Protein AF-A0A8H9MTB4-F1 (afdb_monomer_lite)

Structure (mmCIF, N/CA/C/O backbone):
data_AF-A0A8H9MTB4-F1
#
_entry.id   AF-A0A8H9MTB4-F1
#
loop_
_atom_site.group_PDB
_atom_site.id
_atom_site.type_symbol
_atom_site.label_atom_id
_atom_site.label_alt_id
_atom_site.label_comp_id
_atom_site.label_asym_id
_atom_site.label_entity_id
_atom_site.label_seq_id
_atom_site.pdbx_PDB_ins_code
_atom_site.Cartn_x
_atom_site.Cartn_y
_atom_site.Cartn_z
_atom_site.occupancy
_atom_site.B_iso_or_equiv
_atom_site.auth_seq_id
_atom_site.auth_comp_id
_atom_site.auth_asym_id
_atom_site.auth_atom_id
_atom_site.pdbx_PDB_model_num
ATOM 1 N N . MET A 1 1 ? -74.500 -40.923 72.675 1.00 42.84 1 MET A N 1
ATOM 2 C CA . MET A 1 1 ? -73.529 -40.278 71.756 1.00 42.84 1 MET A CA 1
ATOM 3 C C . MET A 1 1 ? -73.078 -38.914 72.306 1.00 42.84 1 MET A C 1
ATOM 5 O O . MET A 1 1 ? -73.829 -37.959 72.186 1.00 42.84 1 MET A O 1
ATOM 9 N N . LYS A 1 2 ? -71.899 -38.796 72.946 1.00 40.31 2 LYS A N 1
ATOM 10 C CA . LYS A 1 2 ? -71.360 -37.515 73.487 1.00 40.31 2 LYS A CA 1
ATOM 11 C C . LYS A 1 2 ? -69.810 -37.481 73.483 1.00 40.31 2 LYS A C 1
ATOM 13 O O . LYS A 1 2 ? -69.191 -37.436 74.540 1.00 40.31 2 LYS A O 1
ATOM 18 N N . LYS A 1 3 ? -69.162 -37.539 72.307 1.00 38.22 3 LYS A N 1
ATOM 19 C CA . LYS A 1 3 ? -67.686 -37.369 72.212 1.00 38.22 3 LYS A CA 1
ATOM 20 C C . LYS A 1 3 ? -67.121 -36.756 70.913 1.00 38.22 3 LYS A C 1
ATOM 22 O O . LYS A 1 3 ? -65.982 -36.312 70.941 1.00 38.22 3 LYS A O 1
ATOM 27 N N . VAL A 1 4 ? -67.893 -36.676 69.820 1.00 40.31 4 VAL A N 1
ATOM 28 C CA . VAL A 1 4 ? -67.405 -36.183 68.507 1.00 40.31 4 VAL A CA 1
ATOM 29 C C . VAL A 1 4 ? -67.412 -34.645 68.410 1.00 40.31 4 VAL A C 1
ATOM 31 O O . VAL A 1 4 ? -66.351 -34.040 68.279 1.00 40.31 4 VAL A O 1
ATOM 34 N N . MET A 1 5 ? -68.573 -34.004 68.623 1.00 38.38 5 MET A N 1
ATOM 35 C CA . MET A 1 5 ? -68.825 -32.554 68.428 1.00 38.38 5 MET A CA 1
ATOM 36 C C . MET A 1 5 ? -67.965 -31.563 69.256 1.00 38.38 5 MET A C 1
ATOM 38 O O . MET A 1 5 ? -68.211 -30.357 69.226 1.00 38.38 5 MET A O 1
ATOM 42 N N . ARG A 1 6 ? -66.978 -32.025 70.042 1.00 41.62 6 ARG A N 1
ATOM 43 C CA . ARG A 1 6 ? -66.066 -31.153 70.811 1.00 41.62 6 ARG A CA 1
ATOM 44 C C . ARG A 1 6 ? -64.685 -30.961 70.176 1.00 41.62 6 ARG A C 1
ATOM 46 O O . ARG A 1 6 ? -64.009 -30.020 70.573 1.00 41.62 6 ARG A O 1
ATOM 53 N N . ARG A 1 7 ? -64.269 -31.788 69.203 1.00 42.75 7 ARG A N 1
ATOM 54 C CA . ARG A 1 7 ? -63.007 -31.567 68.461 1.00 42.75 7 ARG A CA 1
ATOM 55 C C . ARG A 1 7 ? -63.177 -30.554 67.328 1.00 42.75 7 ARG A C 1
ATOM 57 O O . ARG A 1 7 ? -62.385 -29.623 67.235 1.00 42.75 7 ARG A O 1
ATOM 64 N N . GLU A 1 8 ? -64.245 -30.665 66.543 1.00 40.06 8 GLU A N 1
ATOM 65 C CA . GLU A 1 8 ? -64.506 -29.800 65.378 1.00 40.06 8 GLU A CA 1
ATOM 66 C C . GLU A 1 8 ? -64.556 -28.310 65.748 1.00 40.06 8 GLU A C 1
ATOM 68 O O . GLU A 1 8 ? -63.886 -27.503 65.117 1.00 40.06 8 GLU A O 1
ATOM 73 N N . LYS A 1 9 ? -65.246 -27.929 66.836 1.00 39.91 9 LYS A N 1
ATOM 74 C CA . LYS A 1 9 ? -65.292 -26.525 67.297 1.00 39.91 9 LYS A CA 1
ATOM 75 C C . LYS A 1 9 ? -63.963 -25.973 67.833 1.00 39.91 9 LYS A C 1
ATOM 77 O O . LYS A 1 9 ? -63.853 -24.758 67.978 1.00 39.91 9 LYS A O 1
ATOM 82 N N . ILE A 1 10 ? -62.975 -26.823 68.121 1.00 48.22 10 ILE A N 1
ATOM 83 C CA . ILE A 1 10 ? -61.612 -26.391 68.470 1.00 48.22 10 ILE A CA 1
ATOM 84 C C . ILE A 1 10 ? -60.779 -26.268 67.194 1.00 48.22 10 ILE A C 1
ATOM 86 O O . ILE A 1 10 ? -60.179 -25.221 66.980 1.00 48.22 10 ILE A O 1
ATOM 90 N N . VAL A 1 11 ? -60.819 -27.268 66.306 1.00 47.97 11 VAL A N 1
ATOM 91 C CA . VAL A 1 11 ? -60.115 -27.229 65.010 1.00 47.97 11 VAL A CA 1
ATOM 92 C C . VAL A 1 11 ? -60.595 -26.058 64.153 1.00 47.97 11 VAL A C 1
ATOM 94 O O . VAL A 1 11 ? -59.768 -25.314 63.647 1.00 47.97 11 VAL A O 1
ATOM 97 N N . TYR A 1 12 ? -61.904 -25.812 64.055 1.00 43.81 12 TYR A N 1
ATOM 98 C CA . TYR A 1 12 ? -62.444 -24.698 63.268 1.00 43.81 12 TYR A CA 1
ATOM 99 C C . TYR A 1 12 ? -62.076 -23.331 63.863 1.00 43.81 12 TYR A C 1
ATOM 101 O O . TYR A 1 12 ? -61.806 -22.394 63.122 1.00 43.81 12 TYR A O 1
ATOM 109 N N . LYS A 1 13 ? -62.002 -23.202 65.198 1.00 43.22 13 LYS A N 1
ATOM 110 C CA . LYS A 1 13 ? -61.520 -21.965 65.838 1.00 43.22 13 LYS A CA 1
ATOM 111 C C . LYS A 1 13 ? -60.013 -21.773 65.686 1.00 43.22 13 LYS A C 1
ATOM 113 O O . LYS A 1 13 ? -59.593 -20.645 65.469 1.00 43.22 13 LYS A O 1
ATOM 118 N N . ALA A 1 14 ? -59.218 -22.839 65.766 1.00 49.44 14 ALA A N 1
ATOM 119 C CA . ALA A 1 14 ? -57.783 -22.779 65.507 1.00 49.44 14 ALA A CA 1
ATOM 120 C C . ALA A 1 14 ? -57.506 -22.424 64.039 1.00 49.44 14 ALA A C 1
ATOM 122 O O . ALA A 1 14 ? -56.726 -21.520 63.779 1.00 49.44 14 ALA A O 1
ATOM 123 N N . LEU A 1 15 ? -58.207 -23.057 63.093 1.00 44.81 15 LEU A N 1
ATOM 124 C CA . LEU A 1 15 ? -58.076 -22.801 61.659 1.00 44.81 15 LEU A CA 1
ATOM 125 C C . LEU A 1 15 ? -58.529 -21.385 61.287 1.00 44.81 15 LEU A C 1
ATOM 127 O O . LEU A 1 15 ? -57.794 -20.689 60.599 1.00 44.81 15 LEU A O 1
ATOM 131 N N . VAL A 1 16 ? -59.681 -20.915 61.783 1.00 47.31 16 VAL A N 1
ATOM 132 C CA . VAL A 1 16 ? -60.115 -19.523 61.566 1.00 47.31 16 VAL A CA 1
ATOM 133 C C . VAL A 1 16 ? -59.164 -18.540 62.247 1.00 47.31 16 VAL A C 1
ATOM 135 O O . VAL A 1 16 ? -58.805 -17.552 61.628 1.00 47.31 16 VAL A O 1
ATOM 138 N N . SER A 1 17 ? -58.680 -18.806 63.465 1.00 46.34 17 SER A N 1
ATOM 139 C CA . SER A 1 17 ? -57.704 -17.919 64.115 1.00 46.34 17 SER A CA 1
ATOM 140 C C . SER A 1 17 ? -56.340 -17.926 63.419 1.00 46.34 17 SER A C 1
ATOM 142 O O . SER A 1 17 ? -55.666 -16.904 63.443 1.00 46.34 17 SER A O 1
ATOM 144 N N . PHE A 1 18 ? -55.937 -19.035 62.793 1.00 46.69 18 PHE A N 1
ATOM 145 C CA . PHE A 1 18 ? -54.711 -19.136 62.002 1.00 46.69 18 PHE A CA 1
ATOM 146 C C . PHE A 1 18 ? -54.867 -18.420 60.658 1.00 46.69 18 PHE A C 1
ATOM 148 O O . PHE A 1 18 ? -54.013 -17.621 60.305 1.00 46.69 18 PHE A O 1
ATOM 155 N N . ILE A 1 19 ? -55.987 -18.609 59.954 1.00 50.97 19 ILE A N 1
ATOM 156 C CA . ILE A 1 19 ? -56.308 -17.887 58.713 1.00 50.97 19 ILE A CA 1
ATOM 157 C C . ILE A 1 19 ? -56.475 -16.385 58.982 1.00 50.97 19 ILE A C 1
ATOM 159 O O . ILE A 1 19 ? -55.969 -15.582 58.211 1.00 50.97 19 ILE A O 1
ATOM 163 N N . SER A 1 20 ? -57.109 -15.980 60.086 1.00 45.69 20 SER A N 1
ATOM 164 C CA . SER A 1 20 ? -57.197 -14.570 60.487 1.00 45.69 20 SER A CA 1
ATOM 165 C C . SER A 1 20 ? -55.850 -14.001 60.929 1.00 45.69 20 SER A C 1
ATOM 167 O O . SER A 1 20 ? -55.577 -12.855 60.602 1.00 45.69 20 SER A O 1
ATOM 169 N N . ALA A 1 21 ? -54.994 -14.766 61.616 1.00 45.97 21 ALA A N 1
ATOM 170 C CA . ALA A 1 21 ? -53.633 -14.330 61.941 1.00 45.97 21 ALA A CA 1
ATOM 171 C C . ALA A 1 21 ? -52.755 -14.215 60.686 1.00 45.97 21 ALA A C 1
ATOM 173 O O . ALA A 1 21 ? -51.985 -13.269 60.579 1.00 45.97 21 ALA A O 1
ATOM 174 N N . LEU A 1 22 ? -52.911 -15.124 59.721 1.00 43.44 22 LEU A N 1
ATOM 175 C CA . LEU A 1 22 ? -52.209 -15.119 58.438 1.00 43.44 22 LEU A CA 1
ATOM 176 C C . LEU A 1 22 ? -52.690 -13.966 57.543 1.00 43.44 22 LEU A C 1
ATOM 178 O O . LEU A 1 22 ? -51.870 -13.257 56.972 1.00 43.44 22 LEU A O 1
ATOM 182 N N . LEU A 1 23 ? -54.003 -13.714 57.481 1.00 42.44 23 LEU A N 1
ATOM 183 C CA . LEU A 1 23 ? -54.581 -12.545 56.810 1.00 42.44 23 LEU A CA 1
ATOM 184 C C . LEU A 1 23 ? -54.189 -11.234 57.497 1.00 42.44 23 LEU A C 1
ATOM 186 O O . LEU A 1 23 ? -53.922 -10.271 56.792 1.00 42.44 23 LEU A O 1
ATOM 190 N N . LEU A 1 24 ? -54.091 -11.195 58.832 1.00 41.47 24 LEU A N 1
ATOM 191 C CA . LEU A 1 24 ? -53.520 -10.054 59.556 1.00 41.47 24 LEU A CA 1
ATOM 192 C C . LEU A 1 24 ? -52.028 -9.889 59.266 1.00 41.47 24 LEU A C 1
ATOM 194 O O . LEU A 1 24 ? -51.579 -8.759 59.133 1.00 41.47 24 LEU A O 1
ATOM 198 N N . PHE A 1 25 ? -51.268 -10.976 59.109 1.00 40.62 25 PHE A N 1
ATOM 199 C CA . PHE A 1 25 ? -49.872 -10.919 58.670 1.00 40.62 25 PHE A CA 1
ATOM 200 C C . PHE A 1 25 ? -49.774 -10.297 57.273 1.00 40.62 25 PHE A C 1
ATOM 202 O O . PHE A 1 25 ? -49.042 -9.330 57.085 1.00 40.62 25 PHE A O 1
ATOM 209 N N . PHE A 1 26 ? -50.569 -10.772 56.310 1.00 39.81 26 PHE A N 1
ATOM 210 C CA . PHE A 1 26 ? -50.599 -10.207 54.961 1.00 39.81 26 PHE A CA 1
ATOM 211 C C . PHE A 1 26 ? -51.136 -8.763 54.923 1.00 39.81 26 PHE A C 1
ATOM 213 O O . PHE A 1 26 ? -50.565 -7.941 54.212 1.00 39.81 26 PHE A O 1
ATOM 220 N N . SER A 1 27 ? -52.156 -8.402 55.713 1.00 33.84 27 SER A N 1
ATOM 221 C CA . SER A 1 27 ? -52.709 -7.037 55.729 1.00 33.84 27 SER A CA 1
ATOM 222 C C . SER A 1 27 ? -51.852 -6.035 56.507 1.00 33.84 27 SER A C 1
ATOM 224 O O . SER A 1 27 ? -51.825 -4.861 56.152 1.00 33.84 27 SER A O 1
ATOM 226 N N . LEU A 1 28 ? -51.149 -6.467 57.560 1.00 34.91 28 LEU A N 1
ATOM 227 C CA . LEU A 1 28 ? -50.173 -5.626 58.257 1.00 34.91 28 LEU A CA 1
ATOM 228 C C . LEU A 1 28 ? -48.917 -5.455 57.403 1.00 34.91 28 LEU A C 1
ATOM 230 O O . LEU A 1 28 ? -48.467 -4.326 57.245 1.00 34.91 28 LEU A O 1
ATOM 234 N N . ASN A 1 29 ? -48.408 -6.512 56.763 1.00 38.25 29 ASN A N 1
ATOM 235 C CA . ASN A 1 29 ? -47.281 -6.387 55.835 1.00 38.25 29 ASN A CA 1
ATOM 236 C C . ASN A 1 29 ? -47.619 -5.463 54.648 1.00 38.25 29 ASN A C 1
ATOM 238 O O . ASN A 1 29 ? -46.799 -4.618 54.295 1.00 38.25 29 ASN A O 1
ATOM 242 N N . ALA A 1 30 ? -48.845 -5.517 54.112 1.00 32.34 30 ALA A N 1
ATOM 243 C CA . ALA A 1 30 ? -49.306 -4.603 53.060 1.00 32.34 30 ALA A CA 1
ATOM 244 C C . ALA A 1 30 ? -49.294 -3.105 53.452 1.00 32.34 30 ALA A C 1
ATOM 246 O O . ALA A 1 30 ? -49.284 -2.251 52.567 1.00 32.34 30 ALA A O 1
ATOM 247 N N . HIS A 1 31 ? -49.269 -2.766 54.748 1.00 29.61 31 HIS A N 1
ATOM 248 C CA . HIS A 1 31 ? -49.141 -1.380 55.222 1.00 29.61 31 HIS A CA 1
ATOM 249 C C . HIS A 1 31 ? -47.788 -1.050 55.870 1.00 29.61 31 HIS A C 1
ATOM 251 O O . HIS A 1 31 ? -47.359 0.099 55.801 1.00 29.61 31 HIS A O 1
ATOM 257 N N . VAL A 1 32 ? -47.086 -2.019 56.461 1.00 35.19 32 VAL A N 1
ATOM 258 C CA . VAL A 1 32 ? -45.785 -1.797 57.117 1.00 35.19 32 VAL A CA 1
ATOM 259 C C . VAL A 1 32 ? -44.649 -1.647 56.099 1.00 35.19 32 VAL A C 1
ATOM 261 O O . VAL A 1 32 ? -43.750 -0.841 56.320 1.00 35.19 32 VAL A O 1
ATOM 264 N N . PHE A 1 33 ? -44.703 -2.331 54.950 1.00 35.91 33 PHE A N 1
ATOM 265 C CA . PHE A 1 33 ? -43.658 -2.222 53.918 1.00 35.91 33 PHE A CA 1
ATOM 266 C C . PHE A 1 33 ? -43.720 -0.941 53.064 1.00 35.91 33 PHE A C 1
ATOM 268 O O . PHE A 1 33 ? -42.819 -0.702 52.266 1.00 35.91 33 PHE A O 1
ATOM 275 N N . ALA A 1 34 ? -44.716 -0.071 53.262 1.00 33.34 34 ALA A N 1
ATOM 276 C CA . ALA A 1 34 ? -44.872 1.175 52.503 1.00 33.34 34 ALA A CA 1
ATOM 277 C C . ALA A 1 34 ? -43.858 2.289 52.862 1.00 33.34 34 ALA A C 1
ATOM 279 O O . ALA A 1 34 ? -43.909 3.363 52.269 1.00 33.34 34 ALA A O 1
ATOM 280 N N . ASN A 1 35 ? -42.975 2.071 53.847 1.00 31.86 35 ASN A N 1
ATOM 281 C CA . ASN A 1 35 ? -42.000 3.066 54.324 1.00 31.86 35 ASN A CA 1
ATOM 282 C C . ASN A 1 35 ? -40.691 2.427 54.853 1.00 31.86 35 ASN A C 1
ATOM 284 O O . ASN A 1 35 ? -40.059 2.936 55.779 1.00 31.86 35 ASN A O 1
ATOM 288 N N . VAL A 1 36 ? -40.291 1.276 54.299 1.00 32.84 36 VAL A N 1
ATOM 289 C CA . VAL A 1 36 ? -39.049 0.579 54.681 1.00 32.84 36 VAL A CA 1
ATOM 290 C C . VAL A 1 36 ? -37.929 0.960 53.710 1.00 32.84 36 VAL A C 1
ATOM 292 O O . VAL A 1 36 ? -37.877 0.461 52.591 1.00 32.84 36 VAL A O 1
ATOM 295 N N . ASN A 1 37 ? -37.029 1.847 54.148 1.00 33.75 37 ASN A N 1
ATOM 296 C CA . ASN A 1 37 ? -35.971 2.431 53.307 1.00 33.75 37 ASN A CA 1
ATOM 297 C C . ASN A 1 37 ? -34.853 1.457 52.885 1.00 33.75 37 ASN A C 1
ATOM 299 O O . ASN A 1 37 ? -34.083 1.787 51.989 1.00 33.75 37 ASN A O 1
ATOM 303 N N . THR A 1 38 ? -34.768 0.275 53.499 1.00 33.91 38 THR A N 1
ATOM 304 C CA . THR A 1 38 ? -33.854 -0.814 53.120 1.00 33.91 38 THR A CA 1
ATOM 305 C C . THR A 1 38 ? -34.354 -2.131 53.710 1.00 33.91 38 THR A C 1
ATOM 307 O O . THR A 1 38 ? -34.772 -2.172 54.867 1.00 33.91 38 THR A O 1
ATOM 310 N N . VAL A 1 39 ? -34.281 -3.224 52.943 1.00 36.84 39 VAL A N 1
ATOM 311 C CA . VAL A 1 39 ? -34.597 -4.582 53.423 1.00 36.84 39 VAL A CA 1
ATOM 312 C C . VAL A 1 39 ? -33.339 -5.447 53.345 1.00 36.84 39 VAL A C 1
ATOM 314 O O . VAL A 1 39 ? -33.051 -6.048 52.315 1.00 36.84 39 VAL A O 1
ATOM 317 N N . THR A 1 40 ? -32.584 -5.509 54.442 1.00 36.19 40 THR A N 1
ATOM 318 C CA . THR A 1 40 ? -31.435 -6.417 54.584 1.00 36.19 40 THR A CA 1
ATOM 319 C C . THR A 1 40 ? -31.921 -7.786 55.058 1.00 36.19 40 THR A C 1
ATOM 321 O O . THR A 1 40 ? -32.544 -7.888 56.116 1.00 36.19 40 THR A O 1
ATOM 324 N N . VAL A 1 41 ? -31.636 -8.844 54.294 1.00 38.22 41 VAL A N 1
ATOM 325 C CA . VAL A 1 41 ? -32.050 -10.221 54.612 1.00 38.22 41 VAL A CA 1
ATOM 326 C C . VAL A 1 41 ? -30.817 -11.089 54.865 1.00 38.22 41 VAL A C 1
ATOM 328 O O . VAL A 1 41 ? -29.990 -11.258 53.977 1.00 38.22 41 VAL A O 1
ATOM 331 N N . TYR A 1 42 ? -30.721 -11.665 56.065 1.00 35.31 42 TYR A N 1
ATOM 332 C CA . TYR A 1 42 ? -29.685 -12.629 56.453 1.00 35.31 42 TYR A CA 1
ATOM 333 C C . TYR A 1 42 ? -30.315 -14.013 56.663 1.00 35.31 42 TYR A C 1
ATOM 335 O O . TYR A 1 42 ? -30.992 -14.218 57.672 1.00 35.31 42 TYR A O 1
ATOM 343 N N . VAL A 1 43 ? -30.099 -14.965 55.744 1.00 30.53 43 VAL A N 1
ATOM 344 C CA . VAL A 1 43 ? -30.551 -16.365 55.893 1.00 30.53 43 VAL A CA 1
ATOM 345 C C . VAL A 1 43 ? -29.556 -17.348 55.255 1.00 30.53 43 VAL A C 1
ATOM 347 O O . VAL A 1 43 ? -29.725 -17.742 54.108 1.00 30.53 43 VAL A O 1
ATOM 350 N N . GLY A 1 44 ? -28.564 -17.791 56.035 1.00 40.12 44 GLY A N 1
ATOM 351 C CA . GLY A 1 44 ? -27.748 -18.981 55.744 1.00 40.12 44 GLY A CA 1
ATOM 352 C C . GLY A 1 44 ? -27.024 -19.001 54.392 1.00 40.12 44 GLY A C 1
ATOM 353 O O . GLY A 1 44 ? -26.690 -17.958 53.837 1.00 40.12 44 GLY A O 1
ATOM 354 N N . ASP A 1 45 ? -26.791 -20.218 53.898 1.00 33.91 45 ASP A N 1
ATOM 355 C CA . ASP A 1 45 ? -25.913 -20.502 52.754 1.00 33.91 45 ASP A CA 1
ATOM 356 C C . ASP A 1 45 ? -26.611 -20.386 51.382 1.00 33.91 45 ASP A C 1
ATOM 358 O O . ASP A 1 45 ? -25.981 -20.644 50.369 1.00 33.91 45 ASP A O 1
ATOM 362 N N . VAL A 1 46 ? -27.907 -20.036 51.328 1.00 34.25 46 VAL A N 1
ATOM 363 C CA . VAL A 1 46 ? -28.651 -19.785 50.074 1.00 34.25 46 VAL A CA 1
ATOM 364 C C . VAL A 1 46 ? -29.725 -18.715 50.306 1.00 34.25 46 VAL A C 1
ATOM 366 O O . VAL A 1 46 ? -30.761 -18.981 50.924 1.00 34.25 46 VAL A O 1
ATOM 369 N N . LEU A 1 47 ? -29.527 -17.508 49.765 1.00 43.50 47 LEU A N 1
ATOM 370 C CA . LEU A 1 47 ? -30.497 -16.409 49.856 1.00 43.50 47 LEU A CA 1
ATOM 371 C C . LEU A 1 47 ? -31.348 -16.292 48.581 1.00 43.50 47 LEU A C 1
ATOM 373 O O . LEU A 1 47 ? -31.055 -15.491 47.697 1.00 43.50 47 LEU A O 1
ATOM 377 N N . VAL A 1 48 ? -32.462 -17.026 48.521 1.00 38.59 48 VAL A N 1
ATOM 378 C CA . VAL A 1 48 ? -33.479 -16.820 47.473 1.00 38.59 48 VAL A CA 1
ATOM 379 C C . VAL A 1 48 ? -34.343 -15.604 47.815 1.00 38.59 48 VAL A C 1
ATOM 381 O O . VAL A 1 48 ? -35.289 -15.696 48.602 1.00 38.59 48 VAL A O 1
ATOM 384 N N . TRP A 1 49 ? -34.061 -14.460 47.190 1.00 43.81 49 TRP A N 1
ATOM 385 C CA . TRP A 1 49 ? -35.022 -13.354 47.136 1.00 43.81 49 TRP A CA 1
ATOM 386 C C . TRP A 1 49 ? -36.056 -13.607 46.030 1.00 43.81 49 TRP A C 1
ATOM 388 O O . TRP A 1 49 ? -35.705 -14.028 44.931 1.00 43.81 49 TRP A O 1
ATOM 398 N N . ASN A 1 50 ? -37.334 -13.358 46.325 1.00 36.56 50 ASN A N 1
ATOM 399 C CA . ASN A 1 50 ? -38.448 -13.480 45.379 1.00 36.56 50 ASN A CA 1
ATOM 400 C C . ASN A 1 50 ? -39.501 -12.406 45.702 1.00 36.56 50 ASN A C 1
ATOM 402 O O . ASN A 1 50 ? -40.467 -12.648 46.431 1.00 36.56 50 ASN A O 1
ATOM 406 N N . GLY A 1 51 ? -39.248 -11.176 45.246 1.00 37.94 51 GLY A N 1
ATOM 407 C CA . GLY A 1 51 ? -40.045 -9.996 45.585 1.00 37.94 51 GLY A CA 1
ATOM 408 C C . GLY A 1 51 ? -40.974 -9.528 44.468 1.00 37.94 51 GLY A C 1
ATOM 409 O O . GLY A 1 51 ? -40.653 -8.585 43.747 1.00 37.94 51 GLY A O 1
ATOM 410 N N . ALA A 1 52 ? -42.170 -10.111 44.387 1.00 27.16 52 ALA A N 1
ATOM 411 C CA . ALA A 1 52 ? -43.264 -9.577 43.575 1.00 27.16 52 ALA A CA 1
ATOM 412 C C . ALA A 1 52 ? -44.016 -8.471 44.345 1.00 27.16 52 ALA A C 1
ATOM 414 O O . ALA A 1 52 ? -44.996 -8.747 45.037 1.00 27.16 52 ALA A O 1
ATOM 415 N N . ASN A 1 53 ? -43.546 -7.220 44.262 1.00 32.84 53 ASN A N 1
ATOM 416 C CA . ASN A 1 53 ? -44.166 -6.085 44.957 1.00 32.84 53 ASN A CA 1
ATOM 417 C C . ASN A 1 53 ? -44.232 -4.846 44.042 1.00 32.84 53 ASN A C 1
ATOM 419 O O . ASN A 1 53 ? -43.215 -4.243 43.713 1.00 32.84 53 ASN A O 1
ATOM 423 N N . THR A 1 54 ? -45.436 -4.482 43.591 1.00 29.00 54 THR A N 1
ATOM 424 C CA . THR A 1 54 ? -45.667 -3.554 42.464 1.00 29.00 54 THR A CA 1
ATOM 425 C C . THR A 1 54 ? -45.755 -2.081 42.888 1.00 29.00 54 THR A C 1
ATOM 427 O O . THR A 1 54 ? -46.689 -1.368 42.519 1.00 29.00 54 THR A O 1
ATOM 430 N N . GLY A 1 55 ? -44.805 -1.621 43.697 1.00 29.03 55 GLY A N 1
ATOM 431 C CA . GLY A 1 55 ? -44.680 -0.226 44.123 1.00 29.03 55 GLY A CA 1
ATOM 432 C C . GLY A 1 55 ? -43.231 0.080 44.487 1.00 29.03 55 GLY A C 1
ATOM 433 O O . GLY A 1 55 ? -42.534 -0.822 44.931 1.00 29.03 55 GLY A O 1
ATOM 434 N N . ASN A 1 56 ? -42.780 1.322 44.270 1.00 33.59 56 ASN A N 1
ATOM 435 C CA . ASN A 1 56 ? -41.373 1.750 44.358 1.00 33.59 56 ASN A CA 1
ATOM 436 C C . ASN A 1 56 ? -40.648 1.271 45.633 1.00 33.59 56 ASN A C 1
ATOM 438 O O . ASN A 1 56 ? -40.644 1.973 46.645 1.00 33.59 56 ASN A O 1
ATOM 442 N N . VAL A 1 57 ? -39.991 0.109 45.568 1.00 37.59 57 VAL A N 1
ATOM 443 C CA . VAL A 1 57 ? -39.202 -0.440 46.678 1.00 37.59 57 VAL A CA 1
ATOM 444 C C . VAL A 1 57 ? -37.835 0.258 46.709 1.00 37.59 57 VAL A C 1
ATOM 446 O O . VAL A 1 57 ? -37.166 0.302 45.673 1.00 37.59 57 VAL A O 1
ATOM 449 N N . PRO A 1 58 ? -37.399 0.807 47.857 1.00 40.19 58 PRO A N 1
ATOM 450 C CA . PRO A 1 58 ? -36.022 1.259 48.066 1.00 40.19 58 PRO A CA 1
ATOM 451 C C . PRO A 1 58 ? -34.987 0.146 47.822 1.00 40.19 58 PRO A C 1
ATOM 453 O O . PRO A 1 58 ? -35.315 -1.037 47.898 1.00 40.19 58 PRO A O 1
ATOM 456 N N . GLY A 1 59 ? -33.752 0.533 47.489 1.00 49.62 59 GLY A N 1
ATOM 457 C CA . GLY A 1 59 ? -32.760 -0.348 46.859 1.00 49.62 59 GLY A CA 1
ATOM 458 C C . GLY A 1 59 ? -32.465 -1.664 47.585 1.00 49.62 59 GLY A C 1
ATOM 459 O O . GLY A 1 59 ? -32.408 -1.732 48.817 1.00 49.62 59 GLY A O 1
ATOM 460 N N . ILE A 1 60 ? -32.246 -2.721 46.797 1.00 54.19 60 ILE A N 1
ATOM 461 C CA . ILE A 1 60 ? -31.946 -4.063 47.308 1.00 54.19 60 ILE A CA 1
ATOM 462 C C . ILE A 1 60 ? -30.469 -4.103 47.713 1.00 54.19 60 ILE A C 1
ATOM 464 O O . ILE A 1 60 ? -29.591 -3.894 46.879 1.00 54.19 60 ILE A O 1
ATOM 468 N N . SER A 1 61 ? -30.194 -4.383 48.990 1.00 46.91 61 SER A N 1
ATOM 469 C CA . SER A 1 61 ? -28.833 -4.473 49.531 1.00 46.91 61 SER A CA 1
ATOM 470 C C . SER A 1 61 ? -28.616 -5.828 50.201 1.00 46.91 61 SER A C 1
ATOM 472 O O . SER A 1 61 ? -29.193 -6.097 51.257 1.00 46.91 61 SER A O 1
ATOM 474 N N . ILE A 1 62 ? -27.771 -6.667 49.601 1.00 59.22 62 ILE A N 1
ATOM 475 C CA . ILE A 1 62 ? -27.425 -8.006 50.094 1.00 59.22 62 ILE A CA 1
ATOM 476 C C . ILE A 1 62 ? -26.011 -7.982 50.677 1.00 59.22 62 ILE A C 1
ATOM 478 O O . ILE A 1 62 ? -25.066 -7.527 50.033 1.00 59.22 62 ILE A O 1
ATOM 482 N N . THR A 1 63 ? -25.869 -8.486 51.902 1.00 45.69 63 THR A N 1
ATOM 483 C CA . THR A 1 63 ? -24.604 -8.524 52.647 1.00 45.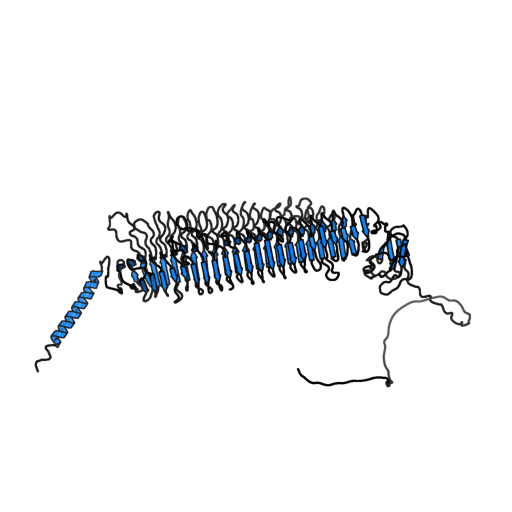69 63 THR A CA 1
ATOM 484 C C . THR A 1 63 ? -24.477 -9.855 53.376 1.00 45.69 63 THR A C 1
ATOM 486 O O . THR A 1 63 ? -25.309 -10.150 54.234 1.00 45.69 63 THR A O 1
ATOM 489 N N . GLY A 1 64 ? -23.453 -10.653 53.072 1.00 44.75 64 GLY A N 1
ATOM 490 C CA . GLY A 1 64 ? -23.297 -11.997 53.635 1.00 44.75 64 GLY A CA 1
ATOM 491 C C . GLY A 1 64 ? -21.968 -12.661 53.275 1.00 44.75 64 GLY A C 1
ATOM 492 O O . GLY A 1 64 ? -21.161 -12.100 52.539 1.00 44.75 64 GLY A O 1
ATOM 493 N N . SER A 1 65 ? -21.742 -13.856 53.815 1.00 42.00 65 SER A N 1
ATOM 494 C CA . SER A 1 65 ? -20.557 -14.679 53.552 1.00 42.00 65 SER A CA 1
ATOM 495 C C . SER A 1 65 ? -20.973 -16.149 53.479 1.00 42.00 65 SER A C 1
ATOM 497 O O . SER A 1 65 ? -21.280 -16.745 54.512 1.00 42.00 65 SER A O 1
ATOM 499 N N . GLY A 1 66 ? -21.009 -16.697 52.269 1.00 45.84 66 GLY A N 1
ATOM 500 C CA . GLY A 1 66 ? -21.450 -18.053 51.950 1.00 45.84 66 GLY A CA 1
ATOM 501 C C . GLY A 1 66 ? -21.396 -18.263 50.435 1.00 45.84 66 GLY A C 1
ATOM 502 O O . GLY A 1 66 ? -21.473 -17.291 49.686 1.00 45.84 66 GLY A O 1
ATOM 503 N N . SER A 1 67 ? -21.232 -19.513 50.011 1.00 56.47 67 SER A N 1
ATOM 504 C CA . SER A 1 67 ? -21.123 -19.915 48.603 1.00 56.47 67 SER A CA 1
ATOM 505 C C . SER A 1 67 ? -22.430 -19.720 47.828 1.00 56.47 67 SER A C 1
ATOM 507 O O . SER A 1 67 ? -23.484 -20.044 48.362 1.00 56.47 67 SER A O 1
ATOM 509 N N . ASP A 1 68 ? -22.324 -19.301 46.565 1.00 64.69 68 ASP A N 1
ATOM 510 C CA . ASP A 1 68 ? -23.366 -19.228 45.523 1.00 64.69 68 ASP A CA 1
ATOM 511 C C . ASP A 1 68 ? -24.712 -18.546 45.885 1.00 64.69 68 ASP A C 1
ATOM 513 O O . ASP A 1 68 ? -25.589 -19.084 46.563 1.00 64.69 68 ASP A O 1
ATOM 517 N N . LEU A 1 69 ? -24.917 -17.335 45.351 1.00 71.00 69 LEU A N 1
ATOM 518 C CA . LEU A 1 69 ? -26.057 -16.453 45.635 1.00 71.00 69 LEU A CA 1
ATOM 519 C C . LEU A 1 69 ? -27.037 -16.341 44.446 1.00 71.00 69 LEU A C 1
ATOM 521 O O . LEU A 1 69 ? -26.741 -15.656 43.472 1.00 71.00 69 LEU A O 1
ATOM 525 N N . ASP A 1 70 ? -28.241 -16.919 44.560 1.00 70.25 70 ASP A N 1
ATOM 526 C CA . ASP A 1 70 ? -29.309 -16.855 43.538 1.00 70.25 70 ASP A CA 1
ATOM 527 C C . ASP A 1 70 ? -30.321 -15.700 43.742 1.00 70.25 70 ASP A C 1
ATOM 529 O O . ASP A 1 70 ? -31.311 -15.815 44.478 1.00 70.25 70 ASP A O 1
ATOM 533 N N . ILE A 1 71 ? -30.149 -14.599 43.003 1.00 74.25 71 ILE A N 1
ATOM 534 C CA . ILE A 1 71 ? -31.070 -13.449 42.989 1.00 74.25 71 ILE A CA 1
ATOM 535 C C . ILE A 1 71 ? -32.106 -13.627 41.871 1.00 74.25 71 ILE A C 1
ATOM 537 O O . ILE A 1 71 ? -31.827 -13.394 40.696 1.00 74.25 71 ILE A O 1
ATOM 541 N N . ASN A 1 72 ? -33.336 -14.002 42.227 1.00 72.38 72 ASN A N 1
ATOM 542 C CA . ASN A 1 72 ? -34.413 -14.219 41.259 1.00 72.38 72 ASN A CA 1
ATOM 543 C C . ASN A 1 72 ? -35.292 -12.962 41.117 1.00 72.38 72 ASN A C 1
ATOM 545 O O . ASN A 1 72 ? -35.846 -12.465 42.100 1.00 72.38 72 ASN A O 1
ATOM 549 N N . VAL A 1 73 ? -35.442 -12.451 39.891 1.00 72.00 73 VAL A N 1
ATOM 550 C CA . VAL A 1 73 ? -36.163 -11.200 39.586 1.00 72.00 73 VAL A CA 1
ATOM 551 C C . VAL A 1 73 ? -37.280 -11.386 38.561 1.00 72.00 73 VAL A C 1
ATOM 553 O O . VAL A 1 73 ? -37.189 -12.184 37.629 1.00 72.00 73 VAL A O 1
ATOM 556 N N . SER A 1 74 ? -38.356 -10.617 38.734 1.00 68.62 74 SER A N 1
ATOM 557 C CA . SER A 1 74 ? -39.543 -10.623 37.876 1.00 68.62 74 SER A CA 1
ATOM 558 C C . SER A 1 74 ? -39.511 -9.452 36.894 1.00 68.62 74 SER A C 1
ATOM 560 O O . SER A 1 74 ? -39.551 -8.292 37.311 1.00 68.62 74 SER A O 1
ATOM 562 N N . GLY A 1 75 ? -39.487 -9.728 35.590 1.00 65.12 75 GLY A N 1
ATOM 563 C CA . GLY A 1 75 ? -39.597 -8.686 34.572 1.00 65.12 75 GLY A CA 1
ATOM 564 C C . GLY A 1 75 ? -40.977 -8.020 34.545 1.00 65.12 75 GLY A C 1
ATOM 565 O O . GLY A 1 75 ? -41.939 -8.488 35.152 1.00 65.12 75 GLY A O 1
ATOM 566 N N . GLY A 1 76 ? -41.048 -6.870 33.877 1.00 66.44 76 GLY A N 1
ATOM 567 C CA . GLY A 1 76 ? -42.109 -5.877 34.051 1.00 66.44 76 GLY A CA 1
ATOM 568 C C . GLY A 1 76 ? -41.899 -4.959 35.266 1.00 66.44 76 GLY A C 1
ATOM 569 O O . GLY A 1 76 ? -42.766 -4.135 35.547 1.00 66.44 76 GLY A O 1
ATOM 570 N N . THR A 1 77 ? -40.769 -5.080 35.978 1.00 68.00 77 THR A N 1
ATOM 571 C CA . THR A 1 77 ? -40.497 -4.373 37.243 1.00 68.00 77 THR A CA 1
ATOM 572 C C . THR A 1 77 ? -39.278 -3.455 37.135 1.00 68.00 77 THR A C 1
ATOM 574 O O . THR A 1 77 ? -38.278 -3.814 36.510 1.00 68.00 77 THR A O 1
ATOM 577 N N . THR A 1 78 ? -39.345 -2.303 37.809 1.00 73.94 78 THR A N 1
ATOM 578 C CA . THR A 1 78 ? -38.207 -1.398 38.030 1.00 73.94 78 THR A CA 1
ATOM 579 C C . THR A 1 78 ? -37.811 -1.400 39.505 1.00 73.94 78 THR A C 1
ATOM 581 O O . THR A 1 78 ? -38.646 -1.161 40.378 1.00 73.94 78 THR A O 1
ATOM 584 N N . TYR A 1 79 ? -36.531 -1.636 39.777 1.00 74.31 79 TYR A N 1
ATOM 585 C CA . TYR A 1 79 ? -35.914 -1.684 41.100 1.00 74.31 79 TYR A CA 1
ATOM 586 C C . TYR A 1 79 ? -34.983 -0.479 41.304 1.00 74.31 79 TYR A C 1
ATOM 588 O O . TYR A 1 79 ? -34.293 -0.066 40.369 1.00 74.31 79 TYR A O 1
ATOM 596 N N . LYS A 1 80 ? -34.915 0.059 42.531 1.00 69.94 80 LYS A N 1
ATOM 597 C CA . LYS A 1 80 ? -34.023 1.175 42.916 1.00 69.94 80 LYS A CA 1
ATOM 598 C C . LYS A 1 80 ? -32.567 0.729 43.137 1.00 69.94 80 LYS A C 1
ATOM 600 O O . LYS A 1 80 ? -31.974 0.965 44.189 1.00 69.94 80 LYS A O 1
ATOM 605 N N . GLY A 1 81 ? -32.027 0.035 42.144 1.00 70.25 81 GLY A N 1
ATOM 606 C CA . GLY A 1 81 ? -30.674 -0.497 42.129 1.00 70.25 81 GLY A CA 1
ATOM 607 C C . GLY A 1 81 ? -30.511 -1.775 42.953 1.00 70.25 81 GLY A C 1
ATOM 608 O O . GLY A 1 81 ? -31.339 -2.118 43.806 1.00 70.25 81 GLY A O 1
ATOM 609 N N . LEU A 1 82 ? -29.419 -2.481 42.674 1.00 76.06 82 LEU A N 1
ATOM 610 C CA . LEU A 1 82 ? -28.974 -3.664 43.405 1.00 76.06 82 LEU A CA 1
ATOM 611 C C . LEU A 1 82 ? -27.540 -3.451 43.891 1.00 76.06 82 LEU A C 1
ATOM 613 O O . LEU A 1 82 ? -26.661 -3.109 43.106 1.00 76.06 82 LEU A O 1
ATOM 617 N N . SER A 1 83 ? -27.303 -3.686 45.178 1.00 73.69 83 SER A N 1
ATOM 618 C CA . SER A 1 83 ? -25.978 -3.656 45.793 1.00 73.69 83 SER A CA 1
ATOM 619 C C . SER A 1 83 ? -25.717 -4.997 46.474 1.00 73.69 83 SER A C 1
ATOM 621 O O . SER A 1 83 ? -26.461 -5.389 47.374 1.00 73.69 83 SER A O 1
ATOM 623 N N . VAL A 1 84 ? -24.654 -5.690 46.078 1.00 71.88 84 VAL A N 1
ATOM 624 C CA . VAL A 1 84 ? -24.170 -6.909 46.743 1.00 71.88 84 VAL A CA 1
ATOM 625 C C . VAL A 1 84 ? -22.797 -6.615 47.336 1.00 71.88 84 VAL A C 1
ATOM 627 O O . VAL A 1 84 ? -21.965 -5.965 46.702 1.00 71.88 84 VAL A O 1
ATOM 630 N N . SER A 1 85 ? -22.555 -7.020 48.580 1.00 65.25 85 SER A N 1
ATOM 631 C CA . SER A 1 85 ? -21.253 -6.844 49.235 1.00 65.25 85 SER A CA 1
ATOM 632 C C . SER A 1 85 ? -20.931 -8.056 50.103 1.00 65.25 85 SER A C 1
ATOM 634 O O . SER A 1 85 ? -21.547 -8.256 51.153 1.00 65.25 85 SER A O 1
ATOM 636 N N . GLY A 1 86 ? -19.984 -8.873 49.642 1.00 57.91 86 GLY A N 1
ATOM 637 C CA . GLY A 1 86 ? -19.658 -10.173 50.232 1.00 57.91 86 GLY A CA 1
ATOM 638 C C . GLY A 1 86 ? -19.545 -11.300 49.201 1.00 57.91 86 GLY A C 1
ATOM 639 O O . GLY A 1 86 ? -19.978 -11.157 48.058 1.00 57.91 86 GLY A O 1
ATOM 640 N N . GLY A 1 87 ? -18.941 -12.409 49.624 1.00 54.22 87 GLY A N 1
ATOM 641 C CA . GLY A 1 87 ? -18.449 -13.488 48.761 1.00 54.22 87 GLY A CA 1
ATOM 642 C C . GLY A 1 87 ? -16.921 -13.463 48.634 1.00 54.22 87 GLY A C 1
ATOM 643 O O . GLY A 1 87 ? -16.293 -12.406 48.735 1.00 54.22 87 GLY A O 1
ATOM 644 N N . ALA A 1 88 ? -16.326 -14.638 48.472 1.00 57.34 88 ALA A N 1
ATOM 645 C CA . ALA A 1 88 ? -14.930 -14.838 48.103 1.00 57.34 88 ALA A CA 1
ATOM 646 C C . ALA A 1 88 ? -14.802 -15.055 46.583 1.00 57.34 88 ALA A C 1
ATOM 648 O O . ALA A 1 88 ? -15.792 -15.265 45.886 1.00 57.34 88 ALA A O 1
ATOM 649 N N . SER A 1 89 ? -13.573 -15.083 46.062 1.00 58.94 89 SER A N 1
ATOM 650 C CA . SER A 1 89 ? -13.302 -15.358 44.639 1.00 58.94 89 SER A CA 1
ATOM 651 C C . SER A 1 89 ? -13.611 -16.798 44.196 1.00 58.94 89 SER A C 1
ATOM 653 O O . SER A 1 89 ? -13.426 -17.134 43.031 1.00 58.94 89 SER A O 1
ATOM 655 N N . SER A 1 90 ? -14.058 -17.656 45.118 1.00 56.84 90 SER A N 1
ATOM 656 C CA . SER A 1 90 ? -14.611 -18.987 44.849 1.00 56.84 90 SER A CA 1
ATOM 657 C C . SER A 1 90 ? -16.102 -18.986 44.517 1.00 56.84 90 SER A C 1
ATOM 659 O O . SER A 1 90 ? -16.607 -20.017 44.080 1.00 56.84 90 SER A O 1
ATOM 661 N N . ASP A 1 91 ? -16.806 -17.885 44.785 1.00 68.19 91 ASP A N 1
ATOM 662 C CA . ASP A 1 91 ? -18.263 -17.875 44.876 1.00 68.19 91 ASP A CA 1
ATOM 663 C C . ASP A 1 91 ? -18.892 -17.264 43.612 1.00 68.19 91 ASP A C 1
ATOM 665 O O . ASP A 1 91 ? -18.284 -16.435 42.924 1.00 68.19 91 ASP A O 1
ATOM 669 N N . THR A 1 92 ? -20.137 -17.639 43.321 1.00 74.31 92 THR A N 1
ATOM 670 C CA . THR A 1 92 ? -20.901 -17.132 42.172 1.00 74.31 92 THR A CA 1
ATOM 671 C C . THR A 1 92 ? -22.091 -16.287 42.633 1.00 74.31 92 THR A C 1
ATOM 673 O O . THR A 1 92 ? -22.747 -16.591 43.627 1.00 74.31 92 THR A O 1
ATOM 676 N N . ILE A 1 93 ? -22.415 -15.211 41.919 1.00 80.31 93 ILE A N 1
ATOM 677 C CA . ILE A 1 93 ? -23.607 -14.386 42.163 1.00 80.31 93 ILE A CA 1
ATOM 678 C C . ILE A 1 93 ? -24.466 -14.443 40.906 1.00 80.31 93 ILE A C 1
ATOM 680 O O . ILE A 1 93 ? -24.111 -13.861 39.886 1.00 80.31 93 ILE A O 1
ATOM 684 N N . HIS A 1 94 ? -25.594 -15.142 40.966 1.00 81.50 94 HIS A N 1
ATOM 685 C CA . HIS A 1 94 ? -26.533 -15.259 39.857 1.00 81.50 94 HIS A CA 1
ATOM 686 C C . HIS A 1 94 ? -27.622 -14.182 39.936 1.00 81.50 94 HIS A C 1
ATOM 688 O O . HIS A 1 94 ? -28.233 -13.975 40.986 1.00 81.50 94 HIS A O 1
ATOM 694 N N . ILE A 1 95 ? -27.937 -13.551 38.805 1.00 84.50 95 ILE A N 1
ATOM 695 C CA . ILE A 1 95 ? -29.143 -12.737 38.616 1.00 84.50 95 ILE A CA 1
ATOM 696 C C . ILE A 1 95 ? -30.012 -13.417 37.556 1.00 84.50 95 ILE A C 1
ATOM 698 O O . ILE A 1 95 ? -29.696 -13.388 36.368 1.00 84.50 95 ILE A O 1
ATOM 702 N N . ASN A 1 96 ? -31.115 -14.019 37.999 1.00 80.69 96 ASN A N 1
ATOM 703 C CA . ASN A 1 96 ? -31.994 -14.855 37.183 1.00 80.69 96 ASN A CA 1
ATOM 704 C C . ASN A 1 96 ? -33.305 -14.110 36.884 1.00 80.69 96 ASN A C 1
ATOM 706 O O . ASN A 1 96 ? -34.161 -13.937 37.758 1.00 80.69 96 ASN A O 1
ATOM 710 N N . ILE A 1 97 ? -33.472 -13.657 35.643 1.00 81.75 97 ILE A N 1
ATOM 711 C CA . ILE A 1 97 ? -34.617 -12.864 35.178 1.00 81.75 97 ILE A CA 1
ATOM 712 C C . ILE A 1 97 ? -35.694 -13.815 34.659 1.00 81.75 97 ILE A C 1
ATOM 714 O O . ILE A 1 97 ? -35.666 -14.249 33.509 1.00 81.75 97 ILE A O 1
ATOM 718 N N . LEU A 1 98 ? -36.651 -14.151 35.526 1.00 75.38 98 LEU A N 1
ATOM 719 C CA . LEU A 1 98 ? -37.558 -15.293 35.350 1.00 75.38 98 LEU A CA 1
ATOM 720 C C . LEU A 1 98 ? -38.472 -15.194 34.116 1.00 75.38 98 LEU A C 1
ATOM 722 O O . LEU A 1 98 ? -38.854 -16.215 33.551 1.00 75.38 98 LEU A O 1
ATOM 726 N N . SER A 1 99 ? -38.871 -13.979 33.727 1.00 71.56 99 SER A N 1
ATOM 727 C CA . SER A 1 99 ? -39.612 -13.689 32.489 1.00 71.56 99 SER A CA 1
ATOM 728 C C . SER A 1 99 ? -39.692 -12.177 32.249 1.00 71.56 99 SER A C 1
ATOM 730 O O . SER A 1 99 ? -39.860 -11.423 33.205 1.00 71.56 99 SER A O 1
ATOM 732 N N . GLY A 1 100 ? -39.618 -11.734 30.989 1.00 76.81 100 GLY A N 1
ATOM 733 C CA . GLY A 1 100 ? -39.740 -10.319 30.608 1.00 76.81 100 GLY A CA 1
ATOM 734 C C . GLY A 1 100 ? -38.515 -9.454 30.947 1.00 76.81 100 GLY A C 1
ATOM 735 O O . GLY A 1 100 ? -37.429 -9.972 31.194 1.00 76.81 100 GLY A O 1
ATOM 736 N N . SER A 1 101 ? -38.707 -8.129 30.950 1.00 82.94 101 SER A N 1
ATOM 737 C CA . SER A 1 101 ? -37.642 -7.132 31.155 1.00 82.94 101 SER A CA 1
ATOM 738 C C . SER A 1 101 ? -37.587 -6.604 32.593 1.00 82.94 101 SER A C 1
ATOM 740 O O . SER A 1 101 ? -38.557 -6.013 33.069 1.00 82.94 101 SER A O 1
ATOM 742 N N . ALA A 1 102 ? -36.471 -6.799 33.295 1.00 83.56 102 ALA A N 1
ATOM 743 C CA . ALA A 1 102 ? -36.207 -6.237 34.621 1.00 83.56 102 ALA A CA 1
ATOM 744 C C . ALA A 1 102 ? -35.301 -5.001 34.510 1.00 83.56 102 ALA A C 1
ATOM 746 O O . ALA A 1 102 ? -34.236 -5.065 33.898 1.00 83.56 102 ALA A O 1
ATOM 747 N N . THR A 1 103 ? -35.693 -3.880 35.123 1.00 84.12 103 THR A N 1
ATOM 748 C CA . THR A 1 103 ? -34.869 -2.658 35.174 1.00 84.12 103 THR A CA 1
ATOM 749 C C . THR A 1 103 ? -34.315 -2.432 36.577 1.00 84.12 103 THR A C 1
ATOM 751 O O . THR A 1 103 ? -35.074 -2.408 37.539 1.00 84.12 103 THR A O 1
ATOM 754 N N . PHE A 1 104 ? -33.015 -2.182 36.702 1.00 83.75 104 PHE A N 1
ATOM 755 C CA . PHE A 1 104 ? -32.373 -1.673 37.911 1.00 83.75 104 PHE A CA 1
ATOM 756 C C . PHE A 1 104 ? -31.836 -0.269 37.632 1.00 83.75 104 PHE A C 1
ATOM 758 O O . PHE A 1 104 ? -31.000 -0.084 36.749 1.00 83.75 104 PHE A O 1
ATOM 765 N N . GLN A 1 105 ? -32.315 0.725 38.373 1.00 82.62 105 GLN A N 1
ATOM 766 C CA . GLN A 1 105 ? -31.870 2.112 38.264 1.00 82.62 105 GLN A CA 1
ATOM 767 C C . GLN A 1 105 ? -31.315 2.577 39.610 1.00 82.62 105 GLN A C 1
ATOM 769 O O . GLN A 1 105 ? -32.003 2.448 40.622 1.00 82.62 105 GLN A O 1
ATOM 774 N N . GLY A 1 106 ? -30.094 3.113 39.622 1.00 71.69 106 GLY A N 1
ATOM 775 C CA . GLY A 1 106 ? -29.473 3.664 40.827 1.00 71.69 106 GLY A CA 1
ATOM 776 C C . GLY A 1 106 ? -30.312 4.777 41.475 1.00 71.69 106 GLY A C 1
ATOM 777 O O . GLY A 1 106 ? -31.196 5.365 40.849 1.00 71.69 106 GLY A O 1
ATOM 778 N N . ASP A 1 107 ? -30.049 5.069 42.748 1.00 66.69 107 ASP A N 1
ATOM 779 C CA . ASP A 1 107 ? -30.808 6.052 43.530 1.00 66.69 107 ASP A CA 1
ATOM 780 C C . ASP A 1 107 ? -29.866 6.989 44.299 1.00 66.69 107 ASP A C 1
ATOM 782 O O . ASP A 1 107 ? -28.928 6.528 44.946 1.00 66.69 107 ASP A O 1
ATOM 786 N N . ASN A 1 108 ? -30.156 8.293 44.256 1.00 58.19 108 ASN A N 1
ATOM 787 C CA . ASN A 1 108 ? -29.417 9.346 44.965 1.00 58.19 108 ASN A CA 1
ATOM 788 C C . ASN A 1 108 ? -29.933 9.605 46.396 1.00 58.19 108 ASN A C 1
ATOM 790 O O . ASN A 1 108 ? -29.385 10.444 47.121 1.00 58.19 108 ASN A O 1
ATOM 794 N N . ASN A 1 109 ? -31.028 8.950 46.804 1.00 49.59 109 ASN A N 1
ATOM 795 C CA . ASN A 1 109 ? -31.707 9.209 48.076 1.00 49.59 109 ASN A CA 1
ATOM 796 C C . ASN A 1 109 ? -30.973 8.625 49.296 1.00 49.59 109 ASN A C 1
ATOM 798 O O . ASN A 1 109 ? -31.387 7.617 49.868 1.00 49.59 109 ASN A O 1
ATOM 802 N N . SER A 1 110 ? -29.950 9.331 49.784 1.00 44.62 110 SER A N 1
ATOM 803 C CA . SER A 1 110 ? -29.491 9.184 51.177 1.00 44.62 110 SER A CA 1
ATOM 804 C C . SER A 1 110 ? -29.082 10.495 51.868 1.00 44.62 110 SER A C 1
ATOM 806 O O . SER A 1 110 ? -28.377 10.455 52.875 1.00 44.62 110 SER A O 1
ATOM 808 N N . LEU A 1 111 ? -29.528 11.656 51.370 1.00 41.66 111 LEU A N 1
ATOM 809 C CA . LEU A 1 111 ? -29.344 12.956 52.030 1.00 41.66 111 LEU A CA 1
ATOM 810 C C . LEU A 1 111 ? -30.704 13.589 52.384 1.00 41.66 111 LEU A C 1
ATOM 812 O O . LEU A 1 111 ? -31.505 13.847 51.484 1.00 41.66 111 LEU A O 1
ATOM 816 N N . PRO A 1 112 ? -30.990 13.864 53.673 1.00 37.12 112 PRO A N 1
ATOM 817 C CA . PRO A 1 112 ? -32.161 14.642 54.072 1.00 37.12 112 PRO A CA 1
ATOM 818 C C . PRO A 1 112 ? -32.109 16.083 53.532 1.00 37.12 112 PRO A C 1
ATOM 820 O O . PRO A 1 112 ? -31.013 16.632 53.379 1.00 37.12 112 PRO A O 1
ATOM 823 N N . PRO A 1 113 ? -33.262 16.751 53.327 1.00 36.16 113 PRO A N 1
ATOM 824 C CA . PRO A 1 113 ? -33.298 18.163 52.952 1.00 36.16 113 PRO A CA 1
ATOM 825 C C . PRO A 1 113 ? -32.506 19.032 53.942 1.00 36.16 113 PRO A C 1
ATOM 827 O O . PRO A 1 113 ? -32.863 19.128 55.115 1.00 36.16 113 PRO A O 1
ATOM 830 N N . GLY A 1 114 ? -31.429 19.663 53.462 1.00 39.97 114 GLY A N 1
ATOM 831 C CA . GLY A 1 114 ? -30.542 20.516 54.264 1.00 39.97 114 GLY A CA 1
ATOM 832 C C . GLY A 1 114 ? -29.215 19.883 54.705 1.00 39.97 114 GLY A C 1
ATOM 833 O O . GLY A 1 114 ? -28.407 20.580 55.316 1.00 39.97 114 GLY A O 1
ATOM 834 N N . ALA A 1 115 ? -28.942 18.612 54.389 1.00 42.31 115 ALA A N 1
ATOM 835 C CA . ALA A 1 115 ? -27.596 18.049 54.533 1.00 42.31 115 ALA A CA 1
ATOM 836 C C . ALA A 1 115 ? -26.669 18.536 53.391 1.00 42.31 115 ALA A C 1
ATOM 838 O O . ALA A 1 115 ? -27.109 18.571 52.240 1.00 42.31 115 ALA A O 1
ATOM 839 N N . PRO A 1 116 ? -25.400 18.909 53.660 1.00 39.06 116 PRO A N 1
ATOM 840 C CA . PRO A 1 116 ? -24.464 19.331 52.616 1.00 39.06 116 PRO A CA 1
ATOM 841 C C . PRO A 1 116 ? -24.067 18.153 51.714 1.00 39.06 116 PRO A C 1
ATOM 843 O O . PRO A 1 116 ? -23.727 17.076 52.202 1.00 39.06 116 PRO A O 1
ATOM 846 N N . ALA A 1 117 ? -24.064 18.373 50.397 1.00 43.62 117 ALA A N 1
ATOM 847 C CA . ALA A 1 117 ? -23.860 17.349 49.366 1.00 43.62 117 ALA A CA 1
ATOM 848 C C . ALA A 1 117 ? -22.387 16.919 49.156 1.00 43.62 117 ALA A C 1
ATOM 850 O O . ALA A 1 117 ? -21.963 16.641 48.040 1.00 43.62 117 ALA A O 1
ATOM 851 N N . ASN A 1 118 ? -21.595 16.836 50.229 1.00 38.59 118 ASN A N 1
ATOM 852 C CA . ASN A 1 118 ? -20.178 16.453 50.173 1.00 38.59 118 ASN A CA 1
ATOM 853 C C . ASN A 1 118 ? -19.993 14.924 50.243 1.00 38.59 118 ASN A C 1
ATOM 855 O O . ASN A 1 118 ? -19.325 14.415 51.144 1.00 38.59 118 ASN A O 1
ATOM 859 N N . GLY A 1 119 ? -20.607 14.181 49.321 1.00 45.25 119 GLY A N 1
ATOM 860 C CA . GLY A 1 119 ? -20.433 12.731 49.247 1.00 45.25 119 GLY A CA 1
ATOM 861 C C . GLY A 1 119 ? -21.004 12.103 47.979 1.00 45.25 119 GLY A C 1
ATOM 862 O O . GLY A 1 119 ? -22.032 12.552 47.463 1.00 45.25 119 GLY A O 1
ATOM 863 N N . SER A 1 120 ? -20.359 11.023 47.539 1.00 48.09 120 SER A N 1
ATOM 864 C CA . SER A 1 120 ? -20.664 10.196 46.363 1.00 48.09 120 SER A CA 1
ATOM 865 C C . SER A 1 120 ? -21.948 9.374 46.528 1.00 48.09 120 SER A C 1
ATOM 867 O O . SER A 1 120 ? -21.973 8.154 46.427 1.00 48.09 120 SER A O 1
ATOM 869 N N . GLY A 1 121 ? -23.059 10.054 46.817 1.00 48.75 121 GLY A N 1
ATOM 870 C CA . GLY A 1 121 ? -24.359 9.442 47.107 1.00 48.75 121 GLY A CA 1
ATOM 871 C C . GLY A 1 121 ? -25.097 8.856 45.900 1.00 48.75 121 GLY A C 1
ATOM 872 O O . GLY A 1 121 ? -26.275 8.551 46.040 1.00 48.75 121 GLY A O 1
ATOM 873 N N . GLY A 1 122 ? -24.447 8.744 44.738 1.00 53.91 122 GLY A N 1
ATOM 874 C CA . GLY A 1 122 ? -24.966 8.004 43.586 1.00 53.91 122 GLY A CA 1
ATOM 875 C C . GLY A 1 122 ? -24.591 6.525 43.671 1.00 53.91 122 GLY A C 1
ATOM 876 O O . GLY A 1 122 ? -23.808 6.117 44.528 1.00 53.91 122 GLY A O 1
ATOM 877 N N . ARG A 1 123 ? -25.174 5.699 42.799 1.00 69.06 123 ARG A N 1
ATOM 878 C CA . ARG A 1 123 ? -24.852 4.268 42.686 1.00 69.06 123 ARG A CA 1
ATOM 879 C C . ARG A 1 123 ? -24.983 3.797 41.244 1.00 69.06 123 ARG A C 1
ATOM 881 O O . ARG A 1 123 ? -25.731 4.380 40.457 1.00 69.06 123 ARG A O 1
ATOM 888 N N . ALA A 1 124 ? -24.293 2.707 40.924 1.00 79.81 124 ALA A N 1
ATOM 889 C CA . ALA A 1 124 ? -24.559 1.964 39.702 1.00 79.81 124 ALA A CA 1
ATOM 890 C C . ALA A 1 124 ? -25.964 1.332 39.729 1.00 79.81 124 ALA A C 1
ATOM 892 O O . ALA A 1 124 ? -26.557 1.163 40.800 1.00 79.81 124 ALA A O 1
ATOM 893 N N . GLY A 1 125 ? -26.491 0.958 38.561 1.00 81.38 125 GLY A N 1
ATOM 894 C CA . GLY A 1 125 ? -27.743 0.195 38.475 1.00 81.38 125 GLY A CA 1
ATOM 895 C C . GLY A 1 125 ? -27.611 -1.165 39.165 1.00 81.38 125 GLY A C 1
ATOM 896 O O . GLY A 1 125 ? -28.470 -1.555 39.958 1.00 81.38 125 GLY A O 1
ATOM 897 N N . ILE A 1 126 ? -26.488 -1.846 38.933 1.00 85.94 126 ILE A N 1
ATOM 898 C CA . ILE A 1 126 ? -26.048 -3.024 39.690 1.00 85.94 126 ILE A CA 1
ATOM 899 C C . ILE A 1 126 ? -24.613 -2.778 40.167 1.00 85.94 126 ILE A C 1
ATOM 901 O O . ILE A 1 126 ? -23.755 -2.431 39.359 1.00 85.94 126 ILE A O 1
ATOM 905 N N . TYR A 1 127 ? -24.348 -2.977 41.459 1.00 84.12 127 TYR A N 1
ATOM 906 C CA . TYR A 1 127 ? -23.010 -2.904 42.046 1.00 84.12 127 TYR A CA 1
ATOM 907 C C . TYR A 1 127 ? -22.684 -4.158 42.863 1.00 84.12 127 TYR A C 1
ATOM 909 O O . TYR A 1 127 ? -23.360 -4.457 43.852 1.00 84.12 127 TYR A O 1
ATOM 917 N N . VAL A 1 128 ? -21.632 -4.875 42.474 1.00 81.00 128 VAL A N 1
ATOM 918 C CA . VAL A 1 128 ? -21.139 -6.084 43.147 1.00 81.00 128 VAL A CA 1
ATOM 919 C C . VAL A 1 128 ? -19.752 -5.806 43.726 1.00 81.00 128 VAL A C 1
ATOM 921 O O . VAL A 1 128 ? -18.727 -5.941 43.063 1.00 81.00 128 VAL A O 1
ATOM 924 N N . ASN A 1 129 ? -19.717 -5.418 45.000 1.00 77.62 129 ASN A N 1
ATOM 925 C CA . ASN A 1 129 ? -18.482 -5.253 45.763 1.00 77.62 129 ASN A CA 1
ATOM 926 C C . ASN A 1 129 ? -18.046 -6.614 46.332 1.00 77.62 129 ASN A C 1
ATOM 928 O O . ASN A 1 129 ? -18.226 -6.910 47.517 1.00 77.62 129 ASN A O 1
ATOM 932 N N . SER A 1 130 ? -17.580 -7.478 45.434 1.00 74.00 130 SER A N 1
ATOM 933 C CA . SER A 1 130 ? -17.133 -8.845 45.700 1.00 74.00 130 SER A CA 1
ATOM 934 C C . SER A 1 130 ? -16.219 -9.315 44.572 1.00 74.00 130 SER A C 1
ATOM 936 O O . SER A 1 130 ? -16.430 -8.910 43.434 1.00 74.00 130 SER A O 1
ATOM 938 N N . SER A 1 131 ? -15.244 -10.176 44.867 1.00 77.94 131 SER A N 1
ATOM 939 C CA . SER A 1 131 ? -14.440 -10.864 43.843 1.00 77.94 131 SER A CA 1
ATOM 940 C C . SER A 1 131 ? -15.112 -12.132 43.293 1.00 77.94 131 SER A C 1
ATOM 942 O O . SER A 1 131 ? -14.531 -12.821 42.457 1.00 77.94 131 SER A O 1
ATOM 944 N N . ALA A 1 132 ? -16.330 -12.435 43.753 1.00 78.94 132 ALA A N 1
ATOM 945 C CA . ALA A 1 132 ? -17.209 -13.463 43.204 1.00 78.94 132 ALA A CA 1
ATOM 946 C C . ALA A 1 132 ? -17.584 -13.185 41.733 1.00 78.94 132 ALA A C 1
ATOM 948 O O . ALA A 1 132 ? -17.691 -12.029 41.316 1.00 78.94 132 ALA A O 1
ATOM 949 N N . THR A 1 133 ? -17.844 -14.238 40.952 1.00 85.69 133 THR A N 1
ATOM 950 C CA . THR A 1 133 ? -18.253 -14.092 39.541 1.00 85.69 133 THR A CA 1
ATOM 951 C C . THR A 1 133 ? -19.736 -13.735 39.433 1.00 85.69 133 THR A C 1
ATOM 953 O O . THR A 1 133 ? -20.592 -14.474 39.917 1.00 85.69 133 THR A O 1
ATOM 956 N N . LEU A 1 134 ? -20.063 -12.632 38.757 1.00 88.62 134 LEU A N 1
ATOM 957 C CA . LEU A 1 134 ? -21.436 -12.209 38.472 1.00 88.62 134 LEU A CA 1
ATOM 958 C C . LEU A 1 134 ? -21.964 -12.906 37.209 1.00 88.62 134 LEU A C 1
ATOM 960 O O . LEU A 1 134 ? -21.556 -12.564 36.101 1.00 88.62 134 LEU A O 1
ATOM 964 N N . VAL A 1 135 ? -22.915 -13.829 37.351 1.00 88.94 135 VAL A N 1
ATOM 965 C CA . VAL A 1 135 ? -23.621 -14.467 36.228 1.00 88.94 135 VAL A CA 1
ATOM 966 C C . VAL A 1 135 ? -25.006 -13.846 36.060 1.00 88.94 135 VAL A C 1
ATOM 968 O O . VAL A 1 135 ? -25.743 -13.677 37.028 1.00 88.94 135 VAL A O 1
ATOM 971 N N . ILE A 1 136 ? -25.400 -13.544 34.826 1.00 89.81 136 ILE A N 1
ATOM 972 C CA . ILE A 1 136 ? -26.731 -13.019 34.496 1.00 89.81 136 ILE A CA 1
ATOM 973 C C . ILE A 1 136 ? -27.423 -13.979 33.524 1.00 89.81 136 ILE A C 1
ATOM 975 O O . ILE A 1 136 ? -26.834 -14.345 32.503 1.00 89.81 136 ILE A O 1
ATOM 979 N N . SER A 1 137 ? -28.651 -14.400 33.851 1.00 87.50 137 SER A N 1
ATOM 980 C CA . SER A 1 137 ? -29.435 -15.362 33.064 1.00 87.50 137 SER A CA 1
ATOM 981 C C . SER A 1 137 ? -30.911 -14.962 32.892 1.00 87.50 137 SER A C 1
ATOM 983 O O . SER A 1 137 ? -31.493 -14.301 33.755 1.00 87.50 137 SER A O 1
ATOM 985 N N . GLY A 1 138 ? -31.553 -15.407 31.803 1.00 82.88 138 GLY A N 1
ATOM 986 C CA . GLY A 1 138 ? -33.014 -15.386 31.647 1.00 82.88 138 GLY A CA 1
ATOM 987 C C . GLY A 1 138 ? -33.550 -14.430 30.574 1.00 82.88 138 GLY A C 1
ATOM 988 O O . GLY A 1 138 ? -33.283 -14.602 29.391 1.00 82.88 138 GLY A O 1
ATOM 989 N N . GLY A 1 139 ? -34.429 -13.508 30.975 1.00 82.44 139 GLY A N 1
ATOM 990 C CA . GLY A 1 139 ? -35.146 -12.585 30.086 1.00 82.44 139 GLY A CA 1
ATOM 991 C C . GLY A 1 139 ? -34.308 -11.404 29.583 1.00 82.44 139 GLY A C 1
ATOM 992 O O . GLY A 1 139 ? -33.312 -11.569 28.880 1.00 82.44 139 GLY A O 1
ATOM 993 N N . GLU A 1 140 ? -34.743 -10.186 29.911 1.00 90.06 140 GLU A N 1
ATOM 994 C CA . GLU A 1 140 ? -34.040 -8.959 29.524 1.00 90.06 140 GLU A CA 1
ATOM 995 C C . GLU A 1 140 ? -33.663 -8.131 30.752 1.00 90.06 140 GLU A C 1
ATOM 997 O O . GLU A 1 140 ? -34.472 -7.936 31.660 1.00 90.06 140 GLU A O 1
ATOM 1002 N N . LEU A 1 141 ? -32.445 -7.603 30.763 1.00 91.50 141 LEU A N 1
ATOM 1003 C CA . LEU A 1 141 ? -31.914 -6.737 31.803 1.00 91.50 141 LEU A CA 1
ATOM 1004 C C . LEU A 1 141 ? -31.766 -5.311 31.284 1.00 91.50 141 LEU A C 1
ATOM 1006 O O . LEU A 1 141 ? -31.172 -5.089 30.231 1.00 91.50 141 LEU A O 1
ATOM 1010 N N . LYS A 1 142 ? -32.184 -4.331 32.082 1.00 93.00 142 LYS A N 1
ATOM 1011 C CA . LYS A 1 142 ? -31.750 -2.943 31.940 1.00 93.00 142 LYS A CA 1
ATOM 1012 C C . LYS A 1 142 ? -31.092 -2.460 33.229 1.00 93.00 142 LYS A C 1
ATOM 1014 O O . LYS A 1 142 ? -31.698 -2.559 34.289 1.00 93.00 142 LYS A O 1
ATOM 1019 N N . ALA A 1 143 ? -29.881 -1.924 33.151 1.00 91.50 143 ALA A N 1
ATOM 1020 C CA . ALA A 1 143 ? -29.120 -1.437 34.298 1.00 91.50 143 ALA A CA 1
ATOM 1021 C C . ALA A 1 143 ? -28.675 0.011 34.050 1.00 91.50 143 ALA A C 1
ATOM 1023 O O . ALA A 1 143 ? -28.036 0.301 33.042 1.00 91.50 143 ALA A O 1
ATOM 1024 N N . ILE A 1 144 ? -29.062 0.935 34.928 1.00 90.31 144 ILE A N 1
ATOM 1025 C CA . ILE A 1 144 ? -28.909 2.381 34.721 1.00 90.31 144 ILE A CA 1
ATOM 1026 C C . ILE A 1 144 ? -28.233 2.992 35.952 1.00 90.31 144 ILE A C 1
ATOM 1028 O O . ILE A 1 144 ? -28.810 2.974 37.043 1.00 90.31 144 ILE A O 1
ATOM 1032 N N . GLY A 1 145 ? -27.030 3.537 35.785 1.00 85.38 145 GLY A N 1
ATOM 1033 C CA . GLY A 1 145 ? -26.353 4.314 36.824 1.00 85.38 145 GLY A CA 1
ATOM 1034 C C . GLY A 1 145 ? -27.018 5.671 37.064 1.00 85.38 145 GLY A C 1
ATOM 1035 O O . GLY A 1 145 ? -27.864 6.116 36.284 1.00 85.38 145 GLY A O 1
ATOM 1036 N N . VAL A 1 146 ? -26.620 6.366 38.131 1.00 84.50 146 VAL A N 1
ATOM 1037 C CA . VAL A 1 146 ? -27.042 7.756 38.397 1.00 84.50 146 VAL A CA 1
ATOM 1038 C C . VAL A 1 146 ? -25.868 8.666 38.752 1.00 84.50 146 VAL A C 1
ATOM 1040 O O . VAL A 1 146 ? -24.890 8.240 39.367 1.00 84.50 146 VAL A O 1
ATOM 1043 N N . THR A 1 147 ? -25.964 9.936 38.354 1.00 81.56 147 THR A N 1
ATOM 1044 C CA . THR A 1 147 ? -24.983 10.971 38.697 1.00 81.56 147 THR A CA 1
ATOM 1045 C C . THR A 1 147 ? -25.028 11.222 40.201 1.00 81.56 147 THR A C 1
ATOM 1047 O O . THR A 1 147 ? -26.090 11.554 40.723 1.00 81.56 147 THR A O 1
ATOM 1050 N N . GLY A 1 148 ? -23.908 11.066 40.902 1.00 70.81 148 GLY A N 1
ATOM 1051 C CA . GLY A 1 148 ? -23.812 11.263 42.344 1.00 70.81 148 GLY A CA 1
ATOM 1052 C C . GLY A 1 148 ? -24.105 12.697 42.779 1.00 70.81 148 GLY A C 1
ATOM 1053 O O . GLY A 1 148 ? -24.047 13.639 41.992 1.00 70.81 148 GLY A O 1
ATOM 1054 N N . ASN A 1 149 ? -24.405 12.873 44.067 1.00 67.44 149 ASN A N 1
ATOM 1055 C CA . ASN A 1 149 ? -24.703 14.193 44.642 1.00 67.44 149 ASN A CA 1
ATOM 1056 C C . ASN A 1 149 ? -23.476 15.136 44.666 1.00 67.44 149 ASN A C 1
ATOM 1058 O O . ASN A 1 149 ? -23.637 16.344 44.817 1.00 67.44 149 ASN A O 1
ATOM 1062 N N . ASP A 1 150 ? -22.275 14.587 44.478 1.00 68.19 150 ASP A N 1
ATOM 1063 C CA . ASP A 1 150 ? -21.006 15.284 44.243 1.00 68.19 150 ASP A CA 1
ATOM 1064 C C . ASP A 1 150 ? -20.726 15.579 42.752 1.00 68.19 150 ASP A C 1
ATOM 1066 O O . ASP A 1 150 ? -19.740 16.242 42.427 1.00 68.19 150 ASP A O 1
ATOM 1070 N N . GLY A 1 151 ? -21.580 15.093 41.844 1.00 71.44 151 GLY A N 1
ATOM 1071 C CA . GLY A 1 151 ? -21.468 15.217 40.391 1.00 71.44 151 GLY A CA 1
ATOM 1072 C C . GLY A 1 151 ? -20.818 14.032 39.667 1.00 71.44 151 GLY A C 1
ATOM 1073 O O . GLY A 1 151 ? -20.678 14.108 38.451 1.00 71.44 151 GLY A O 1
ATOM 1074 N N . THR A 1 152 ? -20.422 12.957 40.356 1.00 80.62 152 THR A N 1
ATOM 1075 C CA . THR A 1 152 ? -19.715 11.809 39.741 1.00 80.62 152 THR A CA 1
ATOM 1076 C C . THR A 1 152 ? -20.615 10.924 38.867 1.00 80.62 152 THR A C 1
ATOM 1078 O O . THR A 1 152 ? -21.755 10.632 39.227 1.00 80.62 152 THR A O 1
ATOM 1081 N N . GLY A 1 153 ? -20.115 10.442 37.726 1.00 81.94 153 GLY A N 1
ATOM 1082 C CA . GLY A 1 153 ? -20.824 9.459 36.898 1.00 81.94 153 GLY A CA 1
ATOM 1083 C C . GLY A 1 153 ? -20.645 8.027 37.417 1.00 81.94 153 GLY A C 1
ATOM 1084 O O . GLY A 1 153 ? -19.520 7.551 37.510 1.00 81.94 153 GLY A O 1
ATOM 1085 N N . HIS A 1 154 ? -21.735 7.314 37.724 1.00 86.31 154 HIS A N 1
ATOM 1086 C CA . HIS A 1 154 ? -21.690 5.897 38.129 1.00 86.31 154 HIS A CA 1
ATOM 1087 C C . HIS A 1 154 ? -22.051 4.955 36.976 1.00 86.31 154 HIS A C 1
ATOM 1089 O O . HIS A 1 154 ? -22.861 5.308 36.116 1.00 86.31 154 HIS A O 1
ATOM 1095 N N . ALA A 1 155 ? -21.482 3.748 36.973 1.00 88.75 155 ALA A N 1
ATOM 1096 C CA . ALA A 1 155 ? -21.663 2.784 35.891 1.00 88.75 155 ALA A CA 1
ATOM 1097 C C . ALA A 1 155 ? -23.098 2.223 35.766 1.00 88.75 155 ALA A C 1
ATOM 1099 O O . ALA A 1 155 ? -23.894 2.285 36.704 1.00 88.75 155 ALA A O 1
ATOM 1100 N N . GLY A 1 156 ? -23.439 1.619 34.625 1.00 91.44 156 GLY A N 1
ATOM 1101 C CA . GLY A 1 156 ? -24.671 0.834 34.484 1.00 91.44 156 GLY A CA 1
ATOM 1102 C C . GLY A 1 156 ? -24.621 -0.429 35.350 1.00 91.44 156 GLY A C 1
ATOM 1103 O O . GLY A 1 156 ? -25.483 -0.641 36.208 1.00 91.44 156 GLY A O 1
ATOM 1104 N N . ILE A 1 157 ? -23.566 -1.224 35.162 1.00 92.75 157 ILE A N 1
ATOM 1105 C CA . ILE A 1 157 ? -23.193 -2.386 35.983 1.00 92.75 157 ILE A CA 1
ATOM 1106 C C . ILE A 1 157 ? -21.724 -2.223 36.390 1.00 92.75 157 ILE A C 1
ATOM 1108 O O . ILE A 1 157 ? -20.899 -1.937 35.529 1.00 92.75 157 ILE A O 1
ATOM 1112 N N . ALA A 1 158 ? -21.396 -2.430 37.666 1.00 89.88 158 ALA A N 1
ATOM 1113 C CA . ALA A 1 158 ? -20.019 -2.481 38.163 1.00 89.88 158 ALA A CA 1
ATOM 1114 C C . ALA A 1 158 ? -19.801 -3.708 39.064 1.00 89.88 158 ALA A C 1
ATOM 1116 O O . ALA A 1 158 ? -20.630 -3.983 39.939 1.00 89.88 158 ALA A O 1
ATOM 1117 N N . THR A 1 159 ? -18.702 -4.443 38.880 1.00 87.56 159 THR A N 1
ATOM 1118 C CA . THR A 1 159 ? -18.381 -5.644 39.672 1.00 87.56 159 THR A CA 1
ATOM 1119 C C . THR A 1 159 ? -16.877 -5.806 39.927 1.00 87.56 159 THR A C 1
ATOM 1121 O O . THR A 1 159 ? -16.059 -5.620 39.030 1.00 87.56 159 THR A O 1
ATOM 1124 N N . ASN A 1 160 ? -16.503 -6.176 41.156 1.00 84.69 160 ASN A N 1
ATOM 1125 C CA . ASN A 1 160 ? -15.101 -6.375 41.553 1.00 84.69 160 ASN A CA 1
ATOM 1126 C C . ASN A 1 160 ? -14.557 -7.781 41.215 1.00 84.69 160 ASN A C 1
ATOM 1128 O O . ASN A 1 160 ? -13.414 -8.091 41.546 1.00 84.69 160 ASN A O 1
ATOM 1132 N N . GLY A 1 161 ? -15.368 -8.619 40.569 1.00 83.69 161 GLY A N 1
ATOM 1133 C CA . GLY A 1 161 ? -14.999 -9.915 40.005 1.00 83.69 161 GLY A CA 1
ATOM 1134 C C . GLY A 1 161 ? -15.507 -10.050 38.569 1.00 83.69 161 GLY A C 1
ATOM 1135 O O . GLY A 1 161 ? -16.192 -9.157 38.057 1.00 83.69 161 GLY A O 1
ATOM 1136 N N . SER A 1 162 ? -15.185 -11.169 37.921 1.00 88.50 162 SER A N 1
ATOM 1137 C CA . SER A 1 162 ? -15.576 -11.451 36.535 1.00 88.50 162 SER A CA 1
ATOM 1138 C C . SER A 1 162 ? -17.095 -11.401 36.323 1.00 88.50 162 SER A C 1
ATOM 1140 O O . SER A 1 162 ? -17.887 -11.633 37.239 1.00 88.50 162 SER A O 1
ATOM 1142 N N . MET A 1 163 ? -17.517 -11.139 35.090 1.00 91.19 163 MET A N 1
ATOM 1143 C CA . MET A 1 163 ? -18.910 -11.072 34.664 1.00 91.19 163 MET A CA 1
ATOM 1144 C C . MET A 1 163 ? -19.188 -12.081 33.543 1.00 91.19 163 MET A C 1
ATOM 1146 O O . MET A 1 163 ? -18.430 -12.187 32.585 1.00 91.19 163 MET A O 1
ATOM 1150 N N . THR A 1 164 ? -20.300 -12.811 33.626 1.00 92.06 164 THR A N 1
ATOM 1151 C CA . THR A 1 164 ? -20.758 -13.751 32.593 1.00 92.06 164 THR A CA 1
ATOM 1152 C C . THR A 1 164 ? -22.224 -13.505 32.241 1.00 92.06 164 THR A C 1
ATOM 1154 O O . THR A 1 164 ? -23.101 -13.578 33.099 1.00 92.06 164 THR A O 1
ATOM 1157 N N . ILE A 1 165 ? -22.520 -13.267 30.965 1.00 91.62 165 ILE A N 1
ATOM 1158 C CA . ILE A 1 165 ? -23.892 -13.159 30.450 1.00 91.62 165 ILE A CA 1
ATOM 1159 C C . ILE A 1 165 ? -24.248 -14.466 29.740 1.00 91.62 165 ILE A C 1
ATOM 1161 O O . ILE A 1 165 ? -23.581 -14.870 28.789 1.00 91.62 165 ILE A O 1
ATOM 1165 N N . ASN A 1 166 ? -25.305 -15.135 30.198 1.00 87.62 166 ASN A N 1
ATOM 1166 C CA . ASN A 1 166 ? -25.725 -16.454 29.729 1.00 87.62 166 ASN A CA 1
ATOM 1167 C C . ASN A 1 166 ? -27.181 -16.385 29.243 1.00 87.62 166 ASN A C 1
ATOM 1169 O O . ASN A 1 166 ? -28.095 -16.297 30.060 1.00 87.62 166 ASN A O 1
ATOM 1173 N N . ASN A 1 167 ? -27.406 -16.384 27.922 1.00 85.69 167 ASN A N 1
ATOM 1174 C CA . ASN A 1 167 ? -28.738 -16.272 27.307 1.00 85.69 167 ASN A CA 1
ATOM 1175 C C . ASN A 1 167 ? -29.610 -15.156 27.938 1.00 85.69 167 ASN A C 1
ATOM 1177 O O . ASN A 1 167 ? -30.659 -15.444 28.504 1.00 85.69 167 ASN A O 1
ATOM 1181 N N . THR A 1 168 ? -29.159 -13.895 27.907 1.00 88.62 168 THR A N 1
ATOM 1182 C CA . THR A 1 168 ? -29.924 -12.730 28.410 1.00 88.62 168 THR A CA 1
ATOM 1183 C C . THR A 1 168 ? -29.673 -11.516 27.521 1.00 88.62 168 THR A C 1
ATOM 1185 O O . THR A 1 168 ? -28.516 -11.219 27.225 1.00 88.62 168 THR A O 1
ATOM 1188 N N . ASN A 1 169 ? -30.714 -10.771 27.141 1.00 92.00 169 ASN A N 1
ATOM 1189 C CA . ASN A 1 169 ? -30.522 -9.450 26.529 1.00 92.00 169 ASN A CA 1
ATOM 1190 C C . ASN A 1 169 ? -30.139 -8.440 27.616 1.00 92.00 169 ASN A C 1
ATOM 1192 O O . ASN A 1 169 ? -30.830 -8.356 28.629 1.00 92.00 169 ASN A O 1
ATOM 1196 N N . VAL A 1 170 ? -29.089 -7.643 27.424 1.00 94.44 170 VAL A N 1
ATOM 1197 C CA . VAL A 1 170 ? -28.632 -6.661 28.426 1.00 94.44 170 VAL A CA 1
ATOM 1198 C C . VAL A 1 170 ? -28.607 -5.261 27.825 1.00 94.44 170 VAL A C 1
ATOM 1200 O O . VAL A 1 170 ? -28.144 -5.059 26.710 1.00 94.44 170 VAL A O 1
ATOM 1203 N N . THR A 1 171 ? -29.105 -4.273 28.563 1.00 95.62 171 THR A N 1
ATOM 1204 C CA . THR A 1 171 ? -28.962 -2.847 28.252 1.00 95.62 171 THR A CA 1
ATOM 1205 C C . THR A 1 171 ? -28.350 -2.130 29.449 1.00 95.62 171 THR A C 1
ATOM 1207 O O . THR A 1 171 ? -29.046 -1.917 30.441 1.00 95.62 171 THR A O 1
ATOM 1210 N N . ALA A 1 172 ? -27.071 -1.761 29.389 1.00 95.25 172 ALA A N 1
ATOM 1211 C CA . ALA A 1 172 ? -26.392 -1.069 30.488 1.00 95.25 172 ALA A CA 1
ATOM 1212 C C . ALA A 1 172 ? -26.078 0.389 30.118 1.00 95.25 172 ALA A C 1
ATOM 1214 O O . ALA A 1 172 ? -25.634 0.679 29.009 1.00 95.25 172 ALA A O 1
ATOM 1215 N N . THR A 1 173 ? -26.336 1.330 31.022 1.00 95.88 173 THR A N 1
ATOM 1216 C CA . THR A 1 173 ? -26.127 2.761 30.768 1.00 95.88 173 THR A CA 1
ATOM 1217 C C . THR A 1 173 ? -25.471 3.425 31.970 1.00 95.88 173 THR A C 1
ATOM 1219 O O . THR A 1 173 ? -26.075 3.507 33.042 1.00 95.88 173 THR A O 1
ATOM 1222 N N . GLY A 1 174 ? -24.243 3.899 31.780 1.00 93.00 174 GLY A N 1
ATOM 1223 C CA . GLY A 1 174 ? -23.534 4.726 32.746 1.00 93.00 174 GLY A CA 1
ATOM 1224 C C . GLY A 1 174 ? -24.098 6.145 32.810 1.00 93.00 174 GLY A C 1
ATOM 1225 O O . GLY A 1 174 ? -24.668 6.657 31.845 1.00 93.00 174 GLY A O 1
ATOM 1226 N N . ALA A 1 175 ? -23.971 6.783 33.969 1.00 91.44 175 ALA A N 1
ATOM 1227 C CA . ALA A 1 175 ? -24.468 8.132 34.193 1.00 91.44 175 ALA A CA 1
ATOM 1228 C C . ALA A 1 175 ? -23.450 9.206 33.819 1.00 91.44 175 ALA A C 1
ATOM 1230 O O . ALA A 1 175 ? -22.243 9.044 34.009 1.00 91.44 175 ALA A O 1
ATOM 1231 N N . ASN A 1 176 ? -23.961 10.340 33.347 1.00 91.62 176 ASN A N 1
ATOM 1232 C CA . ASN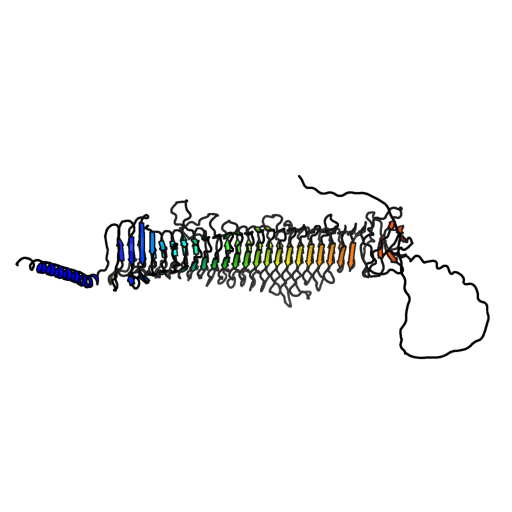 A 1 176 ? -23.144 11.507 33.048 1.00 91.62 176 ASN A CA 1
ATOM 1233 C C . ASN A 1 176 ? -22.479 12.060 34.317 1.00 91.62 176 ASN A C 1
ATOM 1235 O O . ASN A 1 176 ? -23.066 12.019 35.400 1.00 91.62 176 ASN A O 1
ATOM 1239 N N . SER A 1 177 ? -21.293 12.634 34.157 1.00 87.69 177 SER A N 1
ATOM 1240 C CA . SER A 1 177 ? -20.608 13.428 35.172 1.00 87.69 177 SER A CA 1
ATOM 1241 C C . SER A 1 177 ? -20.883 14.920 34.972 1.00 87.69 177 SER A C 1
ATOM 1243 O O . SER A 1 177 ? -20.953 15.414 33.844 1.00 87.69 177 SER A O 1
ATOM 1245 N N . THR A 1 178 ? -21.031 15.646 36.079 1.00 85.06 178 THR A N 1
ATOM 1246 C CA . THR A 1 178 ? -21.160 17.113 36.125 1.00 85.06 178 THR A CA 1
ATOM 1247 C C . THR A 1 178 ? -20.031 17.767 36.928 1.00 85.06 178 THR A C 1
ATOM 1249 O O . THR A 1 178 ? -20.153 18.924 37.331 1.00 85.06 178 THR A O 1
ATOM 1252 N N . ASN A 1 179 ? -18.957 17.026 37.207 1.00 81.25 179 ASN A N 1
ATOM 1253 C CA . ASN A 1 179 ? -17.762 17.502 37.899 1.00 81.25 179 ASN A CA 1
ATOM 1254 C C . ASN A 1 179 ? -16.492 17.065 37.137 1.00 81.25 179 ASN A C 1
ATOM 1256 O O . ASN A 1 179 ? -16.568 16.513 36.040 1.00 81.25 179 ASN A O 1
ATOM 1260 N N . ASN A 1 180 ? -15.315 17.284 37.728 1.00 83.06 180 ASN A N 1
ATOM 1261 C CA . ASN A 1 180 ? -14.017 16.932 37.142 1.00 83.06 180 ASN A CA 1
ATOM 1262 C C . ASN A 1 180 ? -13.674 15.424 37.266 1.00 83.06 180 ASN A C 1
ATOM 1264 O O . ASN A 1 180 ? -12.538 15.064 37.567 1.00 83.06 180 ASN A O 1
ATOM 1268 N N . SER A 1 181 ? -14.659 14.541 37.092 1.00 85.88 181 SER A N 1
ATOM 1269 C CA . SER A 1 181 ? -14.504 13.078 37.023 1.00 85.88 181 SER A CA 1
ATOM 1270 C C . SER A 1 181 ? -15.054 12.539 35.696 1.00 85.88 181 SER A C 1
ATOM 1272 O O . SER A 1 181 ? -15.922 13.196 35.099 1.00 85.88 181 SER A O 1
ATOM 1274 N N . PRO A 1 182 ? -14.598 11.360 35.234 1.00 86.81 182 PRO A N 1
ATOM 1275 C CA . PRO A 1 182 ? -15.130 10.733 34.031 1.00 86.81 182 PRO A CA 1
ATOM 1276 C C . PRO A 1 182 ? -16.633 10.450 34.117 1.00 86.81 182 PRO A C 1
ATOM 1278 O O . PRO A 1 182 ? -17.220 10.390 35.204 1.00 86.81 182 PRO A O 1
ATOM 1281 N N . GLY A 1 183 ? -17.265 10.257 32.962 1.00 90.38 183 GLY A N 1
ATOM 1282 C CA . GLY A 1 183 ? -18.594 9.653 32.911 1.00 90.38 183 GLY A CA 1
ATOM 1283 C C . GLY A 1 183 ? -18.566 8.194 33.384 1.00 90.38 183 GLY A C 1
ATOM 1284 O O . GLY A 1 183 ? -17.553 7.511 33.264 1.00 90.38 183 GLY A O 1
ATOM 1285 N N . GLY A 1 184 ? -19.681 7.694 33.918 1.00 90.94 184 GLY A N 1
ATOM 1286 C CA . GLY A 1 184 ? -19.765 6.301 34.365 1.00 90.94 184 GLY A CA 1
ATOM 1287 C C . GLY A 1 184 ? -19.724 5.322 33.188 1.00 90.94 184 GLY A C 1
ATOM 1288 O O . GLY A 1 184 ? -20.285 5.611 32.133 1.00 90.94 184 GLY A O 1
ATOM 1289 N N . ASN A 1 185 ? -19.105 4.155 33.357 1.00 93.44 185 ASN A N 1
ATOM 1290 C CA . ASN A 1 185 ? -19.030 3.128 32.309 1.00 93.44 185 ASN A CA 1
ATOM 1291 C C . ASN A 1 185 ? -20.399 2.462 32.031 1.00 93.44 185 ASN A C 1
ATOM 1293 O O . ASN A 1 185 ? -21.274 2.424 32.896 1.00 93.44 185 ASN A O 1
ATOM 1297 N N . GLY A 1 186 ? -20.613 1.893 30.845 1.00 95.44 186 GLY A N 1
ATOM 1298 C CA . GLY A 1 186 ? -21.783 1.047 30.577 1.00 95.44 186 GLY A CA 1
ATOM 1299 C C . GLY A 1 186 ? -21.738 -0.215 31.444 1.00 95.44 186 GLY A C 1
ATOM 1300 O O . GLY A 1 186 ? -22.615 -0.429 32.288 1.00 95.44 186 GLY A O 1
ATOM 1301 N N . ILE A 1 187 ? -20.669 -0.995 31.283 1.00 95.25 187 ILE A N 1
ATOM 1302 C CA . ILE A 1 187 ? -20.265 -2.097 32.166 1.00 95.25 187 ILE A CA 1
ATOM 1303 C C . ILE A 1 187 ? -18.821 -1.875 32.628 1.00 95.25 187 ILE A C 1
ATOM 1305 O O . ILE A 1 187 ? -17.967 -1.481 31.837 1.00 95.25 187 ILE A O 1
ATOM 1309 N N . GLU A 1 188 ? -18.557 -2.166 33.898 1.00 92.19 188 GLU A N 1
ATOM 1310 C CA . GLU A 1 188 ? -17.240 -2.126 34.532 1.00 92.19 188 GLU A CA 1
ATOM 1311 C C . GLU A 1 188 ? -16.994 -3.437 35.293 1.00 92.19 188 GLU A C 1
ATOM 1313 O O . GLU A 1 188 ? -17.808 -3.840 36.131 1.00 92.19 188 GLU A O 1
ATOM 1318 N N . THR A 1 189 ? -15.889 -4.124 35.011 1.00 89.44 189 THR A N 1
ATOM 1319 C CA . THR A 1 189 ? -15.473 -5.322 35.754 1.00 89.44 189 THR A CA 1
ATOM 1320 C C . THR A 1 189 ? -13.973 -5.314 36.029 1.00 89.44 189 THR A C 1
ATOM 1322 O O . THR A 1 189 ? -13.166 -5.008 35.154 1.00 89.44 189 THR A O 1
ATOM 1325 N N . LEU A 1 190 ? -13.590 -5.677 37.255 1.00 85.81 190 LEU A N 1
ATOM 1326 C CA . LEU A 1 190 ? -12.183 -5.845 37.642 1.00 85.81 190 LEU A CA 1
ATOM 1327 C C . LEU A 1 190 ? -11.641 -7.259 37.304 1.00 85.81 190 LEU A C 1
ATOM 1329 O O . LEU A 1 190 ? -10.661 -7.701 37.897 1.00 85.81 190 LEU A O 1
ATOM 1333 N N . GLY A 1 191 ? -12.306 -7.979 36.392 1.00 85.25 191 GLY A N 1
ATOM 1334 C CA . GLY A 1 191 ? -11.914 -9.288 35.860 1.00 85.25 191 GLY A CA 1
ATOM 1335 C C . GLY A 1 191 ? -12.527 -9.530 34.474 1.00 85.25 191 GLY A C 1
ATOM 1336 O O . GLY A 1 191 ? -12.917 -8.580 33.794 1.00 85.25 191 GLY A O 1
ATOM 1337 N N . ASP A 1 192 ? -12.623 -10.794 34.053 1.00 88.44 192 ASP A N 1
ATOM 1338 C CA . ASP A 1 192 ? -13.116 -11.181 32.719 1.00 88.44 192 ASP A CA 1
ATOM 1339 C C . ASP A 1 192 ? -14.557 -10.715 32.445 1.00 88.44 192 ASP A C 1
ATOM 1341 O O . ASP A 1 192 ? -15.432 -10.839 33.303 1.00 88.44 192 ASP A O 1
ATOM 1345 N N . PHE A 1 193 ? -14.846 -10.309 31.207 1.00 92.31 193 PHE A N 1
ATOM 1346 C CA . PHE A 1 193 ? -16.207 -10.160 30.683 1.00 92.31 193 PHE A CA 1
ATOM 1347 C C . PHE A 1 193 ? -16.494 -11.251 29.641 1.00 92.31 193 PHE A C 1
ATOM 1349 O O . PHE A 1 193 ? -15.853 -11.299 28.594 1.00 92.31 193 PHE A O 1
ATOM 1356 N N . ILE A 1 194 ? -17.473 -12.120 29.904 1.00 91.56 194 ILE A N 1
ATOM 1357 C CA . ILE A 1 194 ? -17.746 -13.318 29.094 1.00 91.56 194 ILE A CA 1
ATOM 1358 C C . ILE A 1 194 ? -19.204 -13.332 28.607 1.00 91.56 194 ILE A C 1
ATOM 1360 O O . ILE A 1 194 ? -20.141 -13.179 29.395 1.00 91.56 194 ILE A O 1
ATOM 1364 N N . VAL A 1 195 ? -19.420 -13.595 27.316 1.00 91.81 195 VAL A N 1
ATOM 1365 C CA . VAL A 1 195 ? -20.741 -13.886 26.732 1.00 91.81 195 VAL A CA 1
ATOM 1366 C C . VAL A 1 195 ? -20.803 -15.374 26.384 1.00 91.81 195 VAL A C 1
ATOM 1368 O O . VAL A 1 195 ? -20.084 -15.850 25.508 1.00 91.81 195 VAL A O 1
ATOM 1371 N N . ALA A 1 196 ? -21.616 -16.128 27.125 1.00 79.44 196 ALA A N 1
ATOM 1372 C CA . ALA A 1 196 ? -21.522 -17.584 27.223 1.00 79.44 196 ALA A CA 1
ATOM 1373 C C . ALA A 1 196 ? -22.332 -18.366 26.166 1.00 79.44 196 ALA A C 1
ATOM 1375 O O . ALA A 1 196 ? -23.219 -17.845 25.496 1.00 79.44 196 ALA A O 1
ATOM 1376 N N . GLN A 1 197 ? -22.042 -19.670 26.076 1.00 66.38 197 GLN A N 1
ATOM 1377 C CA . GLN A 1 197 ? -22.412 -20.608 25.000 1.00 66.38 197 GLN A CA 1
ATOM 1378 C C . GLN A 1 197 ? -23.917 -20.922 24.804 1.00 66.38 197 GLN A C 1
ATOM 1380 O O . GLN A 1 197 ? -24.242 -21.869 24.090 1.00 66.38 197 GLN A O 1
ATOM 1385 N N . ASN A 1 198 ? -24.849 -20.171 25.400 1.00 71.50 198 ASN A N 1
ATOM 1386 C CA . ASN A 1 198 ? -26.288 -20.403 25.225 1.00 71.50 198 ASN A CA 1
ATOM 1387 C C . ASN A 1 198 ? -26.990 -19.187 24.608 1.00 71.50 198 ASN A C 1
ATOM 1389 O O . ASN A 1 198 ? -26.941 -18.080 25.149 1.00 71.50 198 ASN A O 1
ATOM 1393 N N . GLY A 1 199 ? -27.726 -19.434 23.524 1.00 74.75 199 GLY A N 1
ATOM 1394 C CA . GLY A 1 199 ? -28.576 -18.443 22.865 1.00 74.75 199 GLY A CA 1
ATOM 1395 C C . GLY A 1 199 ? -27.837 -17.507 21.911 1.00 74.75 199 GLY A C 1
ATOM 1396 O O . GLY A 1 199 ? -26.734 -17.785 21.459 1.00 74.75 199 GLY A O 1
ATOM 1397 N N . GLN A 1 200 ? -28.494 -16.397 21.579 1.00 86.31 200 GLN A N 1
ATOM 1398 C CA . GLN A 1 200 ? -27.946 -15.302 20.772 1.00 86.31 200 GLN A CA 1
ATOM 1399 C C . GLN A 1 200 ? -28.311 -13.974 21.461 1.00 86.31 200 GLN A C 1
ATOM 1401 O O . GLN A 1 200 ? -29.235 -13.285 21.021 1.00 86.31 200 GLN A O 1
ATOM 1406 N N . PRO A 1 201 ? -27.690 -13.660 22.616 1.00 90.31 201 PRO A N 1
ATOM 1407 C CA . PRO A 1 201 ? -28.020 -12.467 23.393 1.00 90.31 201 PRO A CA 1
ATOM 1408 C C . PRO A 1 201 ? -27.655 -11.185 22.637 1.00 90.31 201 PRO A C 1
ATOM 1410 O O . PRO A 1 201 ? -26.642 -11.137 21.941 1.00 90.31 201 PRO A O 1
ATOM 1413 N N . THR A 1 202 ? -28.447 -10.126 22.813 1.00 93.62 202 THR A N 1
ATOM 1414 C CA . THR A 1 202 ? -28.063 -8.766 22.397 1.00 93.62 202 THR A CA 1
ATOM 1415 C C . THR A 1 202 ? -27.697 -7.933 23.623 1.00 93.62 202 THR A C 1
ATOM 1417 O O . THR A 1 202 ? -28.508 -7.767 24.537 1.00 93.62 202 THR A O 1
ATOM 1420 N N . ILE A 1 203 ? -26.478 -7.401 23.645 1.00 96.25 203 ILE A N 1
ATOM 1421 C CA . ILE A 1 203 ? -25.900 -6.651 24.763 1.00 96.25 203 ILE A CA 1
ATOM 1422 C C . ILE A 1 203 ? -25.594 -5.233 24.274 1.00 96.25 203 ILE A C 1
ATOM 1424 O O . ILE A 1 203 ? -24.666 -5.035 23.503 1.00 96.25 203 ILE A O 1
ATOM 1428 N N . ASN A 1 204 ? -26.379 -4.245 24.697 1.00 96.94 204 ASN A N 1
ATOM 1429 C CA . ASN A 1 204 ? -26.232 -2.839 24.312 1.00 96.94 204 ASN A CA 1
ATOM 1430 C C . ASN A 1 204 ? -25.735 -2.032 25.513 1.00 96.94 204 ASN A C 1
ATOM 1432 O O . ASN A 1 204 ? -26.452 -1.901 26.506 1.00 96.94 204 ASN A O 1
ATOM 1436 N N . VAL A 1 205 ? -24.520 -1.500 25.462 1.00 96.56 205 VAL A N 1
ATOM 1437 C CA . VAL A 1 205 ? -23.891 -0.864 26.626 1.00 96.56 205 VAL A CA 1
ATOM 1438 C C . VAL A 1 205 ? -23.305 0.489 26.260 1.00 96.56 205 VAL A C 1
ATOM 1440 O O . VAL A 1 205 ? -22.645 0.629 25.235 1.00 96.56 205 VAL A O 1
ATOM 1443 N N . THR A 1 206 ? -23.574 1.498 27.086 1.00 96.88 206 THR A N 1
ATOM 1444 C CA . THR A 1 206 ? -23.235 2.892 26.778 1.00 96.88 206 THR A CA 1
ATOM 1445 C C . THR A 1 206 ? -22.719 3.606 28.020 1.00 96.88 206 THR A C 1
ATOM 1447 O O . THR A 1 206 ? -23.389 3.588 29.055 1.00 96.88 206 THR A O 1
ATOM 1450 N N . GLY A 1 207 ? -21.564 4.261 27.927 1.00 95.56 207 GLY A N 1
ATOM 1451 C CA . GLY A 1 207 ? -21.055 5.119 28.997 1.00 95.56 207 GLY A CA 1
ATOM 1452 C C . GLY A 1 207 ? -21.857 6.416 29.166 1.00 95.56 207 GLY A C 1
ATOM 1453 O O . GLY A 1 207 ? -22.697 6.763 28.334 1.00 95.56 207 GLY A O 1
ATOM 1454 N N . GLY A 1 208 ? -21.597 7.161 30.237 1.00 94.06 208 GLY A N 1
ATOM 1455 C CA . GLY A 1 208 ? -22.118 8.511 30.461 1.00 94.06 208 GLY A CA 1
ATOM 1456 C C . GLY A 1 208 ? -21.189 9.595 29.910 1.00 94.06 208 GLY A C 1
ATOM 1457 O O . GLY A 1 208 ? -19.986 9.384 29.792 1.00 94.06 208 GLY A O 1
ATOM 1458 N N . SER A 1 209 ? -21.719 10.770 29.580 1.00 94.38 209 SER A N 1
ATOM 1459 C CA . SER A 1 209 ? -20.907 11.912 29.126 1.00 94.38 209 SER A CA 1
ATOM 1460 C C . SER A 1 209 ? -20.200 12.615 30.298 1.00 94.38 209 SER A C 1
ATOM 1462 O O . SER A 1 209 ? -20.717 12.600 31.414 1.00 94.38 209 SER A O 1
ATOM 1464 N N . SER A 1 210 ? -19.096 13.323 30.059 1.00 91.94 210 SER A N 1
ATOM 1465 C CA . SER A 1 210 ? -18.529 14.308 31.001 1.00 91.94 210 SER A CA 1
ATOM 1466 C C . SER A 1 210 ? -18.345 15.671 30.319 1.00 91.94 210 SER A C 1
ATOM 1468 O O . SER A 1 210 ? -18.381 15.777 29.096 1.00 91.94 210 SER A O 1
ATOM 1470 N N . GLN A 1 211 ? -18.193 16.737 31.109 1.00 84.56 211 GLN A N 1
ATOM 1471 C CA . GLN A 1 211 ? -17.920 18.101 30.618 1.00 84.56 211 GLN A CA 1
ATOM 1472 C C . GLN A 1 211 ? -16.531 18.627 31.016 1.00 84.56 211 GLN A C 1
ATOM 1474 O O . GLN A 1 211 ? -16.146 19.709 30.581 1.00 84.56 211 GLN A O 1
ATOM 1479 N N . GLN A 1 212 ? -15.811 17.916 31.889 1.00 85.69 212 GLN A N 1
ATOM 1480 C CA . GLN A 1 212 ? -14.558 18.380 32.515 1.00 85.69 212 GLN A CA 1
ATOM 1481 C C . GLN A 1 212 ? -13.492 17.273 32.617 1.00 85.69 212 GLN A C 1
ATOM 1483 O O . GLN A 1 212 ? -12.406 17.493 33.144 1.00 85.69 212 GLN A O 1
ATOM 1488 N N . SER A 1 213 ? -13.814 16.073 32.144 1.00 90.38 213 SER A N 1
ATOM 1489 C CA . SER A 1 213 ? -12.959 14.888 32.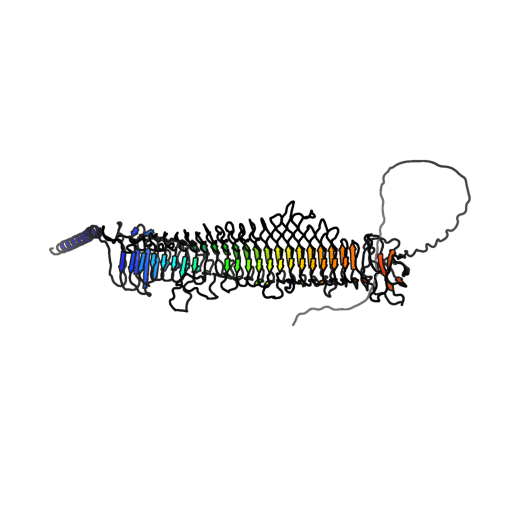120 1.00 90.38 213 SER A CA 1
ATOM 1490 C C . SER A 1 213 ? -13.468 13.975 30.997 1.00 90.38 213 SER A C 1
ATOM 1492 O O . SER A 1 213 ? -14.256 14.416 30.155 1.00 90.38 213 SER A O 1
ATOM 1494 N N . ASP A 1 214 ? -13.020 12.731 30.955 1.00 91.25 214 ASP A N 1
ATOM 1495 C CA . ASP A 1 214 ? -13.252 11.825 29.835 1.00 91.25 214 ASP A CA 1
ATOM 1496 C C . ASP A 1 214 ? -14.683 11.269 29.833 1.00 91.25 214 ASP A C 1
ATOM 1498 O O . ASP A 1 214 ? -15.388 11.252 30.853 1.00 91.25 214 ASP A O 1
ATOM 1502 N N . GLY A 1 215 ? -15.150 10.830 28.668 1.00 93.00 215 GLY A N 1
ATOM 1503 C CA . GLY A 1 215 ? -16.397 10.080 28.587 1.00 93.00 215 GLY A CA 1
ATOM 1504 C C . GLY A 1 215 ? -16.284 8.726 29.289 1.00 93.00 215 GLY A C 1
ATOM 1505 O O . GLY A 1 215 ? -15.212 8.133 29.355 1.00 93.00 215 GLY A O 1
ATOM 1506 N N . GLY A 1 216 ? -17.401 8.204 29.792 1.00 92.62 216 GLY A N 1
ATOM 1507 C CA . GLY A 1 216 ? -17.456 6.819 30.256 1.00 92.62 216 GLY A CA 1
ATOM 1508 C C . GLY A 1 216 ? -17.334 5.842 29.088 1.00 92.62 216 GLY A C 1
ATOM 1509 O O . GLY A 1 216 ? -17.826 6.126 27.990 1.00 92.62 216 GLY A O 1
ATOM 1510 N N . ASN A 1 217 ? -16.717 4.685 29.329 1.00 95.12 217 ASN A N 1
ATOM 1511 C CA . ASN A 1 217 ? -16.553 3.639 28.320 1.00 95.12 217 ASN A CA 1
ATOM 1512 C C . ASN A 1 217 ? -17.851 2.837 28.121 1.00 95.12 217 ASN A C 1
ATOM 1514 O O . ASN A 1 217 ? -18.715 2.809 29.001 1.00 95.12 217 ASN A O 1
ATOM 1518 N N . GLY A 1 218 ? -17.986 2.128 26.999 1.00 96.56 218 GLY A N 1
ATOM 1519 C CA . GLY A 1 218 ? -19.054 1.141 26.807 1.00 96.56 218 GLY A CA 1
ATOM 1520 C C . GLY A 1 218 ? -18.853 -0.085 27.704 1.00 96.56 218 GLY A C 1
ATOM 1521 O O . GLY A 1 218 ? -19.710 -0.389 28.539 1.00 96.56 218 GLY A O 1
ATOM 1522 N N . ILE A 1 219 ? -17.699 -0.743 27.566 1.00 95.81 219 ILE A N 1
ATOM 1523 C CA . ILE A 1 219 ? -17.195 -1.797 28.462 1.00 95.81 219 ILE A CA 1
ATOM 1524 C C . ILE A 1 219 ? -15.793 -1.414 28.935 1.00 95.81 219 ILE A C 1
ATOM 1526 O O . ILE A 1 219 ? -14.944 -1.062 28.119 1.00 95.81 219 ILE A O 1
ATOM 1530 N N . PHE A 1 220 ? -15.542 -1.551 30.234 1.00 91.94 220 PHE A N 1
ATOM 1531 C CA . PHE A 1 220 ? -14.205 -1.558 30.821 1.00 91.94 220 PHE A CA 1
ATOM 1532 C C . PHE A 1 220 ? -13.990 -2.874 31.582 1.00 91.94 220 PHE A C 1
ATOM 1534 O O . PHE A 1 220 ? -14.781 -3.209 32.469 1.00 91.94 220 PHE A O 1
ATOM 1541 N N . SER A 1 221 ? -12.943 -3.621 31.229 1.00 89.88 221 SER A N 1
ATOM 1542 C CA . SER A 1 221 ? -12.548 -4.878 31.872 1.00 89.88 221 SER A CA 1
ATOM 1543 C C . SER A 1 221 ? -11.061 -4.856 32.228 1.00 89.88 221 SER A C 1
ATOM 1545 O O . SER A 1 221 ? -10.232 -4.437 31.423 1.00 89.88 221 SER A O 1
ATOM 1547 N N . MET A 1 222 ? -10.726 -5.329 33.430 1.00 83.50 222 MET A N 1
ATOM 1548 C CA . MET A 1 222 ? -9.339 -5.567 33.875 1.00 83.50 222 MET A CA 1
ATOM 1549 C C . MET A 1 222 ? -8.951 -7.051 33.750 1.00 83.50 222 MET A C 1
ATOM 1551 O O . MET A 1 222 ? -8.250 -7.606 34.593 1.00 83.50 222 MET A O 1
ATOM 1555 N N . GLY A 1 223 ? -9.508 -7.699 32.730 1.00 81.50 223 GLY A N 1
ATOM 1556 C CA . GLY A 1 223 ? -9.273 -9.075 32.323 1.00 81.50 223 GLY A CA 1
ATOM 1557 C C . GLY A 1 223 ? -9.681 -9.227 30.857 1.00 81.50 223 GLY A C 1
ATOM 1558 O O . GLY A 1 223 ? -9.724 -8.241 30.110 1.00 81.50 223 GLY A O 1
ATOM 1559 N N . LYS A 1 224 ? -9.994 -10.450 30.421 1.00 85.75 224 LYS A N 1
ATOM 1560 C CA . LYS A 1 224 ? -10.244 -10.713 28.997 1.00 85.75 224 LYS A CA 1
ATOM 1561 C C . LYS A 1 224 ? -11.699 -10.460 28.633 1.00 85.75 224 LYS A C 1
ATOM 1563 O O . LYS A 1 224 ? -12.610 -10.614 29.451 1.00 85.75 224 LYS A O 1
ATOM 1568 N N . ILE A 1 225 ? -11.925 -10.145 27.365 1.00 91.50 225 ILE A N 1
ATOM 1569 C CA . ILE A 1 225 ? -13.260 -9.939 26.802 1.00 91.50 225 ILE A CA 1
ATOM 1570 C C . ILE A 1 225 ? -13.539 -11.094 25.843 1.00 91.50 225 ILE A C 1
ATOM 1572 O O . ILE A 1 225 ? -12.893 -11.209 24.812 1.00 91.50 225 ILE A O 1
ATOM 1576 N N . ASP A 1 226 ? -14.463 -11.981 26.210 1.00 91.25 226 ASP A N 1
ATOM 1577 C CA . ASP A 1 226 ? -14.645 -13.305 25.602 1.00 91.25 226 ASP A CA 1
ATOM 1578 C C . ASP A 1 226 ? -16.079 -13.462 25.069 1.00 91.25 226 ASP A C 1
ATOM 1580 O O . ASP A 1 226 ? -17.015 -13.791 25.807 1.00 91.25 226 ASP A O 1
ATOM 1584 N N . VAL A 1 227 ? -16.275 -13.161 23.783 1.00 92.75 227 VAL A N 1
ATOM 1585 C CA . VAL A 1 227 ? -17.596 -13.072 23.145 1.00 92.75 227 VAL A CA 1
ATOM 1586 C C . VAL A 1 227 ? -17.847 -14.312 22.285 1.00 92.75 227 VAL A C 1
ATOM 1588 O O . VAL A 1 227 ? -17.459 -14.371 21.117 1.00 92.75 227 VAL A O 1
ATOM 1591 N N . LYS A 1 228 ? -18.504 -15.325 22.867 1.00 89.62 228 LYS A N 1
ATOM 1592 C CA . LYS A 1 228 ? -18.633 -16.650 22.233 1.00 89.62 228 LYS A CA 1
ATOM 1593 C C . LYS A 1 228 ? -19.858 -16.832 21.342 1.00 89.62 228 LYS A C 1
ATOM 1595 O O . LYS A 1 228 ? -19.832 -17.711 20.486 1.00 89.62 228 LYS A O 1
ATOM 1600 N N . LEU A 1 229 ? -20.925 -16.065 21.581 1.00 85.94 229 LEU A N 1
ATOM 1601 C CA . LEU A 1 229 ? -22.193 -16.030 20.833 1.00 85.94 229 LEU A CA 1
ATOM 1602 C C . LEU A 1 229 ? -22.853 -14.649 21.009 1.00 85.94 229 LEU A C 1
ATOM 1604 O O . LEU A 1 229 ? -22.541 -13.926 21.956 1.00 85.94 229 LEU A O 1
ATOM 1608 N N . GLY A 1 230 ? -23.827 -14.317 20.160 1.00 90.62 230 GLY A N 1
ATOM 1609 C CA . GLY A 1 230 ? -24.620 -13.093 20.270 1.00 90.62 230 GLY A CA 1
ATOM 1610 C C . GLY A 1 230 ? -23.967 -11.853 19.662 1.00 90.62 230 GLY A C 1
ATOM 1611 O O . GLY A 1 230 ? -22.993 -11.929 18.912 1.00 90.62 230 GLY A O 1
ATOM 1612 N N . VAL A 1 231 ? -24.548 -10.696 19.986 1.00 94.50 231 VAL A N 1
ATOM 1613 C CA . VAL A 1 231 ? -24.112 -9.378 19.511 1.00 94.50 231 VAL A CA 1
ATOM 1614 C C . VAL A 1 231 ? -23.885 -8.456 20.704 1.00 94.50 231 VAL A C 1
ATOM 1616 O O . VAL A 1 231 ? -24.809 -8.184 21.475 1.00 94.50 231 VAL A O 1
ATOM 1619 N N . VAL A 1 232 ? -22.670 -7.936 20.827 1.00 96.88 232 VAL A N 1
ATOM 1620 C CA . VAL A 1 232 ? -22.299 -6.887 21.779 1.00 96.88 232 VAL A CA 1
ATOM 1621 C C . VAL A 1 232 ? -22.164 -5.572 21.016 1.00 96.88 232 VAL A C 1
ATOM 1623 O O . VAL A 1 232 ? -21.424 -5.495 20.044 1.00 96.88 232 VAL A O 1
ATOM 1626 N N . ASN A 1 233 ? -22.876 -4.539 21.458 1.00 97.56 233 ASN A N 1
ATOM 1627 C CA . ASN A 1 233 ? -22.802 -3.170 20.959 1.00 97.56 233 ASN A CA 1
ATOM 1628 C C . ASN A 1 233 ? -22.360 -2.270 22.117 1.00 97.56 233 ASN A C 1
ATOM 1630 O O . ASN A 1 233 ? -23.178 -1.908 22.968 1.00 97.56 233 ASN A O 1
ATOM 1634 N N . ALA A 1 234 ? -21.077 -1.929 22.171 1.00 97.06 234 ALA A N 1
ATOM 1635 C CA . ALA A 1 234 ? -20.479 -1.163 23.255 1.00 97.06 234 ALA A CA 1
ATOM 1636 C C . ALA A 1 234 ? -20.104 0.249 22.793 1.00 97.06 234 ALA A C 1
ATOM 1638 O O . ALA A 1 234 ? -19.463 0.420 21.761 1.00 97.06 234 ALA A O 1
ATOM 1639 N N . ARG A 1 235 ? -20.537 1.280 23.521 1.00 97.50 235 ARG A N 1
ATOM 1640 C CA . ARG A 1 235 ? -20.386 2.681 23.115 1.00 97.50 235 ARG A CA 1
ATOM 1641 C C . ARG A 1 235 ? -19.834 3.560 24.232 1.00 97.50 235 ARG A C 1
ATOM 1643 O O . ARG A 1 235 ? -20.502 3.791 25.240 1.00 97.50 235 ARG A O 1
ATOM 1650 N N . GLY A 1 236 ? -18.650 4.109 24.010 1.00 95.88 236 GLY A N 1
ATOM 1651 C CA . GLY A 1 236 ? -18.134 5.228 24.777 1.00 95.88 236 GLY A CA 1
ATOM 1652 C C . GLY A 1 236 ? -18.903 6.517 24.480 1.00 95.88 236 GLY A C 1
ATOM 1653 O O . GLY A 1 236 ? -19.630 6.621 23.489 1.00 95.88 236 GLY A O 1
ATOM 1654 N N . ASN A 1 237 ? -18.806 7.500 25.370 1.00 95.62 237 ASN A N 1
ATOM 1655 C CA . ASN A 1 237 ? -19.616 8.722 25.302 1.00 95.62 237 ASN A CA 1
ATOM 1656 C C . ASN A 1 237 ? -18.734 9.987 25.277 1.00 95.62 237 ASN A C 1
ATOM 1658 O O . ASN A 1 237 ? -17.513 9.921 25.389 1.00 95.62 237 ASN A O 1
ATOM 1662 N N . THR A 1 238 ? -19.344 11.145 25.058 1.00 95.56 238 THR A N 1
ATOM 1663 C CA . THR A 1 238 ? -18.684 12.443 24.904 1.00 95.56 238 THR A CA 1
ATOM 1664 C C . THR A 1 238 ? -17.975 12.904 26.182 1.00 95.56 238 THR A C 1
ATOM 1666 O O . THR A 1 238 ? -18.555 12.836 27.267 1.00 95.56 238 THR A O 1
ATOM 1669 N N . GLY A 1 239 ? -16.767 13.449 26.052 1.00 93.12 239 GLY A N 1
ATOM 1670 C CA . GLY A 1 239 ? -16.019 14.063 27.154 1.00 93.12 239 GLY A CA 1
ATOM 1671 C C . GLY A 1 239 ? -15.027 15.126 26.679 1.00 93.12 239 GLY A C 1
ATOM 1672 O O . GLY A 1 239 ? -15.123 15.621 25.554 1.00 93.12 239 GLY A O 1
ATOM 1673 N N . VAL A 1 240 ? -14.073 15.493 27.538 1.00 92.94 240 VAL A N 1
ATOM 1674 C CA . VAL A 1 240 ? -12.880 16.275 27.156 1.00 92.94 240 VAL A CA 1
ATOM 1675 C C . VAL A 1 240 ? -12.117 15.489 26.093 1.00 92.94 240 VAL A C 1
ATOM 1677 O O . VAL A 1 240 ? -12.007 15.959 24.957 1.00 92.94 240 VAL A O 1
ATOM 1680 N N . ASN A 1 241 ? -11.733 14.258 26.441 1.00 93.00 241 ASN A N 1
ATOM 1681 C CA . ASN A 1 241 ? -11.525 13.167 25.499 1.00 93.00 241 ASN A CA 1
ATOM 1682 C C . ASN A 1 241 ? -12.782 12.281 25.459 1.00 93.00 241 ASN A C 1
ATOM 1684 O O . ASN A 1 241 ? -13.574 12.259 26.410 1.00 93.00 241 ASN A O 1
ATOM 1688 N N . GLY A 1 242 ? -12.988 11.554 24.366 1.00 94.06 242 GLY A N 1
ATOM 1689 C CA . GLY A 1 242 ? -14.049 10.553 24.291 1.00 94.06 242 GLY A CA 1
ATOM 1690 C C . GLY A 1 242 ? -13.781 9.361 25.210 1.00 94.06 242 GLY A C 1
ATOM 1691 O O . GLY A 1 242 ? -12.635 8.983 25.416 1.00 94.06 242 GLY A O 1
ATOM 1692 N N . GLY A 1 243 ? -14.838 8.753 25.751 1.00 93.56 243 GLY A N 1
ATOM 1693 C CA . GLY A 1 243 ? -14.730 7.413 26.339 1.00 93.56 243 GLY A CA 1
ATOM 1694 C C . GLY A 1 243 ? -14.630 6.351 25.246 1.00 93.56 243 GLY A C 1
ATOM 1695 O O . GLY A 1 243 ? -15.136 6.566 24.144 1.00 93.56 243 GLY A O 1
ATOM 1696 N N . ASN A 1 244 ? -14.047 5.194 25.535 1.00 95.06 244 ASN A N 1
ATOM 1697 C CA . ASN A 1 244 ? -13.829 4.142 24.539 1.00 95.06 244 ASN A CA 1
ATOM 1698 C C . ASN A 1 244 ? -15.051 3.219 24.404 1.00 95.06 244 ASN A C 1
ATOM 1700 O O . ASN A 1 244 ? -15.840 3.056 25.340 1.00 95.06 244 ASN A O 1
ATOM 1704 N N . GLY A 1 245 ? -15.225 2.575 23.251 1.00 96.12 245 GLY A N 1
ATOM 1705 C CA . GLY A 1 245 ? -16.241 1.538 23.067 1.00 96.12 245 GLY A CA 1
ATOM 1706 C C . GLY A 1 245 ? -15.988 0.356 24.001 1.00 96.12 245 GLY A C 1
ATOM 1707 O O . GLY A 1 245 ? -16.845 0.011 24.819 1.00 96.12 245 GLY A O 1
ATOM 1708 N N . VAL A 1 246 ? -14.791 -0.220 23.913 1.00 95.31 246 VAL A N 1
ATOM 1709 C CA . VAL A 1 246 ? -14.333 -1.382 24.684 1.00 95.31 246 VAL A CA 1
ATOM 1710 C C . VAL A 1 246 ? -12.896 -1.171 25.156 1.00 95.31 246 VAL A C 1
ATOM 1712 O O . VAL A 1 246 ? -12.043 -0.789 24.359 1.00 95.31 246 VAL A O 1
ATOM 1715 N N . VAL A 1 247 ? -12.618 -1.488 26.423 1.00 90.31 247 VAL A N 1
ATOM 1716 C CA . VAL A 1 247 ? -11.260 -1.546 26.990 1.00 90.31 247 VAL A CA 1
ATOM 1717 C C . VAL A 1 247 ? -11.034 -2.883 27.700 1.00 90.31 247 VAL A C 1
ATOM 1719 O O . VAL A 1 247 ? -11.830 -3.245 28.570 1.00 90.31 247 VAL A O 1
ATOM 1722 N N . ALA A 1 248 ? -9.938 -3.569 27.366 1.00 86.81 248 ALA A N 1
ATOM 1723 C CA . ALA A 1 248 ? -9.384 -4.706 28.111 1.00 86.81 248 ALA A CA 1
ATOM 1724 C C . ALA A 1 248 ? -7.965 -4.353 28.604 1.00 86.81 248 ALA A C 1
ATOM 1726 O O . ALA A 1 248 ? -7.119 -3.961 27.797 1.00 86.81 248 ALA A O 1
ATOM 1727 N N . ALA A 1 249 ? -7.718 -4.430 29.918 1.00 74.75 249 ALA A N 1
ATOM 1728 C CA . ALA A 1 249 ? -6.558 -3.793 30.551 1.00 74.75 249 ALA A CA 1
ATOM 1729 C C . ALA A 1 249 ? -5.818 -4.657 31.592 1.00 74.75 249 ALA A C 1
ATOM 1731 O O . ALA A 1 249 ? -6.367 -4.963 32.650 1.00 74.75 249 ALA A O 1
ATOM 1732 N N . ASP A 1 250 ? -4.527 -4.919 31.351 1.00 63.94 250 ASP A N 1
ATOM 1733 C CA . ASP A 1 250 ? -3.613 -5.553 32.320 1.00 63.94 250 ASP A CA 1
ATOM 1734 C C . ASP A 1 250 ? -3.365 -4.617 33.518 1.00 63.94 250 ASP A C 1
ATOM 1736 O O . ASP A 1 250 ? -2.645 -3.618 33.412 1.00 63.94 250 ASP A O 1
ATOM 1740 N N . TYR A 1 251 ? -3.958 -4.920 34.677 1.00 51.81 251 TYR A N 1
ATOM 1741 C CA . TYR A 1 251 ? -3.586 -4.264 35.931 1.00 51.81 251 TYR A CA 1
ATOM 1742 C C . TYR A 1 251 ? -2.396 -4.998 36.563 1.00 51.81 251 TYR A C 1
ATOM 1744 O O . TYR A 1 251 ? -2.514 -6.201 36.814 1.00 51.81 251 TYR A O 1
ATOM 1752 N N . PRO A 1 252 ? -1.287 -4.305 36.907 1.00 48.78 252 PRO A N 1
ATOM 1753 C CA . PRO A 1 252 ? -0.005 -4.926 37.248 1.00 48.78 252 PRO A CA 1
ATOM 1754 C C . PRO A 1 252 ? -0.070 -5.811 38.507 1.00 48.78 252 PRO A C 1
ATOM 1756 O O . PRO A 1 252 ? 0.243 -5.397 39.625 1.00 48.78 252 PRO A O 1
ATOM 1759 N N . SER A 1 253 ? -0.443 -7.073 38.295 1.00 42.28 253 SER A N 1
ATOM 1760 C CA . SER A 1 253 ? -0.725 -8.090 39.315 1.00 42.28 253 SER A CA 1
ATOM 1761 C C . SER A 1 253 ? 0.404 -9.120 39.477 1.00 42.28 253 SER A C 1
ATOM 1763 O O . SER A 1 253 ? 0.302 -10.058 40.266 1.00 42.28 253 SER A O 1
ATOM 1765 N N . GLY A 1 254 ? 1.525 -8.923 38.771 1.00 39.66 254 GLY A N 1
ATOM 1766 C CA . GLY A 1 254 ? 2.805 -9.594 39.032 1.00 39.66 254 GLY A CA 1
ATOM 1767 C C . GLY A 1 254 ? 2.886 -11.081 38.662 1.00 39.66 254 GLY A C 1
ATOM 1768 O O . GLY A 1 254 ? 3.860 -11.734 39.037 1.00 39.66 254 GLY A O 1
ATOM 1769 N N . SER A 1 255 ? 1.902 -11.626 37.938 1.00 39.84 255 SER A N 1
ATOM 1770 C CA . SER A 1 255 ? 1.812 -13.055 37.607 1.00 39.84 255 SER A CA 1
ATOM 1771 C C . SER A 1 255 ? 2.021 -13.325 36.111 1.00 39.84 255 SER A C 1
ATOM 1773 O O . SER A 1 255 ? 1.078 -13.389 35.329 1.00 39.84 255 SER A O 1
ATOM 1775 N N . ALA A 1 256 ? 3.275 -13.517 35.699 1.00 39.41 256 ALA A N 1
ATOM 1776 C CA . ALA A 1 256 ? 3.673 -13.670 34.293 1.00 39.41 256 ALA A CA 1
ATOM 1777 C C . ALA A 1 256 ? 3.353 -15.063 33.683 1.00 39.41 256 ALA A C 1
ATOM 1779 O O . ALA A 1 256 ? 4.246 -15.715 33.140 1.00 39.41 256 ALA A O 1
ATOM 1780 N N . SER A 1 257 ? 2.120 -15.578 33.828 1.00 40.25 257 SER A N 1
ATOM 1781 C CA . SER A 1 257 ? 1.800 -16.975 33.455 1.00 40.25 257 SER A CA 1
ATOM 1782 C C . SER A 1 257 ? 0.346 -17.303 33.045 1.00 40.25 257 SER A C 1
ATOM 1784 O O . SER A 1 257 ? -0.138 -18.391 33.347 1.00 40.25 257 SER A O 1
ATOM 1786 N N . ALA A 1 258 ? -0.343 -16.418 32.314 1.00 41.94 258 ALA A N 1
ATOM 1787 C CA . ALA A 1 258 ? -1.504 -16.741 31.456 1.00 41.94 258 ALA A CA 1
ATOM 1788 C C . ALA A 1 258 ? -1.828 -15.544 30.529 1.00 41.94 258 ALA A C 1
ATOM 1790 O O . ALA A 1 258 ? -1.470 -14.424 30.892 1.00 41.94 258 ALA A O 1
ATOM 1791 N N . PRO A 1 259 ? -2.508 -15.726 29.379 1.00 48.59 259 PRO A N 1
ATOM 1792 C CA . PRO A 1 259 ? -3.084 -14.605 28.632 1.00 48.59 259 PRO A CA 1
ATOM 1793 C C . PRO A 1 259 ? -4.336 -14.099 29.364 1.00 48.59 259 PRO A C 1
ATOM 1795 O O . PRO A 1 259 ? -5.273 -14.875 29.552 1.00 48.59 259 PRO A O 1
ATOM 1798 N N . GLN A 1 260 ? -4.347 -12.836 29.807 1.00 53.38 260 GLN A N 1
ATOM 1799 C CA . GLN A 1 260 ? -5.440 -12.305 30.639 1.00 53.38 260 GLN A CA 1
ATOM 1800 C C . GLN A 1 260 ? -6.194 -11.107 30.056 1.00 53.38 260 GLN A C 1
ATOM 1802 O O . GLN A 1 260 ? -7.283 -10.863 30.536 1.00 53.38 260 GLN A O 1
ATOM 1807 N N . ASP A 1 261 ? -5.719 -10.427 29.006 1.00 59.25 261 ASP A N 1
ATOM 1808 C CA . ASP A 1 261 ? -6.301 -9.133 28.565 1.00 59.25 261 ASP A CA 1
ATOM 1809 C C . ASP A 1 261 ? -6.629 -9.096 27.058 1.00 59.25 261 ASP A C 1
ATOM 1811 O O . ASP A 1 261 ? -6.798 -8.037 26.450 1.00 59.25 261 ASP A O 1
ATOM 1815 N N . ALA A 1 262 ? -6.706 -10.276 26.436 1.00 74.12 262 ALA A N 1
ATOM 1816 C CA . ALA A 1 262 ? -7.077 -10.435 25.034 1.00 74.12 262 ALA A CA 1
ATOM 1817 C C . ALA A 1 262 ? -8.576 -10.168 24.798 1.00 74.12 262 ALA A C 1
ATOM 1819 O O . ALA A 1 262 ? -9.422 -10.452 25.655 1.00 74.12 262 ALA A O 1
ATOM 1820 N N . VAL A 1 263 ? -8.909 -9.686 23.599 1.00 87.94 263 VAL A N 1
ATOM 1821 C CA . VAL A 1 263 ? -10.295 -9.626 23.106 1.00 87.94 263 VAL A CA 1
ATOM 1822 C C . VAL A 1 263 ? -10.518 -10.803 22.161 1.00 87.94 263 VAL A C 1
ATOM 1824 O O . VAL A 1 263 ? -9.914 -10.864 21.096 1.00 87.94 263 VAL A O 1
ATOM 1827 N N . ILE A 1 264 ? -11.380 -11.741 22.545 1.00 89.06 264 ILE A N 1
ATOM 1828 C CA . ILE A 1 264 ? -11.636 -12.993 21.827 1.00 89.06 264 ILE A CA 1
ATOM 1829 C C . ILE A 1 264 ? -13.066 -12.975 21.281 1.00 89.06 264 ILE A C 1
ATOM 1831 O O . ILE A 1 264 ? -14.017 -12.736 22.032 1.00 89.06 264 ILE A O 1
ATOM 1835 N N . VAL A 1 265 ? -13.234 -13.263 19.987 1.00 89.94 265 VAL A N 1
ATOM 1836 C CA . VAL A 1 265 ? -14.558 -13.389 19.349 1.00 89.94 265 VAL A CA 1
ATOM 1837 C C . VAL A 1 265 ? -14.652 -14.709 18.585 1.00 89.94 265 VAL A C 1
ATOM 1839 O O . VAL A 1 265 ? -13.853 -14.984 17.689 1.00 89.94 265 VAL A O 1
ATOM 1842 N N . GLU A 1 266 ? -15.642 -15.533 18.935 1.00 87.75 266 GLU A N 1
ATOM 1843 C CA . GLU A 1 266 ? -15.789 -16.908 18.435 1.00 87.75 266 GLU A CA 1
ATOM 1844 C C . GLU A 1 266 ? -17.148 -17.150 17.741 1.00 87.75 266 GLU A C 1
ATOM 1846 O O . GLU A 1 266 ? -18.098 -16.386 17.904 1.00 87.75 266 GLU A O 1
ATOM 1851 N N . ASN A 1 267 ? -17.266 -18.268 17.014 1.00 84.44 267 ASN A N 1
ATOM 1852 C CA . ASN A 1 267 ? -18.527 -18.893 16.559 1.00 84.44 267 ASN A CA 1
ATOM 1853 C C . ASN A 1 267 ? -19.532 -17.952 15.852 1.00 84.44 267 ASN A C 1
ATOM 1855 O O . ASN A 1 267 ? -20.743 -18.047 16.072 1.00 84.44 267 ASN A O 1
ATOM 1859 N N . SER A 1 268 ? -19.045 -17.027 15.022 1.00 85.00 268 SER A N 1
ATOM 1860 C CA . SER A 1 268 ? -19.863 -15.987 14.369 1.00 85.00 268 SER A CA 1
ATOM 1861 C C . SER A 1 268 ? -20.644 -15.059 15.306 1.00 85.00 268 SER A C 1
ATOM 1863 O O . SER A 1 268 ? -21.615 -14.428 14.886 1.00 85.00 268 SER A O 1
ATOM 1865 N N . ALA A 1 269 ? -20.182 -14.894 16.547 1.00 91.44 269 ALA A N 1
ATOM 1866 C CA . ALA A 1 269 ? -20.564 -13.759 17.376 1.00 91.44 269 ALA A CA 1
ATOM 1867 C C . ALA A 1 269 ? -20.116 -12.425 16.746 1.00 91.44 269 ALA A C 1
ATOM 1869 O O . ALA A 1 269 ? -19.325 -12.391 15.795 1.00 91.44 269 ALA A O 1
ATOM 1870 N N . THR A 1 270 ? -20.633 -11.311 17.264 1.00 93.81 270 THR A N 1
ATOM 1871 C CA . THR A 1 270 ? -20.278 -9.958 16.809 1.00 93.81 270 THR A CA 1
ATOM 1872 C C . THR A 1 270 ? -19.977 -9.036 17.987 1.00 93.81 270 THR A C 1
ATOM 1874 O O . THR A 1 270 ? -20.806 -8.894 18.887 1.00 93.81 270 THR A O 1
ATOM 1877 N N . LEU A 1 271 ? -18.827 -8.363 17.951 1.00 95.81 271 LEU A N 1
ATOM 1878 C CA . LEU A 1 271 ? -18.460 -7.286 18.868 1.00 95.81 271 LEU A CA 1
ATOM 1879 C C . LEU A 1 271 ? -18.339 -5.967 18.092 1.00 95.81 271 LEU A C 1
ATOM 1881 O O . LEU A 1 271 ? -17.347 -5.727 17.412 1.00 95.81 271 LEU A O 1
ATOM 1885 N N . ASN A 1 272 ? -19.355 -5.113 18.206 1.00 97.12 272 ASN A N 1
ATOM 1886 C CA . ASN A 1 272 ? -19.354 -3.752 17.677 1.00 97.12 272 ASN A CA 1
ATOM 1887 C C . ASN A 1 272 ? -18.990 -2.778 18.803 1.00 97.12 272 ASN A C 1
ATOM 1889 O O . ASN A 1 272 ? -19.673 -2.734 19.832 1.00 97.12 272 ASN A O 1
ATOM 1893 N N . ALA A 1 273 ? -17.956 -1.972 18.608 1.00 96.88 273 ALA A N 1
ATOM 1894 C CA . ALA A 1 273 ? -17.441 -1.042 19.597 1.00 96.88 273 ALA A CA 1
ATOM 1895 C C . ALA A 1 273 ? -17.299 0.364 19.000 1.00 96.88 273 ALA A C 1
ATOM 1897 O O . ALA A 1 273 ? -16.741 0.536 17.922 1.00 96.88 273 ALA A O 1
ATOM 1898 N N . PHE A 1 274 ? -17.824 1.372 19.694 1.00 97.75 274 PHE A N 1
ATOM 1899 C CA . PHE A 1 274 ? -17.916 2.748 19.210 1.00 97.75 274 PHE A CA 1
ATOM 1900 C C . PHE A 1 274 ? -17.302 3.713 20.221 1.00 97.75 274 PHE A C 1
ATOM 1902 O O . PHE A 1 274 ? -17.800 3.824 21.344 1.00 97.75 274 PHE A O 1
ATOM 1909 N N . GLY A 1 275 ? -16.274 4.440 19.813 1.00 96.69 275 GLY A N 1
ATOM 1910 C CA . GLY A 1 275 ? -15.677 5.517 20.583 1.00 96.69 275 GLY A CA 1
ATOM 1911 C C . GLY A 1 275 ? -16.603 6.721 20.758 1.00 96.69 275 GLY A C 1
ATOM 1912 O O . GLY A 1 275 ? -17.479 7.011 19.938 1.00 96.69 275 GLY A O 1
ATOM 1913 N N . GLY A 1 276 ? -16.412 7.431 21.863 1.00 95.69 276 GLY A N 1
ATOM 1914 C CA . GLY A 1 276 ? -17.096 8.674 22.193 1.00 95.69 276 GLY A CA 1
ATOM 1915 C C . GLY A 1 276 ? -16.399 9.906 21.616 1.00 95.69 276 GLY A C 1
ATOM 1916 O O . GLY A 1 276 ? -15.234 9.866 21.230 1.00 95.69 276 GLY A O 1
ATOM 1917 N N . THR A 1 277 ? -17.107 11.035 21.575 1.00 96.44 277 THR A N 1
ATOM 1918 C CA . THR A 1 277 ? -16.567 12.281 21.006 1.00 96.44 277 THR A CA 1
ATOM 1919 C C . THR A 1 277 ? -15.662 13.032 21.988 1.00 96.44 277 THR A C 1
ATOM 1921 O O . THR A 1 277 ? -16.100 13.360 23.095 1.00 96.44 277 THR A O 1
ATOM 1924 N N . GLY A 1 278 ? -14.449 13.391 21.570 1.00 95.38 278 GLY A N 1
ATOM 1925 C CA . GLY A 1 278 ? -13.584 14.329 22.291 1.00 95.38 278 GLY A CA 1
ATOM 1926 C C . GLY A 1 278 ? -13.944 15.775 21.965 1.00 95.38 278 GLY A C 1
ATOM 1927 O O . GLY A 1 278 ? -13.703 16.237 20.855 1.00 95.38 278 GLY A O 1
ATOM 19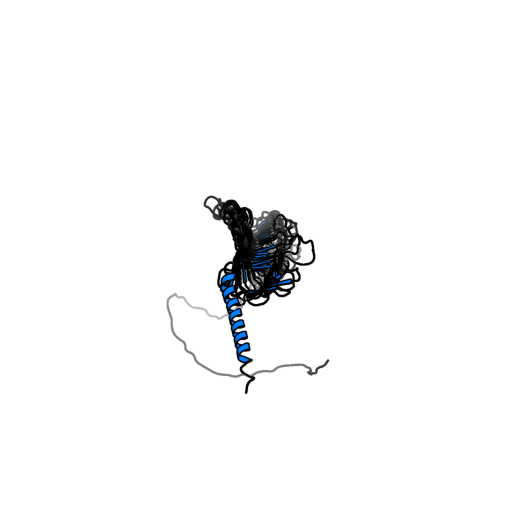28 N N . THR A 1 279 ? -14.527 16.518 22.907 1.00 93.12 279 THR A N 1
ATOM 1929 C CA . THR A 1 279 ? -14.967 17.909 22.654 1.00 93.12 279 THR A CA 1
ATOM 1930 C C . THR A 1 279 ? -13.826 18.920 22.604 1.00 93.12 279 THR A C 1
ATOM 1932 O O . THR A 1 279 ? -13.994 19.996 22.031 1.00 93.12 279 THR A O 1
ATOM 1935 N N . THR A 1 280 ? -12.682 18.589 23.206 1.00 91.19 280 THR A N 1
ATOM 1936 C CA . THR A 1 280 ? -11.509 19.477 23.300 1.00 91.19 280 THR A CA 1
ATOM 1937 C C . THR A 1 280 ? -10.167 18.750 23.209 1.00 91.19 280 THR A C 1
ATOM 1939 O O . THR A 1 280 ? -9.149 19.412 23.035 1.00 91.19 280 THR A O 1
ATOM 1942 N N . GLY A 1 281 ? -10.157 17.423 23.345 1.00 91.06 281 GLY A N 1
ATOM 1943 C CA . GLY A 1 281 ? -8.995 16.556 23.159 1.00 91.06 281 GLY A CA 1
ATOM 1944 C C . GLY A 1 281 ? -9.274 15.467 22.122 1.00 91.06 281 GLY A C 1
ATOM 1945 O O . GLY A 1 281 ? -9.907 15.737 21.095 1.00 91.06 281 GLY A O 1
ATOM 1946 N N . ILE A 1 282 ? -8.813 14.248 22.398 1.00 93.75 282 ILE A N 1
ATOM 1947 C CA . ILE A 1 282 ? -8.879 13.115 21.464 1.00 93.75 282 ILE A CA 1
ATOM 1948 C C . ILE A 1 282 ? -10.247 12.423 21.483 1.00 93.75 282 ILE A C 1
ATOM 1950 O O . ILE A 1 282 ? -10.958 12.427 22.492 1.00 93.75 282 ILE A O 1
ATOM 1954 N N . GLY A 1 283 ? -10.634 11.817 20.367 1.00 95.25 283 GLY A N 1
ATOM 1955 C CA . GLY A 1 283 ? -11.739 10.866 20.334 1.00 95.25 283 GLY A CA 1
ATOM 1956 C C . GLY A 1 283 ? -11.409 9.602 21.129 1.00 95.25 283 GLY A C 1
ATOM 1957 O O . GLY A 1 283 ? -10.244 9.251 21.276 1.00 95.25 283 GLY A O 1
ATOM 1958 N N . GLY A 1 284 ? -12.430 8.929 21.658 1.00 94.56 284 GLY A N 1
ATOM 1959 C CA . GLY A 1 284 ? -12.233 7.626 22.300 1.00 94.56 284 GLY A CA 1
ATOM 1960 C C . GLY A 1 284 ? -12.075 6.522 21.258 1.00 94.56 284 GLY A C 1
ATOM 1961 O O . GLY A 1 284 ? -12.618 6.632 20.159 1.00 94.56 284 GLY A O 1
ATOM 1962 N N . ASP A 1 285 ? -11.377 5.446 21.591 1.00 95.06 285 ASP A N 1
ATOM 1963 C CA . ASP A 1 285 ? -11.167 4.318 20.677 1.00 95.06 285 ASP A CA 1
ATOM 1964 C C . ASP A 1 285 ? -12.431 3.461 20.518 1.00 95.06 285 ASP A C 1
ATOM 1966 O O . ASP A 1 285 ? -13.288 3.412 21.408 1.00 95.06 285 ASP A O 1
ATOM 1970 N N . GLY A 1 286 ? -12.538 2.729 19.410 1.00 96.12 286 GLY A N 1
ATOM 1971 C CA . GLY A 1 286 ? -13.513 1.654 19.247 1.00 96.12 286 GLY A CA 1
ATOM 1972 C C . GLY A 1 286 ? -13.198 0.513 20.215 1.00 96.12 286 GLY A C 1
ATOM 1973 O O . GLY A 1 286 ? -13.881 0.350 21.228 1.00 96.12 286 GLY A O 1
ATOM 1974 N N . VAL A 1 287 ? -12.139 -0.249 19.932 1.00 93.88 287 VAL A N 1
ATOM 1975 C CA . VAL A 1 287 ? -11.587 -1.284 20.827 1.00 93.88 287 VAL A CA 1
ATOM 1976 C C . VAL A 1 287 ? -10.155 -0.929 21.205 1.00 93.88 287 VAL A C 1
ATOM 1978 O O . VAL A 1 287 ? -9.350 -0.639 20.326 1.00 93.88 287 VAL A O 1
ATOM 1981 N N . LEU A 1 288 ? -9.836 -1.020 22.497 1.00 88.81 288 LEU A N 1
ATOM 1982 C CA . LEU A 1 288 ? -8.502 -0.802 23.048 1.00 88.81 288 LEU A CA 1
ATOM 1983 C C . LEU A 1 288 ? -8.072 -2.003 23.913 1.00 88.81 288 LEU A C 1
ATOM 1985 O O . LEU A 1 288 ? -8.755 -2.349 24.880 1.00 88.81 288 LEU A O 1
ATOM 1989 N N . THR A 1 289 ? -6.932 -2.624 23.596 1.00 85.38 289 THR A N 1
ATOM 1990 C CA . THR A 1 289 ? -6.303 -3.663 24.437 1.00 85.38 289 THR A CA 1
ATOM 1991 C C . THR A 1 289 ? -4.781 -3.511 24.547 1.00 85.38 289 THR A C 1
ATOM 1993 O O . THR A 1 289 ? -4.091 -3.076 23.616 1.00 85.38 289 THR A O 1
ATOM 1996 N N . SER A 1 290 ? -4.253 -3.905 25.710 1.00 72.69 290 SER A N 1
ATOM 1997 C CA . SER A 1 290 ? -2.822 -4.065 25.986 1.00 72.69 290 SER A CA 1
ATOM 1998 C C . SER A 1 290 ? -2.207 -5.369 25.445 1.00 72.69 290 SER A C 1
ATOM 2000 O O . SER A 1 290 ? -1.007 -5.561 25.631 1.00 72.69 290 SER A O 1
ATOM 2002 N N . LYS A 1 291 ? -2.993 -6.266 24.823 1.00 77.75 291 LYS A N 1
ATOM 2003 C CA . LYS A 1 291 ? -2.566 -7.577 24.276 1.00 77.75 291 LYS A CA 1
ATOM 2004 C C . LYS A 1 291 ? -3.110 -7.797 22.847 1.00 77.75 291 LYS A C 1
ATOM 2006 O O . LYS A 1 291 ? -3.165 -6.849 22.068 1.00 77.75 291 LYS A O 1
ATOM 2011 N N . SER A 1 292 ? -3.468 -9.038 22.495 1.00 80.00 292 SER A N 1
ATOM 2012 C CA . SER A 1 292 ? -4.018 -9.472 21.205 1.00 80.00 292 SER A CA 1
ATOM 2013 C C . SER A 1 292 ? -5.527 -9.241 21.049 1.00 80.00 292 SER A C 1
ATOM 2015 O O . SER A 1 292 ? -6.276 -9.097 22.021 1.00 80.00 292 SER A O 1
ATOM 2017 N N . ILE A 1 293 ? -5.975 -9.279 19.792 1.00 85.56 293 ILE A N 1
ATOM 2018 C CA . ILE A 1 293 ? -7.379 -9.499 19.425 1.00 85.56 293 ILE A CA 1
ATOM 2019 C C . ILE A 1 293 ? -7.425 -10.786 18.599 1.00 85.56 293 ILE A C 1
ATOM 2021 O O . ILE A 1 293 ? -6.804 -10.862 17.539 1.00 85.56 293 ILE A O 1
ATOM 2025 N N . ASP A 1 294 ? -8.152 -11.790 19.080 1.00 84.38 294 ASP A N 1
ATOM 2026 C CA . ASP A 1 294 ? -8.120 -13.154 18.553 1.00 84.38 294 ASP A CA 1
ATOM 2027 C C . ASP A 1 294 ? -9.504 -13.553 18.009 1.00 84.38 294 ASP A C 1
ATOM 2029 O O . ASP A 1 294 ? -10.459 -13.784 18.760 1.00 84.38 294 ASP A O 1
ATOM 2033 N N . ILE A 1 295 ? -9.628 -13.631 16.682 1.00 83.50 295 ILE A N 1
ATOM 2034 C CA . ILE A 1 295 ? -10.855 -14.045 15.988 1.00 83.50 295 ILE A CA 1
ATOM 2035 C C . ILE A 1 295 ? -10.727 -15.500 15.550 1.00 83.50 295 ILE A C 1
ATOM 2037 O O . ILE A 1 295 ? -9.815 -15.860 14.803 1.00 83.50 295 ILE A O 1
ATOM 2041 N N . THR A 1 296 ? -11.680 -16.335 15.966 1.00 80.50 296 THR A N 1
ATOM 2042 C CA . THR A 1 296 ? -11.732 -17.742 15.548 1.00 80.50 296 THR A CA 1
ATOM 2043 C C . THR A 1 296 ? -13.125 -18.143 15.078 1.00 80.50 296 THR A C 1
ATOM 2045 O O . THR A 1 296 ? -14.140 -17.576 15.489 1.00 80.50 296 THR A O 1
ATOM 2048 N N . SER A 1 297 ? -13.190 -19.180 14.240 1.00 80.31 297 SER A N 1
ATOM 2049 C CA . SER A 1 297 ? -14.452 -19.839 13.865 1.00 80.31 297 SER A CA 1
ATOM 2050 C C . SER A 1 297 ? -15.503 -18.869 13.294 1.00 80.31 297 SER A C 1
ATOM 2052 O O . SER A 1 297 ? -16.687 -18.958 13.629 1.00 80.31 297 SER A O 1
ATOM 2054 N N . GLY A 1 298 ? -15.073 -17.918 12.457 1.00 81.06 298 GLY A N 1
ATOM 2055 C CA . GLY A 1 298 ? -15.964 -16.980 11.772 1.00 81.06 298 GLY A CA 1
ATOM 2056 C C . GLY A 1 298 ? -16.538 -15.852 12.635 1.00 81.06 298 GLY A C 1
ATOM 2057 O O . GLY A 1 298 ? -17.582 -15.317 12.261 1.00 81.06 298 GLY A O 1
ATOM 2058 N N . GLY A 1 299 ? -15.931 -15.534 13.789 1.00 88.44 299 GLY A N 1
ATOM 2059 C CA . GLY A 1 299 ? -16.284 -14.382 14.636 1.00 88.44 299 GLY A CA 1
ATOM 2060 C C . GLY A 1 299 ? -16.099 -13.023 13.939 1.00 88.44 299 GLY A C 1
ATOM 2061 O O . GLY A 1 299 ? -15.417 -12.929 12.922 1.00 88.44 299 GLY A O 1
ATOM 2062 N N . ASN A 1 300 ? -16.723 -11.964 14.468 1.00 91.75 300 ASN A N 1
ATOM 2063 C CA . ASN A 1 300 ? -16.735 -10.641 13.832 1.00 91.75 300 ASN A CA 1
ATOM 2064 C C . ASN A 1 300 ? -16.454 -9.521 14.842 1.00 91.75 300 ASN A C 1
ATOM 2066 O O . ASN A 1 300 ? -17.107 -9.459 15.887 1.00 91.75 300 ASN A O 1
ATOM 2070 N N . ILE A 1 301 ? -15.545 -8.601 14.517 1.00 93.25 301 ILE A N 1
ATOM 2071 C CA . ILE A 1 301 ? -15.283 -7.395 15.315 1.00 93.25 301 ILE A CA 1
ATOM 2072 C C . ILE A 1 301 ? -15.333 -6.147 14.434 1.00 93.25 301 ILE A C 1
ATOM 2074 O O . ILE A 1 301 ? -14.775 -6.123 13.337 1.00 93.25 301 ILE A O 1
ATOM 2078 N N . ALA A 1 302 ? -16.007 -5.111 14.922 1.00 95.31 302 ALA A N 1
ATOM 2079 C CA . ALA A 1 302 ? -16.071 -3.801 14.290 1.00 95.31 302 ALA A CA 1
ATOM 2080 C C . ALA A 1 302 ? -15.771 -2.730 15.341 1.00 95.31 302 ALA A C 1
ATOM 2082 O O . ALA A 1 302 ? -16.551 -2.547 16.275 1.00 95.31 302 ALA A O 1
ATOM 2083 N N . GLY A 1 303 ? -14.640 -2.044 15.214 1.00 95.81 303 GLY A N 1
ATOM 2084 C CA . GLY A 1 303 ? -14.246 -0.937 16.076 1.00 95.81 303 GLY A CA 1
ATOM 2085 C C . GLY A 1 303 ? -14.283 0.375 15.307 1.00 95.81 303 GLY A C 1
ATOM 2086 O O . GLY A 1 303 ? -13.559 0.532 14.332 1.00 95.81 303 GLY A O 1
ATOM 2087 N N . THR A 1 304 ? -15.111 1.319 15.740 1.00 97.38 304 THR A N 1
ATOM 2088 C CA . THR A 1 304 ? -15.179 2.672 15.177 1.00 97.38 304 THR A CA 1
ATOM 2089 C C . THR A 1 304 ? -14.695 3.665 16.223 1.00 97.38 304 THR A C 1
ATOM 2091 O O . THR A 1 304 ? -15.341 3.820 17.260 1.00 97.38 304 THR A O 1
ATOM 2094 N N . GLY A 1 305 ? -13.583 4.342 15.959 1.00 96.62 305 GLY A N 1
ATOM 2095 C CA . GLY A 1 305 ? -13.085 5.440 16.773 1.00 96.62 305 GLY A CA 1
ATOM 2096 C C . GLY A 1 305 ? -14.054 6.621 16.779 1.00 96.62 305 GLY A C 1
ATOM 2097 O O . GLY A 1 305 ? -14.761 6.889 15.808 1.00 96.62 305 GLY A O 1
ATOM 2098 N N . GLY A 1 306 ? -14.123 7.325 17.902 1.00 96.62 306 GLY A N 1
ATOM 2099 C CA . GLY A 1 306 ? -14.903 8.548 18.020 1.00 96.62 306 GLY A CA 1
ATOM 2100 C C . GLY A 1 306 ? -14.160 9.739 17.421 1.00 96.62 306 GLY A C 1
ATOM 2101 O O . GLY A 1 306 ? -12.932 9.786 17.423 1.00 96.62 306 GLY A O 1
ATOM 2102 N N . ASN A 1 307 ? -14.895 10.738 16.941 1.00 96.62 307 ASN A N 1
ATOM 2103 C CA . ASN A 1 307 ? -14.286 11.979 16.461 1.00 96.62 307 ASN A CA 1
ATOM 2104 C C . ASN A 1 307 ? -13.754 12.813 17.642 1.00 96.62 307 ASN A C 1
ATOM 2106 O O . ASN A 1 307 ? -14.379 12.847 18.707 1.00 96.62 307 ASN A O 1
ATOM 2110 N N . GLY A 1 308 ? -12.646 13.528 17.464 1.00 94.31 308 GLY A N 1
ATOM 2111 C CA . GLY A 1 308 ? -12.061 14.384 18.503 1.00 94.31 308 GLY A CA 1
ATOM 2112 C C . GLY A 1 308 ? -11.668 15.763 17.996 1.00 94.31 308 GLY A C 1
ATOM 2113 O O . GLY A 1 308 ? -11.437 15.969 16.810 1.00 94.31 308 GLY A O 1
ATOM 2114 N N . ALA A 1 309 ? -11.574 16.743 18.889 1.00 92.25 309 ALA A N 1
ATOM 2115 C CA . ALA A 1 309 ? -11.169 18.094 18.518 1.00 92.25 309 ALA A CA 1
ATOM 2116 C C . ALA A 1 309 ? -9.715 18.146 18.019 1.00 92.25 309 ALA A C 1
ATOM 2118 O O . ALA A 1 309 ? -9.441 18.864 17.046 1.00 92.25 309 ALA A O 1
ATOM 2119 N N . THR A 1 310 ? -8.814 17.399 18.671 1.00 90.69 310 THR A N 1
ATOM 2120 C CA . THR A 1 310 ? -7.371 17.374 18.368 1.00 90.69 310 THR A CA 1
ATOM 2121 C C . THR A 1 310 ? -6.904 16.119 17.643 1.00 90.69 310 THR A C 1
ATOM 2123 O O . THR A 1 310 ? -5.924 16.181 16.912 1.00 90.69 310 THR A O 1
ATOM 2126 N N . GLU A 1 311 ? -7.570 14.986 17.845 1.00 93.88 311 GLU A N 1
ATOM 2127 C CA . GLU A 1 311 ? -7.196 13.711 17.228 1.00 93.88 311 GLU A CA 1
ATOM 2128 C C . GLU A 1 311 ? -8.416 12.792 17.179 1.00 93.88 311 GLU A C 1
ATOM 2130 O O . GLU A 1 311 ? -9.229 12.809 18.108 1.00 93.88 311 GLU A O 1
ATOM 2135 N N . GLY A 1 312 ? -8.569 12.007 16.119 1.00 95.00 312 GLY A N 1
ATOM 2136 C CA . GLY A 1 312 ? -9.562 10.937 16.081 1.00 95.00 312 GLY A CA 1
ATOM 2137 C C . GLY A 1 312 ? -9.150 9.741 16.937 1.00 95.00 312 GLY A C 1
ATOM 2138 O O . GLY A 1 312 ? -7.970 9.410 17.008 1.00 95.00 312 GLY A O 1
ATOM 2139 N N . GLY A 1 313 ? -10.114 9.068 17.567 1.00 94.38 313 GLY A N 1
ATOM 2140 C CA . GLY A 1 313 ? -9.851 7.793 18.242 1.00 94.38 313 GLY A CA 1
ATOM 2141 C C . GLY A 1 313 ? -9.537 6.676 17.243 1.00 94.38 313 GLY A C 1
ATOM 2142 O O . GLY A 1 313 ? -9.961 6.740 16.082 1.00 94.38 313 GLY A O 1
ATOM 2143 N N . VAL A 1 314 ? -8.826 5.638 17.682 1.00 94.94 314 VAL A N 1
ATOM 2144 C CA . VAL A 1 314 ? -8.476 4.484 16.838 1.00 94.94 314 VAL A CA 1
ATOM 2145 C C . VAL A 1 314 ? -9.683 3.551 16.688 1.00 94.94 314 VAL A C 1
ATOM 2147 O O . VAL A 1 314 ? -10.464 3.378 17.624 1.00 94.94 314 VAL A O 1
ATOM 2150 N N . GLY A 1 315 ? -9.851 2.912 15.529 1.00 95.56 315 GLY A N 1
ATOM 2151 C CA . GLY A 1 315 ? -10.876 1.881 15.335 1.00 95.56 315 GLY A CA 1
ATOM 2152 C C . GLY A 1 315 ? -10.611 0.635 16.185 1.00 95.56 315 GLY A C 1
ATOM 2153 O O . GLY A 1 315 ? -11.377 0.318 17.101 1.00 95.56 315 GLY A O 1
ATOM 2154 N N . LEU A 1 316 ? -9.501 -0.051 15.905 1.00 92.62 316 LEU A N 1
ATOM 2155 C CA . LEU A 1 316 ? -9.000 -1.210 16.653 1.00 92.62 316 LEU A CA 1
ATOM 2156 C C . LEU A 1 316 ? -7.534 -0.995 17.072 1.00 92.62 316 LEU A C 1
ATOM 2158 O O . LEU A 1 316 ? -6.634 -1.043 16.234 1.00 92.62 316 LEU A O 1
ATOM 2162 N N . ALA A 1 317 ? -7.289 -0.798 18.368 1.00 86.50 317 ALA A N 1
ATOM 2163 C CA . ALA A 1 317 ? -5.960 -0.668 18.966 1.00 86.50 317 ALA A CA 1
ATOM 2164 C C . ALA A 1 317 ? -5.602 -1.909 19.805 1.00 86.50 317 ALA A C 1
ATOM 2166 O O . ALA A 1 317 ? -6.360 -2.322 20.688 1.00 86.50 317 ALA A O 1
ATOM 2167 N N . ALA A 1 318 ? -4.426 -2.490 19.553 1.00 78.12 318 ALA A N 1
ATOM 2168 C CA . ALA A 1 318 ? -3.927 -3.686 20.237 1.00 78.12 318 ALA A CA 1
ATOM 2169 C C . ALA A 1 318 ? -2.405 -3.602 20.462 1.00 78.12 318 ALA A C 1
ATOM 2171 O O . ALA A 1 318 ? -1.712 -2.893 19.735 1.00 78.12 318 ALA A O 1
ATOM 2172 N N . ALA A 1 319 ? -1.881 -4.292 21.483 1.00 64.56 319 ALA A N 1
ATOM 2173 C CA . ALA A 1 319 ? -0.524 -4.091 22.032 1.00 64.56 319 ALA A CA 1
ATOM 2174 C C . ALA A 1 319 ? -0.222 -2.637 22.489 1.00 64.56 319 ALA A C 1
ATOM 2176 O O . ALA A 1 319 ? 0.930 -2.216 22.604 1.00 64.56 319 ALA A O 1
ATOM 2177 N N . SER A 1 320 ? -1.271 -1.852 22.736 1.00 59.19 320 SER A N 1
ATOM 2178 C CA . SER A 1 320 ? -1.209 -0.402 22.943 1.00 59.19 320 SER A CA 1
ATOM 2179 C C . SER A 1 320 ? -0.942 0.014 24.400 1.00 59.19 320 SER A C 1
ATOM 2181 O O . SER A 1 320 ? -1.218 -0.719 25.352 1.00 59.19 320 SER A O 1
ATOM 2183 N N . SER A 1 321 ? -0.396 1.221 24.588 1.00 53.09 321 SER A N 1
ATOM 2184 C CA . SER A 1 321 ? -0.188 1.826 25.911 1.00 53.09 321 SER A CA 1
ATOM 2185 C C . SER A 1 321 ? -1.491 2.415 26.456 1.00 53.09 321 SER A C 1
ATOM 2187 O O . SER A 1 321 ? -1.987 3.401 25.917 1.00 53.09 321 SER A O 1
ATOM 2189 N N . LEU A 1 322 ? -2.008 1.889 27.569 1.00 56.69 322 LEU A N 1
ATOM 2190 C CA . LEU A 1 322 ? -3.271 2.345 28.180 1.00 56.69 322 LEU A CA 1
ATOM 2191 C C . LEU A 1 322 ? -3.104 3.597 29.076 1.00 56.69 322 LEU A C 1
ATOM 2193 O O . LEU A 1 322 ? -3.872 3.824 30.011 1.00 56.69 322 LEU A O 1
ATOM 2197 N N . GLY A 1 323 ? -2.075 4.409 28.821 1.00 52.94 323 GLY A N 1
ATOM 2198 C CA . GLY A 1 323 ? -1.792 5.648 29.549 1.00 52.94 323 GLY A CA 1
ATOM 2199 C C . GLY A 1 323 ? -0.961 5.486 30.831 1.00 52.94 323 GLY A C 1
ATOM 2200 O O . GLY A 1 323 ? -0.393 4.438 31.139 1.00 52.94 323 GLY A O 1
ATOM 2201 N N . SER A 1 324 ? -0.828 6.578 31.591 1.00 36.19 324 SER A N 1
ATOM 2202 C CA . SER A 1 324 ? 0.112 6.675 32.717 1.00 36.19 324 SER A CA 1
ATOM 2203 C C . SER A 1 324 ? -0.327 5.859 33.941 1.00 36.19 324 SER A C 1
ATOM 2205 O O . SER A 1 324 ? -1.040 6.357 34.813 1.00 36.19 324 SER A O 1
ATOM 2207 N N . GLY A 1 325 ? 0.147 4.618 34.022 1.00 39.62 325 GLY A N 1
ATOM 2208 C CA . GLY A 1 325 ? -0.117 3.681 35.122 1.00 39.62 325 GLY A CA 1
ATOM 2209 C C . GLY A 1 325 ? -0.160 2.225 34.660 1.00 39.62 325 GLY A C 1
ATOM 2210 O O . GLY A 1 325 ? 0.152 1.327 35.440 1.00 39.62 325 GLY A O 1
ATOM 2211 N N . TYR A 1 326 ? -0.459 2.016 33.378 1.00 47.69 326 TYR A N 1
ATOM 2212 C CA . TYR A 1 326 ? -0.530 0.717 32.724 1.00 47.69 326 TYR A CA 1
ATOM 2213 C C . TYR A 1 326 ? 0.677 0.566 31.785 1.00 47.69 326 TYR A C 1
ATOM 2215 O O . TYR A 1 326 ? 0.816 1.354 30.847 1.00 47.69 326 TYR A O 1
ATOM 2223 N N . PRO A 1 327 ? 1.606 -0.373 32.034 1.00 41.56 327 PRO A N 1
ATOM 2224 C CA . PRO A 1 327 ? 2.778 -0.531 31.183 1.00 41.56 327 PRO A CA 1
ATOM 2225 C C . PRO A 1 327 ? 2.374 -1.096 29.816 1.00 41.56 327 PRO A C 1
ATOM 2227 O O . PRO A 1 327 ? 1.745 -2.148 29.741 1.00 41.56 327 PRO A O 1
ATOM 2230 N N . ALA A 1 328 ? 2.787 -0.433 28.733 1.00 44.03 328 ALA A N 1
ATOM 2231 C CA . ALA A 1 328 ? 2.684 -0.999 27.391 1.00 44.03 328 ALA A CA 1
ATOM 2232 C C . ALA A 1 328 ? 3.448 -2.332 27.334 1.00 44.03 328 ALA A C 1
ATOM 2234 O O . ALA A 1 328 ? 4.634 -2.385 27.679 1.00 44.03 328 ALA A O 1
ATOM 2235 N N . ASN A 1 329 ? 2.781 -3.409 26.915 1.00 45.31 329 ASN A N 1
ATOM 2236 C CA . ASN A 1 329 ? 3.415 -4.717 26.828 1.00 45.31 329 ASN A CA 1
ATOM 2237 C C . ASN A 1 329 ? 4.322 -4.770 25.593 1.00 45.31 329 ASN A C 1
ATOM 2239 O O . ASN A 1 329 ? 3.845 -4.895 24.471 1.00 45.31 329 ASN A O 1
ATOM 2243 N N . THR A 1 330 ? 5.641 -4.706 25.780 1.00 44.12 330 THR A N 1
ATOM 2244 C CA . THR A 1 330 ? 6.624 -4.747 24.679 1.00 44.12 330 THR A CA 1
ATOM 2245 C C . THR A 1 330 ? 6.837 -6.171 24.140 1.00 44.12 330 THR A C 1
ATOM 2247 O O . THR A 1 330 ? 7.974 -6.592 23.913 1.00 44.12 330 THR A O 1
ATOM 2250 N N . ASN A 1 331 ? 5.766 -6.959 24.025 1.00 46.88 331 ASN A N 1
ATOM 2251 C CA . ASN A 1 331 ? 5.818 -8.366 23.653 1.00 46.88 331 ASN A CA 1
ATOM 2252 C C . ASN A 1 331 ? 5.582 -8.542 22.152 1.00 46.88 331 ASN A C 1
ATOM 2254 O O . ASN A 1 331 ? 4.495 -8.282 21.643 1.00 46.88 331 ASN A O 1
ATOM 2258 N N . VAL A 1 332 ? 6.588 -9.072 21.461 1.00 45.88 332 VAL A N 1
ATOM 2259 C CA . VAL A 1 332 ? 6.616 -9.276 20.001 1.00 45.88 332 VAL A CA 1
ATOM 2260 C C . VAL A 1 332 ? 5.708 -10.417 19.502 1.00 45.88 332 VAL A C 1
ATOM 2262 O O . VAL A 1 332 ? 5.957 -10.992 18.453 1.00 45.88 332 VAL A O 1
ATOM 2265 N N . ASN A 1 333 ? 4.639 -10.749 20.230 1.00 51.53 333 ASN A N 1
ATOM 2266 C CA . ASN A 1 333 ? 3.585 -11.680 19.804 1.00 51.53 333 ASN A CA 1
ATOM 2267 C C . ASN A 1 333 ? 2.174 -11.063 19.906 1.00 51.53 333 ASN A C 1
ATOM 2269 O O . ASN A 1 333 ? 1.199 -11.717 19.542 1.00 51.53 333 ASN A O 1
ATOM 2273 N N . ASP A 1 334 ? 2.039 -9.836 20.417 1.00 59.84 334 ASP A N 1
ATOM 2274 C CA . ASP A 1 334 ? 0.740 -9.190 20.603 1.00 59.84 334 ASP A CA 1
ATOM 2275 C C . ASP A 1 334 ? 0.330 -8.544 19.263 1.00 59.84 334 ASP A C 1
ATOM 2277 O O . ASP A 1 334 ? 1.061 -7.726 18.700 1.00 59.84 334 ASP A O 1
ATOM 2281 N N . SER A 1 335 ? -0.777 -9.001 18.671 1.00 71.06 335 SER A N 1
ATOM 2282 C CA . SER A 1 335 ? -1.206 -8.689 17.291 1.00 71.06 335 SER A CA 1
ATOM 2283 C C . SER A 1 335 ? -2.695 -9.030 17.099 1.00 71.06 335 SER A C 1
ATOM 2285 O O . SER A 1 335 ? -3.323 -9.586 18.005 1.00 71.06 335 SER A O 1
ATOM 2287 N N . ILE A 1 336 ? -3.271 -8.717 15.933 1.00 77.19 336 ILE A N 1
ATOM 2288 C CA . ILE A 1 336 ? -4.574 -9.270 15.521 1.00 77.19 336 ILE A CA 1
ATOM 2289 C C . ILE A 1 336 ? -4.357 -10.634 14.858 1.00 77.19 336 ILE A C 1
ATOM 2291 O O . ILE A 1 336 ? -3.649 -10.722 13.850 1.00 77.19 336 ILE A O 1
ATOM 2295 N N . HIS A 1 337 ? -5.018 -11.667 15.383 1.00 79.31 337 HIS A N 1
ATOM 2296 C CA . HIS A 1 337 ? -5.071 -13.005 14.793 1.00 79.31 337 HIS A CA 1
ATOM 2297 C C . HIS A 1 337 ? -6.454 -13.291 14.197 1.00 79.31 337 HIS A C 1
ATOM 2299 O O . HIS A 1 337 ? -7.484 -12.993 14.807 1.00 79.31 337 HIS A O 1
ATOM 2305 N N . SER A 1 338 ? -6.485 -13.923 13.022 1.00 76.56 338 SER A N 1
ATOM 2306 C CA . SER A 1 338 ? -7.716 -14.466 12.436 1.00 76.56 338 SER A CA 1
ATOM 2307 C C . SER A 1 338 ? -7.483 -15.865 11.874 1.00 76.56 338 SER A C 1
ATOM 2309 O O . SER A 1 338 ? -6.769 -16.023 10.879 1.00 76.56 338 SER A O 1
ATOM 2311 N N . ASP A 1 339 ? -8.116 -16.855 12.508 1.00 69.69 339 ASP A N 1
ATOM 2312 C CA . ASP A 1 339 ? -8.032 -18.275 12.160 1.00 69.69 339 ASP A CA 1
ATOM 2313 C C . ASP A 1 339 ? -9.403 -18.808 11.703 1.00 69.69 339 ASP A C 1
ATOM 2315 O O . ASP A 1 339 ? -10.383 -18.807 12.458 1.00 69.69 339 ASP A O 1
ATOM 2319 N N . ASN A 1 340 ? -9.458 -19.379 10.494 1.00 71.38 340 ASN A N 1
ATOM 2320 C CA . ASN A 1 340 ? -10.672 -19.939 9.874 1.00 71.38 340 ASN A CA 1
ATOM 2321 C C . ASN A 1 340 ? -11.791 -18.911 9.586 1.00 71.38 340 ASN A C 1
ATOM 2323 O O . ASN A 1 340 ? -12.979 -19.230 9.680 1.00 71.38 340 ASN A O 1
ATOM 2327 N N . GLY A 1 341 ? -11.410 -17.701 9.171 1.00 72.38 341 GLY A N 1
ATOM 2328 C CA . GLY A 1 341 ? -12.335 -16.694 8.645 1.00 72.38 341 GLY A CA 1
ATOM 2329 C C . GLY A 1 341 ? -13.055 -15.866 9.714 1.00 72.38 341 GLY A C 1
ATOM 2330 O O . GLY A 1 341 ? -12.857 -16.046 10.915 1.00 72.38 341 GLY A O 1
ATOM 2331 N N . GLY A 1 342 ? -13.913 -14.958 9.247 1.00 81.44 342 GLY A N 1
ATOM 2332 C CA . GLY A 1 342 ? -14.521 -13.901 10.056 1.00 81.44 342 GLY A CA 1
ATOM 2333 C C . GLY A 1 342 ? -14.129 -12.513 9.551 1.00 81.44 342 GLY A C 1
ATOM 2334 O O . GLY A 1 342 ? -13.237 -12.387 8.704 1.00 81.44 342 GLY A O 1
ATOM 2335 N N . ASN A 1 343 ? -14.801 -11.483 10.065 1.00 88.19 343 ASN A N 1
ATOM 2336 C CA . ASN A 1 343 ? -14.636 -10.107 9.599 1.00 88.19 343 ASN A CA 1
ATOM 2337 C C . ASN A 1 343 ? -14.051 -9.223 10.708 1.00 88.19 343 ASN A C 1
ATOM 2339 O O . ASN A 1 343 ? -14.568 -9.184 11.827 1.00 88.19 343 ASN A O 1
ATOM 2343 N N . ILE A 1 344 ? -12.990 -8.488 10.385 1.00 91.12 344 ILE A N 1
ATOM 2344 C CA . ILE A 1 344 ? -12.327 -7.529 11.272 1.00 91.12 344 ILE A CA 1
ATOM 2345 C C . ILE A 1 344 ? -12.387 -6.166 10.591 1.00 91.12 344 ILE A C 1
ATOM 2347 O O . ILE A 1 344 ? -11.821 -5.996 9.515 1.00 91.12 344 ILE A O 1
ATOM 2351 N N . HIS A 1 345 ? -13.064 -5.197 11.202 1.00 94.38 345 HIS A N 1
ATOM 2352 C CA . HIS A 1 345 ? -13.160 -3.837 10.677 1.00 94.38 345 HIS A CA 1
ATOM 2353 C C . HIS A 1 345 ? -12.727 -2.821 11.739 1.00 94.38 345 HIS A C 1
ATOM 2355 O O . HIS A 1 345 ? -13.320 -2.760 12.815 1.00 94.38 345 HIS A O 1
ATOM 2361 N N . GLY A 1 346 ? -11.700 -2.028 11.443 1.00 95.94 346 GLY A N 1
ATOM 2362 C CA . GLY A 1 346 ? -11.325 -0.852 12.221 1.00 95.94 346 GLY A CA 1
ATOM 2363 C C . GLY A 1 346 ? -11.535 0.426 11.415 1.00 95.94 346 GLY A C 1
ATOM 2364 O O . GLY A 1 346 ? -10.942 0.567 10.353 1.00 95.94 346 GLY A O 1
ATOM 2365 N N . THR A 1 347 ? -12.345 1.354 11.917 1.00 97.56 347 THR A N 1
ATOM 2366 C CA . THR A 1 347 ? -12.584 2.679 11.323 1.00 97.56 347 THR A CA 1
ATOM 2367 C C . THR A 1 347 ? -12.098 3.748 12.300 1.00 97.56 347 THR A C 1
ATOM 2369 O O . THR A 1 347 ? -12.582 3.795 13.429 1.00 97.56 347 THR A O 1
ATOM 2372 N N . GLY A 1 348 ? -11.162 4.606 11.911 1.00 96.88 348 GLY A N 1
ATOM 2373 C CA . GLY A 1 348 ? -10.698 5.725 12.729 1.00 96.88 348 GLY A CA 1
ATOM 2374 C C . GLY A 1 348 ? -11.707 6.876 12.781 1.00 96.88 348 GLY A C 1
ATOM 2375 O O . GLY A 1 348 ? -12.471 7.091 11.841 1.00 96.88 348 GLY A O 1
ATOM 2376 N N . GLY A 1 349 ? -11.720 7.631 13.880 1.00 96.31 349 GLY A N 1
ATOM 2377 C CA . GLY A 1 349 ? -12.545 8.840 13.995 1.00 96.31 349 GLY A CA 1
ATOM 2378 C C . GLY A 1 349 ? -11.928 10.051 13.284 1.00 96.31 349 GLY A C 1
ATOM 2379 O O . GLY A 1 349 ? -10.716 10.109 13.088 1.00 96.31 349 GLY A O 1
ATOM 2380 N N . ASP A 1 350 ? -12.725 11.064 12.938 1.00 96.69 350 ASP A N 1
ATOM 2381 C CA . ASP A 1 350 ? -12.175 12.314 12.380 1.00 96.69 350 ASP A CA 1
ATOM 2382 C C . ASP A 1 350 ? -11.606 13.234 13.470 1.00 96.69 350 ASP A C 1
ATOM 2384 O O . ASP A 1 350 ? -12.180 13.365 14.560 1.00 96.69 350 ASP A O 1
ATOM 2388 N N . ALA A 1 351 ? -10.568 13.998 13.131 1.00 94.06 351 ALA A N 1
ATOM 2389 C CA . ALA A 1 351 ? -10.306 15.259 13.814 1.00 94.06 351 ALA A CA 1
ATOM 2390 C C . ALA A 1 351 ? -11.346 16.313 13.386 1.00 94.06 351 ALA A C 1
ATOM 2392 O O . ALA A 1 351 ? -11.698 16.422 12.213 1.00 94.06 351 ALA A O 1
ATOM 2393 N N . THR A 1 352 ? -11.833 17.139 14.317 1.00 91.00 352 THR A N 1
ATOM 2394 C CA . THR A 1 352 ? -12.913 18.113 14.045 1.00 91.00 352 THR A CA 1
ATOM 2395 C C . THR A 1 352 ? -12.496 19.576 14.159 1.00 91.00 352 THR A C 1
ATOM 2397 O O . THR A 1 352 ? -13.317 20.454 13.890 1.00 91.00 352 THR A O 1
ATOM 2400 N N . SER A 1 353 ? -11.266 19.881 14.594 1.00 87.00 353 SER A N 1
ATOM 2401 C CA . SER A 1 353 ? -10.794 21.274 14.679 1.00 87.00 353 SER A CA 1
ATOM 2402 C C . SER A 1 353 ? -9.330 21.478 14.280 1.00 87.00 353 SER A C 1
ATOM 2404 O O . SER A 1 353 ? -9.060 22.322 13.424 1.00 87.00 353 SER A O 1
ATOM 2406 N N . SER A 1 354 ? -8.389 20.703 14.827 1.00 82.19 354 SER A N 1
ATOM 2407 C CA . SER A 1 354 ? -6.971 20.808 14.461 1.00 82.19 354 SER A CA 1
ATOM 2408 C C . SER A 1 354 ? -6.169 19.585 14.903 1.00 82.19 354 SER A C 1
ATOM 2410 O O . SER A 1 354 ? -5.921 19.433 16.098 1.00 82.19 354 SER A O 1
ATOM 2412 N N . GLY A 1 355 ? -5.709 18.774 13.952 1.00 88.31 355 GLY A N 1
ATOM 2413 C CA . GLY A 1 355 ? -4.865 17.606 14.213 1.00 88.31 355 GLY A CA 1
ATOM 2414 C C . GLY A 1 355 ? -5.291 16.376 13.414 1.00 88.31 355 GLY A C 1
ATOM 2415 O O . GLY A 1 355 ? -5.908 16.529 12.357 1.00 88.31 355 GLY A O 1
ATOM 2416 N N . MET A 1 356 ? -4.865 15.194 13.858 1.00 93.44 356 MET A N 1
ATOM 2417 C CA . MET A 1 356 ? -4.787 14.000 13.008 1.00 93.44 356 MET A CA 1
ATOM 2418 C C . MET A 1 356 ? -6.067 13.162 13.038 1.00 93.44 356 MET A C 1
ATOM 2420 O O . MET A 1 356 ? -6.704 13.022 14.081 1.00 93.44 356 MET A O 1
ATOM 2424 N N . GLY A 1 357 ? -6.433 12.577 11.902 1.00 95.06 357 GLY A N 1
ATOM 2425 C CA . GLY A 1 357 ? -7.442 11.524 11.874 1.00 95.06 357 GLY A CA 1
ATOM 2426 C C . GLY A 1 357 ? -6.978 10.280 12.635 1.00 95.06 357 GLY A C 1
ATOM 2427 O O . GLY A 1 357 ? -5.783 9.996 12.707 1.00 95.06 357 GLY A O 1
ATOM 2428 N N . GLY A 1 358 ? -7.921 9.545 13.221 1.00 94.38 358 GLY A N 1
ATOM 2429 C CA . GLY A 1 358 ? -7.627 8.302 13.931 1.00 94.38 358 GLY A CA 1
ATOM 2430 C C . GLY A 1 358 ? -7.232 7.178 12.974 1.00 94.38 358 GLY A C 1
ATOM 2431 O O . GLY A 1 358 ? -7.679 7.141 11.828 1.00 94.38 358 GLY A O 1
ATOM 2432 N N . ILE A 1 359 ? -6.415 6.239 13.443 1.00 96.12 359 ILE A N 1
ATOM 2433 C CA . ILE A 1 359 ? -6.010 5.059 12.665 1.00 96.12 359 ILE A CA 1
ATOM 2434 C C . ILE A 1 359 ? -7.169 4.046 12.619 1.00 96.12 359 ILE A C 1
ATOM 2436 O O . ILE A 1 359 ? -7.878 3.868 13.613 1.00 96.12 359 ILE A O 1
ATOM 2440 N N . GLY A 1 360 ? -7.355 3.347 11.498 1.00 96.00 360 GLY A N 1
ATOM 2441 C CA . GLY A 1 360 ? -8.334 2.259 11.394 1.00 96.00 360 GLY A CA 1
ATOM 2442 C C . GLY A 1 360 ? -7.962 1.068 12.281 1.00 96.00 360 GLY A C 1
ATOM 2443 O O . GLY A 1 360 ? -8.670 0.743 13.237 1.00 96.00 360 GLY A O 1
ATOM 2444 N N . ILE A 1 361 ? -6.816 0.444 12.000 1.00 92.88 361 ILE A N 1
ATOM 2445 C CA . ILE A 1 361 ? -6.234 -0.660 12.781 1.00 92.88 361 ILE A CA 1
ATOM 2446 C C . ILE A 1 361 ? -4.792 -0.317 13.179 1.00 92.88 361 ILE A C 1
ATOM 2448 O O . ILE A 1 361 ? -3.935 -0.178 12.312 1.00 92.88 361 ILE A O 1
ATOM 2452 N N . ALA A 1 362 ? -4.502 -0.225 14.479 1.00 89.19 362 ALA A N 1
ATOM 2453 C CA . ALA A 1 362 ? -3.181 0.129 15.013 1.00 89.19 362 ALA A CA 1
ATOM 2454 C C . ALA A 1 362 ? -2.505 -1.068 15.713 1.00 89.19 362 ALA A C 1
ATOM 2456 O O . ALA A 1 362 ? -2.424 -1.114 16.942 1.00 89.19 362 ALA A O 1
ATOM 2457 N N . THR A 1 363 ? -2.073 -2.067 14.934 1.00 82.12 363 THR A N 1
ATOM 2458 C CA . THR A 1 363 ? -1.199 -3.183 15.357 1.00 82.12 363 THR A CA 1
ATOM 2459 C C . THR A 1 363 ? -0.739 -4.010 14.140 1.00 82.12 363 THR A C 1
ATOM 2461 O O . THR A 1 363 ? -1.196 -3.774 13.021 1.00 82.12 363 THR A O 1
ATOM 2464 N N . ASN A 1 364 ? 0.119 -5.019 14.339 1.00 75.25 364 ASN A N 1
ATOM 2465 C CA . ASN A 1 364 ? 0.445 -5.992 13.285 1.00 75.25 364 ASN A CA 1
ATOM 2466 C C . ASN A 1 364 ? -0.720 -6.969 13.047 1.00 75.25 364 ASN A C 1
ATOM 2468 O O . ASN A 1 364 ? -1.449 -7.340 13.974 1.00 75.25 364 ASN A O 1
ATOM 2472 N N . VAL A 1 365 ? -0.851 -7.446 11.809 1.00 79.38 365 VAL A N 1
ATOM 2473 C CA . VAL A 1 365 ? -1.906 -8.371 11.380 1.00 79.38 365 VAL A CA 1
ATOM 2474 C C . VAL A 1 365 ? -1.306 -9.709 10.945 1.00 79.38 365 VAL A C 1
ATOM 2476 O O . VAL A 1 365 ? -0.455 -9.775 10.051 1.00 79.38 365 VAL A O 1
ATOM 2479 N N . ILE A 1 366 ? -1.791 -10.789 11.561 1.00 79.25 366 ILE A N 1
ATOM 2480 C CA . ILE A 1 366 ? -1.416 -12.174 11.262 1.00 79.25 366 ILE A CA 1
ATOM 2481 C C . ILE A 1 366 ? -2.700 -12.938 10.910 1.00 79.25 366 ILE A C 1
ATOM 2483 O O . ILE A 1 366 ? -3.500 -13.287 11.777 1.00 79.25 366 ILE A O 1
ATOM 2487 N N . ALA A 1 367 ? -2.922 -13.180 9.618 1.00 74.88 367 ALA A N 1
ATOM 2488 C CA . ALA A 1 367 ? -4.172 -13.740 9.102 1.00 74.88 367 ALA A CA 1
ATOM 2489 C C . ALA A 1 367 ? -3.926 -15.095 8.426 1.00 74.88 367 ALA A C 1
ATOM 2491 O O . ALA A 1 367 ? -3.274 -15.157 7.379 1.00 74.88 367 ALA A O 1
ATOM 2492 N N . ASN A 1 368 ? -4.462 -16.176 9.003 1.00 70.44 368 ASN A N 1
ATOM 2493 C CA . ASN A 1 368 ? -4.168 -17.546 8.588 1.00 70.44 368 ASN A CA 1
ATOM 2494 C C . ASN A 1 368 ? -5.415 -18.304 8.114 1.00 70.44 368 ASN A C 1
ATOM 2496 O O . ASN A 1 368 ? -6.296 -18.676 8.885 1.00 70.44 368 ASN A O 1
ATOM 2500 N N . THR A 1 369 ? -5.412 -18.634 6.823 1.00 57.91 369 THR A N 1
ATOM 2501 C CA . THR A 1 369 ? -6.205 -19.688 6.173 1.00 57.91 369 THR A CA 1
ATOM 2502 C C . THR A 1 369 ? -7.690 -19.708 6.538 1.00 57.91 369 THR A C 1
ATOM 2504 O O . THR A 1 369 ? -8.120 -20.404 7.457 1.00 57.91 369 THR A O 1
ATOM 2507 N N . GLY A 1 370 ? -8.509 -19.017 5.745 1.00 64.00 370 GLY A N 1
ATOM 2508 C CA . GLY A 1 370 ? -9.964 -19.139 5.877 1.00 64.00 370 GLY A CA 1
ATOM 2509 C C . GLY A 1 370 ? -10.809 -18.163 5.068 1.00 64.00 370 GLY A C 1
ATOM 2510 O O . GLY A 1 370 ? -12.028 -18.220 5.182 1.00 64.00 370 GLY A O 1
ATOM 2511 N N . GLY A 1 371 ? -10.205 -17.268 4.276 1.00 72.12 371 GLY A N 1
ATOM 2512 C CA . GLY A 1 371 ? -10.954 -16.187 3.632 1.00 72.12 371 GLY A CA 1
ATOM 2513 C C . GLY A 1 371 ? -11.478 -15.153 4.632 1.00 72.12 371 GLY A C 1
ATOM 2514 O O . GLY A 1 371 ? -12.580 -14.650 4.454 1.00 72.12 371 GLY A O 1
ATOM 2515 N N . ALA A 1 372 ? -10.711 -14.867 5.691 1.00 81.25 372 ALA A N 1
ATOM 2516 C CA . ALA A 1 372 ? -10.986 -13.738 6.576 1.00 81.25 372 ALA A CA 1
ATOM 2517 C C . ALA A 1 372 ? -10.932 -12.416 5.795 1.00 81.25 372 ALA A C 1
ATOM 2519 O O . ALA A 1 372 ? -10.107 -12.273 4.885 1.00 81.25 372 ALA A O 1
ATOM 2520 N N . GLU A 1 373 ? -11.781 -11.463 6.172 1.00 88.69 373 GLU A N 1
ATOM 2521 C CA . GLU A 1 373 ? -11.818 -10.121 5.590 1.00 88.69 373 GLU A CA 1
ATOM 2522 C C . GLU A 1 373 ? -11.425 -9.097 6.655 1.00 88.69 373 GLU A C 1
ATOM 2524 O O . GLU A 1 373 ? -12.125 -8.918 7.652 1.00 88.69 373 GLU A O 1
ATOM 2529 N N . ILE A 1 374 ? -10.275 -8.452 6.452 1.00 91.38 374 ILE A N 1
ATOM 2530 C CA . ILE A 1 374 ? -9.697 -7.477 7.378 1.00 91.38 374 ILE A CA 1
ATOM 2531 C C . ILE A 1 374 ? -9.651 -6.119 6.680 1.00 91.38 374 ILE A C 1
ATOM 2533 O O . ILE A 1 374 ? -8.985 -5.976 5.655 1.00 91.38 374 ILE A O 1
ATOM 2537 N N . LEU A 1 375 ? -10.363 -5.138 7.232 1.00 94.44 375 LEU A N 1
ATOM 2538 C CA . LEU A 1 375 ? -10.505 -3.787 6.698 1.00 94.44 375 LEU A CA 1
ATOM 2539 C C . LEU A 1 375 ? -10.077 -2.753 7.746 1.00 94.44 375 LEU A C 1
ATOM 2541 O O . LEU A 1 375 ? -10.606 -2.739 8.857 1.00 94.44 375 LEU A O 1
ATOM 2545 N N . GLY A 1 376 ? -9.138 -1.886 7.386 1.00 96.00 376 GLY A N 1
ATOM 2546 C CA . GLY A 1 376 ? -8.777 -0.696 8.148 1.00 96.00 376 GLY A CA 1
ATOM 2547 C C . GLY A 1 376 ? -9.074 0.571 7.351 1.00 96.00 376 GLY A C 1
ATOM 2548 O O . GLY A 1 376 ? -8.559 0.726 6.248 1.00 96.00 376 GLY A O 1
ATOM 2549 N N . GLU A 1 377 ? -9.886 1.468 7.897 1.00 97.69 377 GLU A N 1
ATOM 2550 C CA . GLU A 1 377 ? -10.232 2.771 7.320 1.00 97.69 377 GLU A CA 1
ATOM 2551 C C . GLU A 1 377 ? -9.755 3.878 8.270 1.00 97.69 377 GLU A C 1
ATOM 2553 O O . GLU A 1 377 ? -10.151 3.910 9.433 1.00 97.69 377 GLU A O 1
ATOM 2558 N N . GLY A 1 378 ? -8.892 4.776 7.806 1.00 97.00 378 GLY A N 1
ATOM 2559 C CA . GLY A 1 378 ? -8.398 5.915 8.574 1.00 97.00 378 GLY A CA 1
ATOM 2560 C C . GLY A 1 378 ? -9.394 7.075 8.589 1.00 97.00 378 GLY A C 1
ATOM 2561 O O . GLY A 1 378 ? -10.061 7.354 7.594 1.00 97.00 378 GLY A O 1
ATOM 2562 N N . GLY A 1 379 ? -9.489 7.770 9.721 1.00 96.56 379 GLY A N 1
ATOM 2563 C CA . GLY A 1 379 ? -10.301 8.981 9.851 1.00 96.56 379 GLY A CA 1
ATOM 2564 C C . GLY A 1 379 ? -9.630 10.209 9.230 1.00 96.56 379 GLY A C 1
ATOM 2565 O O . GLY A 1 379 ? -8.433 10.201 8.933 1.00 96.56 379 GLY A O 1
ATOM 2566 N N . ASN A 1 380 ? -10.383 11.295 9.051 1.00 96.44 380 ASN A N 1
ATOM 2567 C CA . ASN A 1 380 ? -9.892 12.484 8.346 1.00 96.44 380 ASN A CA 1
ATOM 2568 C C . ASN A 1 380 ? -9.211 13.501 9.279 1.00 96.44 380 ASN A C 1
ATOM 2570 O O . ASN A 1 380 ? -9.584 13.659 10.446 1.00 96.44 380 ASN A O 1
ATOM 2574 N N . GLY A 1 381 ? -8.222 14.222 8.751 1.00 94.12 381 GLY A N 1
ATOM 2575 C CA . GLY A 1 381 ? -7.491 15.277 9.454 1.00 94.12 381 GLY A CA 1
ATOM 2576 C C . GLY A 1 381 ? -8.201 16.634 9.455 1.00 94.12 381 GLY A C 1
ATOM 2577 O O . GLY A 1 381 ? -8.985 16.961 8.565 1.00 94.12 381 GLY A O 1
ATOM 2578 N N . ALA A 1 382 ? -7.873 17.487 10.431 1.00 92.00 382 ALA A N 1
ATOM 2579 C CA . ALA A 1 382 ? -8.425 18.840 10.546 1.00 92.00 382 ALA A CA 1
ATOM 2580 C C . ALA A 1 382 ? -7.352 19.934 10.580 1.00 92.00 382 ALA A C 1
ATOM 2582 O O . ALA A 1 382 ? -6.290 19.800 11.197 1.00 92.00 382 ALA A O 1
ATOM 2583 N N . GLY A 1 383 ? -7.658 21.075 9.954 1.00 87.69 383 GLY A N 1
ATOM 2584 C CA . GLY A 1 383 ? -6.766 22.235 9.894 1.00 87.69 383 GLY A CA 1
ATOM 2585 C C . GLY A 1 383 ? -5.514 21.948 9.064 1.00 87.69 383 GLY A C 1
ATOM 2586 O O . GLY A 1 383 ? -5.569 21.982 7.840 1.00 87.69 383 GLY A O 1
ATOM 2587 N N . SER A 1 384 ? -4.395 21.664 9.729 1.00 88.00 384 SER A N 1
ATOM 2588 C CA . SER A 1 384 ? -3.138 21.235 9.088 1.00 88.00 384 SER A CA 1
ATOM 2589 C C . SER A 1 384 ? -2.682 19.841 9.540 1.00 88.00 384 SER A C 1
ATOM 2591 O O . SER A 1 384 ? -1.545 19.465 9.277 1.00 88.00 384 SER A O 1
ATOM 2593 N N . GLY A 1 385 ? -3.525 19.095 10.262 1.00 90.12 385 GLY A N 1
ATOM 2594 C CA . GLY A 1 385 ? -3.239 17.710 10.633 1.00 90.12 385 GLY A CA 1
ATOM 2595 C C . GLY A 1 385 ? -3.553 16.733 9.501 1.00 90.12 385 GLY A C 1
ATOM 2596 O O . GLY A 1 385 ? -4.397 17.016 8.645 1.00 90.12 385 GLY A O 1
ATOM 2597 N N . SER A 1 386 ? -2.844 15.608 9.487 1.00 93.56 386 SER A N 1
ATOM 2598 C CA . SER A 1 386 ? -2.995 14.555 8.485 1.00 93.56 386 SER A CA 1
ATOM 2599 C C . SER A 1 386 ? -4.255 13.714 8.689 1.00 93.56 386 SER A C 1
ATOM 2601 O O . SER A 1 386 ? -4.831 13.708 9.776 1.00 93.56 386 SER A O 1
ATOM 2603 N N . GLY A 1 387 ? -4.658 12.964 7.668 1.00 95.50 387 GLY A N 1
ATOM 2604 C CA . GLY A 1 387 ? -5.510 11.798 7.882 1.00 95.50 387 GLY A CA 1
ATOM 2605 C C . GLY A 1 387 ? -4.799 10.742 8.733 1.00 95.50 387 GLY A C 1
ATOM 2606 O O . GLY A 1 387 ? -3.576 10.787 8.903 1.00 95.50 387 GLY A O 1
ATOM 2607 N N . GLY A 1 388 ? -5.578 9.820 9.291 1.00 95.81 388 GLY A N 1
ATOM 2608 C CA . GLY A 1 388 ? -5.056 8.617 9.933 1.00 95.81 388 GLY A CA 1
ATOM 2609 C C . GLY A 1 388 ? -4.812 7.507 8.914 1.00 95.81 388 GLY A C 1
ATOM 2610 O O . GLY A 1 388 ? -5.429 7.489 7.848 1.00 95.81 388 GLY A O 1
ATOM 2611 N N . ASP A 1 389 ? -3.929 6.569 9.242 1.00 96.69 389 ASP A N 1
ATOM 2612 C CA . ASP A 1 389 ? -3.659 5.417 8.380 1.00 96.69 389 ASP A CA 1
ATOM 2613 C C . ASP A 1 389 ? -4.811 4.401 8.433 1.00 96.69 389 ASP A C 1
ATOM 2615 O O . ASP A 1 389 ? -5.481 4.247 9.460 1.00 96.69 389 ASP A O 1
ATOM 2619 N N . GLY A 1 390 ? -5.016 3.649 7.351 1.00 96.50 390 GLY A N 1
ATOM 2620 C CA . GLY A 1 390 ? -5.969 2.536 7.343 1.00 96.50 390 GLY A CA 1
ATOM 2621 C C . GLY A 1 390 ? -5.524 1.418 8.284 1.00 96.50 390 GLY A C 1
ATOM 2622 O O . GLY A 1 390 ? -6.255 1.020 9.193 1.00 96.50 390 GLY A O 1
ATOM 2623 N N . ILE A 1 391 ? -4.292 0.939 8.099 1.00 93.50 391 ILE A N 1
ATOM 2624 C CA . ILE A 1 391 ? -3.645 -0.065 8.953 1.00 93.50 391 ILE A CA 1
ATOM 2625 C C . ILE A 1 391 ? -2.210 0.380 9.248 1.00 93.50 391 ILE A C 1
ATOM 2627 O O . ILE A 1 391 ? -1.430 0.553 8.315 1.00 93.50 391 ILE A O 1
ATOM 2631 N N . GLN A 1 392 ? -1.841 0.506 10.525 1.00 90.31 392 GLN A N 1
ATOM 2632 C CA . GLN A 1 392 ? -0.501 0.900 10.969 1.00 90.31 392 GLN A CA 1
ATOM 2633 C C . GLN A 1 392 ? 0.110 -0.161 11.901 1.00 90.31 392 GLN A C 1
ATOM 2635 O O . GLN A 1 392 ? -0.435 -0.468 12.963 1.00 90.31 392 GLN A O 1
ATOM 2640 N N . ALA A 1 393 ? 1.267 -0.704 11.516 1.00 82.88 393 ALA A N 1
ATOM 2641 C CA . ALA A 1 393 ? 1.949 -1.809 12.195 1.00 82.88 393 ALA A CA 1
ATOM 2642 C C . ALA A 1 393 ? 3.430 -1.477 12.470 1.00 82.88 393 ALA A C 1
ATOM 2644 O O . ALA A 1 393 ? 4.302 -1.774 11.651 1.00 82.88 393 ALA A O 1
ATOM 2645 N N . MET A 1 394 ? 3.698 -0.841 13.620 1.00 71.44 394 MET A N 1
ATOM 2646 C CA . MET A 1 394 ? 5.033 -0.358 14.041 1.00 71.44 394 MET A CA 1
ATOM 2647 C C . MET A 1 394 ? 5.705 -1.204 15.146 1.00 71.44 394 MET A C 1
ATOM 2649 O O . MET A 1 394 ? 6.669 -0.763 15.774 1.00 71.44 394 MET A O 1
ATOM 2653 N N . SER A 1 395 ? 5.160 -2.376 15.491 1.00 59.94 395 SER A N 1
ATOM 2654 C CA . SER A 1 395 ? 5.542 -3.123 16.704 1.00 59.94 395 SER A CA 1
ATOM 2655 C C . SER A 1 395 ? 6.555 -4.253 16.465 1.00 59.94 395 SER A C 1
ATOM 2657 O O . SER A 1 395 ? 6.615 -5.214 17.230 1.00 59.94 395 SER A O 1
ATOM 2659 N N . GLY A 1 396 ? 7.406 -4.124 15.441 1.00 62.38 396 GLY A N 1
ATOM 2660 C CA . GLY A 1 396 ? 8.594 -4.970 15.269 1.00 62.38 396 GLY A CA 1
ATOM 2661 C C . GLY A 1 396 ? 8.359 -6.351 14.644 1.00 62.38 396 GLY A C 1
ATOM 2662 O O . GLY A 1 396 ? 9.332 -7.064 14.391 1.00 62.38 396 GLY A O 1
ATOM 2663 N N . ASN A 1 397 ? 7.110 -6.703 14.323 1.00 66.94 397 ASN A N 1
ATOM 2664 C CA . ASN A 1 397 ? 6.753 -7.930 13.607 1.00 66.94 397 ASN A CA 1
ATOM 2665 C C . ASN A 1 397 ? 6.425 -7.667 12.137 1.00 66.94 397 ASN A C 1
ATOM 2667 O O . ASN A 1 397 ? 5.845 -6.647 11.787 1.00 66.94 397 ASN A O 1
ATOM 2671 N N . SER A 1 398 ? 6.737 -8.633 11.274 1.00 76.31 398 SER A N 1
ATOM 2672 C CA . SER A 1 398 ? 6.257 -8.615 9.887 1.00 76.31 398 SER A CA 1
ATOM 2673 C C . SER A 1 398 ? 4.766 -8.951 9.823 1.00 76.31 398 SER A C 1
ATOM 2675 O O . SER A 1 398 ? 4.312 -9.854 10.527 1.00 76.31 398 SER A O 1
ATOM 2677 N N . ASN A 1 399 ? 4.021 -8.283 8.942 1.00 76.62 399 ASN A N 1
ATOM 2678 C CA . ASN A 1 399 ? 2.645 -8.670 8.625 1.00 76.62 399 ASN A CA 1
ATOM 2679 C C . ASN A 1 399 ? 2.662 -9.969 7.801 1.00 76.62 399 ASN A C 1
ATOM 2681 O O . ASN A 1 399 ? 3.417 -10.075 6.830 1.00 76.62 399 ASN A O 1
ATOM 2685 N N . VAL A 1 400 ? 1.842 -10.957 8.176 1.00 80.31 400 VAL A N 1
ATOM 2686 C CA . VAL A 1 400 ? 1.825 -12.291 7.542 1.00 80.31 400 VAL A CA 1
ATOM 2687 C C . VAL A 1 400 ? 0.397 -12.664 7.158 1.00 80.31 400 VAL A C 1
ATOM 2689 O O . VAL A 1 400 ? -0.431 -12.967 8.017 1.00 80.31 400 VAL A O 1
ATOM 2692 N N . ILE A 1 401 ? 0.110 -12.649 5.855 1.00 85.44 401 ILE A N 1
ATOM 2693 C CA . ILE A 1 401 ? -1.239 -12.817 5.302 1.00 85.44 401 ILE A CA 1
ATOM 2694 C C . ILE A 1 401 ? -1.274 -14.058 4.404 1.00 85.44 401 ILE A C 1
ATOM 2696 O O . ILE A 1 401 ? -0.656 -14.101 3.339 1.00 85.44 401 ILE A O 1
ATOM 2700 N N . THR A 1 402 ? -2.009 -15.085 4.828 1.00 83.44 402 THR A N 1
ATOM 2701 C CA . THR A 1 402 ? -2.017 -16.417 4.206 1.00 83.44 402 THR A CA 1
ATOM 2702 C C . THR A 1 402 ? -3.446 -16.848 3.890 1.00 83.44 402 THR A C 1
ATOM 2704 O O . THR A 1 402 ? -4.198 -17.201 4.792 1.00 83.44 402 THR A O 1
ATOM 2707 N N . GLY A 1 403 ? -3.849 -16.846 2.616 1.00 82.31 403 GLY A N 1
ATOM 2708 C CA . GLY A 1 403 ? -5.218 -17.207 2.208 1.00 82.31 403 GLY A CA 1
ATOM 2709 C C . GLY A 1 403 ? -6.332 -16.360 2.857 1.00 82.31 403 GLY A C 1
ATOM 2710 O O . GLY A 1 403 ? -7.372 -16.902 3.251 1.00 82.31 403 GLY A O 1
ATOM 2711 N N . ALA A 1 404 ? -6.097 -15.051 2.999 1.00 87.06 404 ALA A N 1
ATOM 2712 C CA . ALA A 1 404 ? -7.014 -14.057 3.567 1.00 87.06 404 ALA A CA 1
ATOM 2713 C C . ALA A 1 404 ? -6.981 -12.739 2.761 1.00 87.06 404 ALA A C 1
ATOM 2715 O O . ALA A 1 404 ? -6.061 -12.523 1.965 1.00 87.06 404 ALA A O 1
ATOM 2716 N N . ASN A 1 405 ? -7.976 -11.872 2.973 1.00 90.56 405 ASN A N 1
ATOM 2717 C CA . ASN A 1 405 ? -8.068 -10.539 2.377 1.00 90.56 405 ASN A CA 1
ATOM 2718 C C . ASN A 1 405 ? -7.704 -9.470 3.425 1.00 90.56 405 ASN A C 1
ATOM 2720 O O . ASN A 1 405 ? -8.341 -9.397 4.475 1.00 90.56 405 ASN A O 1
ATOM 2724 N N . LEU A 1 406 ? -6.727 -8.619 3.114 1.00 92.44 406 LEU A N 1
ATOM 2725 C CA . LEU A 1 406 ? -6.354 -7.431 3.883 1.00 92.44 406 LEU A CA 1
ATOM 2726 C C . LEU A 1 406 ? -6.592 -6.181 3.026 1.00 92.44 406 LEU A C 1
ATOM 2728 O O . LEU A 1 406 ? -6.132 -6.122 1.884 1.00 92.44 406 LEU A O 1
ATOM 2732 N N . SER A 1 407 ? -7.286 -5.186 3.568 1.00 94.75 407 SER A N 1
ATOM 2733 C CA . SER A 1 407 ? -7.579 -3.916 2.904 1.00 94.75 407 SER A CA 1
ATOM 2734 C C . SER A 1 407 ? -7.329 -2.752 3.855 1.00 94.75 407 SER A C 1
ATOM 2736 O O . SER A 1 407 ? -7.887 -2.729 4.948 1.00 94.75 407 SER A O 1
ATOM 2738 N N . GLY A 1 408 ? -6.523 -1.780 3.441 1.00 96.50 408 GLY A N 1
ATOM 2739 C CA . GLY A 1 408 ? -6.267 -0.553 4.192 1.00 96.50 408 GLY A CA 1
ATOM 2740 C C . GLY A 1 408 ? -6.561 0.690 3.356 1.00 96.50 408 GLY A C 1
ATOM 2741 O O . GLY A 1 408 ? -6.135 0.770 2.205 1.00 96.50 408 GLY A O 1
ATOM 2742 N N . VAL A 1 409 ? -7.292 1.649 3.917 1.00 97.81 409 VAL A N 1
ATOM 2743 C CA . VAL A 1 409 ? -7.633 2.934 3.291 1.00 97.81 409 VAL A CA 1
ATOM 2744 C C . VAL A 1 409 ? -7.249 4.051 4.255 1.00 97.81 409 VAL A C 1
ATOM 2746 O O . VAL A 1 409 ? -7.802 4.116 5.347 1.00 97.81 409 VAL A O 1
ATOM 2749 N N . GLY A 1 410 ? -6.305 4.911 3.883 1.00 97.19 410 GLY A N 1
ATOM 2750 C CA . GLY A 1 410 ? -5.937 6.083 4.676 1.00 97.19 410 GLY A CA 1
ATOM 2751 C C . GLY A 1 410 ? -6.970 7.202 4.539 1.00 97.19 410 GLY A C 1
ATOM 2752 O O . GLY A 1 410 ? -7.577 7.362 3.481 1.00 97.19 410 GLY A O 1
ATOM 2753 N N . GLY A 1 411 ? -7.168 7.977 5.604 1.00 96.62 411 GLY A N 1
ATOM 2754 C CA . GLY A 1 411 ? -8.073 9.128 5.601 1.00 96.62 411 GLY A CA 1
ATOM 2755 C C . GLY A 1 411 ? -7.466 10.364 4.932 1.00 96.62 411 GLY A C 1
ATOM 2756 O O . GLY A 1 411 ? -6.244 10.474 4.781 1.00 96.62 411 GLY A O 1
ATOM 2757 N N . ASP A 1 412 ? -8.309 11.326 4.557 1.00 95.81 412 ASP A N 1
ATOM 2758 C CA . ASP A 1 412 ? -7.865 12.551 3.888 1.00 95.81 412 ASP A CA 1
ATOM 2759 C C . ASP A 1 412 ? -7.193 13.525 4.867 1.00 95.81 412 ASP A C 1
ATOM 2761 O O . ASP A 1 412 ? -7.565 13.649 6.040 1.00 95.81 412 ASP A O 1
ATOM 2765 N N . GLY A 1 413 ? -6.211 14.275 4.369 1.00 93.25 413 GLY A N 1
ATOM 2766 C CA . GLY A 1 413 ? -5.586 15.363 5.111 1.00 93.25 413 GLY A CA 1
ATOM 2767 C C . GLY A 1 413 ? -6.516 16.559 5.304 1.00 93.25 413 GLY A C 1
ATOM 2768 O O . GLY A 1 413 ? -7.318 16.894 4.429 1.00 93.25 413 GLY A O 1
ATOM 2769 N N . GLY A 1 414 ? -6.352 17.276 6.421 1.00 90.19 414 GLY A N 1
ATOM 2770 C CA . GLY A 1 414 ? -6.980 18.587 6.607 1.00 90.19 414 GLY A CA 1
ATOM 2771 C C . GLY A 1 414 ? -6.492 19.615 5.575 1.00 90.19 414 GLY A C 1
ATOM 2772 O O . GLY A 1 414 ? -5.609 19.336 4.779 1.00 90.19 414 GLY A O 1
ATOM 2773 N N . VAL A 1 415 ? -7.005 20.849 5.612 1.00 89.12 415 VAL A N 1
ATOM 2774 C CA . VAL A 1 415 ? -6.711 21.946 4.652 1.00 89.12 415 VAL A CA 1
ATOM 2775 C C . VAL A 1 415 ? -5.232 22.102 4.235 1.00 89.12 415 VAL A C 1
ATOM 2777 O O . VAL A 1 415 ? -4.984 22.532 3.113 1.00 89.12 415 VAL A O 1
ATOM 2780 N N . ASN A 1 416 ? -4.256 21.782 5.097 1.00 87.38 416 ASN A N 1
ATOM 2781 C CA . ASN A 1 416 ? -2.825 21.687 4.741 1.00 87.38 416 ASN A CA 1
ATOM 2782 C C . ASN A 1 416 ? -2.142 20.384 5.222 1.00 87.38 416 ASN A C 1
ATOM 2784 O O . ASN A 1 416 ? -0.940 20.386 5.481 1.00 87.38 416 ASN A O 1
ATOM 2788 N N . GLY A 1 417 ? -2.909 19.318 5.442 1.00 89.50 417 GLY A N 1
ATOM 2789 C CA . GLY A 1 417 ? -2.449 18.047 5.997 1.00 89.50 417 GLY A CA 1
ATOM 2790 C C . GLY A 1 417 ? -2.114 17.001 4.935 1.00 89.50 417 GLY A C 1
ATOM 2791 O O . GLY A 1 417 ? -2.611 17.049 3.809 1.00 89.50 417 GLY A O 1
ATOM 2792 N N . ASN A 1 418 ? -1.278 16.034 5.314 1.00 93.81 418 ASN A N 1
ATOM 2793 C CA . ASN A 1 418 ? -1.030 14.847 4.497 1.00 93.81 418 ASN A CA 1
ATOM 2794 C C . ASN A 1 418 ? -2.253 13.915 4.510 1.00 93.81 418 ASN A C 1
ATOM 2796 O O . ASN A 1 418 ? -2.948 13.849 5.522 1.00 93.81 418 ASN A O 1
ATOM 2800 N N . GLY A 1 419 ? -2.471 13.141 3.452 1.00 95.12 419 GLY A N 1
ATOM 2801 C CA . GLY A 1 419 ? -3.303 11.941 3.555 1.00 95.12 419 GLY A CA 1
ATOM 2802 C C . GLY A 1 419 ? -2.607 10.866 4.398 1.00 95.12 419 GLY A C 1
ATOM 2803 O O . GLY A 1 419 ? -1.375 10.842 4.457 1.00 95.12 419 GLY A O 1
ATOM 2804 N N . GLY A 1 420 ? -3.380 10.002 5.055 1.00 96.12 420 GLY A N 1
ATOM 2805 C CA . GLY A 1 420 ? -2.848 8.818 5.740 1.00 96.12 420 GLY A CA 1
ATOM 2806 C C . GLY A 1 420 ? -2.453 7.714 4.755 1.00 96.12 420 GLY A C 1
ATOM 2807 O O . GLY A 1 420 ? -2.982 7.652 3.639 1.00 96.12 420 GLY A O 1
ATOM 2808 N N . ASP A 1 421 ? -1.544 6.829 5.154 1.00 97.62 421 ASP A N 1
ATOM 2809 C CA . ASP A 1 421 ? -1.181 5.648 4.367 1.00 97.62 421 ASP A CA 1
ATOM 2810 C C . ASP A 1 421 ? -2.319 4.605 4.398 1.00 97.62 421 ASP A C 1
ATOM 2812 O O . ASP A 1 421 ? -3.015 4.433 5.401 1.00 97.62 421 ASP A O 1
ATOM 2816 N N . GLY A 1 422 ? -2.505 3.852 3.312 1.00 97.19 422 GLY A N 1
ATOM 2817 C CA . GLY A 1 422 ? -3.462 2.743 3.277 1.00 97.19 422 GLY A CA 1
ATOM 2818 C C . GLY A 1 422 ? -3.047 1.617 4.221 1.00 97.19 422 GLY A C 1
ATOM 2819 O O . GLY A 1 422 ? -3.791 1.243 5.129 1.00 97.19 422 GLY A O 1
ATOM 2820 N N . ILE A 1 423 ? -1.834 1.099 4.025 1.00 95.88 423 ILE A N 1
ATOM 2821 C CA . ILE A 1 423 ? -1.177 0.143 4.925 1.00 95.88 423 ILE A CA 1
ATOM 2822 C C . ILE A 1 423 ? 0.261 0.608 5.166 1.00 95.88 423 ILE A C 1
ATOM 2824 O O . ILE A 1 423 ? 1.039 0.682 4.217 1.00 95.88 423 ILE A O 1
ATOM 2828 N N . GLN A 1 424 ? 0.636 0.838 6.422 1.00 94.00 424 GLN A N 1
ATOM 2829 C CA . GLN A 1 424 ? 1.995 1.165 6.850 1.00 94.00 424 GLN A CA 1
ATOM 2830 C C . GLN A 1 424 ? 2.557 0.072 7.771 1.00 94.00 424 GLN A C 1
ATOM 2832 O O . GLN A 1 424 ? 1.908 -0.352 8.729 1.00 94.00 424 GLN A O 1
ATOM 2837 N N . THR A 1 425 ? 3.799 -0.355 7.534 1.00 89.94 425 THR A N 1
ATOM 2838 C CA . THR A 1 425 ? 4.577 -1.135 8.510 1.00 89.94 425 THR A CA 1
ATOM 2839 C C . THR A 1 425 ? 6.060 -0.784 8.489 1.00 89.94 425 THR A C 1
ATOM 2841 O O . THR A 1 425 ? 6.618 -0.506 7.429 1.00 89.94 425 THR A O 1
ATOM 2844 N N . ASP A 1 426 ? 6.726 -0.835 9.646 1.00 87.38 426 ASP A N 1
ATOM 2845 C CA . ASP A 1 426 ? 8.183 -0.664 9.757 1.00 87.38 426 ASP A CA 1
ATOM 2846 C C . ASP A 1 426 ? 8.973 -1.962 9.463 1.00 87.38 426 ASP A C 1
ATOM 2848 O O . ASP A 1 426 ? 10.206 -1.962 9.433 1.00 87.38 426 ASP A O 1
ATOM 2852 N N . GLN A 1 427 ? 8.271 -3.073 9.222 1.00 88.06 427 GLN A N 1
ATOM 2853 C CA . GLN A 1 427 ? 8.835 -4.406 8.993 1.00 88.06 427 GLN A CA 1
ATOM 2854 C C . GLN A 1 427 ? 8.558 -4.905 7.565 1.00 88.06 427 GLN A C 1
ATOM 2856 O O . GLN A 1 427 ? 8.339 -4.108 6.656 1.00 88.06 427 GLN A O 1
ATOM 2861 N N . SER A 1 428 ? 8.631 -6.223 7.345 1.00 90.06 428 SER A N 1
ATOM 2862 C CA . SER A 1 428 ? 8.323 -6.856 6.060 1.00 90.06 428 SER A CA 1
ATOM 2863 C C . SER A 1 428 ? 6.832 -7.214 5.949 1.00 90.06 428 SER A C 1
ATOM 2865 O O . SER A 1 428 ? 6.135 -7.395 6.951 1.00 90.06 428 SER A O 1
ATOM 2867 N N . LEU A 1 429 ? 6.351 -7.371 4.719 1.00 92.62 429 LEU A N 1
ATOM 2868 C CA . LEU A 1 429 ? 5.007 -7.834 4.376 1.00 92.62 429 LEU A CA 1
ATOM 2869 C C . LEU A 1 429 ? 5.108 -9.164 3.615 1.00 92.62 429 LEU A C 1
ATOM 2871 O O . LEU A 1 429 ? 5.562 -9.205 2.471 1.00 92.62 429 LEU A O 1
ATOM 2875 N N . SER A 1 430 ? 4.670 -10.254 4.245 1.00 92.81 430 SER A N 1
ATOM 2876 C CA . SER A 1 430 ? 4.660 -11.596 3.655 1.00 92.81 430 SER A CA 1
ATOM 2877 C C . SER A 1 430 ? 3.240 -12.007 3.274 1.00 92.81 430 SER A C 1
ATOM 2879 O O . SER A 1 430 ? 2.331 -11.991 4.108 1.00 92.81 430 SER A O 1
ATOM 2881 N N . VAL A 1 431 ? 3.039 -12.369 2.006 1.00 94.56 431 VAL A N 1
ATOM 2882 C CA . VAL A 1 431 ? 1.723 -12.648 1.416 1.00 94.56 431 VAL A CA 1
ATOM 2883 C C . VAL A 1 431 ? 1.774 -13.984 0.678 1.00 94.56 431 VAL A C 1
ATOM 2885 O O . VAL A 1 431 ? 2.615 -14.184 -0.202 1.00 94.56 431 VAL A O 1
ATOM 2888 N N . SER A 1 432 ? 0.899 -14.927 1.036 1.00 92.38 432 SER A N 1
ATOM 2889 C CA . SER A 1 432 ? 0.973 -16.300 0.516 1.00 92.38 432 SER A CA 1
ATOM 2890 C C . SER A 1 432 ? -0.378 -16.972 0.246 1.00 92.38 432 SER A C 1
ATOM 2892 O O . SER A 1 432 ? -1.426 -16.560 0.752 1.00 92.38 432 SER A O 1
ATOM 2894 N N . ASN A 1 433 ? -0.342 -18.063 -0.528 1.00 89.44 433 ASN A N 1
ATOM 2895 C CA . ASN A 1 433 ? -1.451 -19.011 -0.705 1.00 89.44 433 ASN A CA 1
ATOM 2896 C C . ASN A 1 433 ? -2.768 -18.347 -1.153 1.00 89.44 433 ASN A C 1
ATOM 2898 O O . ASN A 1 433 ? -3.823 -18.549 -0.549 1.00 89.44 433 ASN A O 1
ATOM 2902 N N . GLY A 1 434 ? -2.706 -17.524 -2.202 1.00 89.81 434 GLY A N 1
ATOM 2903 C CA . GLY A 1 434 ? -3.876 -16.826 -2.748 1.00 89.81 434 GLY A CA 1
ATOM 2904 C C . GLY A 1 434 ? -4.382 -15.630 -1.930 1.00 89.81 434 GLY A C 1
ATOM 2905 O O . GLY A 1 434 ? -5.449 -15.105 -2.248 1.00 89.81 434 GLY A O 1
ATOM 2906 N N . ALA A 1 435 ? -3.654 -15.202 -0.891 1.00 92.00 435 ALA A N 1
ATOM 2907 C CA . ALA A 1 435 ? -3.970 -13.989 -0.136 1.00 92.00 435 ALA A CA 1
ATOM 2908 C C . ALA A 1 435 ? -3.990 -12.730 -1.017 1.00 92.00 435 ALA A C 1
ATOM 2910 O O . ALA A 1 435 ? -3.285 -12.641 -2.027 1.00 92.00 435 ALA A O 1
ATOM 2911 N N . ARG A 1 436 ? -4.774 -11.737 -0.593 1.00 93.94 436 ARG A N 1
ATOM 2912 C CA . ARG A 1 436 ? -4.902 -10.438 -1.259 1.00 93.94 436 ARG A CA 1
ATOM 2913 C C . ARG A 1 436 ? -4.640 -9.320 -0.265 1.00 93.94 436 ARG A C 1
ATOM 2915 O O . ARG A 1 436 ? -5.295 -9.272 0.770 1.00 93.94 436 ARG A O 1
ATOM 2922 N N . VAL A 1 437 ? -3.727 -8.416 -0.597 1.00 96.06 437 VAL A N 1
ATOM 2923 C CA . VAL A 1 437 ? -3.439 -7.207 0.181 1.00 96.06 437 VAL A CA 1
ATOM 2924 C C . VAL A 1 437 ? -3.693 -5.991 -0.699 1.00 96.06 437 VAL A C 1
ATOM 2926 O O . VAL A 1 437 ? -3.098 -5.875 -1.769 1.00 96.06 437 VAL A O 1
ATOM 2929 N N . THR A 1 438 ? -4.582 -5.102 -0.266 1.00 96.75 438 THR A N 1
ATOM 2930 C CA . THR A 1 438 ? -4.916 -3.851 -0.961 1.00 96.75 438 THR A CA 1
ATOM 2931 C C . THR A 1 438 ? -4.669 -2.666 -0.037 1.00 96.75 438 THR A C 1
ATOM 2933 O O . THR A 1 438 ? -5.128 -2.680 1.100 1.00 96.75 438 THR A O 1
ATOM 2936 N N . GLY A 1 439 ? -3.970 -1.641 -0.511 1.00 97.75 439 GLY A N 1
ATOM 2937 C CA . GLY A 1 439 ? -3.750 -0.400 0.226 1.00 97.75 439 GLY A CA 1
ATOM 2938 C C . GLY A 1 439 ? -4.060 0.821 -0.635 1.00 97.75 439 GLY A C 1
ATOM 2939 O O . GLY A 1 439 ? -3.608 0.892 -1.778 1.00 97.75 439 GLY A O 1
ATOM 2940 N N . ALA A 1 440 ? -4.832 1.767 -0.110 1.00 97.81 440 ALA A N 1
ATOM 2941 C CA . ALA A 1 440 ? -5.158 3.036 -0.755 1.00 97.81 440 ALA A CA 1
ATOM 2942 C C . ALA A 1 440 ? -4.822 4.201 0.186 1.00 97.81 440 ALA A C 1
ATOM 2944 O O . ALA A 1 440 ? -5.347 4.256 1.293 1.00 97.81 440 ALA A O 1
ATOM 2945 N N . GLY A 1 441 ? -3.949 5.116 -0.231 1.00 96.94 441 GLY A N 1
ATOM 2946 C CA . GLY A 1 441 ? -3.630 6.310 0.554 1.00 96.94 441 GLY A CA 1
ATOM 2947 C C . GLY A 1 441 ? -4.709 7.388 0.430 1.00 96.94 441 GLY A C 1
ATOM 2948 O O . GLY A 1 441 ? -5.311 7.538 -0.635 1.00 96.94 441 GLY A O 1
ATOM 2949 N N . GLY A 1 442 ? -4.931 8.150 1.501 1.00 96.00 442 GLY A N 1
ATOM 2950 C CA . GLY A 1 442 ? -5.875 9.274 1.512 1.00 96.00 442 GLY A CA 1
ATOM 2951 C C . GLY A 1 442 ? -5.356 10.504 0.761 1.00 96.00 442 GLY A C 1
ATOM 2952 O O . GLY A 1 442 ? -4.158 10.618 0.470 1.00 96.00 442 GLY A O 1
ATOM 2953 N N . GLU A 1 443 ? -6.233 11.453 0.433 1.00 93.94 443 GLU A N 1
ATOM 2954 C CA . GLU A 1 443 ? -5.846 12.635 -0.341 1.00 93.94 443 GLU A CA 1
ATOM 2955 C C . GLU A 1 443 ? -5.054 13.659 0.489 1.00 93.94 443 GLU A C 1
ATOM 2957 O O . GLU A 1 443 ? -5.415 14.032 1.608 1.00 93.94 443 GLU A O 1
ATOM 2962 N N . GLY A 1 444 ? -3.956 14.147 -0.092 1.00 90.94 444 GLY A N 1
ATOM 2963 C CA . GLY A 1 444 ? -3.158 15.247 0.442 1.00 90.94 444 GLY A CA 1
ATOM 2964 C C . GLY A 1 444 ? -3.775 16.594 0.081 1.00 90.94 444 GLY A C 1
ATOM 2965 O O . GLY A 1 444 ? -4.154 16.826 -1.070 1.00 90.94 444 GLY A O 1
ATOM 2966 N N . ASN A 1 445 ? -3.854 17.500 1.054 1.00 87.25 445 ASN A N 1
ATOM 2967 C CA . ASN A 1 445 ? -4.534 18.785 0.911 1.00 87.25 445 ASN A CA 1
ATOM 2968 C C . ASN A 1 445 ? -3.594 19.964 1.213 1.00 87.25 445 ASN A C 1
ATOM 2970 O O . ASN A 1 445 ? -2.712 19.899 2.073 1.00 87.25 445 ASN A O 1
ATOM 2974 N N . GLY A 1 446 ? -3.786 21.074 0.493 1.00 83.69 446 GLY A N 1
ATOM 2975 C CA . GLY A 1 446 ? -2.951 22.272 0.627 1.00 83.69 446 GLY A CA 1
ATOM 2976 C C . GLY A 1 446 ? -1.479 21.970 0.353 1.00 83.69 446 GLY A C 1
ATOM 2977 O O . GLY A 1 446 ? -1.138 21.554 -0.746 1.00 83.69 446 GLY A O 1
ATOM 2978 N N . ALA A 1 447 ? -0.598 22.196 1.328 1.00 84.69 447 ALA A N 1
ATOM 2979 C CA . ALA A 1 447 ? 0.827 21.867 1.210 1.00 84.69 447 ALA A CA 1
ATOM 2980 C C . ALA A 1 447 ? 1.202 20.443 1.681 1.00 84.69 447 ALA A C 1
ATOM 2982 O O . ALA A 1 447 ? 2.357 20.048 1.514 1.00 84.69 447 ALA A O 1
ATOM 2983 N N . GLY A 1 448 ? 0.272 19.691 2.280 1.00 83.31 448 GLY A N 1
ATOM 2984 C CA . GLY A 1 448 ? 0.505 18.314 2.721 1.00 83.31 448 GLY A CA 1
ATOM 2985 C C . GLY A 1 448 ? 0.538 17.327 1.553 1.00 83.31 448 GLY A C 1
ATOM 2986 O O . GLY A 1 448 ? 0.051 17.640 0.473 1.00 83.31 448 GLY A O 1
ATOM 2987 N N . ILE A 1 449 ? 1.142 16.156 1.752 1.00 89.88 449 ILE A N 1
ATOM 2988 C CA . ILE A 1 449 ? 1.440 15.130 0.730 1.00 89.88 449 ILE A CA 1
ATOM 2989 C C . ILE A 1 449 ? 0.328 14.061 0.675 1.00 89.88 449 ILE A C 1
ATOM 2991 O O . ILE A 1 449 ? -0.293 13.776 1.693 1.00 89.88 449 ILE A O 1
ATOM 2995 N N . GLY A 1 450 ? 0.051 13.472 -0.493 1.00 92.88 450 GLY A N 1
ATOM 2996 C CA . GLY A 1 450 ? -0.905 12.356 -0.612 1.00 92.88 450 GLY A CA 1
ATOM 2997 C C . GLY A 1 450 ? -0.379 11.070 0.038 1.00 92.88 450 GLY A C 1
ATOM 2998 O O . GLY A 1 450 ? 0.819 10.801 -0.030 1.00 92.88 450 GLY A O 1
ATOM 2999 N N . GLY A 1 451 ? -1.251 10.282 0.667 1.00 95.44 451 GLY A N 1
ATOM 3000 C CA . GLY A 1 451 ? -0.847 9.080 1.407 1.00 95.44 451 GLY A CA 1
ATOM 3001 C C . GLY A 1 451 ? -0.302 7.959 0.515 1.00 95.44 451 GLY A C 1
ATOM 3002 O O . GLY A 1 451 ? -0.689 7.829 -0.648 1.00 95.44 451 GLY A O 1
ATOM 3003 N N . THR A 1 452 ? 0.578 7.112 1.040 1.00 97.31 452 THR A N 1
ATOM 3004 C CA . THR A 1 452 ? 1.076 5.922 0.329 1.00 97.31 452 THR A CA 1
ATOM 3005 C C . THR A 1 452 ? -0.013 4.852 0.281 1.00 97.31 452 THR A C 1
ATOM 3007 O O . THR A 1 452 ? -0.715 4.640 1.265 1.00 97.31 452 THR A O 1
ATOM 3010 N N . GLY A 1 453 ? -0.143 4.114 -0.823 1.00 97.81 453 GLY A N 1
ATOM 3011 C CA . GLY A 1 453 ? -1.034 2.951 -0.862 1.00 97.81 453 GLY A CA 1
ATOM 3012 C C . GLY A 1 453 ? -0.583 1.867 0.116 1.00 97.81 453 GLY A C 1
ATOM 3013 O O . GLY A 1 453 ? -1.320 1.496 1.029 1.00 97.81 453 GLY A O 1
ATOM 3014 N N . ILE A 1 454 ? 0.651 1.386 -0.053 1.00 98.00 454 ILE A N 1
ATOM 3015 C CA . ILE A 1 454 ? 1.314 0.447 0.863 1.00 98.00 454 ILE A CA 1
ATOM 3016 C C . ILE A 1 454 ? 2.748 0.935 1.127 1.00 98.00 454 ILE A C 1
ATOM 3018 O O . ILE A 1 454 ? 3.526 1.053 0.181 1.00 98.00 454 ILE A O 1
ATOM 3022 N N . LEU A 1 455 ? 3.108 1.174 2.391 1.00 96.31 455 LEU A N 1
ATOM 3023 C CA . LEU A 1 455 ? 4.452 1.543 2.853 1.00 96.31 455 LEU A CA 1
ATOM 3024 C C . LEU A 1 455 ? 5.062 0.421 3.712 1.00 96.31 455 LEU A C 1
ATOM 3026 O O . LEU A 1 455 ? 4.471 0.001 4.709 1.00 96.31 455 LEU A O 1
ATOM 3030 N N . VAL A 1 456 ? 6.253 -0.057 3.335 1.00 94.50 456 VAL A N 1
ATOM 3031 C CA . VAL A 1 456 ? 6.934 -1.204 3.965 1.00 94.50 456 VAL A CA 1
ATOM 3032 C C . VAL A 1 456 ? 8.387 -0.857 4.306 1.00 94.50 456 VAL A C 1
ATOM 3034 O O . VAL A 1 456 ? 9.212 -0.629 3.421 1.00 94.50 456 VAL A O 1
ATOM 3037 N N . GLY A 1 457 ? 8.716 -0.840 5.600 1.00 91.25 457 GLY A N 1
ATOM 3038 C CA . GLY A 1 457 ? 10.041 -0.492 6.133 1.00 91.25 457 GLY A CA 1
ATOM 3039 C C . GLY A 1 457 ? 11.133 -1.548 5.918 1.00 91.25 457 GLY A C 1
ATOM 3040 O O . GLY A 1 457 ? 12.310 -1.268 6.150 1.00 91.25 457 GLY A O 1
ATOM 3041 N N . LYS A 1 458 ? 10.766 -2.747 5.451 1.00 90.94 458 LYS A N 1
ATOM 3042 C CA . LYS A 1 458 ? 11.692 -3.792 4.985 1.00 90.94 458 LYS A CA 1
ATOM 3043 C C . LYS A 1 458 ? 11.236 -4.361 3.640 1.00 90.94 458 LYS A C 1
ATOM 3045 O O . LYS A 1 458 ? 11.222 -3.615 2.670 1.00 90.94 458 LYS A O 1
ATOM 3050 N N . ASP A 1 459 ? 10.894 -5.645 3.563 1.00 92.31 459 ASP A N 1
ATOM 3051 C CA . ASP A 1 459 ? 10.712 -6.375 2.301 1.00 92.31 459 ASP A CA 1
ATOM 3052 C C . ASP A 1 459 ? 9.247 -6.714 2.003 1.00 92.31 459 ASP A C 1
ATOM 3054 O O . ASP A 1 459 ? 8.459 -6.939 2.921 1.00 92.31 459 ASP A O 1
ATOM 3058 N N . ILE A 1 460 ? 8.892 -6.860 0.725 1.00 95.25 460 ILE A N 1
ATOM 3059 C CA . ILE A 1 460 ? 7.647 -7.521 0.304 1.00 95.25 460 ILE A CA 1
ATOM 3060 C C . ILE A 1 460 ? 7.980 -8.899 -0.269 1.00 95.25 460 ILE A C 1
ATOM 3062 O O . ILE A 1 460 ? 8.760 -9.011 -1.213 1.00 95.25 460 ILE A O 1
ATOM 3066 N N . THR A 1 461 ? 7.341 -9.949 0.250 1.00 95.25 461 THR A N 1
ATOM 3067 C CA . THR A 1 461 ? 7.451 -11.317 -0.282 1.00 95.25 461 THR A CA 1
ATOM 3068 C C . THR A 1 461 ? 6.067 -11.838 -0.667 1.00 95.25 461 THR A C 1
ATOM 3070 O O . THR A 1 461 ? 5.238 -12.096 0.204 1.00 95.25 461 THR A O 1
ATOM 3073 N N . ALA A 1 462 ? 5.814 -12.018 -1.965 1.00 95.94 462 ALA A N 1
ATOM 3074 C CA . ALA A 1 462 ? 4.551 -12.532 -2.499 1.00 95.94 462 ALA A CA 1
ATOM 3075 C C . ALA A 1 462 ? 4.740 -13.934 -3.105 1.00 95.94 462 ALA A C 1
ATOM 3077 O O . ALA A 1 462 ? 5.590 -14.131 -3.975 1.00 95.94 462 ALA A O 1
ATOM 3078 N N . THR A 1 463 ? 3.961 -14.922 -2.649 1.00 94.81 463 THR A N 1
ATOM 3079 C CA . THR A 1 463 ? 4.109 -16.328 -3.075 1.00 94.81 463 THR A CA 1
ATOM 3080 C C . THR A 1 463 ? 2.785 -17.051 -3.350 1.00 94.81 463 THR A C 1
ATOM 3082 O O . THR A 1 463 ? 1.785 -16.861 -2.658 1.00 94.81 463 THR A O 1
ATOM 3085 N N . GLY A 1 464 ? 2.785 -17.967 -4.323 1.00 92.00 464 GLY A N 1
ATOM 3086 C CA . GLY A 1 464 ? 1.733 -18.985 -4.463 1.00 92.00 464 GLY A CA 1
ATOM 3087 C C . GLY A 1 464 ? 0.336 -18.419 -4.746 1.00 92.00 464 GLY A C 1
ATOM 3088 O O . GLY A 1 464 ? -0.617 -18.717 -4.024 1.00 92.00 464 GLY A O 1
ATOM 3089 N N . GLY A 1 465 ? 0.218 -17.598 -5.788 1.00 93.12 465 GLY A N 1
ATOM 3090 C CA . GLY A 1 465 ? -1.025 -16.960 -6.224 1.00 93.12 465 GLY A CA 1
ATOM 3091 C C . GLY A 1 465 ? -1.410 -15.711 -5.428 1.00 93.12 465 GLY A C 1
ATOM 3092 O O . GLY A 1 465 ? -2.547 -15.257 -5.547 1.00 93.12 465 GLY A O 1
ATOM 3093 N N . ALA A 1 466 ? -0.505 -15.180 -4.602 1.00 95.38 466 ALA A N 1
ATOM 3094 C CA . ALA A 1 466 ? -0.725 -13.956 -3.839 1.00 95.38 466 ALA A CA 1
ATOM 3095 C C . ALA A 1 466 ? -0.924 -12.731 -4.750 1.00 95.38 466 ALA A C 1
ATOM 3097 O O . ALA A 1 466 ? -0.360 -12.663 -5.845 1.00 95.38 466 ALA A O 1
ATOM 3098 N N . ALA A 1 467 ? -1.685 -11.746 -4.271 1.00 96.69 467 ALA A N 1
ATOM 3099 C CA . ALA A 1 467 ? -1.845 -10.446 -4.916 1.00 96.69 467 ALA A CA 1
ATOM 3100 C C . ALA A 1 467 ? -1.592 -9.298 -3.926 1.00 96.69 467 ALA A C 1
ATOM 3102 O O . ALA A 1 467 ? -2.182 -9.267 -2.846 1.00 96.69 467 ALA A O 1
ATOM 3103 N N . VAL A 1 468 ? -0.754 -8.336 -4.311 1.00 98.12 468 VAL A N 1
ATOM 3104 C CA . VAL A 1 468 ? -0.475 -7.101 -3.560 1.00 98.12 468 VAL A CA 1
ATOM 3105 C C . VAL A 1 468 ? -0.802 -5.909 -4.456 1.00 98.12 468 VAL A C 1
ATOM 3107 O O . VAL A 1 468 ? -0.359 -5.858 -5.602 1.00 98.12 468 VAL A O 1
ATOM 3110 N N . THR A 1 469 ? -1.615 -4.963 -3.993 1.00 98.12 469 THR A N 1
ATOM 3111 C CA . THR A 1 469 ? -2.050 -3.807 -4.793 1.00 98.12 469 THR A CA 1
ATOM 3112 C C . THR A 1 469 ? -2.041 -2.529 -3.967 1.00 98.12 469 THR A C 1
ATOM 3114 O O . THR A 1 469 ? -2.772 -2.428 -2.989 1.00 98.12 469 THR A O 1
ATOM 3117 N N . GLY A 1 470 ? -1.231 -1.550 -4.364 1.00 98.25 470 GLY A N 1
ATOM 3118 C CA . GLY A 1 470 ? -1.118 -0.260 -3.685 1.00 98.25 470 GLY A CA 1
ATOM 3119 C C . GLY A 1 470 ? -1.498 0.902 -4.600 1.00 98.25 470 GLY A C 1
ATOM 3120 O O . GLY A 1 470 ? -0.996 0.991 -5.720 1.00 98.25 470 GLY A O 1
ATOM 3121 N N . THR A 1 471 ? -2.375 1.788 -4.131 1.00 97.88 471 THR A N 1
ATOM 3122 C CA . THR A 1 471 ? -2.802 3.011 -4.829 1.00 97.88 471 THR A CA 1
ATOM 3123 C C . THR A 1 471 ? -2.466 4.234 -3.982 1.00 97.88 471 THR A C 1
ATOM 3125 O O . THR A 1 471 ? -2.948 4.354 -2.859 1.00 97.88 471 THR A O 1
ATOM 3128 N N . GLY A 1 472 ? -1.641 5.138 -4.499 1.00 96.50 472 GLY A N 1
ATOM 3129 C CA . GLY A 1 472 ? -1.282 6.373 -3.811 1.00 96.50 472 GLY A CA 1
ATOM 3130 C C . GLY A 1 472 ? -2.426 7.384 -3.819 1.00 96.50 472 GLY A C 1
ATOM 3131 O O . GLY A 1 472 ? -3.152 7.505 -4.807 1.00 96.50 472 GLY A O 1
ATOM 3132 N N . GLY A 1 473 ? -2.570 8.127 -2.727 1.00 94.62 473 GLY A N 1
ATOM 3133 C CA . GLY A 1 473 ? -3.543 9.206 -2.610 1.00 94.62 473 GLY A CA 1
ATOM 3134 C C . GLY A 1 473 ? -3.194 10.395 -3.503 1.00 94.62 473 GLY A C 1
ATOM 3135 O O . GLY A 1 473 ? -2.021 10.744 -3.680 1.00 94.62 473 GLY A O 1
ATOM 3136 N N . ASN A 1 474 ? -4.210 11.037 -4.078 1.00 92.38 474 ASN A N 1
ATOM 3137 C CA . ASN A 1 474 ? -4.018 12.235 -4.897 1.00 92.38 474 ASN A CA 1
ATOM 3138 C C . ASN A 1 474 ? -3.502 13.410 -4.052 1.00 92.38 474 ASN A C 1
ATOM 3140 O O . ASN A 1 474 ? -3.564 13.386 -2.821 1.00 92.38 474 ASN A O 1
ATOM 3144 N N . ASN A 1 475 ? -3.042 14.474 -4.711 1.00 86.25 475 ASN A N 1
ATOM 3145 C CA . ASN A 1 475 ? -2.809 15.754 -4.046 1.00 86.25 475 ASN A CA 1
ATOM 3146 C C . ASN A 1 475 ? -3.686 16.855 -4.636 1.00 86.25 475 ASN A C 1
ATOM 3148 O O . ASN A 1 475 ? -3.507 17.206 -5.798 1.00 86.25 475 ASN A O 1
ATOM 3152 N N . GLN A 1 476 ? -4.583 17.444 -3.845 1.00 80.00 476 GLN A N 1
ATOM 3153 C CA . GLN A 1 476 ? -5.479 18.517 -4.301 1.00 80.00 476 GLN A CA 1
ATOM 3154 C C . GLN A 1 476 ? -4.846 19.921 -4.241 1.00 80.00 476 GLN A C 1
ATOM 3156 O O . GLN A 1 476 ? -5.475 20.903 -4.643 1.00 80.00 476 GLN A O 1
ATOM 3161 N N . GLY A 1 477 ? -3.602 20.035 -3.767 1.00 77.44 477 GLY A N 1
ATOM 3162 C CA . GLY A 1 477 ? -2.874 21.291 -3.607 1.00 77.44 477 GLY A CA 1
ATOM 3163 C C . GLY A 1 477 ? -1.427 21.235 -4.108 1.00 77.44 477 GLY A C 1
ATOM 3164 O O . GLY A 1 477 ? -1.132 20.672 -5.160 1.00 77.44 477 GLY A O 1
ATOM 3165 N N . THR A 1 478 ? -0.541 21.908 -3.370 1.00 80.06 478 THR A N 1
ATOM 3166 C CA . THR A 1 478 ? 0.878 22.146 -3.671 1.00 80.06 478 THR A CA 1
ATOM 3167 C C . THR A 1 478 ? 1.843 21.176 -2.970 1.00 80.06 478 THR A C 1
ATOM 3169 O O . THR A 1 478 ? 3.042 21.455 -2.935 1.00 80.06 478 THR A O 1
ATOM 3172 N N . GLY A 1 479 ? 1.361 20.078 -2.381 1.00 76.94 479 GLY A N 1
ATOM 3173 C CA . GLY A 1 479 ? 2.206 18.975 -1.901 1.00 76.94 479 GLY A CA 1
ATOM 3174 C C . GLY A 1 479 ? 2.414 17.903 -2.977 1.00 76.94 479 GLY A C 1
ATOM 3175 O O . GLY A 1 479 ? 1.741 17.913 -4.003 1.00 76.94 479 GLY A O 1
ATOM 3176 N N . ALA A 1 480 ? 3.344 16.966 -2.779 1.00 85.00 480 ALA A N 1
ATOM 3177 C CA . ALA A 1 480 ? 3.511 15.826 -3.691 1.00 85.00 480 ALA A CA 1
ATOM 3178 C C . ALA A 1 480 ? 2.348 14.820 -3.570 1.00 85.00 480 ALA A C 1
ATOM 3180 O O . ALA A 1 480 ? 1.653 14.779 -2.552 1.00 85.00 480 ALA A O 1
ATOM 3181 N N . SER A 1 481 ? 2.135 13.995 -4.592 1.00 89.12 481 SER A N 1
ATOM 3182 C CA . SER A 1 481 ? 1.115 12.932 -4.546 1.00 89.12 481 SER A CA 1
ATOM 3183 C C . SER A 1 481 ? 1.686 11.626 -3.990 1.00 89.12 481 SER A C 1
ATOM 3185 O O . SER A 1 481 ? 2.898 11.413 -4.021 1.00 89.12 481 SER A O 1
ATOM 3187 N N . GLY A 1 482 ? 0.817 10.763 -3.470 1.00 91.94 482 GLY A N 1
ATOM 3188 C CA . GLY A 1 482 ? 1.209 9.520 -2.815 1.00 91.94 482 GLY A CA 1
ATOM 3189 C C . GLY A 1 482 ? 1.746 8.462 -3.773 1.00 91.94 482 GLY A C 1
ATOM 3190 O O . GLY A 1 482 ? 1.340 8.386 -4.932 1.00 91.94 482 GLY A O 1
ATOM 3191 N N . ILE A 1 483 ? 2.645 7.612 -3.280 1.00 96.56 483 ILE A N 1
ATOM 3192 C CA . ILE A 1 483 ? 3.210 6.481 -4.032 1.00 96.56 483 ILE A CA 1
ATOM 3193 C C . ILE A 1 483 ? 2.270 5.270 -3.920 1.00 96.56 483 ILE A C 1
ATOM 3195 O O . ILE A 1 483 ? 1.652 5.057 -2.877 1.00 96.56 483 ILE A O 1
ATOM 3199 N N . GLY A 1 484 ? 2.162 4.458 -4.974 1.00 97.75 484 GLY A N 1
ATOM 3200 C CA . GLY A 1 484 ? 1.351 3.237 -4.963 1.00 97.75 484 GLY A CA 1
ATOM 3201 C C . GLY A 1 484 ? 1.849 2.208 -3.949 1.00 97.75 484 GLY A C 1
ATOM 3202 O O . GLY A 1 484 ? 1.160 1.898 -2.977 1.00 97.75 484 GLY A O 1
ATOM 3203 N N . ILE A 1 485 ? 3.060 1.694 -4.160 1.00 98.31 485 ILE A N 1
ATOM 3204 C CA . ILE A 1 485 ? 3.769 0.807 -3.227 1.00 98.31 485 ILE A CA 1
ATOM 3205 C C . ILE A 1 485 ? 5.167 1.381 -2.979 1.00 98.31 485 ILE A C 1
ATOM 3207 O O . ILE A 1 485 ? 5.920 1.574 -3.932 1.00 98.31 485 ILE A O 1
ATOM 3211 N N . LYS A 1 486 ? 5.534 1.617 -1.716 1.00 97.19 486 LYS A N 1
ATOM 3212 C CA . LYS A 1 486 ? 6.878 2.043 -1.309 1.00 97.19 486 LYS A CA 1
ATOM 3213 C C . LYS A 1 486 ? 7.531 1.008 -0.389 1.00 97.19 486 LYS A C 1
ATOM 3215 O O . LYS A 1 486 ? 6.923 0.580 0.591 1.00 97.19 486 LYS A O 1
ATOM 3220 N N . VAL A 1 487 ? 8.775 0.634 -0.690 1.00 94.69 487 VAL A N 1
ATOM 3221 C CA . VAL A 1 487 ? 9.518 -0.435 -0.001 1.00 94.69 487 VAL A CA 1
ATOM 3222 C C . VAL A 1 487 ? 10.949 0.014 0.291 1.00 94.69 487 VAL A C 1
ATOM 3224 O O . VAL A 1 487 ? 11.660 0.437 -0.617 1.00 94.69 487 VAL A O 1
ATOM 3227 N N . ALA A 1 488 ? 11.395 -0.083 1.544 1.00 92.12 488 ALA A N 1
ATOM 3228 C CA . ALA A 1 488 ? 12.748 0.334 1.935 1.00 92.12 488 ALA A CA 1
ATOM 3229 C C . ALA A 1 488 ? 13.819 -0.768 1.764 1.00 92.12 488 ALA A C 1
ATOM 3231 O O . ALA A 1 488 ? 15.007 -0.460 1.636 1.00 92.12 488 ALA A O 1
ATOM 3232 N N . GLY A 1 489 ? 13.407 -2.040 1.765 1.00 91.19 489 GLY A N 1
ATOM 3233 C CA . GLY A 1 489 ? 14.219 -3.222 1.455 1.00 91.19 489 GLY A CA 1
ATOM 3234 C C . GLY A 1 489 ? 14.013 -3.700 0.014 1.00 91.19 489 GLY A C 1
ATOM 3235 O O . GLY A 1 489 ? 14.226 -2.934 -0.924 1.00 91.19 489 GLY A O 1
ATOM 3236 N N . THR A 1 490 ? 13.616 -4.965 -0.155 1.00 91.81 490 THR A N 1
ATOM 3237 C CA . THR A 1 490 ? 13.471 -5.646 -1.458 1.00 91.81 490 THR A CA 1
ATOM 3238 C C . THR A 1 490 ? 12.032 -6.069 -1.777 1.00 91.81 490 THR A C 1
ATOM 3240 O O . THR A 1 490 ? 11.185 -6.184 -0.889 1.00 91.81 490 THR A O 1
ATOM 3243 N N . ILE A 1 491 ? 11.742 -6.345 -3.052 1.00 94.44 491 ILE A N 1
ATOM 3244 C CA . ILE A 1 491 ? 10.498 -6.997 -3.491 1.00 94.44 491 ILE A CA 1
ATOM 3245 C C . ILE A 1 491 ? 10.826 -8.349 -4.128 1.00 94.44 491 ILE A C 1
ATOM 3247 O O . ILE A 1 491 ? 11.620 -8.425 -5.062 1.00 94.44 491 ILE A O 1
ATOM 3251 N N . GLN A 1 492 ? 10.173 -9.410 -3.654 1.00 94.25 492 GLN A N 1
ATOM 3252 C CA . GLN A 1 492 ? 10.346 -10.782 -4.133 1.00 94.25 492 GLN A CA 1
ATOM 3253 C C . GLN A 1 492 ? 8.982 -11.381 -4.497 1.00 94.25 492 GLN A C 1
ATOM 3255 O O . GLN A 1 492 ? 8.107 -11.513 -3.636 1.00 94.25 492 GLN A O 1
ATOM 3260 N N . SER A 1 493 ? 8.789 -11.756 -5.763 1.00 95.00 493 SER A N 1
ATOM 3261 C CA . SER A 1 493 ? 7.536 -12.329 -6.273 1.00 95.00 493 SER A CA 1
ATOM 3262 C C . SER A 1 493 ? 7.763 -13.712 -6.883 1.00 95.00 493 SER A C 1
ATOM 3264 O O . SER A 1 493 ? 8.605 -13.884 -7.765 1.00 95.00 493 SER A O 1
ATOM 3266 N N . ASN A 1 494 ? 6.997 -14.710 -6.438 1.00 94.44 494 ASN A N 1
ATOM 3267 C CA . ASN A 1 494 ? 7.048 -16.073 -6.969 1.00 94.44 494 ASN A CA 1
ATOM 3268 C C . ASN A 1 494 ? 5.630 -16.593 -7.266 1.00 94.44 494 ASN A C 1
ATOM 3270 O O . ASN A 1 494 ? 4.827 -16.769 -6.340 1.00 94.44 494 ASN A O 1
ATOM 3274 N N . ASN A 1 495 ? 5.300 -16.817 -8.545 1.00 94.94 495 ASN A N 1
ATOM 3275 C CA . ASN A 1 495 ? 3.945 -17.145 -9.013 1.00 94.94 495 ASN A CA 1
ATOM 3276 C C . ASN A 1 495 ? 2.880 -16.213 -8.392 1.00 94.94 495 ASN A C 1
ATOM 3278 O O . ASN A 1 495 ? 1.927 -16.680 -7.768 1.00 94.94 495 ASN A O 1
ATOM 3282 N N . SER A 1 496 ? 3.108 -14.895 -8.431 1.00 96.44 496 SER A N 1
ATOM 3283 C CA . SER A 1 496 ? 2.296 -13.899 -7.706 1.00 96.44 496 SER A CA 1
ATOM 3284 C C . SER A 1 496 ? 2.159 -12.571 -8.459 1.00 96.44 496 SER A C 1
ATOM 3286 O O . SER A 1 496 ? 2.869 -12.315 -9.432 1.00 96.44 496 SER A O 1
ATOM 3288 N N . GLN A 1 497 ? 1.220 -11.729 -8.021 1.00 97.00 497 GLN A N 1
ATOM 3289 C CA . GLN A 1 497 ? 0.894 -10.440 -8.637 1.00 97.00 497 GLN A CA 1
ATOM 3290 C C . GLN A 1 497 ? 1.209 -9.275 -7.691 1.00 97.00 497 GLN A C 1
ATOM 3292 O O . GLN A 1 497 ? 0.772 -9.273 -6.541 1.00 97.00 497 GLN A O 1
ATOM 3297 N N . ILE A 1 498 ? 1.926 -8.260 -8.173 1.00 98.00 498 ILE A N 1
ATOM 3298 C CA . ILE A 1 498 ? 2.222 -7.026 -7.428 1.00 98.00 498 ILE A CA 1
ATOM 3299 C C . ILE A 1 498 ? 1.902 -5.834 -8.334 1.00 98.00 498 ILE A C 1
ATOM 3301 O O . ILE A 1 498 ? 2.410 -5.762 -9.449 1.00 98.00 498 ILE A O 1
ATOM 3305 N N . SER A 1 499 ? 1.052 -4.907 -7.889 1.00 98.06 499 SER A N 1
ATOM 3306 C CA . SER A 1 499 ? 0.600 -3.767 -8.698 1.00 98.06 499 SER A CA 1
ATOM 3307 C C . SER A 1 499 ? 0.604 -2.463 -7.903 1.00 98.06 499 SER A C 1
ATOM 3309 O O . SER A 1 499 ? -0.219 -2.278 -7.011 1.00 98.06 499 SER A O 1
ATOM 3311 N N . GLY A 1 500 ? 1.490 -1.536 -8.249 1.00 98.19 500 GLY A N 1
ATOM 3312 C CA . GLY A 1 500 ? 1.524 -0.185 -7.695 1.00 98.19 500 GLY A CA 1
ATOM 3313 C C . GLY A 1 500 ? 0.959 0.851 -8.668 1.00 98.19 500 GLY A C 1
ATOM 3314 O O . GLY A 1 500 ? 1.211 0.787 -9.872 1.00 98.19 500 GLY A O 1
ATOM 3315 N N . THR A 1 501 ? 0.172 1.804 -8.176 1.00 98.00 501 THR A N 1
ATOM 3316 C CA . THR A 1 501 ? -0.350 2.942 -8.951 1.00 98.00 501 THR A CA 1
ATOM 3317 C C . THR A 1 501 ? -0.212 4.230 -8.149 1.00 98.00 501 THR A C 1
ATOM 3319 O O . THR A 1 501 ? -0.760 4.332 -7.057 1.00 98.00 501 THR A O 1
ATOM 3322 N N . GLY A 1 502 ? 0.527 5.203 -8.669 1.00 95.94 502 GLY A N 1
ATOM 3323 C CA . GLY A 1 502 ? 0.764 6.478 -8.002 1.00 95.94 502 GLY A CA 1
ATOM 3324 C C . GLY A 1 502 ? -0.447 7.409 -8.032 1.00 95.94 502 GLY A C 1
ATOM 3325 O O . GLY A 1 502 ? -1.222 7.425 -8.992 1.00 95.94 502 GLY A O 1
ATOM 3326 N N . GLY A 1 503 ? -0.591 8.212 -6.980 1.00 92.94 503 GLY A N 1
ATOM 3327 C CA . GLY A 1 503 ? -1.610 9.252 -6.886 1.00 92.94 503 GLY A CA 1
ATOM 3328 C C . GLY A 1 503 ? -1.364 10.370 -7.894 1.00 92.94 503 GLY A C 1
ATOM 3329 O O . GLY A 1 503 ? -0.217 10.705 -8.205 1.00 92.94 503 GLY A O 1
ATOM 3330 N N . SER A 1 504 ? -2.442 10.958 -8.414 1.00 87.81 504 SER A N 1
ATOM 3331 C CA . SER A 1 504 ? -2.352 12.063 -9.374 1.00 87.81 504 SER A CA 1
ATOM 3332 C C . SER A 1 504 ? -2.242 13.409 -8.660 1.00 87.81 504 SER A C 1
ATOM 3334 O O . SER A 1 504 ? -2.897 13.649 -7.643 1.00 87.81 504 SER A O 1
ATOM 3336 N N . GLY A 1 505 ? -1.427 14.304 -9.215 1.00 73.62 505 GLY A N 1
ATOM 3337 C CA . GLY A 1 505 ? -1.275 15.658 -8.690 1.00 73.62 505 GLY A CA 1
ATOM 3338 C C . GLY A 1 505 ? -2.384 16.588 -9.171 1.00 73.62 505 GLY A C 1
ATOM 3339 O O . GLY A 1 505 ? -2.962 16.385 -10.237 1.00 73.62 505 GLY A O 1
ATOM 3340 N N . SER A 1 506 ? -2.622 17.661 -8.418 1.00 71.19 506 SER A N 1
ATOM 3341 C CA . SER A 1 506 ? -3.423 18.819 -8.837 1.00 71.19 506 SER A CA 1
ATOM 3342 C C . SER A 1 506 ? -2.522 20.014 -9.158 1.00 71.19 506 SER A C 1
ATOM 3344 O O . SER A 1 506 ? -2.623 20.567 -10.254 1.00 71.19 506 SER A O 1
ATOM 3346 N N . ALA A 1 507 ? -1.562 20.364 -8.281 1.00 66.44 507 ALA A N 1
ATOM 3347 C CA . ALA A 1 507 ? -0.616 21.464 -8.530 1.00 66.44 507 ALA A CA 1
ATOM 3348 C C . ALA A 1 507 ? 0.873 21.065 -8.649 1.00 66.44 507 ALA A C 1
ATOM 3350 O O . ALA A 1 507 ? 1.733 21.944 -8.711 1.00 66.44 507 ALA A O 1
ATOM 3351 N N . THR A 1 508 ? 1.195 19.769 -8.683 1.00 71.50 508 THR A N 1
ATOM 3352 C CA . THR A 1 508 ? 2.552 19.247 -8.408 1.00 71.50 508 THR A CA 1
ATOM 3353 C C . THR A 1 508 ? 2.898 17.971 -9.175 1.00 71.50 508 THR A C 1
ATOM 3355 O O . THR A 1 508 ? 2.100 17.468 -9.972 1.00 71.50 508 THR A O 1
ATOM 3358 N N . ASN A 1 509 ? 4.107 17.461 -8.914 1.00 81.56 509 ASN A N 1
ATOM 3359 C CA . ASN A 1 509 ? 4.535 16.118 -9.275 1.00 81.56 509 ASN A CA 1
ATOM 3360 C C . ASN A 1 509 ? 3.594 15.056 -8.687 1.00 81.56 509 ASN A C 1
ATOM 3362 O O . ASN A 1 509 ? 3.195 15.110 -7.515 1.00 81.56 509 ASN A O 1
ATOM 3366 N N . ALA A 1 510 ? 3.281 14.073 -9.516 1.00 88.94 510 ALA A N 1
ATOM 3367 C CA . ALA A 1 510 ? 2.574 12.875 -9.104 1.00 88.94 510 ALA A CA 1
ATOM 3368 C C . ALA A 1 510 ? 3.495 11.872 -8.388 1.00 88.94 510 ALA A C 1
ATOM 3370 O O . ALA A 1 510 ? 4.712 12.054 -8.348 1.00 88.94 510 ALA A O 1
ATOM 3371 N N . GLY A 1 511 ? 2.902 10.833 -7.799 1.00 92.50 511 GLY A N 1
ATOM 3372 C CA . GLY A 1 511 ? 3.644 9.768 -7.127 1.00 92.50 511 GLY A CA 1
ATOM 3373 C C . GLY A 1 511 ? 3.997 8.616 -8.065 1.00 92.50 511 GLY A C 1
ATOM 3374 O O . GLY A 1 511 ? 3.353 8.414 -9.098 1.00 92.50 511 GLY A O 1
ATOM 3375 N N . ASP A 1 512 ? 5.005 7.837 -7.682 1.00 95.88 512 ASP A N 1
ATOM 3376 C CA . ASP A 1 512 ? 5.419 6.635 -8.408 1.00 95.88 512 ASP A CA 1
ATOM 3377 C C . ASP A 1 512 ? 4.407 5.491 -8.256 1.00 95.88 512 ASP A C 1
ATOM 3379 O O . ASP A 1 512 ? 3.682 5.396 -7.259 1.00 95.88 512 ASP A O 1
ATOM 3383 N N . GLY A 1 513 ? 4.406 4.565 -9.214 1.00 97.38 513 GLY A N 1
ATOM 3384 C CA . GLY A 1 513 ? 3.680 3.303 -9.095 1.00 97.38 513 GLY A CA 1
ATOM 3385 C C . GLY A 1 513 ? 4.278 2.406 -8.015 1.00 97.38 513 GLY A C 1
ATOM 3386 O O . GLY A 1 513 ? 3.623 2.111 -7.014 1.00 97.38 513 GLY A O 1
ATOM 3387 N N . ILE A 1 514 ? 5.525 1.982 -8.217 1.00 97.69 514 ILE A N 1
ATOM 3388 C CA . ILE A 1 514 ? 6.325 1.220 -7.248 1.00 97.69 514 ILE A CA 1
ATOM 3389 C C . ILE A 1 514 ? 7.643 1.968 -7.021 1.00 97.69 514 ILE A C 1
ATOM 3391 O O . ILE A 1 514 ? 8.323 2.299 -7.986 1.00 97.69 514 ILE A O 1
ATOM 3395 N N . ASN A 1 515 ? 8.030 2.195 -5.768 1.00 96.00 515 ASN A N 1
ATOM 3396 C CA . ASN A 1 515 ? 9.307 2.809 -5.402 1.00 96.00 515 ASN A CA 1
ATOM 3397 C C . ASN A 1 515 ? 10.054 1.907 -4.402 1.00 96.00 515 ASN A C 1
ATOM 3399 O O . ASN A 1 515 ? 9.521 1.587 -3.336 1.00 96.00 515 ASN A O 1
ATOM 3403 N N . ILE A 1 516 ? 11.265 1.474 -4.758 1.00 94.06 516 ILE A N 1
ATOM 3404 C CA . ILE A 1 516 ? 12.118 0.606 -3.934 1.00 94.06 516 ILE A CA 1
ATOM 3405 C C . ILE A 1 516 ? 13.375 1.394 -3.550 1.00 94.06 516 ILE A C 1
ATOM 3407 O O . ILE A 1 516 ? 14.244 1.625 -4.386 1.00 94.06 516 ILE A O 1
ATOM 3411 N N . GLU A 1 517 ? 13.502 1.818 -2.294 1.00 89.88 517 GLU A N 1
ATOM 3412 C CA . GLU A 1 517 ? 14.659 2.618 -1.853 1.00 89.88 517 GLU A CA 1
ATOM 3413 C C . GLU A 1 517 ? 15.934 1.770 -1.701 1.00 89.88 517 GLU A C 1
ATOM 3415 O O . GLU A 1 517 ? 17.035 2.304 -1.815 1.00 89.88 517 GLU A O 1
ATOM 3420 N N . ASN A 1 518 ? 15.789 0.461 -1.448 1.00 81.94 518 ASN A N 1
ATOM 3421 C CA . ASN A 1 518 ? 16.877 -0.502 -1.232 1.00 81.94 518 ASN A CA 1
ATOM 3422 C C . ASN A 1 518 ? 17.990 0.027 -0.299 1.00 81.94 518 ASN A C 1
ATOM 3424 O O . ASN A 1 518 ? 19.185 -0.046 -0.600 1.00 81.94 518 ASN A O 1
ATOM 3428 N N . ILE A 1 519 ? 17.600 0.562 0.864 1.00 73.62 519 ILE A N 1
ATOM 3429 C CA . ILE A 1 519 ? 18.500 1.251 1.811 1.00 73.62 519 ILE A CA 1
ATOM 3430 C C . ILE A 1 519 ? 19.632 0.326 2.300 1.00 73.62 519 ILE A C 1
ATOM 3432 O O . ILE A 1 519 ? 20.715 0.789 2.655 1.00 73.62 519 ILE A O 1
ATOM 3436 N N . GLN A 1 520 ? 19.403 -0.992 2.297 1.00 68.25 520 GLN A N 1
ATOM 3437 C CA . GLN A 1 520 ? 20.390 -1.999 2.700 1.00 68.25 520 GLN A CA 1
ATOM 3438 C C . GLN A 1 520 ? 21.421 -2.341 1.605 1.00 68.25 520 GLN A C 1
ATOM 3440 O O . GLN A 1 520 ? 22.380 -3.057 1.892 1.00 68.25 520 GLN A O 1
ATOM 3445 N N . GLY A 1 521 ? 21.250 -1.860 0.366 1.00 68.06 521 GLY A N 1
ATOM 3446 C CA . GLY A 1 521 ? 22.131 -2.190 -0.764 1.00 68.06 521 GLY A CA 1
ATOM 3447 C C . GLY A 1 521 ? 22.086 -3.670 -1.166 1.00 68.06 521 GLY A C 1
ATOM 3448 O O . GLY A 1 521 ? 23.064 -4.209 -1.680 1.00 68.06 521 GLY A O 1
ATOM 3449 N N . THR A 1 522 ? 20.972 -4.343 -0.881 1.00 68.81 522 THR A N 1
ATOM 3450 C CA . THR A 1 522 ? 20.732 -5.755 -1.193 1.00 68.81 522 THR A CA 1
ATOM 3451 C C . THR A 1 522 ? 20.474 -5.961 -2.684 1.00 68.81 522 THR A C 1
ATOM 3453 O O . THR A 1 522 ? 19.840 -5.131 -3.327 1.00 68.81 522 THR A O 1
ATOM 3456 N N . SER A 1 523 ? 20.964 -7.066 -3.243 1.00 72.62 523 SER A N 1
ATOM 3457 C CA . SER A 1 523 ? 20.811 -7.391 -4.663 1.00 72.62 523 SER A CA 1
ATOM 3458 C C . SER A 1 523 ? 20.416 -8.870 -4.815 1.00 72.62 523 SER A C 1
ATOM 3460 O O . SER A 1 523 ? 21.044 -9.701 -4.146 1.00 72.62 523 SER A O 1
ATOM 3462 N N . PRO A 1 524 ? 19.387 -9.210 -5.617 1.00 82.50 524 PRO A N 1
ATOM 3463 C CA . PRO A 1 524 ? 18.503 -8.294 -6.347 1.00 82.50 524 PRO A CA 1
ATOM 3464 C C . PRO A 1 524 ? 17.619 -7.445 -5.420 1.00 82.50 524 PRO A C 1
ATOM 3466 O O . PRO A 1 524 ? 17.243 -7.869 -4.327 1.00 82.50 524 PRO A O 1
ATOM 3469 N N . ALA A 1 525 ? 17.275 -6.238 -5.873 1.00 86.88 525 ALA A N 1
ATOM 3470 C CA . ALA A 1 525 ? 16.310 -5.367 -5.194 1.00 86.88 525 ALA A CA 1
ATOM 3471 C C . ALA A 1 525 ? 14.862 -5.705 -5.587 1.00 86.88 525 ALA A C 1
ATOM 3473 O O . ALA A 1 525 ? 13.935 -5.535 -4.791 1.00 86.88 525 ALA A O 1
ATOM 3474 N N . LEU A 1 526 ? 14.689 -6.216 -6.808 1.00 92.00 526 LEU A N 1
ATOM 3475 C CA . LEU A 1 526 ? 13.434 -6.701 -7.364 1.00 92.00 526 LEU A CA 1
ATOM 3476 C C . LEU A 1 526 ? 13.678 -8.075 -7.994 1.00 92.00 526 LEU A C 1
ATOM 3478 O O . LEU A 1 526 ? 14.454 -8.177 -8.942 1.00 92.00 526 LEU A O 1
ATOM 3482 N N . SER A 1 527 ? 13.016 -9.120 -7.499 1.00 91.31 527 SER A N 1
ATOM 3483 C CA . SER A 1 527 ? 13.056 -10.453 -8.110 1.00 91.31 527 SER A CA 1
ATOM 3484 C C . SER A 1 527 ? 11.661 -10.969 -8.459 1.00 91.31 527 SER A C 1
ATOM 3486 O O . SER A 1 527 ? 10.704 -10.842 -7.688 1.00 91.31 527 SER A O 1
ATOM 3488 N N . SER A 1 528 ? 11.536 -11.542 -9.655 1.00 91.19 528 SER A N 1
ATOM 3489 C CA . SER A 1 528 ? 10.270 -11.986 -10.241 1.00 91.19 528 SER A CA 1
ATOM 3490 C C . SER A 1 528 ? 10.450 -13.366 -10.874 1.00 91.19 528 SER A C 1
ATOM 3492 O O . SER A 1 528 ? 11.264 -13.532 -11.780 1.00 91.19 528 SER A O 1
ATOM 3494 N N . GLN A 1 529 ? 9.743 -14.374 -10.356 1.00 91.31 529 GLN A N 1
ATOM 3495 C CA . GLN A 1 529 ? 9.937 -15.785 -10.719 1.00 91.31 529 GLN A CA 1
ATOM 3496 C C . GLN A 1 529 ? 8.619 -16.545 -10.944 1.00 91.31 529 GLN A C 1
ATOM 3498 O O . GLN A 1 529 ? 7.605 -16.258 -10.296 1.00 91.31 529 GLN A O 1
ATOM 3503 N N . ASN A 1 530 ? 8.671 -17.588 -11.784 1.00 90.00 530 ASN A N 1
ATOM 3504 C CA . ASN A 1 530 ? 7.621 -18.598 -11.995 1.00 90.00 530 ASN A CA 1
ATOM 3505 C C . ASN A 1 530 ? 6.248 -18.017 -12.396 1.00 90.00 530 ASN A C 1
ATOM 3507 O O . ASN A 1 530 ? 5.253 -18.247 -11.704 1.00 90.00 530 ASN A O 1
ATOM 3511 N N . GLY A 1 531 ? 6.171 -17.254 -13.486 1.00 90.44 531 GLY A N 1
ATOM 3512 C CA . GLY A 1 531 ? 4.921 -16.663 -13.975 1.00 90.44 531 GLY A CA 1
ATOM 3513 C C . GLY A 1 531 ? 4.420 -15.476 -13.148 1.00 90.44 531 GLY A C 1
ATOM 3514 O O . GLY A 1 531 ? 3.220 -15.189 -13.150 1.00 90.44 531 GLY A O 1
ATOM 3515 N N . SER A 1 532 ? 5.307 -14.796 -12.417 1.00 95.56 532 SER A N 1
ATOM 3516 C CA . SER A 1 532 ? 4.956 -13.593 -11.655 1.00 95.56 532 SER A CA 1
ATOM 3517 C C . SER A 1 532 ? 4.617 -12.412 -12.565 1.00 95.56 532 SER A C 1
ATOM 3519 O O . SER A 1 532 ? 5.115 -12.308 -13.686 1.00 95.56 532 SER A O 1
ATOM 3521 N N . VAL A 1 533 ? 3.783 -11.494 -12.069 1.00 96.62 533 VAL A N 1
ATOM 3522 C CA . VAL A 1 533 ? 3.428 -10.246 -12.760 1.00 96.62 533 VAL A CA 1
ATOM 3523 C C . VAL A 1 533 ? 3.621 -9.068 -11.813 1.00 96.62 533 VAL A C 1
ATOM 3525 O O . VAL A 1 533 ? 2.893 -8.935 -10.829 1.00 96.62 533 VAL A O 1
ATOM 3528 N N . ILE A 1 534 ? 4.578 -8.197 -12.122 1.00 97.25 534 ILE A N 1
ATOM 3529 C CA . ILE A 1 534 ? 4.856 -6.974 -11.364 1.00 97.25 534 ILE A CA 1
ATOM 3530 C C . ILE A 1 534 ? 4.537 -5.770 -12.250 1.00 97.25 534 ILE A C 1
ATOM 3532 O O . ILE A 1 534 ? 5.034 -5.677 -13.371 1.00 97.25 534 ILE A O 1
ATOM 3536 N N . LYS A 1 535 ? 3.699 -4.850 -11.769 1.00 97.69 535 LYS A N 1
ATOM 3537 C CA . LYS A 1 535 ? 3.266 -3.672 -12.524 1.00 97.69 535 LYS A CA 1
ATOM 3538 C C . LYS A 1 535 ? 3.393 -2.388 -11.713 1.00 97.69 535 LYS A C 1
ATOM 3540 O O . LYS A 1 535 ? 2.793 -2.271 -10.651 1.00 97.69 535 LYS A O 1
ATOM 3545 N N . GLY A 1 536 ? 4.095 -1.401 -12.253 1.00 97.88 536 GLY A N 1
ATOM 3546 C CA . GLY A 1 536 ? 4.139 -0.044 -11.720 1.00 97.88 536 GLY A CA 1
ATOM 3547 C C . GLY A 1 536 ? 3.511 0.956 -12.689 1.00 97.88 536 GLY A C 1
ATOM 3548 O O . GLY A 1 536 ? 3.830 0.949 -13.877 1.00 97.88 536 GLY A O 1
ATOM 3549 N N . ILE A 1 537 ? 2.600 1.796 -12.197 1.00 97.88 537 ILE A N 1
ATOM 3550 C CA . ILE A 1 537 ? 1.946 2.869 -12.959 1.00 97.88 537 ILE A CA 1
ATOM 3551 C C . ILE A 1 537 ? 2.163 4.200 -12.234 1.00 97.88 537 ILE A C 1
ATOM 3553 O O . ILE A 1 537 ? 1.639 4.386 -11.138 1.00 97.88 537 ILE A O 1
ATOM 3557 N N . GLY A 1 538 ? 2.898 5.128 -12.832 1.00 95.56 538 GLY A N 1
ATOM 3558 C CA . GLY A 1 538 ? 3.076 6.473 -12.296 1.00 95.56 538 GLY A CA 1
ATOM 3559 C C . GLY A 1 538 ? 1.789 7.294 -12.365 1.00 95.56 538 GLY A C 1
ATOM 3560 O O . GLY A 1 538 ? 1.019 7.189 -13.324 1.00 95.56 538 GLY A O 1
ATOM 3561 N N . GLY A 1 539 ? 1.545 8.119 -11.348 1.00 92.75 539 GLY A N 1
ATOM 3562 C CA . GLY A 1 539 ? 0.414 9.045 -11.345 1.00 92.75 539 GLY A CA 1
ATOM 3563 C C . GLY A 1 539 ? 0.597 10.181 -12.360 1.00 92.75 539 GLY A C 1
ATOM 3564 O O . GLY A 1 539 ? 1.716 10.488 -12.778 1.00 92.75 539 GLY A O 1
ATOM 3565 N N . LYS A 1 540 ? -0.498 10.845 -12.751 1.00 89.88 540 LYS A N 1
ATOM 3566 C CA . LYS A 1 540 ? -0.455 11.958 -13.714 1.00 89.88 540 LYS A CA 1
ATOM 3567 C C . LYS A 1 540 ? -0.174 13.299 -13.029 1.00 89.88 540 LYS A C 1
ATOM 3569 O O . LYS A 1 540 ? -0.823 13.636 -12.037 1.00 89.88 540 LYS A O 1
ATOM 3574 N N . GLY A 1 541 ? 0.754 14.079 -13.583 1.00 81.88 541 GLY A N 1
ATOM 3575 C CA . GLY A 1 541 ? 1.039 15.444 -13.139 1.00 81.88 541 GLY A CA 1
ATOM 3576 C C . GLY A 1 541 ? -0.147 16.383 -13.395 1.00 81.88 541 GLY A C 1
ATOM 3577 O O . GLY A 1 541 ? -0.726 16.383 -14.483 1.00 81.88 541 GLY A O 1
ATOM 3578 N N . GLY A 1 542 ? -0.523 17.179 -12.392 1.00 70.88 542 GLY A N 1
ATOM 3579 C CA . GLY A 1 542 ? -1.731 18.016 -12.450 1.00 70.88 542 GLY A CA 1
ATOM 3580 C C . GLY A 1 542 ? -1.526 19.374 -13.110 1.00 70.88 542 GLY A C 1
ATOM 3581 O O . GLY A 1 542 ? -2.184 19.722 -14.092 1.00 70.88 542 GLY A O 1
ATOM 3582 N N . ALA A 1 543 ? -0.594 20.158 -12.566 1.00 70.44 543 ALA A N 1
ATOM 3583 C CA . ALA A 1 543 ? -0.357 21.523 -13.015 1.00 70.44 543 ALA A CA 1
ATOM 3584 C C . ALA A 1 543 ? 0.527 21.609 -14.256 1.00 70.44 543 ALA A C 1
ATOM 3586 O O . ALA A 1 543 ? 1.348 20.744 -14.540 1.00 70.44 543 ALA A O 1
ATOM 3587 N N . ALA A 1 544 ? 0.469 22.789 -14.866 1.00 68.62 544 ALA A N 1
ATOM 3588 C CA . ALA A 1 544 ? 1.389 23.367 -15.843 1.00 68.62 544 ALA A CA 1
ATOM 3589 C C . ALA A 1 544 ? 2.909 23.190 -15.594 1.00 68.62 544 ALA A C 1
ATOM 3591 O O . ALA A 1 544 ? 3.700 23.653 -16.407 1.00 68.62 544 ALA A O 1
ATOM 3592 N N . SER A 1 545 ? 3.350 22.616 -14.478 1.00 70.94 545 SER A N 1
ATOM 3593 C CA . SER A 1 545 ? 4.757 22.319 -14.175 1.00 70.94 545 SER A CA 1
ATOM 3594 C C . SER A 1 545 ? 4.917 21.104 -13.250 1.00 70.94 545 SER A C 1
ATOM 3596 O O . SER A 1 545 ? 5.944 20.977 -12.592 1.00 70.94 545 SER A O 1
ATOM 3598 N N . GLY A 1 546 ? 3.881 20.269 -13.119 1.00 79.88 546 GLY A N 1
ATOM 3599 C CA . GLY A 1 546 ? 3.923 19.049 -12.317 1.00 79.88 546 GLY A CA 1
ATOM 3600 C C . GLY A 1 546 ? 4.333 17.870 -13.186 1.00 79.88 546 GLY A C 1
ATOM 3601 O O . GLY A 1 546 ? 3.664 17.596 -14.185 1.00 79.88 546 GLY A O 1
ATOM 3602 N N . ASN A 1 547 ? 5.419 17.193 -12.828 1.00 87.62 547 ASN A N 1
ATOM 3603 C CA . ASN A 1 547 ? 5.894 16.031 -13.575 1.00 87.62 547 ASN A CA 1
ATOM 3604 C C . ASN A 1 547 ? 4.991 14.811 -13.333 1.00 87.62 547 ASN A C 1
ATOM 3606 O O . ASN A 1 547 ? 4.347 14.693 -12.283 1.00 87.62 547 ASN A O 1
ATOM 3610 N N . GLY A 1 548 ? 4.949 13.897 -14.298 1.00 90.06 548 GLY A N 1
ATOM 3611 C CA . GLY A 1 548 ? 4.413 12.560 -14.058 1.00 90.06 548 GLY A CA 1
ATOM 3612 C C . GLY A 1 548 ? 5.291 11.776 -13.080 1.00 90.06 548 GLY A C 1
ATOM 3613 O O . GLY A 1 548 ? 6.489 12.034 -12.979 1.00 90.06 548 GLY A O 1
ATOM 3614 N N . GLY A 1 549 ? 4.694 10.835 -12.348 1.00 92.75 549 GLY A N 1
ATOM 3615 C CA . GLY A 1 549 ? 5.451 9.882 -11.532 1.00 92.75 549 GLY A CA 1
ATOM 3616 C C . GLY A 1 549 ? 6.042 8.766 -12.392 1.00 92.75 549 GLY A C 1
ATOM 3617 O O . GLY A 1 549 ? 5.550 8.503 -13.496 1.00 92.75 549 GLY A O 1
ATOM 3618 N N . ASN A 1 550 ? 7.061 8.076 -11.891 1.00 95.38 550 ASN A N 1
ATOM 3619 C CA . ASN A 1 550 ? 7.636 6.927 -12.587 1.00 95.38 550 ASN A CA 1
ATOM 3620 C C . ASN A 1 550 ? 6.740 5.687 -12.434 1.00 95.38 550 ASN A C 1
ATOM 3622 O O . ASN A 1 550 ? 5.996 5.539 -11.458 1.00 95.38 550 ASN A O 1
ATOM 3626 N N . GLY A 1 551 ? 6.819 4.751 -13.380 1.00 97.00 551 GLY A N 1
ATOM 3627 C CA . GLY A 1 551 ? 6.154 3.455 -13.240 1.00 97.00 551 GLY A CA 1
ATOM 3628 C C . GLY A 1 551 ? 6.774 2.633 -12.111 1.00 97.00 551 GLY A C 1
ATOM 3629 O O . GLY A 1 551 ? 6.094 2.313 -11.132 1.00 97.00 551 GLY A O 1
ATOM 3630 N N . ILE A 1 552 ? 8.063 2.316 -12.240 1.00 96.56 552 ILE A N 1
ATOM 3631 C CA . ILE A 1 552 ? 8.878 1.658 -11.207 1.00 96.56 552 ILE A CA 1
ATOM 3632 C C . ILE A 1 552 ? 10.169 2.464 -11.011 1.00 96.56 552 ILE A C 1
ATOM 3634 O O . ILE A 1 552 ? 10.886 2.683 -11.983 1.00 96.56 552 ILE A O 1
ATOM 3638 N N . THR A 1 553 ? 10.475 2.845 -9.771 1.00 93.62 553 THR A N 1
ATOM 3639 C CA . THR A 1 553 ? 11.718 3.531 -9.374 1.00 93.62 553 THR A CA 1
ATOM 3640 C C . THR A 1 553 ? 12.537 2.642 -8.439 1.00 93.62 553 THR A C 1
ATOM 3642 O O . THR A 1 553 ? 11.972 2.065 -7.503 1.00 93.62 553 THR A O 1
ATOM 3645 N N . ILE A 1 554 ? 13.861 2.568 -8.619 1.00 89.69 554 ILE A N 1
ATOM 3646 C CA . ILE A 1 554 ? 14.772 1.931 -7.650 1.00 89.69 554 ILE A CA 1
ATOM 3647 C C . ILE A 1 554 ? 15.873 2.915 -7.225 1.00 89.69 554 ILE A C 1
ATOM 3649 O O . ILE A 1 554 ? 16.793 3.211 -7.980 1.00 89.69 554 ILE A O 1
ATOM 3653 N N . GLY A 1 555 ? 15.806 3.392 -5.978 1.00 68.25 555 GLY A N 1
ATOM 3654 C CA . GLY A 1 555 ? 16.546 4.556 -5.458 1.00 68.25 555 GLY A CA 1
ATOM 3655 C C . GLY A 1 555 ? 18.070 4.422 -5.310 1.00 68.25 555 GLY A C 1
ATOM 3656 O O . GLY A 1 555 ? 18.705 5.315 -4.750 1.00 68.25 555 GLY A O 1
ATOM 3657 N N . ASN A 1 556 ? 18.671 3.333 -5.793 1.00 65.94 556 ASN A N 1
ATOM 3658 C CA . ASN A 1 556 ? 20.122 3.140 -5.846 1.00 65.94 556 ASN A CA 1
ATOM 3659 C C . ASN A 1 556 ? 20.511 2.379 -7.128 1.00 65.94 556 ASN A C 1
ATOM 3661 O O . ASN A 1 556 ? 20.877 1.196 -7.104 1.00 65.94 556 ASN A O 1
ATOM 3665 N N . ALA A 1 557 ? 20.368 3.077 -8.254 1.00 54.06 557 ALA A N 1
ATOM 3666 C CA . ALA A 1 557 ? 20.428 2.542 -9.612 1.00 54.06 557 ALA A CA 1
ATOM 3667 C C . ALA A 1 557 ? 21.802 1.998 -10.065 1.00 54.06 557 ALA A C 1
ATOM 3669 O O . ALA A 1 557 ? 21.881 1.388 -11.114 1.00 54.06 557 ALA A O 1
ATOM 3670 N N . GLN A 1 558 ? 22.883 2.130 -9.291 1.00 53.81 558 GLN A N 1
ATOM 3671 C CA . GLN A 1 558 ? 24.204 1.608 -9.703 1.00 53.81 558 GLN A CA 1
ATOM 3672 C C . GLN A 1 558 ? 24.547 0.226 -9.111 1.00 53.81 558 GLN A C 1
ATOM 3674 O O . GLN A 1 558 ? 25.620 -0.315 -9.368 1.00 53.81 558 GLN A O 1
ATOM 3679 N N . ILE A 1 559 ? 23.670 -0.341 -8.269 1.00 50.97 559 ILE A N 1
ATOM 3680 C CA . ILE A 1 559 ? 23.914 -1.606 -7.535 1.00 50.97 559 ILE A CA 1
ATOM 3681 C C . ILE A 1 559 ? 22.670 -2.520 -7.511 1.00 50.97 559 ILE A C 1
ATOM 3683 O O . ILE A 1 559 ? 22.778 -3.739 -7.358 1.00 50.97 559 ILE A O 1
ATOM 3687 N N . SER A 1 560 ? 21.476 -1.939 -7.638 1.00 60.56 560 SER A N 1
ATOM 3688 C CA . SER A 1 560 ? 20.205 -2.613 -7.356 1.00 60.56 560 SER A CA 1
ATOM 3689 C C . SER A 1 560 ? 19.672 -3.391 -8.564 1.00 60.56 560 SER A C 1
ATOM 3691 O O . SER A 1 560 ? 18.910 -2.845 -9.358 1.00 60.56 560 SER A O 1
ATOM 3693 N N . LEU A 1 561 ? 20.062 -4.663 -8.682 1.00 74.00 561 LEU A N 1
ATOM 3694 C CA . LEU A 1 561 ? 19.679 -5.546 -9.789 1.00 74.00 561 LEU A CA 1
ATOM 3695 C C . LEU A 1 561 ? 18.170 -5.855 -9.806 1.00 74.00 561 LEU A C 1
ATOM 3697 O O . LEU A 1 561 ? 17.566 -6.114 -8.755 1.00 74.00 561 LEU A O 1
ATOM 3701 N N . ILE A 1 562 ? 17.596 -5.901 -11.010 1.00 80.44 562 ILE A N 1
ATOM 3702 C CA . ILE A 1 562 ? 16.335 -6.587 -11.313 1.00 80.44 562 ILE A CA 1
ATOM 3703 C C . ILE A 1 562 ? 16.652 -7.992 -11.840 1.00 80.44 562 ILE A C 1
ATOM 3705 O O . ILE A 1 562 ? 17.299 -8.115 -12.874 1.00 80.44 562 ILE A O 1
ATOM 3709 N N . GLU A 1 563 ? 16.144 -9.034 -11.178 1.00 81.81 563 GLU A N 1
ATOM 3710 C CA . GLU A 1 563 ? 16.156 -10.419 -11.677 1.00 81.81 563 GLU A CA 1
ATOM 3711 C C . GLU A 1 563 ? 14.749 -10.825 -12.145 1.00 81.81 563 GLU A C 1
ATOM 3713 O O . GLU A 1 563 ? 13.797 -10.831 -11.355 1.00 81.81 563 GLU A O 1
ATOM 3718 N N . ASN A 1 564 ? 14.595 -11.212 -13.414 1.00 81.81 564 ASN A N 1
ATOM 3719 C CA . ASN A 1 564 ? 13.296 -11.603 -13.972 1.00 81.81 564 ASN A CA 1
ATOM 3720 C C . ASN A 1 564 ? 13.364 -12.942 -14.723 1.00 81.81 564 ASN A C 1
ATOM 3722 O O . ASN A 1 564 ? 13.794 -12.971 -15.871 1.00 81.81 564 ASN A O 1
ATOM 3726 N N . GLY A 1 565 ? 12.898 -14.024 -14.089 1.00 80.31 565 GLY A N 1
ATOM 3727 C CA . GLY A 1 565 ? 12.875 -15.386 -14.640 1.00 80.31 565 GLY A CA 1
ATOM 3728 C C . GLY A 1 565 ? 11.455 -15.889 -14.922 1.00 80.31 565 GLY A C 1
ATOM 3729 O O . GLY A 1 565 ? 10.625 -15.948 -14.008 1.00 80.31 565 GLY A O 1
ATOM 3730 N N . ASP A 1 566 ? 11.156 -16.261 -16.173 1.00 85.69 566 ASP A N 1
ATOM 3731 C CA . ASP A 1 566 ? 9.837 -16.772 -16.621 1.00 85.69 566 ASP A CA 1
ATOM 3732 C C . ASP A 1 566 ? 8.651 -15.897 -16.149 1.00 85.69 566 ASP A C 1
ATOM 3734 O O . ASP A 1 566 ? 7.605 -16.389 -15.732 1.00 85.69 566 ASP A O 1
ATOM 3738 N N . SER A 1 567 ? 8.844 -14.574 -16.091 1.00 92.25 567 SER A N 1
ATOM 3739 C CA . SER A 1 567 ? 7.925 -13.637 -15.425 1.00 92.25 567 SER A CA 1
ATOM 3740 C C . SER A 1 567 ? 7.806 -12.301 -16.164 1.00 92.25 567 SER A C 1
ATOM 3742 O O . SER A 1 567 ? 8.591 -11.989 -17.059 1.00 92.25 567 SER A O 1
ATOM 3744 N N . THR A 1 568 ? 6.781 -11.516 -15.826 1.00 94.81 568 THR A N 1
ATOM 3745 C CA . THR A 1 568 ? 6.484 -10.217 -16.451 1.00 94.81 568 THR A CA 1
ATOM 3746 C C . THR A 1 568 ? 6.720 -9.064 -15.479 1.00 94.81 568 THR A C 1
ATOM 3748 O O . THR A 1 568 ? 6.126 -9.035 -14.399 1.00 94.81 568 THR A O 1
ATOM 3751 N N . ILE A 1 569 ? 7.510 -8.072 -15.889 1.00 96.25 569 ILE A N 1
ATOM 3752 C CA . ILE A 1 569 ? 7.643 -6.779 -15.206 1.00 96.25 569 ILE A CA 1
ATOM 3753 C C . ILE A 1 569 ? 7.183 -5.682 -16.170 1.00 96.25 569 ILE A C 1
ATOM 3755 O O . ILE A 1 569 ? 7.550 -5.675 -17.345 1.00 96.25 569 ILE A O 1
ATOM 3759 N N . THR A 1 570 ? 6.335 -4.763 -15.709 1.00 97.19 570 THR A N 1
ATOM 3760 C CA . THR A 1 570 ? 5.822 -3.664 -16.536 1.00 97.19 570 THR A CA 1
ATOM 3761 C C . THR A 1 570 ? 5.799 -2.345 -15.780 1.00 97.19 570 THR A C 1
ATOM 3763 O O . THR A 1 570 ? 4.992 -2.159 -14.871 1.00 97.19 570 THR A O 1
ATOM 3766 N N . GLY A 1 571 ? 6.629 -1.403 -16.209 1.00 97.69 571 GLY A N 1
ATOM 3767 C CA . GLY A 1 571 ? 6.560 -0.010 -15.797 1.00 97.69 571 GLY A CA 1
ATOM 3768 C C . GLY A 1 571 ? 5.798 0.851 -16.806 1.00 97.69 571 GLY A C 1
ATOM 3769 O O . GLY A 1 571 ? 5.830 0.625 -18.019 1.00 97.69 571 GLY A O 1
ATOM 3770 N N . THR A 1 572 ? 5.047 1.833 -16.325 1.00 97.69 572 THR A N 1
ATOM 3771 C CA . THR A 1 572 ? 4.364 2.836 -17.150 1.00 97.69 572 THR A CA 1
ATOM 3772 C C . THR A 1 572 ? 4.388 4.168 -16.418 1.00 97.69 572 THR A C 1
ATOM 3774 O O . THR A 1 572 ? 3.754 4.295 -15.374 1.00 97.69 572 THR A O 1
ATOM 3777 N N . GLY A 1 573 ? 5.133 5.136 -16.938 1.00 95.31 573 GLY A N 1
ATOM 3778 C CA . GLY A 1 573 ? 5.244 6.470 -16.369 1.00 95.31 573 GLY A CA 1
ATOM 3779 C C . GLY A 1 573 ? 3.970 7.279 -16.583 1.00 95.31 573 GLY A C 1
ATOM 3780 O O . GLY A 1 573 ? 3.221 7.065 -17.541 1.00 95.31 573 GLY A O 1
ATOM 3781 N N . GLY A 1 574 ? 3.705 8.207 -15.671 1.00 93.44 574 GLY A N 1
ATOM 3782 C CA . GLY A 1 574 ? 2.595 9.140 -15.801 1.00 93.44 574 GLY A CA 1
ATOM 3783 C C . GLY A 1 574 ? 2.917 10.274 -16.771 1.00 93.44 574 GLY A C 1
ATOM 3784 O O . GLY A 1 574 ? 4.065 10.703 -16.888 1.00 93.44 574 GLY A O 1
ATOM 3785 N N . ASP A 1 575 ? 1.899 10.807 -17.448 1.00 91.12 575 ASP A N 1
ATOM 3786 C CA . ASP A 1 575 ? 2.067 12.051 -18.205 1.00 91.12 575 ASP A CA 1
ATOM 3787 C C . ASP A 1 575 ? 2.354 13.235 -17.259 1.00 91.12 575 ASP A C 1
ATOM 3789 O O . ASP A 1 575 ? 1.803 13.315 -16.155 1.00 91.12 575 ASP A O 1
ATOM 3793 N N . GLY A 1 576 ? 3.117 14.214 -17.737 1.00 86.75 576 GLY A N 1
ATOM 3794 C CA . GLY A 1 576 ? 3.237 15.532 -17.120 1.00 86.75 576 GLY A CA 1
ATOM 3795 C C . GLY A 1 576 ? 1.970 16.384 -17.262 1.00 86.75 576 GLY A C 1
ATOM 3796 O O . GLY A 1 576 ? 1.142 16.187 -18.158 1.00 86.75 576 GLY A O 1
ATOM 3797 N N . GLY A 1 577 ? 1.828 17.377 -16.386 1.00 83.06 577 GLY A N 1
ATOM 3798 C CA . GLY A 1 577 ? 0.717 18.329 -16.417 1.00 83.06 577 GLY A CA 1
ATOM 3799 C C . GLY A 1 577 ? 0.915 19.467 -17.429 1.00 83.06 577 GLY A C 1
ATOM 3800 O O . GLY A 1 577 ? 2.037 19.824 -17.798 1.00 83.06 577 GLY A O 1
ATOM 3801 N N . SER A 1 578 ? -0.194 20.023 -17.927 1.00 75.19 578 SER A N 1
ATOM 3802 C CA . SER A 1 578 ? -0.249 20.770 -19.196 1.00 75.19 578 SER A CA 1
ATOM 3803 C C . SER A 1 578 ? -0.602 22.255 -19.051 1.00 75.19 578 SER A C 1
ATOM 3805 O O . SER A 1 578 ? -1.474 22.619 -18.262 1.00 75.19 578 SER A O 1
ATOM 3807 N N . SER A 1 579 ? 0.012 23.122 -19.869 1.00 69.25 579 SER A N 1
ATOM 3808 C CA . SER A 1 579 ? -0.510 24.465 -20.168 1.00 69.25 579 SER A CA 1
ATOM 3809 C C . SER A 1 579 ? 0.058 25.060 -21.468 1.00 69.25 579 SER A C 1
ATOM 3811 O O . SER A 1 579 ? 0.914 24.475 -22.131 1.00 69.25 579 SER A O 1
ATOM 3813 N N . ASN A 1 580 ? -0.389 26.278 -21.798 1.00 60.16 580 ASN A N 1
ATOM 3814 C CA . ASN A 1 580 ? 0.090 27.069 -22.937 1.00 60.16 580 ASN A CA 1
ATOM 3815 C C . ASN A 1 580 ? 1.429 27.805 -22.697 1.00 60.16 580 ASN A C 1
ATOM 3817 O O . ASN A 1 580 ? 1.900 28.479 -23.610 1.00 60.16 580 ASN A O 1
ATOM 3821 N N . THR A 1 581 ? 2.002 27.773 -21.488 1.00 60.19 581 THR A N 1
ATOM 3822 C CA . THR A 1 581 ? 3.210 28.565 -21.145 1.00 60.19 581 THR A CA 1
ATOM 3823 C C . THR A 1 581 ? 4.326 27.774 -20.472 1.00 60.19 581 THR A C 1
ATOM 3825 O O . THR A 1 581 ? 5.477 28.191 -20.546 1.00 60.19 581 THR A O 1
ATOM 3828 N N . THR A 1 582 ? 3.987 26.655 -19.837 1.00 65.06 582 THR A N 1
ATOM 3829 C CA . THR A 1 582 ? 4.893 25.663 -19.236 1.00 65.06 582 THR A CA 1
ATOM 3830 C C . THR A 1 582 ? 4.203 24.289 -19.266 1.00 65.06 582 THR A C 1
ATOM 3832 O O . THR A 1 582 ? 2.969 24.225 -19.292 1.00 65.06 582 THR A O 1
ATOM 3835 N N . SER A 1 583 ? 4.955 23.190 -19.219 1.00 71.56 583 SER A N 1
ATOM 3836 C CA . SER A 1 583 ? 4.418 21.865 -18.868 1.00 71.56 583 SER A CA 1
ATOM 3837 C C . SER A 1 583 ? 5.402 21.119 -17.966 1.00 71.56 583 SER A C 1
ATOM 3839 O O . SER A 1 583 ? 6.597 21.409 -17.999 1.00 71.56 583 SER A O 1
ATOM 3841 N N . GLY A 1 584 ? 4.918 20.150 -17.188 1.00 81.62 584 GLY A N 1
ATOM 3842 C CA . GLY A 1 584 ? 5.796 19.163 -16.550 1.00 81.62 584 GLY A CA 1
ATOM 3843 C C . GLY A 1 584 ? 6.357 18.162 -17.565 1.00 81.62 584 GLY A C 1
ATOM 3844 O O . GLY A 1 584 ? 5.817 18.041 -18.676 1.00 81.62 584 GLY A O 1
ATOM 3845 N N . SER A 1 585 ? 7.420 17.455 -17.176 1.00 87.88 585 SER A N 1
ATOM 3846 C CA . SER A 1 585 ? 7.940 16.297 -17.914 1.00 87.88 585 SER A CA 1
ATOM 3847 C C . SER A 1 585 ? 7.032 15.079 -17.740 1.00 87.88 585 SER A C 1
ATOM 3849 O O . SER A 1 585 ? 6.236 15.008 -16.795 1.00 87.88 585 SER A O 1
ATOM 3851 N N . GLY A 1 586 ? 7.180 14.094 -18.622 1.00 90.31 586 GLY A N 1
ATOM 3852 C CA . GLY A 1 586 ? 6.750 12.734 -18.300 1.00 90.31 586 GLY A CA 1
ATOM 3853 C C . GLY A 1 586 ? 7.554 12.151 -17.133 1.00 90.31 586 GLY A C 1
ATOM 3854 O O . GLY A 1 586 ? 8.648 12.634 -16.830 1.00 90.31 586 GLY A O 1
ATOM 3855 N N . GLY A 1 587 ? 7.008 11.125 -16.482 1.00 92.94 587 GLY A N 1
ATOM 3856 C CA . GLY A 1 587 ? 7.802 10.181 -15.689 1.00 92.94 587 GLY A CA 1
ATOM 3857 C C . GLY A 1 587 ? 8.253 9.004 -16.557 1.00 92.94 587 GLY A C 1
ATOM 3858 O O . GLY A 1 587 ? 7.590 8.683 -17.550 1.00 92.94 587 GLY A O 1
ATOM 3859 N N . SER A 1 588 ? 9.355 8.349 -16.204 1.00 95.56 588 SER A N 1
ATOM 3860 C CA . SER A 1 588 ? 9.862 7.191 -16.950 1.00 95.56 588 SER A CA 1
ATOM 3861 C C . SER A 1 588 ? 9.043 5.931 -16.645 1.00 95.56 588 SER A C 1
ATOM 3863 O O . SER A 1 588 ? 8.448 5.778 -15.572 1.00 95.56 588 SER A O 1
ATOM 3865 N N . GLY A 1 589 ? 8.980 5.003 -17.599 1.00 96.62 589 GLY A N 1
ATOM 3866 C CA . GLY A 1 589 ? 8.335 3.706 -17.421 1.00 96.62 589 GLY A CA 1
ATOM 3867 C C . GLY A 1 589 ? 9.000 2.928 -16.296 1.00 96.62 589 GLY A C 1
ATOM 3868 O O . GLY A 1 589 ? 8.334 2.524 -15.342 1.00 96.62 589 GLY A O 1
ATOM 3869 N N . MET A 1 590 ? 10.316 2.772 -16.386 1.00 96.00 590 MET A N 1
ATOM 3870 C CA . MET A 1 590 ? 11.172 2.252 -15.323 1.00 96.00 590 MET A CA 1
ATOM 3871 C C . MET A 1 590 ? 12.411 3.142 -15.212 1.00 96.00 590 MET A C 1
ATOM 3873 O O . MET A 1 590 ? 13.003 3.468 -16.234 1.00 96.00 590 MET A O 1
ATOM 3877 N N . ASP A 1 591 ? 12.764 3.527 -13.989 1.00 93.69 591 ASP A N 1
ATOM 3878 C CA . ASP A 1 591 ? 13.953 4.300 -13.617 1.00 93.69 591 ASP A CA 1
ATOM 3879 C C . ASP A 1 591 ? 14.697 3.508 -12.531 1.00 93.69 591 ASP A C 1
ATOM 3881 O O . ASP A 1 591 ? 14.337 3.518 -11.348 1.00 93.69 591 ASP A O 1
ATOM 3885 N N . VAL A 1 592 ? 15.604 2.638 -12.972 1.00 92.12 592 VAL A N 1
ATOM 3886 C CA . VAL A 1 592 ? 16.007 1.438 -12.225 1.00 92.12 592 VAL A CA 1
ATOM 3887 C C . VAL A 1 592 ? 17.512 1.193 -12.283 1.00 92.12 592 VAL A C 1
ATOM 3889 O O . VAL A 1 592 ? 18.246 1.896 -12.970 1.00 92.12 592 VAL A O 1
ATOM 3892 N N . GLY A 1 593 ? 17.984 0.206 -11.516 1.00 88.50 593 GLY A N 1
ATOM 3893 C CA . GLY A 1 593 ? 19.360 -0.268 -11.630 1.00 88.50 593 GLY A CA 1
ATOM 3894 C C . GLY A 1 593 ? 19.566 -1.315 -12.723 1.00 88.50 593 GLY A C 1
ATOM 3895 O O . GLY A 1 593 ? 18.681 -1.472 -13.565 1.00 88.50 593 GLY A O 1
ATOM 3896 N N . PRO A 1 594 ? 20.702 -2.042 -12.697 1.00 90.00 594 PRO A N 1
ATOM 3897 C CA . PRO A 1 594 ? 21.021 -3.057 -13.694 1.00 90.00 594 PRO A CA 1
ATOM 3898 C C . PRO A 1 594 ? 19.900 -4.086 -13.862 1.00 90.00 594 PRO A C 1
ATOM 3900 O O . PRO A 1 594 ? 19.136 -4.357 -12.927 1.00 90.00 594 PRO A O 1
ATOM 3903 N N . ILE A 1 595 ? 19.816 -4.691 -15.044 1.00 92.19 595 ILE A N 1
ATOM 3904 C CA . ILE A 1 595 ? 18.704 -5.569 -15.421 1.00 92.19 595 ILE A CA 1
ATOM 3905 C C . ILE A 1 595 ? 19.238 -6.906 -15.942 1.00 92.19 595 ILE A C 1
ATOM 3907 O O . ILE A 1 595 ? 19.807 -6.943 -17.027 1.00 92.19 595 ILE A O 1
ATOM 3911 N N . ASP A 1 596 ? 18.957 -8.003 -15.232 1.00 90.38 596 ASP A N 1
ATOM 3912 C CA . ASP A 1 596 ? 19.185 -9.378 -15.696 1.00 90.38 596 ASP A CA 1
ATOM 3913 C C . ASP A 1 596 ? 17.836 -10.046 -16.029 1.00 90.38 596 ASP A C 1
ATOM 3915 O O . ASP A 1 596 ? 17.034 -10.396 -15.153 1.00 90.38 596 ASP A O 1
ATOM 3919 N N . ASN A 1 597 ? 17.567 -10.234 -17.324 1.00 90.19 597 ASN A N 1
ATOM 3920 C CA . ASN A 1 597 ? 16.314 -10.804 -17.828 1.00 90.19 597 ASN A CA 1
ATOM 3921 C C . ASN A 1 597 ? 16.531 -12.230 -18.366 1.00 90.19 597 ASN A C 1
ATOM 3923 O O . ASN A 1 597 ? 17.164 -12.416 -19.413 1.00 90.19 597 ASN A O 1
ATOM 3927 N N . THR A 1 598 ? 15.999 -13.243 -17.671 1.00 85.69 598 THR A N 1
ATOM 3928 C CA . THR A 1 598 ? 16.317 -14.666 -17.893 1.00 85.69 598 THR A CA 1
ATOM 3929 C C . THR A 1 598 ? 15.092 -15.551 -18.129 1.00 85.69 598 THR A C 1
ATOM 3931 O O . THR A 1 598 ? 13.951 -15.172 -17.882 1.00 85.69 598 THR A O 1
ATOM 3934 N N . ASP A 1 599 ? 15.324 -16.766 -18.631 1.00 79.44 599 ASP A N 1
ATOM 3935 C CA . ASP A 1 599 ? 14.337 -17.855 -18.643 1.00 79.44 599 ASP A CA 1
ATOM 3936 C C . ASP A 1 599 ? 12.979 -17.493 -19.287 1.00 79.44 599 ASP A C 1
ATOM 3938 O O . ASP A 1 599 ? 11.928 -17.933 -18.827 1.00 79.44 599 ASP A O 1
ATOM 3942 N N . ASN A 1 600 ? 12.995 -16.729 -20.389 1.00 83.75 600 ASN A N 1
ATOM 3943 C CA . ASN A 1 600 ? 11.819 -16.176 -21.096 1.00 83.75 600 ASN A CA 1
ATOM 3944 C C . ASN A 1 600 ? 11.119 -14.992 -20.394 1.00 83.75 600 ASN A C 1
ATOM 3946 O O . ASN A 1 600 ? 9.988 -14.634 -20.739 1.00 83.75 600 ASN A O 1
ATOM 3950 N N . GLY A 1 601 ? 11.794 -14.347 -19.444 1.00 89.81 601 GLY A N 1
ATOM 3951 C CA . GLY A 1 601 ? 11.334 -13.134 -18.780 1.00 89.81 601 GLY A CA 1
ATOM 3952 C C . GLY A 1 601 ? 10.969 -12.021 -19.768 1.00 89.81 601 GLY A C 1
ATOM 3953 O O . GLY A 1 601 ? 11.639 -11.804 -20.779 1.00 89.81 601 GLY A O 1
ATOM 3954 N N . THR A 1 602 ? 9.872 -11.317 -19.492 1.00 94.06 602 THR A N 1
ATOM 3955 C CA . THR A 1 602 ? 9.404 -10.166 -20.273 1.00 94.06 602 THR A CA 1
ATOM 3956 C C . THR A 1 602 ? 9.422 -8.898 -19.425 1.00 94.06 602 THR A C 1
ATOM 3958 O O . THR A 1 602 ? 8.718 -8.802 -18.422 1.00 94.06 602 THR A O 1
ATOM 3961 N N . ILE A 1 603 ? 10.197 -7.907 -19.853 1.00 95.69 603 ILE A N 1
ATOM 3962 C CA . ILE A 1 603 ? 10.304 -6.587 -19.226 1.00 95.69 603 ILE A CA 1
ATOM 3963 C C . ILE A 1 603 ? 9.736 -5.551 -20.198 1.00 95.69 603 ILE A C 1
ATOM 3965 O O . ILE A 1 603 ? 10.033 -5.569 -21.394 1.00 95.69 603 ILE A O 1
ATOM 3969 N N . THR A 1 604 ? 8.872 -4.657 -19.721 1.00 97.06 604 THR A N 1
ATOM 3970 C CA . THR A 1 604 ? 8.263 -3.613 -20.558 1.00 97.06 604 THR A CA 1
ATOM 3971 C C . THR A 1 604 ? 8.216 -2.272 -19.843 1.00 97.06 604 THR A C 1
ATOM 3973 O O . THR A 1 604 ? 7.678 -2.173 -18.745 1.00 97.06 604 THR A O 1
ATOM 3976 N N . GLY A 1 605 ? 8.738 -1.231 -20.478 1.00 97.25 605 GLY A N 1
ATOM 3977 C CA . GLY A 1 605 ? 8.700 0.139 -19.988 1.00 97.25 605 GLY A CA 1
ATOM 3978 C C . GLY A 1 605 ? 8.026 1.073 -20.986 1.00 97.25 605 GLY A C 1
ATOM 3979 O O . GLY A 1 605 ? 8.317 1.028 -22.179 1.00 97.25 605 GLY A O 1
ATOM 3980 N N . ASN A 1 606 ? 7.106 1.909 -20.510 1.00 97.38 606 ASN A N 1
ATOM 3981 C CA . ASN A 1 606 ? 6.464 2.946 -21.317 1.00 97.38 606 ASN A CA 1
ATOM 3982 C C . ASN A 1 606 ? 6.598 4.291 -20.600 1.00 97.38 606 ASN A C 1
ATOM 3984 O O . ASN A 1 606 ? 6.054 4.445 -19.507 1.00 97.38 606 ASN A O 1
ATOM 3988 N N . GLY A 1 607 ? 7.302 5.242 -21.198 1.00 95.06 607 GLY A N 1
ATOM 3989 C CA . GLY A 1 607 ? 7.451 6.595 -20.684 1.00 95.06 607 GLY A CA 1
ATOM 3990 C C . GLY A 1 607 ? 6.163 7.402 -20.809 1.00 95.06 607 GLY A C 1
ATOM 3991 O O . GLY A 1 607 ? 5.397 7.253 -21.765 1.00 95.06 607 GLY A O 1
ATOM 3992 N N . GLY A 1 608 ? 5.916 8.266 -19.829 1.00 93.81 608 GLY A N 1
ATOM 3993 C CA . GLY A 1 608 ? 4.826 9.231 -19.880 1.00 93.81 608 GLY A CA 1
ATOM 3994 C C . GLY A 1 608 ? 5.149 10.399 -20.810 1.00 93.81 608 GLY A C 1
ATOM 3995 O O . GLY A 1 608 ? 6.310 10.767 -21.000 1.00 93.81 608 GLY A O 1
ATOM 3996 N N . ASN A 1 609 ? 4.123 11.022 -21.386 1.00 91.56 609 ASN A N 1
ATOM 3997 C CA . ASN A 1 609 ? 4.314 12.188 -22.249 1.00 91.56 609 ASN A CA 1
ATOM 3998 C C . ASN A 1 609 ? 4.502 13.450 -21.404 1.00 91.56 609 ASN A C 1
ATOM 4000 O O . ASN A 1 609 ? 3.856 13.609 -20.367 1.00 91.56 609 ASN A O 1
ATOM 4004 N N . ALA A 1 610 ? 5.291 14.410 -21.877 1.00 86.81 610 ALA A N 1
ATOM 4005 C CA . ALA A 1 610 ? 5.214 15.766 -21.352 1.00 86.81 610 ALA A CA 1
ATOM 4006 C C . ALA A 1 610 ? 3.818 16.354 -21.608 1.00 86.81 610 ALA A C 1
ATOM 4008 O O . ALA A 1 610 ? 3.172 16.061 -22.617 1.00 86.81 610 ALA A O 1
ATOM 4009 N N . GLY A 1 611 ? 3.355 17.245 -20.729 1.00 76.75 611 GLY A N 1
ATOM 4010 C CA . GLY A 1 611 ? 1.969 17.728 -20.776 1.00 76.75 611 GLY A CA 1
ATOM 4011 C C . GLY A 1 611 ? 1.562 18.486 -22.052 1.00 76.75 611 GLY A C 1
ATOM 4012 O O . GLY A 1 611 ? 0.372 18.721 -22.258 1.00 76.75 611 GLY A O 1
ATOM 4013 N N . ASN A 1 612 ? 2.507 18.902 -22.898 1.00 77.31 612 ASN A N 1
ATOM 4014 C CA . ASN A 1 612 ? 2.249 19.606 -24.160 1.00 77.31 612 ASN A CA 1
ATOM 4015 C C . ASN A 1 612 ? 3.345 19.283 -25.201 1.00 77.31 612 ASN A C 1
ATOM 4017 O O . ASN A 1 612 ? 4.084 20.173 -25.621 1.00 77.31 612 ASN A O 1
ATOM 4021 N N . SER A 1 613 ? 3.461 17.999 -25.567 1.00 65.00 613 SER A N 1
ATOM 4022 C CA . SER A 1 613 ? 4.473 17.424 -26.481 1.00 65.00 613 SER A CA 1
ATOM 4023 C C . SER A 1 613 ? 4.759 18.242 -27.742 1.00 65.00 613 SER A C 1
ATOM 4025 O O . SER A 1 613 ? 5.893 18.315 -28.198 1.00 65.00 613 SER A O 1
ATOM 4027 N N . ASP A 1 614 ? 3.741 18.889 -28.302 1.00 68.56 614 ASP A N 1
ATOM 4028 C CA . ASP A 1 614 ? 3.795 19.508 -29.627 1.00 68.56 614 ASP A CA 1
ATOM 4029 C C . ASP A 1 614 ? 4.521 20.874 -29.638 1.00 68.56 614 ASP A C 1
ATOM 4031 O O . ASP A 1 614 ? 4.545 21.555 -30.669 1.00 68.56 614 ASP A O 1
ATOM 4035 N N . GLN A 1 615 ? 5.083 21.328 -28.507 1.00 67.00 615 GLN A N 1
ATOM 4036 C CA . GLN A 1 615 ? 5.695 22.657 -28.375 1.00 67.00 615 GLN A CA 1
ATOM 4037 C C . GLN A 1 615 ? 7.122 22.644 -27.817 1.00 67.00 615 GLN A C 1
ATOM 4039 O O . GLN A 1 615 ? 7.421 22.009 -26.811 1.00 67.00 615 GLN A O 1
ATOM 4044 N N . THR A 1 616 ? 7.979 23.484 -28.408 1.00 66.50 616 THR A N 1
ATOM 4045 C CA . THR A 1 616 ? 9.403 23.695 -28.063 1.00 66.50 616 THR A CA 1
ATOM 4046 C C . THR A 1 616 ? 9.658 24.245 -26.653 1.00 66.50 616 THR A C 1
ATOM 4048 O O . THR A 1 616 ? 10.808 24.403 -26.253 1.00 66.50 616 THR A O 1
ATOM 4051 N N . ASN A 1 617 ? 8.595 24.585 -25.919 1.00 65.56 617 ASN A N 1
ATOM 4052 C CA . ASN A 1 617 ? 8.629 25.177 -24.580 1.00 65.56 617 ASN A CA 1
ATOM 4053 C C . ASN A 1 617 ? 7.987 24.250 -23.523 1.00 65.56 617 ASN A C 1
ATOM 4055 O O . ASN A 1 617 ? 7.606 24.716 -22.447 1.00 65.56 617 ASN A O 1
ATOM 4059 N N . SER A 1 618 ? 7.791 22.972 -23.853 1.00 67.75 618 SER A N 1
ATOM 4060 C CA . SER A 1 618 ? 7.301 21.951 -22.923 1.00 67.75 618 SER A CA 1
ATOM 4061 C C . SER A 1 618 ? 8.433 21.390 -22.044 1.00 67.75 618 SER A C 1
ATOM 4063 O O . SER A 1 618 ? 9.578 21.840 -22.122 1.00 67.75 618 SER A O 1
ATOM 4065 N N . GLY A 1 619 ? 8.096 20.451 -21.162 1.00 79.19 619 GLY A N 1
ATOM 4066 C CA . GLY A 1 619 ? 9.058 19.560 -20.512 1.00 79.19 619 GLY A CA 1
ATOM 4067 C C . GLY A 1 619 ? 9.405 18.372 -21.410 1.00 79.19 619 GLY A C 1
ATOM 4068 O O . GLY A 1 619 ? 8.786 18.179 -22.455 1.00 79.19 619 GLY A O 1
ATOM 4069 N N . ASP A 1 620 ? 10.380 17.574 -21.004 1.00 86.62 620 ASP A N 1
ATOM 4070 C CA . ASP A 1 620 ? 10.852 16.428 -21.785 1.00 86.62 620 ASP A CA 1
ATOM 4071 C C . ASP A 1 620 ? 9.984 15.176 -21.552 1.00 86.62 620 ASP A C 1
ATOM 4073 O O . ASP A 1 620 ? 9.218 15.094 -20.581 1.00 86.62 620 ASP A O 1
ATOM 4077 N N . GLY A 1 621 ? 10.025 14.229 -22.488 1.00 88.50 621 GLY A N 1
ATOM 4078 C CA . GLY A 1 621 ? 9.356 12.936 -22.325 1.00 88.50 621 GLY A CA 1
ATOM 4079 C C . GLY A 1 621 ? 10.091 12.060 -21.310 1.00 88.50 621 GLY A C 1
ATOM 4080 O O . GLY A 1 621 ? 11.306 12.164 -21.194 1.00 88.50 621 GLY A O 1
ATOM 4081 N N . GLY A 1 622 ? 9.371 11.206 -20.578 1.00 92.50 622 GLY A N 1
ATOM 4082 C CA . GLY A 1 622 ? 10.024 10.174 -19.764 1.00 92.50 622 GLY A CA 1
ATOM 4083 C C . GLY A 1 622 ? 10.481 9.002 -20.633 1.00 92.50 622 GLY A C 1
ATOM 4084 O O . GLY A 1 622 ? 9.872 8.738 -21.672 1.00 92.50 622 GLY A O 1
ATOM 4085 N N . ASP A 1 623 ? 11.506 8.272 -20.216 1.00 95.19 623 ASP A N 1
ATOM 4086 C CA . ASP A 1 623 ? 12.024 7.128 -20.974 1.00 95.19 623 ASP A CA 1
ATOM 4087 C C . ASP A 1 623 ? 11.107 5.911 -20.842 1.00 95.19 623 ASP A C 1
ATOM 4089 O O . ASP A 1 623 ? 10.360 5.770 -19.871 1.00 95.19 623 ASP A O 1
ATOM 4093 N N . GLY A 1 624 ? 11.175 4.978 -21.788 1.00 96.44 624 GLY A N 1
ATOM 4094 C CA . GLY A 1 624 ? 10.571 3.661 -21.616 1.00 96.44 624 GLY A CA 1
ATOM 4095 C C . GLY A 1 624 ? 11.247 2.920 -20.466 1.00 96.44 624 GLY A C 1
ATOM 4096 O O . GLY A 1 624 ? 10.595 2.562 -19.481 1.00 96.44 624 GLY A O 1
ATOM 4097 N N . ILE A 1 625 ? 12.559 2.725 -20.587 1.00 96.12 625 ILE A N 1
ATOM 4098 C CA . ILE A 1 625 ? 13.424 2.107 -19.578 1.00 96.12 625 ILE A CA 1
ATOM 4099 C C . ILE A 1 625 ? 14.689 2.953 -19.450 1.00 96.12 625 ILE A C 1
ATOM 4101 O O . ILE A 1 625 ? 15.408 3.099 -20.431 1.00 96.12 625 ILE A O 1
ATOM 4105 N N . HIS A 1 626 ? 14.973 3.442 -18.250 1.00 94.50 626 HIS A N 1
ATOM 4106 C CA . HIS A 1 626 ? 16.236 4.054 -17.858 1.00 94.50 626 HIS A CA 1
ATOM 4107 C C . HIS A 1 626 ? 16.923 3.131 -16.839 1.00 94.50 626 HIS A C 1
ATOM 4109 O O . HIS A 1 626 ? 16.305 2.744 -15.841 1.00 94.50 626 HIS A O 1
ATOM 4115 N N . SER A 1 627 ? 18.165 2.728 -17.117 1.00 93.44 627 SER A N 1
ATOM 4116 C CA . SER A 1 627 ? 18.961 1.824 -16.277 1.00 93.44 627 SER A CA 1
ATOM 4117 C C . SER A 1 627 ? 20.285 2.477 -15.891 1.00 93.44 627 SER A C 1
ATOM 4119 O O . SER A 1 627 ? 21.139 2.680 -16.751 1.00 93.44 627 SER A O 1
ATOM 4121 N N . GLY A 1 628 ? 20.510 2.713 -14.596 1.00 89.94 628 GLY A N 1
ATOM 4122 C CA . GLY A 1 628 ? 21.766 3.258 -14.048 1.00 89.94 628 GLY A CA 1
ATOM 4123 C C . GLY A 1 628 ? 22.967 2.294 -14.087 1.00 89.94 628 GLY A C 1
ATOM 4124 O O . GLY A 1 628 ? 23.861 2.366 -13.242 1.00 89.94 628 GLY A O 1
ATOM 4125 N N . GLY A 1 629 ? 22.965 1.346 -15.025 1.00 89.50 629 GLY A N 1
ATOM 4126 C CA . GLY A 1 629 ? 23.986 0.328 -15.238 1.00 89.50 629 GLY A CA 1
ATOM 4127 C C . GLY A 1 629 ? 23.574 -0.677 -16.319 1.00 89.50 629 GLY A C 1
ATOM 4128 O O . GLY A 1 629 ? 22.609 -0.449 -17.056 1.00 89.50 629 GLY A O 1
ATOM 4129 N N . ASP A 1 630 ? 24.310 -1.788 -16.398 1.00 90.75 630 ASP A N 1
ATOM 4130 C CA . ASP A 1 630 ? 24.217 -2.774 -17.486 1.00 90.75 630 ASP A CA 1
ATOM 4131 C C . ASP A 1 630 ? 22.815 -3.401 -17.657 1.00 90.75 630 ASP A C 1
ATOM 4133 O O . ASP A 1 630 ? 22.120 -3.707 -16.682 1.00 90.75 630 ASP A O 1
ATOM 4137 N N . ILE A 1 631 ? 22.426 -3.656 -18.910 1.00 92.06 631 ILE A N 1
ATOM 4138 C CA . ILE A 1 631 ? 21.207 -4.386 -19.288 1.00 92.06 631 ILE A CA 1
ATOM 4139 C C . ILE A 1 631 ? 21.596 -5.692 -19.993 1.00 92.06 631 ILE A C 1
ATOM 4141 O O . ILE A 1 631 ? 22.013 -5.683 -21.153 1.00 92.06 631 ILE A O 1
ATOM 4145 N N . ASN A 1 632 ? 21.384 -6.824 -19.322 1.00 90.69 632 ASN A N 1
ATOM 4146 C CA . ASN A 1 632 ? 21.621 -8.169 -19.840 1.00 90.69 632 ASN A CA 1
ATOM 4147 C C . ASN A 1 632 ? 20.290 -8.859 -20.188 1.00 90.69 632 ASN A C 1
ATOM 4149 O O . ASN A 1 632 ? 19.476 -9.181 -19.318 1.00 90.69 632 ASN A O 1
ATOM 4153 N N . ASN A 1 633 ? 20.073 -9.158 -21.469 1.00 90.12 633 ASN A N 1
ATOM 4154 C CA . ASN A 1 633 ? 18.916 -9.921 -21.940 1.00 90.12 633 ASN A CA 1
ATOM 4155 C C . ASN A 1 633 ? 19.348 -11.278 -22.509 1.00 90.12 633 ASN A C 1
ATOM 4157 O O . ASN A 1 633 ? 19.993 -11.343 -23.557 1.00 90.12 633 ASN A O 1
ATOM 4161 N N . SER A 1 634 ? 18.983 -12.374 -21.839 1.00 84.06 634 SER A N 1
ATOM 4162 C CA . SER A 1 634 ? 19.405 -13.718 -22.246 1.00 84.06 634 SER A CA 1
ATOM 4163 C C . SER A 1 634 ? 18.558 -14.319 -23.376 1.00 84.06 634 SER A C 1
ATOM 4165 O O . SER A 1 634 ? 17.536 -13.779 -23.797 1.00 84.06 634 SER A O 1
ATOM 4167 N N . ASP A 1 635 ? 18.963 -15.510 -23.826 1.00 76.25 635 ASP A N 1
ATOM 4168 C CA . ASP A 1 635 ? 18.172 -16.364 -24.718 1.00 76.25 635 ASP A CA 1
ATOM 4169 C C . ASP A 1 635 ? 16.727 -16.558 -24.193 1.00 76.25 635 ASP A C 1
ATOM 4171 O O . ASP A 1 635 ? 16.506 -16.716 -22.991 1.00 76.25 635 ASP A O 1
ATOM 4175 N N . GLY A 1 636 ? 15.746 -16.508 -25.101 1.00 78.88 636 GLY A N 1
ATOM 4176 C CA . GLY A 1 636 ? 14.297 -16.585 -24.849 1.00 78.88 636 GLY A CA 1
ATOM 4177 C C . GLY A 1 636 ? 13.642 -15.311 -24.288 1.00 78.88 636 GLY A C 1
ATOM 4178 O O . GLY A 1 636 ? 12.431 -15.128 -24.434 1.00 78.88 636 GLY A O 1
ATOM 4179 N N . SER A 1 637 ? 14.420 -14.426 -23.666 1.00 88.31 637 SER A N 1
ATOM 4180 C CA . SER A 1 637 ? 13.930 -13.289 -22.876 1.00 88.31 637 SER A CA 1
ATOM 4181 C C . SER A 1 637 ? 13.687 -12.028 -23.718 1.00 88.31 637 SER A C 1
ATOM 4183 O O . SER A 1 637 ? 14.329 -11.814 -24.750 1.00 88.31 637 SER A O 1
ATOM 4185 N N . ASN A 1 638 ? 12.741 -11.182 -23.301 1.00 91.88 638 ASN A N 1
ATOM 4186 C CA . ASN A 1 638 ? 12.279 -10.014 -24.060 1.00 91.88 638 ASN A CA 1
ATOM 4187 C C . ASN A 1 638 ? 12.307 -8.726 -23.226 1.00 91.88 638 ASN A C 1
ATOM 4189 O O . ASN A 1 638 ? 11.715 -8.677 -22.148 1.00 91.88 638 ASN A O 1
ATOM 4193 N N . ILE A 1 639 ? 12.900 -7.658 -23.761 1.00 94.38 639 ILE A N 1
ATOM 4194 C CA . ILE A 1 639 ? 12.822 -6.294 -23.218 1.00 94.38 639 ILE A CA 1
ATOM 4195 C C . ILE A 1 639 ? 12.157 -5.384 -24.259 1.00 94.38 639 ILE A C 1
ATOM 4197 O O . ILE A 1 639 ? 12.458 -5.451 -25.452 1.00 94.38 639 ILE A O 1
ATOM 4201 N N . THR A 1 640 ? 11.223 -4.535 -23.836 1.00 96.31 640 THR A N 1
ATOM 4202 C CA . THR A 1 640 ? 10.586 -3.529 -24.701 1.00 96.31 640 THR A CA 1
ATOM 4203 C C . THR A 1 640 ? 10.485 -2.186 -23.993 1.00 96.31 640 THR A C 1
ATOM 4205 O O . THR A 1 640 ? 9.903 -2.107 -22.917 1.00 96.31 640 THR A O 1
ATOM 4208 N N . GLY A 1 641 ? 11.013 -1.130 -24.602 1.00 96.38 641 GLY A N 1
ATOM 4209 C CA . GLY A 1 641 ? 10.974 0.226 -24.067 1.00 96.38 641 GLY A CA 1
ATOM 4210 C C . GLY A 1 641 ? 10.423 1.224 -25.083 1.00 96.38 641 GLY A C 1
ATOM 4211 O O . GLY A 1 641 ? 10.900 1.285 -26.217 1.00 96.38 641 GLY A O 1
ATOM 4212 N N . ASN A 1 642 ? 9.408 1.990 -24.685 1.00 96.19 642 ASN A N 1
ATOM 4213 C CA . ASN A 1 642 ? 8.785 3.034 -25.500 1.00 96.19 642 ASN A CA 1
ATOM 4214 C C . ASN A 1 642 ? 8.894 4.381 -24.775 1.00 96.19 642 ASN A C 1
ATOM 4216 O O . ASN A 1 642 ? 8.298 4.537 -23.711 1.00 96.19 642 ASN A O 1
ATOM 4220 N N . GLY A 1 643 ? 9.624 5.337 -25.340 1.00 93.19 643 GLY A N 1
ATOM 4221 C CA . GLY A 1 643 ? 9.809 6.674 -24.784 1.00 93.19 643 GLY A CA 1
ATOM 4222 C C . GLY A 1 643 ? 8.590 7.577 -24.969 1.00 93.19 643 GLY A C 1
ATOM 4223 O O . GLY A 1 643 ? 7.837 7.463 -25.941 1.00 93.19 643 GLY A O 1
ATOM 4224 N N . GLY A 1 644 ? 8.389 8.484 -24.019 1.00 92.69 644 GLY A N 1
ATOM 4225 C CA . GLY A 1 644 ? 7.323 9.476 -24.033 1.00 92.69 644 GLY A CA 1
ATOM 4226 C C . GLY A 1 644 ? 7.627 10.663 -24.947 1.00 92.69 644 GLY A C 1
ATOM 4227 O O . GLY A 1 644 ? 8.779 11.055 -25.139 1.00 92.69 644 GLY A O 1
ATOM 4228 N N . ASN A 1 645 ? 6.583 11.278 -25.504 1.00 91.00 645 ASN A N 1
ATOM 4229 C CA . ASN A 1 645 ? 6.724 12.457 -26.364 1.00 91.00 645 ASN A CA 1
ATOM 4230 C C . ASN A 1 645 ? 6.924 13.732 -25.518 1.00 91.00 645 ASN A C 1
ATOM 4232 O O . ASN A 1 645 ? 6.271 13.882 -24.482 1.00 91.00 645 ASN A O 1
ATOM 4236 N N . GLY A 1 646 ? 7.765 14.676 -25.952 1.00 86.75 646 GLY A N 1
ATOM 4237 C CA . GLY A 1 646 ? 8.096 15.876 -25.163 1.00 86.75 646 GLY A CA 1
ATOM 4238 C C . GLY A 1 646 ? 8.871 16.955 -25.921 1.00 86.75 646 GLY A C 1
ATOM 4239 O O . GLY A 1 646 ? 9.019 16.863 -27.137 1.00 86.75 646 GLY A O 1
ATOM 4240 N N . LYS A 1 647 ? 9.354 17.990 -25.215 1.00 84.06 647 LYS A N 1
ATOM 4241 C CA . LYS A 1 647 ? 10.188 19.070 -25.780 1.00 84.06 647 LYS A CA 1
ATOM 4242 C C . LYS A 1 647 ? 11.396 18.474 -26.480 1.00 84.06 647 LYS A C 1
ATOM 4244 O O . LYS A 1 647 ? 11.581 18.730 -27.667 1.00 84.06 647 LYS A O 1
ATOM 4249 N N . ASP A 1 648 ? 12.164 17.679 -25.753 1.00 83.62 648 ASP A N 1
ATOM 4250 C CA . ASP A 1 648 ? 13.032 16.643 -26.292 1.00 83.62 648 ASP A CA 1
ATOM 4251 C C . ASP A 1 648 ? 12.360 15.297 -25.923 1.00 83.62 648 ASP A C 1
ATOM 4253 O O . ASP A 1 648 ? 11.615 15.211 -24.935 1.00 83.62 648 ASP A O 1
ATOM 4257 N N . GLY A 1 649 ? 12.474 14.290 -26.789 1.00 84.25 649 GLY A N 1
ATOM 4258 C CA . GLY A 1 649 ? 11.757 13.020 -26.609 1.00 84.25 649 GLY A CA 1
ATOM 4259 C C . GLY A 1 649 ? 12.501 12.088 -25.657 1.00 84.25 649 GLY A C 1
ATOM 4260 O O . GLY A 1 649 ? 13.721 12.017 -25.742 1.00 84.25 649 GLY A O 1
ATOM 4261 N N . GLY A 1 650 ? 11.777 11.364 -24.797 1.00 91.00 650 GLY A N 1
ATOM 4262 C CA . GLY A 1 650 ? 12.385 10.330 -23.952 1.00 91.00 650 GLY A CA 1
ATOM 4263 C C . GLY A 1 650 ? 12.832 9.127 -24.783 1.00 91.00 650 GLY A C 1
ATOM 4264 O O . GLY A 1 650 ? 12.261 8.851 -25.849 1.00 91.00 650 GLY A O 1
ATOM 4265 N N . ASP A 1 651 ? 13.828 8.396 -24.307 1.00 94.00 651 ASP A N 1
ATOM 4266 C CA . ASP A 1 651 ? 14.388 7.247 -25.013 1.00 94.00 651 ASP A CA 1
ATOM 4267 C C . ASP A 1 651 ? 13.486 6.017 -24.898 1.00 94.00 651 ASP A C 1
ATOM 4269 O O . ASP A 1 651 ? 12.695 5.862 -23.965 1.00 94.00 651 ASP A O 1
ATOM 4273 N N . GLY A 1 652 ? 13.592 5.096 -25.855 1.00 95.06 652 GLY A N 1
ATOM 4274 C CA . GLY A 1 652 ? 12.959 3.787 -25.726 1.00 95.06 652 GLY A CA 1
ATOM 4275 C C . GLY A 1 652 ? 13.588 3.003 -24.576 1.00 95.06 652 GLY A C 1
ATOM 4276 O O . GLY A 1 652 ? 12.905 2.625 -23.624 1.00 95.06 652 GLY A O 1
ATOM 4277 N N . ILE A 1 653 ? 14.897 2.776 -24.672 1.00 95.56 653 ILE A N 1
ATOM 4278 C CA . ILE A 1 653 ? 15.731 2.118 -23.661 1.00 95.56 653 ILE A CA 1
ATOM 4279 C C . ILE A 1 653 ? 17.041 2.903 -23.560 1.00 95.56 653 ILE A C 1
ATOM 4281 O O . ILE A 1 653 ? 17.682 3.091 -24.588 1.00 95.56 653 ILE A O 1
ATOM 4285 N N . HIS A 1 654 ? 17.432 3.297 -22.351 1.00 94.38 654 HIS A N 1
ATOM 4286 C CA . HIS A 1 654 ? 18.664 4.013 -22.019 1.00 94.38 654 HIS A CA 1
ATOM 4287 C C . HIS A 1 654 ? 19.452 3.243 -20.945 1.00 94.38 654 HIS A C 1
ATOM 4289 O O . HIS A 1 654 ? 18.849 2.648 -20.042 1.00 94.38 654 HIS A O 1
ATOM 4295 N N . SER A 1 655 ? 20.784 3.254 -21.024 1.00 93.88 655 SER A N 1
ATOM 4296 C CA . SER A 1 655 ? 21.674 2.598 -20.059 1.00 93.88 655 SER A CA 1
ATOM 4297 C C . SER A 1 655 ? 22.945 3.417 -19.803 1.00 93.88 655 SER A C 1
ATOM 4299 O O . SER A 1 655 ? 23.713 3.656 -20.730 1.00 93.88 655 SER A O 1
ATOM 4301 N N . ASP A 1 656 ? 23.222 3.742 -18.533 1.00 91.94 656 ASP A N 1
ATOM 4302 C CA . ASP A 1 656 ? 24.525 4.268 -18.068 1.00 91.94 656 ASP A CA 1
ATOM 4303 C C . ASP A 1 656 ? 25.673 3.244 -18.266 1.00 91.94 656 ASP A C 1
ATOM 4305 O O . ASP A 1 656 ? 26.851 3.553 -18.067 1.00 91.94 656 ASP A O 1
ATOM 4309 N N . GLY A 1 657 ? 25.328 1.983 -18.552 1.00 90.69 657 GLY A N 1
ATOM 4310 C CA . GLY A 1 657 ? 26.240 0.857 -18.719 1.00 90.69 657 GLY A CA 1
ATOM 4311 C C . GLY A 1 657 ? 26.204 0.285 -20.133 1.00 90.69 657 GLY A C 1
ATOM 4312 O O . GLY A 1 657 ? 26.008 1.000 -21.111 1.00 90.69 657 GLY A O 1
ATOM 4313 N N . ASN A 1 658 ? 26.446 -1.019 -20.232 1.00 91.12 658 ASN A N 1
ATOM 4314 C CA . ASN A 1 658 ? 26.468 -1.770 -21.485 1.00 91.12 658 ASN A CA 1
ATOM 4315 C C . ASN A 1 658 ? 25.111 -2.442 -21.752 1.00 91.12 658 ASN A C 1
ATOM 4317 O O . ASN A 1 658 ? 24.383 -2.778 -20.814 1.00 91.12 658 ASN A O 1
ATOM 4321 N N . ILE A 1 659 ? 24.795 -2.728 -23.019 1.00 91.06 659 ILE A N 1
ATOM 4322 C CA . ILE A 1 659 ? 23.598 -3.506 -23.393 1.00 91.06 659 ILE A CA 1
ATOM 4323 C C . ILE A 1 659 ? 23.992 -4.801 -24.113 1.00 91.06 659 ILE A C 1
ATOM 4325 O O . ILE A 1 659 ? 24.310 -4.797 -25.306 1.00 91.06 659 ILE A O 1
ATOM 4329 N N . ASP A 1 660 ? 23.878 -5.927 -23.410 1.00 88.94 660 ASP A N 1
ATOM 4330 C CA . ASP A 1 660 ? 24.176 -7.270 -23.915 1.00 88.94 660 ASP A CA 1
ATOM 4331 C C . ASP A 1 660 ? 22.872 -8.045 -24.205 1.00 88.94 660 ASP A C 1
ATOM 4333 O O . ASP A 1 660 ? 22.0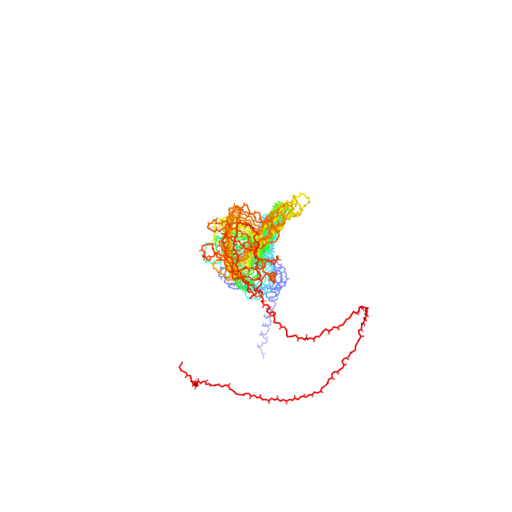62 -8.320 -23.318 1.00 88.94 660 ASP A O 1
ATOM 4337 N N . ASN A 1 661 ? 22.650 -8.425 -25.469 1.00 86.25 661 ASN A N 1
ATOM 4338 C CA . ASN A 1 661 ? 21.443 -9.117 -25.936 1.00 86.25 661 ASN A CA 1
ATOM 4339 C C . ASN A 1 661 ? 21.756 -10.455 -26.624 1.00 86.25 661 ASN A C 1
ATOM 4341 O O . ASN A 1 661 ? 22.114 -10.503 -27.807 1.00 86.25 661 ASN A O 1
ATOM 4345 N N . GLY A 1 662 ? 21.520 -11.553 -25.913 1.00 71.00 662 GLY A N 1
ATOM 4346 C CA . GLY A 1 662 ? 21.627 -12.927 -26.399 1.00 71.00 662 GLY A CA 1
ATOM 4347 C C . GLY A 1 662 ? 22.609 -13.772 -25.592 1.00 71.00 662 GLY A C 1
ATOM 4348 O O . GLY A 1 662 ? 23.586 -13.273 -25.042 1.00 71.00 662 GLY A O 1
ATOM 4349 N N . GLY A 1 663 ? 22.351 -15.076 -25.534 1.00 60.88 663 GLY A N 1
ATOM 4350 C CA . GLY A 1 663 ? 23.226 -16.048 -24.892 1.00 60.88 663 GLY A CA 1
ATOM 4351 C C . GLY A 1 663 ? 24.060 -16.833 -25.904 1.00 60.88 663 GLY A C 1
ATOM 4352 O O . GLY A 1 663 ? 24.740 -16.280 -26.769 1.00 60.88 663 GLY A O 1
ATOM 4353 N N . THR A 1 664 ? 24.038 -18.159 -25.771 1.00 52.69 664 THR A N 1
ATOM 4354 C CA . THR A 1 664 ? 24.808 -19.084 -26.630 1.00 52.69 664 THR A CA 1
ATOM 4355 C C . THR A 1 664 ? 23.918 -20.012 -27.465 1.00 52.69 664 THR A C 1
ATOM 4357 O O . THR A 1 664 ? 24.430 -20.801 -28.266 1.00 52.69 664 THR A O 1
ATOM 4360 N N . SER A 1 665 ? 22.592 -19.920 -27.318 1.00 51.75 665 SER A N 1
ATOM 4361 C CA . SER A 1 665 ? 21.612 -20.648 -28.124 1.00 51.75 665 SER A CA 1
ATOM 4362 C C . SER A 1 665 ? 21.375 -19.959 -29.466 1.00 51.75 665 SER A C 1
ATOM 4364 O O . SER A 1 665 ? 21.307 -18.740 -29.575 1.00 51.75 665 SER A O 1
ATOM 4366 N N . THR A 1 666 ? 21.187 -20.768 -30.509 1.00 53.72 666 THR A N 1
ATOM 4367 C CA . THR A 1 666 ? 20.766 -20.307 -31.847 1.00 53.72 666 THR A CA 1
ATOM 4368 C C . THR A 1 666 ? 19.280 -20.560 -32.121 1.00 53.72 666 THR A C 1
ATOM 4370 O O . THR A 1 666 ? 18.803 -20.246 -33.210 1.00 53.72 666 THR A O 1
ATOM 4373 N N . ASN A 1 667 ? 18.552 -21.133 -31.154 1.00 49.69 667 ASN A N 1
ATOM 4374 C CA . ASN A 1 667 ? 17.144 -21.516 -31.305 1.00 49.69 667 ASN A CA 1
ATOM 4375 C C . ASN A 1 667 ? 16.184 -20.558 -30.587 1.00 49.69 667 ASN A C 1
ATOM 4377 O O . ASN A 1 667 ? 15.108 -20.281 -31.110 1.00 49.69 667 ASN A O 1
ATOM 4381 N N . ASP A 1 668 ? 16.595 -20.039 -29.429 1.00 58.25 668 ASP A N 1
ATOM 4382 C CA . ASP A 1 668 ? 15.762 -19.250 -28.519 1.00 58.25 668 ASP A CA 1
ATOM 4383 C C . ASP A 1 668 ? 16.362 -17.841 -28.406 1.00 58.25 668 ASP A C 1
ATOM 4385 O O . ASP A 1 668 ? 16.958 -17.474 -27.403 1.00 58.25 668 ASP A O 1
ATOM 4389 N N . ALA A 1 669 ? 16.304 -17.063 -29.486 1.00 66.94 669 ALA A N 1
ATOM 4390 C CA . ALA A 1 669 ? 16.921 -15.738 -29.525 1.00 66.94 669 ALA A CA 1
ATOM 4391 C C . ALA A 1 669 ? 16.145 -14.735 -28.652 1.00 66.94 669 ALA A C 1
ATOM 4393 O O . ALA A 1 669 ? 14.964 -14.496 -28.904 1.00 66.94 669 ALA A O 1
ATOM 4394 N N . GLY A 1 670 ? 16.815 -14.121 -27.670 1.00 79.81 670 GLY A N 1
ATOM 4395 C CA . GLY A 1 670 ? 16.248 -13.009 -26.901 1.00 79.81 670 GLY A CA 1
ATOM 4396 C C . GLY A 1 670 ? 15.961 -11.781 -27.778 1.00 79.81 670 GLY A C 1
ATOM 4397 O O . GLY A 1 670 ? 16.553 -11.625 -28.854 1.00 79.81 670 GLY A O 1
ATOM 4398 N N . THR A 1 671 ? 15.046 -10.904 -27.355 1.00 87.12 671 THR A N 1
ATOM 4399 C CA . THR A 1 671 ? 14.733 -9.670 -28.094 1.00 87.12 671 THR A CA 1
ATOM 4400 C C . THR A 1 671 ? 14.800 -8.405 -27.243 1.00 87.12 671 THR A C 1
ATOM 4402 O O . THR A 1 671 ? 14.349 -8.381 -26.103 1.00 87.12 671 THR A O 1
ATOM 4405 N N . ILE A 1 672 ? 15.330 -7.327 -27.828 1.00 90.88 672 ILE A N 1
ATOM 4406 C CA . ILE A 1 672 ? 15.273 -5.972 -27.265 1.00 90.88 672 ILE A CA 1
ATOM 4407 C C . ILE A 1 672 ? 14.611 -5.060 -28.300 1.00 90.88 672 ILE A C 1
ATOM 4409 O O . ILE A 1 672 ? 15.079 -4.958 -29.432 1.00 90.88 672 ILE A O 1
ATOM 4413 N N . THR A 1 673 ? 13.518 -4.394 -27.939 1.00 92.56 673 THR A N 1
ATOM 4414 C CA . THR A 1 673 ? 12.836 -3.425 -28.813 1.00 92.56 673 THR A CA 1
ATOM 4415 C C . THR A 1 673 ? 12.777 -2.069 -28.132 1.00 92.56 673 THR A C 1
ATOM 4417 O O . THR A 1 673 ? 12.205 -1.951 -27.055 1.00 92.56 673 THR A O 1
ATOM 4420 N N . GLY A 1 674 ? 13.353 -1.053 -28.763 1.00 92.19 674 GLY A N 1
ATOM 4421 C CA . GLY A 1 674 ? 13.413 0.303 -28.236 1.00 92.19 674 GLY A CA 1
ATOM 4422 C C . GLY A 1 674 ? 12.836 1.311 -29.227 1.00 92.19 674 GLY A C 1
ATOM 4423 O O . GLY A 1 674 ? 13.208 1.316 -30.405 1.00 92.19 674 GLY A O 1
ATOM 4424 N N . GLN A 1 675 ? 11.906 2.146 -28.775 1.00 92.94 675 GLN A N 1
ATOM 4425 C CA . GLN A 1 675 ? 11.199 3.129 -29.593 1.00 92.94 675 GLN A CA 1
ATOM 4426 C C . GLN A 1 675 ? 11.170 4.489 -28.882 1.00 92.94 675 GLN A C 1
ATOM 4428 O O . GLN A 1 675 ? 10.409 4.666 -27.938 1.00 92.94 675 GLN A O 1
ATOM 4433 N N . GLY A 1 676 ? 11.995 5.437 -29.328 1.00 89.00 676 GLY A N 1
ATOM 4434 C CA . GLY A 1 676 ? 12.110 6.772 -28.737 1.00 89.00 676 GLY A CA 1
ATOM 4435 C C . GLY A 1 676 ? 10.914 7.673 -29.051 1.00 89.00 676 GLY A C 1
ATOM 4436 O O . GLY A 1 676 ? 10.307 7.574 -30.124 1.00 89.00 676 GLY A O 1
ATOM 4437 N N . GLY A 1 677 ? 10.582 8.555 -28.111 1.00 88.44 677 GLY A N 1
ATOM 4438 C CA . GLY A 1 677 ? 9.448 9.472 -28.198 1.00 88.44 677 GLY A CA 1
ATOM 4439 C C . GLY A 1 677 ? 9.656 10.602 -29.207 1.00 88.44 677 GLY A C 1
ATOM 4440 O O . GLY A 1 677 ? 10.775 11.056 -29.451 1.00 88.44 677 GLY A O 1
ATOM 4441 N N . GLU A 1 678 ? 8.572 11.085 -29.810 1.00 87.38 678 GLU A N 1
ATOM 4442 C CA . GLU A 1 678 ? 8.598 12.209 -30.748 1.00 87.38 678 GLU A CA 1
ATOM 4443 C C . GLU A 1 678 ? 8.749 13.564 -30.030 1.00 87.38 678 GLU A C 1
ATOM 4445 O O . GLU A 1 678 ? 8.251 13.775 -28.923 1.00 87.38 678 GLU A O 1
ATOM 4450 N N . SER A 1 679 ? 9.427 14.505 -30.692 1.00 83.00 679 SER A N 1
ATOM 4451 C CA . SER A 1 679 ? 9.679 15.864 -30.191 1.00 83.00 679 SER A CA 1
ATOM 4452 C C . SER A 1 679 ? 9.708 16.908 -31.323 1.00 83.00 679 SER A C 1
ATOM 4454 O O . SER A 1 679 ? 10.018 16.567 -32.468 1.00 83.00 679 SER A O 1
ATOM 4456 N N . PRO A 1 680 ? 9.416 18.194 -31.046 1.00 76.50 680 PRO A N 1
ATOM 4457 C CA . PRO A 1 680 ? 9.571 19.294 -31.999 1.00 76.50 680 PRO A CA 1
ATOM 4458 C C . PRO A 1 680 ? 11.028 19.772 -32.187 1.00 76.50 680 PRO A C 1
ATOM 4460 O O . PRO A 1 680 ? 11.275 20.571 -33.092 1.00 76.50 680 PRO A O 1
ATOM 4463 N N . ASN A 1 681 ? 11.974 19.308 -31.360 1.00 77.12 681 ASN A N 1
ATOM 4464 C CA . ASN A 1 681 ? 13.404 19.638 -31.413 1.00 77.12 681 ASN A CA 1
ATOM 4465 C C . ASN A 1 681 ? 14.242 18.457 -31.934 1.00 77.12 681 ASN A C 1
ATOM 4467 O O . ASN A 1 681 ? 14.913 18.574 -32.959 1.00 77.12 681 ASN A O 1
ATOM 4471 N N . ALA A 1 682 ? 14.213 17.352 -31.186 1.00 78.44 682 ALA A N 1
ATOM 4472 C CA . ALA A 1 682 ? 14.898 16.089 -31.417 1.00 78.44 682 ALA A CA 1
ATOM 4473 C C . ALA A 1 682 ? 14.192 15.013 -30.573 1.00 78.44 682 ALA A C 1
ATOM 4475 O O . ALA A 1 682 ? 14.140 15.118 -29.346 1.00 78.44 682 ALA A O 1
ATOM 4476 N N . GLY A 1 683 ? 13.602 14.009 -31.225 1.00 80.31 683 GLY A N 1
ATOM 4477 C CA . GLY A 1 683 ? 13.042 12.850 -30.525 1.00 80.31 683 GLY A CA 1
ATOM 4478 C C . GLY A 1 683 ? 14.115 11.972 -29.887 1.00 80.31 683 GLY A C 1
ATOM 4479 O O . GLY A 1 683 ? 15.288 12.076 -30.244 1.00 80.31 683 GLY A O 1
ATOM 4480 N N . GLY A 1 684 ? 13.693 11.111 -28.963 1.00 87.44 684 GLY A N 1
ATOM 4481 C CA . GLY A 1 684 ? 14.590 10.230 -28.218 1.00 87.44 684 GLY A CA 1
ATOM 4482 C C . GLY A 1 684 ? 15.207 9.137 -29.087 1.00 87.44 684 GLY A C 1
ATOM 4483 O O . GLY A 1 684 ? 14.741 8.833 -30.194 1.00 87.44 684 GLY A O 1
ATOM 4484 N N . ASN A 1 685 ? 16.256 8.516 -28.581 1.00 91.00 685 ASN A N 1
ATOM 4485 C CA . ASN A 1 685 ? 16.883 7.342 -29.154 1.00 91.00 685 ASN A CA 1
ATOM 4486 C C . ASN A 1 685 ? 15.973 6.109 -29.000 1.00 91.00 685 ASN A C 1
ATOM 4488 O O . ASN A 1 685 ? 15.165 5.993 -28.080 1.00 91.00 685 ASN A O 1
ATOM 4492 N N . GLY A 1 686 ? 16.062 5.168 -29.941 1.00 91.31 686 GLY A N 1
ATOM 4493 C CA . GLY A 1 686 ? 15.354 3.894 -29.835 1.00 91.31 686 GLY A CA 1
ATOM 4494 C C . GLY A 1 686 ? 15.951 3.040 -28.722 1.00 91.31 686 GLY A C 1
ATOM 4495 O O . GLY A 1 686 ? 15.264 2.680 -27.772 1.00 91.31 686 GLY A O 1
ATOM 4496 N N . ILE A 1 687 ? 17.239 2.741 -28.859 1.00 92.19 687 ILE A N 1
ATOM 4497 C CA . ILE A 1 687 ? 18.086 2.100 -27.850 1.00 92.19 687 ILE A CA 1
ATOM 4498 C C . ILE A 1 687 ? 19.322 2.994 -27.688 1.00 92.19 687 ILE A C 1
ATOM 4500 O O . ILE A 1 687 ? 19.874 3.427 -28.704 1.00 92.19 687 ILE A O 1
ATOM 4504 N N . ASP A 1 688 ? 19.732 3.259 -26.455 1.00 92.00 688 ASP A N 1
ATOM 4505 C CA . ASP A 1 688 ? 20.862 4.114 -26.087 1.00 92.00 688 ASP A CA 1
ATOM 4506 C C . ASP A 1 688 ? 21.716 3.477 -24.978 1.00 92.00 688 ASP A C 1
ATOM 4508 O O . ASP A 1 688 ? 21.217 2.661 -24.200 1.00 92.00 688 ASP A O 1
ATOM 4512 N N . SER A 1 689 ? 23.004 3.814 -24.942 1.00 92.69 689 SER A N 1
ATOM 4513 C CA . SER A 1 689 ? 24.024 3.198 -24.089 1.00 92.69 689 SER A CA 1
ATOM 4514 C C . SER A 1 689 ? 25.264 4.092 -23.982 1.00 92.69 689 SER A C 1
ATOM 4516 O O . SER A 1 689 ? 25.962 4.305 -24.979 1.00 92.69 689 SER A O 1
ATOM 4518 N N . ASP A 1 690 ? 25.612 4.524 -22.771 1.00 90.00 690 ASP A N 1
ATOM 4519 C CA . ASP A 1 690 ? 26.893 5.194 -22.482 1.00 90.00 690 ASP A CA 1
ATOM 4520 C C . ASP A 1 690 ? 28.093 4.224 -22.631 1.00 90.00 690 ASP A C 1
ATOM 4522 O O . ASP A 1 690 ? 29.231 4.652 -22.847 1.00 90.00 690 ASP A O 1
ATOM 4526 N N . GLY A 1 691 ? 27.848 2.907 -22.544 1.00 89.69 691 GLY A N 1
ATOM 4527 C CA . GLY A 1 691 ? 28.835 1.836 -22.731 1.00 89.69 691 GLY A CA 1
ATOM 4528 C C . GLY A 1 691 ? 28.853 1.178 -24.122 1.00 89.69 691 GLY A C 1
ATOM 4529 O O . GLY A 1 691 ? 28.487 1.776 -25.139 1.00 89.69 691 GLY A O 1
ATOM 4530 N N . ASP A 1 692 ? 29.291 -0.082 -24.156 1.00 87.00 692 ASP A N 1
ATOM 4531 C CA . ASP A 1 692 ? 29.295 -0.951 -25.340 1.00 87.00 692 ASP A CA 1
ATOM 4532 C C . ASP A 1 692 ? 27.909 -1.605 -25.558 1.00 87.00 692 ASP A C 1
ATOM 4534 O O . ASP A 1 692 ? 27.160 -1.849 -24.611 1.00 87.00 692 ASP A O 1
ATOM 4538 N N . ILE A 1 693 ? 27.572 -1.970 -26.803 1.00 86.56 693 ILE A N 1
ATOM 4539 C CA . ILE A 1 693 ? 26.358 -2.760 -27.105 1.00 86.56 693 ILE A CA 1
ATOM 4540 C C . ILE A 1 693 ? 26.739 -4.079 -27.784 1.00 86.56 693 ILE A C 1
ATOM 4542 O O . ILE A 1 693 ? 27.191 -4.078 -28.935 1.00 86.56 693 ILE A O 1
ATOM 4546 N N . THR A 1 694 ? 26.477 -5.218 -27.133 1.00 85.19 694 THR A N 1
ATOM 4547 C CA . THR A 1 694 ? 26.687 -6.560 -27.701 1.00 85.19 694 THR A CA 1
ATOM 4548 C C . THR A 1 694 ? 25.375 -7.195 -28.155 1.00 85.19 694 THR A C 1
ATOM 4550 O O . THR A 1 694 ? 24.625 -7.794 -27.388 1.00 85.19 694 THR A O 1
ATOM 4553 N N . LEU A 1 695 ? 25.120 -7.171 -29.459 1.00 77.19 695 LEU A N 1
ATOM 4554 C CA . LEU A 1 695 ? 24.032 -7.915 -30.090 1.00 77.19 695 LEU A CA 1
ATOM 4555 C C . LEU A 1 695 ? 24.523 -9.319 -30.468 1.00 77.19 695 LEU A C 1
ATOM 4557 O O . LEU A 1 695 ? 25.108 -9.524 -31.535 1.00 77.19 695 LEU A O 1
ATOM 4561 N N . GLY A 1 696 ? 24.318 -10.275 -29.561 1.00 72.56 696 GLY A N 1
ATOM 4562 C CA . GLY A 1 696 ? 24.651 -11.692 -29.706 1.00 72.56 696 GLY A CA 1
ATOM 4563 C C . GLY A 1 696 ? 23.714 -12.431 -30.667 1.00 72.56 696 GLY A C 1
ATOM 4564 O O . GLY A 1 696 ? 23.382 -11.947 -31.746 1.00 72.56 696 GLY A O 1
ATOM 4565 N N . THR A 1 697 ? 23.270 -13.632 -30.296 1.00 67.56 697 THR A N 1
ATOM 4566 C CA . THR A 1 697 ? 22.258 -14.387 -31.065 1.00 67.56 697 THR A CA 1
ATOM 4567 C C . THR A 1 697 ? 20.867 -13.745 -31.026 1.00 67.56 697 THR A C 1
ATOM 4569 O O . THR A 1 697 ? 20.043 -14.040 -31.898 1.00 67.56 697 THR A O 1
ATOM 4572 N N . GLY A 1 698 ? 20.623 -12.855 -30.056 1.00 68.38 698 GLY A N 1
ATOM 4573 C CA . GLY A 1 698 ? 19.399 -12.074 -29.904 1.00 68.38 698 GLY A CA 1
ATOM 4574 C C . GLY A 1 698 ? 19.143 -11.097 -31.055 1.00 68.38 698 GLY A C 1
ATOM 4575 O O . GLY A 1 698 ? 20.014 -10.818 -31.875 1.00 68.38 698 GLY A O 1
ATOM 4576 N N . SER A 1 699 ? 17.917 -10.582 -31.146 1.00 79.00 699 SER A N 1
ATOM 4577 C CA . SER A 1 699 ? 17.528 -9.579 -32.152 1.00 79.00 699 SER A CA 1
ATOM 4578 C C . SER A 1 699 ? 17.147 -8.257 -31.490 1.00 79.00 699 SER A C 1
ATOM 4580 O O . SER A 1 699 ? 16.303 -8.235 -30.596 1.00 79.00 699 SER A O 1
ATOM 4582 N N . ALA A 1 700 ? 17.749 -7.154 -31.934 1.00 82.44 700 ALA A N 1
ATOM 4583 C CA . ALA A 1 700 ? 17.434 -5.804 -31.476 1.00 82.44 700 ALA A CA 1
ATOM 4584 C C . ALA A 1 700 ? 16.678 -4.988 -32.536 1.00 82.44 700 ALA A C 1
ATOM 4586 O O . ALA A 1 700 ? 17.006 -5.032 -33.726 1.00 82.44 700 ALA A O 1
ATOM 4587 N N . SER A 1 701 ? 15.690 -4.208 -32.100 1.00 86.31 701 SER A N 1
ATOM 4588 C CA . SER A 1 701 ? 14.907 -3.311 -32.950 1.00 86.31 701 SER A CA 1
ATOM 4589 C C . SER A 1 701 ? 14.841 -1.903 -32.360 1.00 86.31 701 SER A C 1
ATOM 4591 O O . SER A 1 701 ? 14.000 -1.635 -31.508 1.00 86.31 701 SER A O 1
ATOM 4593 N N . GLY A 1 702 ? 15.697 -1.004 -32.845 1.00 85.00 702 GLY A N 1
ATOM 4594 C CA . GLY A 1 702 ? 15.762 0.394 -32.416 1.00 85.00 702 GLY A CA 1
ATOM 4595 C C . GLY A 1 702 ? 15.076 1.360 -33.391 1.00 85.00 702 GLY A C 1
ATOM 4596 O O . GLY A 1 702 ? 15.359 1.351 -34.594 1.00 85.00 702 GLY A O 1
ATOM 4597 N N . THR A 1 703 ? 14.167 2.204 -32.905 1.00 86.81 703 THR A N 1
ATOM 4598 C CA . THR A 1 703 ? 13.527 3.273 -33.691 1.00 86.81 703 THR A CA 1
ATOM 4599 C C . THR A 1 703 ? 13.572 4.603 -32.952 1.00 86.81 703 THR A C 1
ATOM 4601 O O . THR A 1 703 ? 12.890 4.759 -31.948 1.00 86.81 703 THR A O 1
ATOM 4604 N N . GLY A 1 704 ? 14.338 5.563 -33.466 1.00 82.94 704 GLY A N 1
ATOM 4605 C CA . GLY A 1 704 ? 14.430 6.906 -32.898 1.00 82.94 704 GLY A CA 1
ATOM 4606 C C . GLY A 1 704 ? 13.206 7.772 -33.203 1.00 82.94 704 GLY A C 1
ATOM 4607 O O . GLY A 1 704 ? 12.558 7.624 -34.248 1.00 82.94 704 GLY A O 1
ATOM 4608 N N . GLY A 1 705 ? 12.926 8.708 -32.303 1.00 73.94 705 GLY A N 1
ATOM 4609 C CA . GLY A 1 705 ? 11.889 9.717 -32.439 1.00 73.94 705 GLY A CA 1
ATOM 4610 C C . GLY A 1 705 ? 12.202 10.711 -33.562 1.00 73.94 705 GLY A C 1
ATOM 4611 O O . GLY A 1 705 ? 13.183 11.454 -33.528 1.00 73.94 705 GLY A O 1
ATOM 4612 N N . ASN A 1 706 ? 11.334 10.707 -34.574 1.00 79.44 706 ASN A N 1
ATOM 4613 C CA . ASN A 1 706 ? 11.285 11.623 -35.715 1.00 79.44 706 ASN A CA 1
ATOM 4614 C C . ASN A 1 706 ? 12.641 12.091 -36.324 1.00 79.44 706 ASN A C 1
ATOM 4616 O O . ASN A 1 706 ? 13.259 11.328 -37.067 1.00 79.44 706 ASN A O 1
ATOM 4620 N N . THR A 1 707 ? 13.055 13.353 -36.153 1.00 65.81 707 THR A N 1
ATOM 4621 C CA . THR A 1 707 ? 14.271 13.940 -36.753 1.00 65.81 707 THR A CA 1
ATOM 4622 C C . THR A 1 707 ? 15.200 14.455 -35.660 1.00 65.81 707 THR A C 1
ATOM 4624 O O . THR A 1 707 ? 15.086 15.591 -35.219 1.00 65.81 707 THR A O 1
ATOM 4627 N N . GLY A 1 708 ? 16.137 13.608 -35.251 1.00 67.31 708 GLY A N 1
ATOM 4628 C CA . GLY A 1 708 ? 17.119 13.891 -34.204 1.00 67.31 708 GLY A CA 1
ATOM 4629 C C . GLY A 1 708 ? 17.468 12.610 -33.459 1.00 67.31 708 GLY A C 1
ATOM 4630 O O . GLY A 1 708 ? 18.645 12.290 -33.336 1.00 67.31 708 GLY A O 1
ATOM 4631 N N . GLY A 1 709 ? 16.438 11.836 -33.104 1.00 80.50 709 GLY A N 1
ATOM 4632 C CA . GLY A 1 709 ? 16.578 10.545 -32.446 1.00 80.50 709 GLY A CA 1
ATOM 4633 C C . GLY A 1 709 ? 17.297 9.512 -33.304 1.00 80.50 709 GLY A C 1
ATOM 4634 O O . GLY A 1 709 ? 17.024 9.347 -34.506 1.00 80.50 709 GLY A O 1
ATOM 4635 N N . THR A 1 710 ? 18.212 8.794 -32.665 1.00 84.19 710 THR A N 1
ATOM 4636 C CA . THR A 1 710 ? 18.972 7.699 -33.257 1.00 84.19 710 THR A CA 1
ATOM 4637 C C . THR A 1 710 ? 18.193 6.388 -33.150 1.00 84.19 710 THR A C 1
ATOM 4639 O O . THR A 1 710 ? 17.465 6.161 -32.191 1.00 84.19 710 THR A O 1
ATOM 4642 N N . GLY A 1 711 ? 18.324 5.486 -34.126 1.00 84.56 711 GLY A N 1
ATOM 4643 C CA . GLY A 1 711 ? 17.735 4.145 -34.004 1.00 84.56 711 GLY A CA 1
ATOM 4644 C C . GLY A 1 711 ? 18.385 3.324 -32.887 1.00 84.56 711 GLY A C 1
ATOM 4645 O O . GLY A 1 711 ? 17.683 2.840 -32.005 1.00 84.56 711 GLY A O 1
ATOM 4646 N N . ILE A 1 712 ? 19.714 3.191 -32.927 1.00 87.38 712 ILE A N 1
ATOM 4647 C CA . ILE A 1 712 ? 20.550 2.623 -31.855 1.00 87.38 712 ILE A CA 1
ATOM 4648 C C . ILE A 1 712 ? 21.787 3.527 -31.683 1.00 87.38 712 ILE A C 1
ATOM 4650 O O . ILE A 1 712 ? 22.576 3.634 -32.627 1.00 87.38 712 ILE A O 1
ATOM 4654 N N . HIS A 1 713 ? 21.929 4.207 -30.546 1.00 87.19 713 HIS A N 1
ATOM 4655 C CA . HIS A 1 713 ? 23.130 4.972 -30.168 1.00 87.19 713 HIS A CA 1
ATOM 4656 C C . HIS A 1 713 ? 24.011 4.128 -29.237 1.00 87.19 713 HIS A C 1
ATOM 4658 O O . HIS A 1 713 ? 23.524 3.183 -28.620 1.00 87.19 713 HIS A O 1
ATOM 4664 N N . MET A 1 714 ? 25.312 4.414 -29.215 1.00 90.25 714 MET A N 1
ATOM 4665 C CA . MET A 1 714 ? 26.277 3.859 -28.259 1.00 90.25 714 MET A CA 1
ATOM 4666 C C . MET A 1 714 ? 27.514 4.764 -28.198 1.00 90.25 714 MET A C 1
ATOM 4668 O O . MET A 1 714 ? 28.107 5.061 -29.240 1.00 90.25 714 MET A O 1
ATOM 4672 N N . ASP A 1 715 ? 27.952 5.191 -27.018 1.00 85.00 715 ASP A N 1
ATOM 4673 C CA . ASP A 1 715 ? 29.207 5.957 -26.915 1.00 85.00 715 ASP A CA 1
ATOM 4674 C C . ASP A 1 715 ? 30.452 5.042 -27.018 1.00 85.00 715 ASP A C 1
ATOM 4676 O O . ASP A 1 715 ? 31.511 5.484 -27.482 1.00 85.00 715 ASP A O 1
ATOM 4680 N N . GLY A 1 716 ? 30.302 3.745 -26.714 1.00 84.12 716 GLY A N 1
ATOM 4681 C CA . GLY A 1 716 ? 31.310 2.693 -26.896 1.00 84.12 716 GLY A CA 1
ATOM 4682 C C . GLY A 1 716 ? 31.299 1.950 -28.248 1.00 84.12 716 GLY A C 1
ATOM 4683 O O . GLY A 1 716 ? 30.897 2.469 -29.304 1.00 84.12 716 GLY A O 1
ATOM 4684 N N . ASP A 1 717 ? 31.795 0.708 -28.213 1.00 79.69 717 ASP A N 1
ATOM 4685 C CA . ASP A 1 717 ? 31.911 -0.213 -29.349 1.00 79.69 717 ASP A CA 1
ATOM 4686 C C . ASP A 1 717 ? 30.619 -1.040 -29.531 1.00 79.69 717 ASP A C 1
ATOM 4688 O O . ASP A 1 717 ? 30.162 -1.763 -28.645 1.00 79.69 717 ASP A O 1
ATOM 4692 N N . GLY A 1 718 ? 30.052 -1.011 -30.738 1.00 79.31 718 GLY A N 1
ATOM 4693 C CA . GLY A 1 718 ? 28.901 -1.835 -31.116 1.00 79.31 718 GLY A CA 1
ATOM 4694 C C . GLY A 1 718 ? 29.313 -3.187 -31.696 1.00 79.31 718 GLY A C 1
ATOM 4695 O O . GLY A 1 718 ? 29.759 -3.260 -32.845 1.00 79.31 718 GLY A O 1
ATOM 4696 N N . THR A 1 719 ? 29.111 -4.282 -30.966 1.00 79.69 719 THR A N 1
ATOM 4697 C CA . THR A 1 719 ? 29.398 -5.650 -31.431 1.00 79.69 719 THR A CA 1
ATOM 4698 C C . THR A 1 719 ? 28.129 -6.360 -31.907 1.00 79.69 719 THR A C 1
ATOM 4700 O O . THR A 1 719 ? 27.132 -6.421 -31.204 1.00 79.69 719 THR A O 1
ATOM 4703 N N . ILE A 1 720 ? 28.158 -6.947 -33.108 1.00 72.75 720 ILE A N 1
ATOM 4704 C CA . ILE A 1 720 ? 27.021 -7.644 -33.732 1.00 72.75 720 ILE A CA 1
ATOM 4705 C C . ILE A 1 720 ? 27.445 -9.061 -34.149 1.00 72.75 720 ILE A C 1
ATOM 4707 O O . ILE A 1 720 ? 27.964 -9.295 -35.249 1.00 72.75 720 ILE A O 1
ATOM 4711 N N . ALA A 1 721 ? 27.212 -10.015 -33.252 1.00 68.50 721 ALA A N 1
ATOM 4712 C CA . ALA A 1 721 ? 27.617 -11.415 -33.353 1.00 68.50 721 ALA A CA 1
ATOM 4713 C C . ALA A 1 721 ? 26.500 -12.381 -33.792 1.00 68.50 721 ALA A C 1
ATOM 4715 O O . ALA A 1 721 ? 26.769 -13.565 -33.981 1.00 68.50 721 ALA A O 1
ATOM 4716 N N . GLY A 1 722 ? 25.279 -11.898 -34.029 1.00 64.00 722 GLY A N 1
ATOM 4717 C CA . GLY A 1 722 ? 24.168 -12.720 -34.514 1.00 64.00 722 GLY A CA 1
ATOM 4718 C C . GLY A 1 722 ? 22.896 -11.918 -34.815 1.00 64.00 722 GLY A C 1
ATOM 4719 O O . GLY A 1 722 ? 22.945 -10.714 -35.081 1.00 64.00 722 GLY A O 1
ATOM 4720 N N . GLY A 1 723 ? 21.755 -12.609 -34.834 1.00 66.19 723 GLY A N 1
ATOM 4721 C CA . GLY A 1 723 ? 20.434 -11.981 -34.876 1.00 66.19 723 GLY A CA 1
ATOM 4722 C C . GLY A 1 723 ? 19.965 -11.369 -36.204 1.00 66.19 723 GLY A C 1
ATOM 4723 O O . GLY A 1 723 ? 20.664 -11.331 -37.228 1.00 66.19 723 GLY A O 1
ATOM 4724 N N . ASN A 1 724 ? 18.728 -10.866 -36.155 1.00 70.12 724 ASN A N 1
ATOM 4725 C CA . ASN A 1 724 ? 18.094 -10.043 -37.184 1.00 70.12 724 ASN A CA 1
ATOM 4726 C C . ASN A 1 724 ? 17.857 -8.639 -36.613 1.00 70.12 724 ASN A C 1
ATOM 4728 O O . ASN A 1 724 ? 16.791 -8.358 -36.071 1.00 70.12 724 ASN A O 1
ATOM 4732 N N . ASN A 1 725 ? 18.848 -7.761 -36.732 1.00 73.38 725 ASN A N 1
ATOM 4733 C CA . ASN A 1 725 ? 18.828 -6.449 -36.092 1.00 73.38 725 ASN A CA 1
ATOM 4734 C C . ASN A 1 725 ? 18.270 -5.373 -37.036 1.00 73.38 725 ASN A C 1
ATOM 4736 O O . ASN A 1 725 ? 18.675 -5.278 -38.201 1.00 73.38 725 ASN A O 1
ATOM 4740 N N . THR A 1 726 ? 17.357 -4.538 -36.547 1.00 75.00 726 THR A N 1
ATOM 4741 C CA . THR A 1 726 ? 16.728 -3.450 -37.314 1.00 75.00 726 THR A CA 1
ATOM 4742 C C . THR A 1 726 ? 16.903 -2.112 -36.618 1.00 75.00 726 THR A C 1
ATOM 4744 O O . THR A 1 726 ? 16.634 -1.993 -35.430 1.00 75.00 726 THR A O 1
ATOM 4747 N N . ALA A 1 727 ? 17.319 -1.089 -37.365 1.00 73.44 727 ALA A N 1
ATOM 4748 C CA . ALA A 1 727 ? 17.520 0.247 -36.812 1.00 73.44 727 ALA A CA 1
ATOM 4749 C C . ALA A 1 727 ? 16.976 1.332 -37.751 1.00 73.44 727 ALA A C 1
ATOM 4751 O O . ALA A 1 727 ? 17.218 1.292 -38.964 1.00 73.44 727 ALA A O 1
ATOM 4752 N N . SER A 1 728 ? 16.239 2.310 -37.225 1.00 73.25 728 SER A N 1
ATOM 4753 C CA . SER A 1 728 ? 15.761 3.456 -38.009 1.00 73.25 728 SER A CA 1
ATOM 4754 C C . SER A 1 728 ? 15.695 4.739 -37.188 1.00 73.25 728 SER A C 1
ATOM 4756 O O . SER A 1 728 ? 15.376 4.698 -36.010 1.00 73.25 728 SER A O 1
ATOM 4758 N N . GLY A 1 729 ? 16.030 5.867 -37.805 1.00 67.44 729 GLY A N 1
ATOM 4759 C CA . GLY A 1 729 ? 16.240 7.143 -37.120 1.00 67.44 729 GLY A CA 1
ATOM 4760 C C . GLY A 1 729 ? 17.076 8.081 -37.989 1.00 67.44 729 GLY A C 1
ATOM 4761 O O . GLY A 1 729 ? 17.307 7.794 -39.172 1.00 67.44 729 GLY A O 1
ATOM 4762 N N . SER A 1 730 ? 17.557 9.179 -37.412 1.00 71.94 730 SER A N 1
ATOM 4763 C CA . SER A 1 730 ? 18.388 10.172 -38.102 1.00 71.94 730 SER A CA 1
ATOM 4764 C C . SER A 1 730 ? 19.594 10.597 -37.243 1.00 71.94 730 SER A C 1
ATOM 4766 O O . SER A 1 730 ? 19.668 11.765 -36.851 1.00 71.94 730 SER A O 1
ATOM 4768 N N . PRO A 1 731 ? 20.576 9.706 -36.991 1.00 69.31 731 PRO A N 1
ATOM 4769 C CA . PRO A 1 731 ? 20.938 8.522 -37.788 1.00 69.31 731 PRO A CA 1
ATOM 4770 C C . PRO A 1 731 ? 20.175 7.233 -37.443 1.00 69.31 731 PRO A C 1
ATOM 4772 O O . PRO A 1 731 ? 19.502 7.123 -36.426 1.00 69.31 731 PRO A O 1
ATOM 4775 N N . ALA A 1 732 ? 20.292 6.204 -38.285 1.00 72.88 732 ALA A N 1
ATOM 4776 C CA . ALA A 1 732 ? 19.778 4.880 -37.932 1.00 72.88 732 ALA A CA 1
ATOM 4777 C C . ALA A 1 732 ? 20.633 4.214 -36.846 1.00 72.88 732 ALA A C 1
ATOM 4779 O O . ALA A 1 732 ? 20.081 3.571 -35.963 1.00 72.88 732 ALA A O 1
ATOM 4780 N N . ILE A 1 733 ? 21.957 4.366 -36.916 1.00 77.44 733 ILE A N 1
ATOM 4781 C CA . ILE A 1 733 ? 22.908 3.930 -35.886 1.00 77.44 733 ILE A CA 1
ATOM 4782 C C . ILE A 1 733 ? 23.992 5.006 -35.775 1.00 77.44 733 ILE A C 1
ATOM 4784 O O . ILE A 1 733 ? 24.471 5.469 -36.817 1.00 77.44 733 ILE A O 1
ATOM 4788 N N . ASP A 1 734 ? 24.369 5.385 -34.557 1.00 81.12 734 ASP A N 1
ATOM 4789 C CA . ASP A 1 734 ? 25.581 6.165 -34.262 1.00 81.12 734 ASP A CA 1
ATOM 4790 C C . ASP A 1 734 ? 26.503 5.365 -33.330 1.00 81.12 734 ASP A C 1
ATOM 4792 O O . ASP A 1 734 ? 26.042 4.440 -32.669 1.00 81.12 734 ASP A O 1
ATOM 4796 N N . SER A 1 735 ? 27.802 5.666 -33.319 1.00 79.56 735 SER A N 1
ATOM 4797 C CA . SER A 1 735 ? 28.763 5.007 -32.423 1.00 79.56 735 SER A CA 1
ATOM 4798 C C . SER A 1 735 ? 30.007 5.863 -32.195 1.00 79.56 735 SER A C 1
ATOM 4800 O O . SER A 1 735 ? 30.608 6.348 -33.165 1.00 79.56 735 SER A O 1
ATOM 4802 N N . GLY A 1 736 ? 30.419 6.005 -30.932 1.00 74.81 736 GLY A N 1
ATOM 4803 C CA . GLY A 1 736 ? 31.576 6.807 -30.530 1.00 74.81 736 GLY A CA 1
ATOM 4804 C C . GLY A 1 736 ? 32.938 6.224 -30.934 1.00 74.81 736 GLY A C 1
ATOM 4805 O O . GLY A 1 736 ? 33.819 6.989 -31.346 1.00 74.81 736 GLY A O 1
ATOM 4806 N N . THR A 1 737 ? 33.123 4.896 -30.902 1.00 76.75 737 THR A N 1
ATOM 4807 C CA . THR A 1 737 ? 34.431 4.244 -31.159 1.00 76.75 737 THR A CA 1
ATOM 4808 C C . THR A 1 737 ? 34.463 3.271 -32.344 1.00 76.75 737 THR A C 1
ATOM 4810 O O . THR A 1 737 ? 35.455 3.256 -33.091 1.00 76.75 737 THR A O 1
ATOM 4813 N N . GLY A 1 738 ? 33.395 2.516 -32.611 1.00 76.25 738 GLY A N 1
ATOM 4814 C CA . GLY A 1 738 ? 33.395 1.538 -33.700 1.00 76.25 738 GLY A CA 1
ATOM 4815 C C . GLY A 1 738 ? 32.217 0.566 -33.723 1.00 76.25 738 GLY A C 1
ATOM 4816 O O . GLY A 1 738 ? 31.514 0.370 -32.743 1.00 76.25 738 GLY A O 1
ATOM 4817 N N . ILE A 1 739 ? 32.011 -0.074 -34.877 1.00 79.00 739 ILE A N 1
ATOM 4818 C CA . ILE A 1 739 ? 31.025 -1.149 -35.059 1.00 79.00 739 ILE A CA 1
ATOM 4819 C C . ILE A 1 739 ? 31.723 -2.395 -35.624 1.00 79.00 739 ILE A C 1
ATOM 4821 O O . ILE A 1 739 ? 32.375 -2.334 -36.672 1.00 79.00 739 ILE A O 1
ATOM 4825 N N . HIS A 1 740 ? 31.559 -3.545 -34.970 1.00 79.00 740 HIS A N 1
ATOM 4826 C CA . HIS A 1 740 ? 32.133 -4.842 -35.337 1.00 79.00 740 HIS A CA 1
ATOM 4827 C C . HIS A 1 740 ? 31.032 -5.866 -35.657 1.00 79.00 740 HIS A C 1
ATOM 4829 O O . HIS A 1 740 ? 30.183 -6.150 -34.823 1.00 79.00 740 HIS A O 1
ATOM 4835 N N . VAL A 1 741 ? 31.045 -6.466 -36.853 1.00 72.44 741 VAL A N 1
ATOM 4836 C CA . VAL A 1 741 ? 29.977 -7.368 -37.334 1.00 72.44 741 VAL A CA 1
ATOM 4837 C C . VAL A 1 741 ? 30.548 -8.739 -37.716 1.00 72.44 741 VAL A C 1
ATOM 4839 O O . VAL A 1 741 ? 31.195 -8.876 -38.761 1.00 72.44 741 VAL A O 1
ATOM 4842 N N . SER A 1 742 ? 30.317 -9.766 -36.892 1.00 66.50 742 SER A N 1
ATOM 4843 C CA . SER A 1 742 ? 30.980 -11.079 -37.007 1.00 66.50 742 SER A CA 1
ATOM 4844 C C . SER A 1 742 ? 30.097 -12.213 -37.541 1.00 66.50 742 SER A C 1
ATOM 4846 O O . SER A 1 742 ? 30.585 -12.959 -38.379 1.00 66.50 742 SER A O 1
ATOM 4848 N N . ASP A 1 743 ? 28.814 -12.327 -37.178 1.00 64.06 743 ASP A N 1
ATOM 4849 C CA . ASP A 1 743 ? 27.913 -13.333 -37.802 1.00 64.06 743 ASP A CA 1
ATOM 4850 C C . ASP A 1 743 ? 26.441 -12.887 -37.955 1.00 64.06 743 ASP A C 1
ATOM 4852 O O . ASP A 1 743 ? 25.610 -13.604 -38.514 1.00 64.06 743 ASP A O 1
ATOM 4856 N N . GLY A 1 744 ? 26.110 -11.673 -37.504 1.00 60.50 744 GLY A N 1
ATOM 4857 C CA . GLY A 1 744 ? 24.744 -11.149 -37.520 1.00 60.50 744 GLY A CA 1
ATOM 4858 C C . GLY A 1 744 ? 24.265 -10.542 -38.837 1.00 60.50 744 GLY A C 1
ATOM 4859 O O . GLY A 1 744 ? 25.021 -10.350 -39.796 1.00 60.50 744 GLY A O 1
ATOM 4860 N N . THR A 1 745 ? 22.982 -10.175 -38.865 1.00 62.44 745 THR A N 1
ATOM 4861 C CA . THR A 1 745 ? 22.407 -9.353 -39.938 1.00 62.44 745 THR A CA 1
ATOM 4862 C C . THR A 1 745 ? 21.848 -8.046 -39.389 1.00 62.44 745 THR A C 1
ATOM 4864 O O . THR A 1 745 ? 21.166 -8.043 -38.366 1.00 62.44 745 THR A O 1
ATOM 4867 N N . THR A 1 746 ? 22.127 -6.932 -40.071 1.00 67.38 746 THR A N 1
ATOM 4868 C CA . THR A 1 746 ? 21.673 -5.594 -39.658 1.00 67.38 746 THR A CA 1
ATOM 4869 C C . THR A 1 746 ? 21.034 -4.863 -40.832 1.00 67.38 746 THR A C 1
ATOM 4871 O O . THR A 1 746 ? 21.650 -4.719 -41.890 1.00 67.38 746 THR A O 1
ATOM 4874 N N . SER A 1 747 ? 19.808 -4.375 -40.653 1.00 68.88 747 SER A N 1
ATOM 4875 C CA . SER A 1 747 ? 19.052 -3.608 -41.648 1.00 68.88 747 SER A CA 1
ATOM 4876 C C . SER A 1 747 ? 18.772 -2.197 -41.133 1.00 68.88 747 SER A C 1
ATOM 4878 O O . SER A 1 747 ? 17.909 -2.009 -40.275 1.00 68.88 747 SER A O 1
ATOM 4880 N N . THR A 1 748 ? 19.455 -1.199 -41.695 1.00 68.44 748 THR A N 1
ATOM 4881 C CA . THR A 1 748 ? 19.263 0.215 -41.351 1.00 68.44 748 THR A CA 1
ATOM 4882 C C . THR A 1 748 ? 18.264 0.906 -42.287 1.00 68.44 748 THR A C 1
ATOM 4884 O O . THR A 1 748 ? 18.198 0.633 -43.487 1.00 68.44 748 THR A O 1
ATOM 4887 N N . LYS A 1 749 ? 17.470 1.833 -41.744 1.00 69.00 749 LYS A N 1
ATOM 4888 C CA . LYS A 1 749 ? 16.586 2.741 -42.495 1.00 69.00 749 LYS A CA 1
ATOM 4889 C C . LYS A 1 749 ? 16.856 4.183 -42.055 1.00 69.00 749 LYS A C 1
ATOM 4891 O O . LYS A 1 749 ? 16.074 4.788 -41.328 1.00 69.00 749 LYS A O 1
ATOM 4896 N N . GLY A 1 750 ? 18.001 4.674 -42.507 1.00 63.38 750 GLY A N 1
ATOM 4897 C CA . GLY A 1 750 ? 18.631 5.949 -42.168 1.00 63.38 750 GLY A CA 1
ATOM 4898 C C . GLY A 1 750 ? 20.143 5.801 -42.362 1.00 63.38 750 GLY A C 1
ATOM 4899 O O . GLY A 1 750 ? 20.622 4.688 -42.606 1.00 63.38 750 GLY A O 1
ATOM 4900 N N . ASP A 1 751 ? 20.893 6.896 -42.283 1.00 67.44 751 ASP A N 1
ATOM 4901 C CA . ASP A 1 751 ? 22.350 6.843 -42.430 1.00 67.44 751 ASP A CA 1
ATOM 4902 C C . ASP A 1 751 ? 23.003 6.238 -41.169 1.00 67.44 751 ASP A C 1
ATOM 4904 O O . ASP A 1 751 ? 22.507 6.425 -40.059 1.00 67.44 751 ASP A O 1
ATOM 4908 N N . THR A 1 752 ? 24.122 5.526 -41.330 1.00 69.00 752 THR A N 1
ATOM 4909 C CA . THR A 1 752 ? 24.991 5.098 -40.216 1.00 69.00 752 THR A CA 1
ATOM 4910 C C . THR A 1 752 ? 26.077 6.145 -39.986 1.00 69.00 752 THR A C 1
ATOM 4912 O O . THR A 1 752 ? 26.782 6.500 -40.937 1.00 69.00 752 THR A O 1
ATOM 4915 N N . LYS A 1 753 ? 26.276 6.562 -38.735 1.00 70.75 753 LYS A N 1
ATOM 4916 C CA . LYS A 1 753 ? 27.467 7.276 -38.264 1.00 70.75 753 LYS A CA 1
ATOM 4917 C C . LYS A 1 753 ? 28.323 6.330 -37.401 1.00 70.75 753 LYS A C 1
ATOM 4919 O O . LYS A 1 753 ? 27.802 5.465 -36.712 1.00 70.75 753 LYS A O 1
ATOM 4924 N N . THR A 1 754 ? 29.644 6.408 -37.563 1.00 68.19 754 THR A N 1
ATOM 4925 C CA . THR A 1 754 ? 30.673 5.733 -36.742 1.00 68.19 754 THR A CA 1
ATOM 4926 C C . THR A 1 754 ? 32.062 6.151 -37.260 1.00 68.19 754 THR A C 1
ATOM 4928 O O . THR A 1 754 ? 32.209 6.405 -38.469 1.00 68.19 754 THR A O 1
ATOM 4931 N N . PRO A 1 755 ? 33.115 6.234 -36.425 1.00 59.53 755 PRO A N 1
ATOM 4932 C CA . PRO A 1 755 ? 34.484 6.416 -36.908 1.00 59.53 755 PRO A CA 1
ATOM 4933 C C . PRO A 1 755 ? 35.067 5.153 -37.568 1.00 59.53 755 PRO A C 1
ATOM 4935 O O . PRO A 1 755 ? 35.996 5.274 -38.378 1.00 59.53 755 PRO A O 1
ATOM 4938 N N . SER A 1 756 ? 34.556 3.945 -37.276 1.00 71.44 756 SER A N 1
ATOM 4939 C CA . SER A 1 756 ? 35.059 2.710 -37.892 1.00 71.44 756 SER A CA 1
ATOM 4940 C C . SER A 1 756 ? 34.027 1.575 -37.973 1.00 71.44 756 SER A C 1
ATOM 4942 O O . SER A 1 756 ? 33.271 1.335 -37.046 1.00 71.44 756 SER A O 1
ATOM 4944 N N . LEU A 1 757 ? 34.008 0.848 -39.098 1.00 76.00 757 LEU A N 1
ATOM 4945 C CA . LEU A 1 757 ? 33.159 -0.335 -39.301 1.00 76.00 757 LEU A CA 1
ATOM 4946 C C . LEU A 1 757 ? 34.018 -1.523 -39.754 1.00 76.00 757 LEU A C 1
ATOM 4948 O O . LEU A 1 757 ? 34.694 -1.446 -40.790 1.00 76.00 757 LEU A O 1
ATOM 4952 N N . ILE A 1 758 ? 33.972 -2.621 -39.000 1.00 72.44 758 ILE A N 1
ATOM 4953 C CA . ILE A 1 758 ? 34.619 -3.898 -39.318 1.00 72.44 758 ILE A CA 1
ATOM 4954 C C . ILE A 1 758 ? 33.553 -4.970 -39.560 1.00 72.44 758 ILE A C 1
ATOM 4956 O O . ILE A 1 758 ? 32.610 -5.112 -38.790 1.00 72.44 758 ILE A O 1
ATOM 4960 N N . ILE A 1 759 ? 33.713 -5.742 -40.634 1.00 72.12 759 ILE A N 1
ATOM 4961 C CA . ILE A 1 759 ? 32.843 -6.858 -41.010 1.00 72.12 759 ILE A CA 1
ATOM 4962 C C . ILE A 1 759 ? 33.721 -8.098 -41.215 1.00 72.12 759 ILE A C 1
ATOM 4964 O O . ILE A 1 759 ? 34.494 -8.159 -42.177 1.00 72.12 759 ILE A O 1
ATOM 4968 N N . ASP A 1 760 ? 33.602 -9.079 -40.318 1.00 63.56 760 ASP A N 1
ATOM 4969 C CA . ASP A 1 760 ? 34.366 -10.341 -40.342 1.00 63.56 760 ASP A CA 1
ATOM 4970 C C . ASP A 1 760 ? 33.472 -11.596 -40.367 1.00 63.56 760 ASP A C 1
ATOM 4972 O O . ASP A 1 760 ? 33.915 -12.702 -40.071 1.00 63.56 760 ASP A O 1
ATOM 4976 N N . GLY A 1 761 ? 32.217 -11.427 -40.792 1.00 59.94 761 GLY A N 1
ATOM 4977 C CA . GLY A 1 761 ? 31.381 -12.533 -41.254 1.00 59.94 761 GLY A CA 1
ATOM 4978 C C . GLY A 1 761 ? 29.916 -12.164 -41.491 1.00 59.94 761 GLY A C 1
ATOM 4979 O O . GLY A 1 761 ? 29.338 -12.643 -42.463 1.00 59.94 761 GLY A O 1
ATOM 4980 N N . GLY A 1 762 ? 29.326 -11.267 -40.699 1.00 60.34 762 GLY A N 1
ATOM 4981 C CA . GLY A 1 762 ? 27.920 -10.870 -40.860 1.00 60.34 762 GLY A CA 1
ATOM 4982 C C . GLY A 1 762 ? 27.631 -9.965 -42.072 1.00 60.34 762 GLY A C 1
ATOM 4983 O O . GLY A 1 762 ? 28.520 -9.601 -42.849 1.00 60.34 762 GLY A O 1
ATOM 4984 N N . SER A 1 763 ? 26.365 -9.565 -42.242 1.00 59.47 763 SER A N 1
ATOM 4985 C CA . SER A 1 763 ? 25.917 -8.706 -43.352 1.00 59.47 763 SER A CA 1
ATOM 4986 C C . SER A 1 763 ? 25.269 -7.403 -42.876 1.00 59.47 763 SER A C 1
ATOM 4988 O O . SER A 1 763 ? 24.237 -7.427 -42.204 1.00 59.47 763 SER A O 1
ATOM 4990 N N . TYR A 1 764 ? 25.834 -6.268 -43.298 1.00 63.66 764 TYR A N 1
ATOM 4991 C CA . TYR A 1 764 ? 25.406 -4.927 -42.892 1.00 63.66 764 TYR A CA 1
ATOM 4992 C C . TYR A 1 764 ? 24.746 -4.152 -44.054 1.00 63.66 764 TYR A C 1
ATOM 4994 O O . TYR A 1 764 ? 25.425 -3.739 -45.003 1.00 63.66 764 TYR A O 1
ATOM 5002 N N . GLY A 1 765 ? 23.426 -3.953 -43.949 1.00 58.16 765 GLY A N 1
ATOM 5003 C CA . GLY A 1 765 ? 22.589 -3.074 -44.775 1.00 58.16 765 GLY A CA 1
ATOM 5004 C C . GLY A 1 765 ? 21.862 -3.721 -45.969 1.00 58.16 765 GLY A C 1
ATOM 5005 O O . GLY A 1 765 ? 22.457 -3.922 -47.029 1.00 58.16 765 GLY A O 1
ATOM 5006 N N . GLU A 1 766 ? 20.530 -3.874 -45.878 1.00 49.12 766 GLU A N 1
ATOM 5007 C CA . GLU A 1 766 ? 19.683 -3.508 -47.031 1.00 49.12 766 GLU A CA 1
ATOM 5008 C C . GLU A 1 766 ? 19.788 -1.984 -47.217 1.00 49.12 766 GLU A C 1
ATOM 5010 O O . GLU A 1 766 ? 19.818 -1.259 -46.229 1.00 49.12 766 GLU A O 1
ATOM 5015 N N . VAL A 1 767 ? 19.831 -1.476 -48.456 1.00 42.56 767 VAL A N 1
ATOM 5016 C CA . VAL A 1 767 ? 19.992 -0.030 -48.722 1.00 42.56 767 VAL A CA 1
ATOM 5017 C C . VAL A 1 767 ? 18.670 0.590 -49.198 1.00 42.56 767 VAL A C 1
ATOM 5019 O O . VAL A 1 767 ? 18.317 0.434 -50.371 1.00 42.56 767 VAL A O 1
ATOM 5022 N N . PRO A 1 768 ? 17.931 1.339 -48.355 1.00 37.09 768 PRO A N 1
ATOM 5023 C CA . PRO A 1 768 ? 16.698 2.013 -48.750 1.00 37.09 768 PRO A CA 1
ATOM 5024 C C . PRO A 1 768 ? 16.988 3.415 -49.312 1.00 37.09 768 PRO A C 1
ATOM 5026 O O . PRO A 1 768 ? 16.553 4.426 -48.768 1.00 37.09 768 PRO A O 1
ATOM 5029 N N . SER A 1 769 ? 17.726 3.489 -50.425 1.00 36.94 769 SER A N 1
ATOM 5030 C CA . SER A 1 769 ? 18.027 4.720 -51.196 1.00 36.94 769 SER A CA 1
ATOM 5031 C C . SER A 1 769 ? 18.749 5.887 -50.480 1.00 36.94 769 SER A C 1
ATOM 5033 O O . SER A 1 769 ? 19.011 6.899 -51.127 1.00 36.94 769 SER A O 1
ATOM 5035 N N . GLY A 1 770 ? 19.101 5.747 -49.197 1.00 39.84 770 GLY A N 1
ATOM 5036 C CA . GLY A 1 770 ? 19.888 6.713 -48.415 1.00 39.84 770 GLY A CA 1
ATOM 5037 C C . GLY A 1 770 ? 21.391 6.706 -48.724 1.00 39.84 770 GLY A C 1
ATOM 5038 O O . GLY A 1 770 ? 21.881 5.881 -49.502 1.00 39.84 770 GLY A O 1
ATOM 5039 N N . SER A 1 771 ? 22.130 7.636 -48.117 1.00 40.41 771 SER A N 1
ATOM 5040 C CA . SER A 1 771 ? 23.539 7.906 -48.418 1.00 40.41 771 SER A CA 1
ATOM 5041 C C . SER A 1 771 ? 24.424 7.570 -47.219 1.00 40.41 771 SER A C 1
ATOM 5043 O O . SER A 1 771 ? 24.922 8.478 -46.565 1.00 40.41 771 SER A O 1
ATOM 5045 N N . ASN A 1 772 ? 24.692 6.282 -46.976 1.00 46.56 772 ASN A N 1
ATOM 5046 C CA . ASN A 1 772 ? 25.553 5.825 -45.874 1.00 46.56 772 ASN A CA 1
ATOM 5047 C C . ASN A 1 772 ? 26.884 6.612 -45.793 1.00 46.56 772 ASN A C 1
ATOM 5049 O O . ASN A 1 772 ? 27.823 6.342 -46.554 1.00 46.56 772 ASN A O 1
ATOM 5053 N N . VAL A 1 773 ? 26.978 7.560 -44.852 1.00 46.56 773 VAL A N 1
ATOM 5054 C CA . VAL A 1 773 ? 28.141 8.445 -44.664 1.00 46.56 773 VAL A CA 1
ATOM 5055 C C . VAL A 1 773 ? 29.208 7.745 -43.817 1.00 46.56 773 VAL A C 1
ATOM 5057 O O . VAL A 1 773 ? 29.553 8.161 -42.715 1.00 46.56 773 VAL A O 1
ATOM 5060 N N . PHE A 1 774 ? 29.772 6.660 -44.349 1.00 54.25 774 PHE A N 1
ATOM 5061 C CA . PHE A 1 774 ? 30.940 6.032 -43.738 1.00 54.25 774 PHE A CA 1
ATOM 5062 C C . PHE A 1 774 ? 32.155 6.968 -43.859 1.00 54.25 774 PHE A C 1
ATOM 5064 O O . PHE A 1 774 ? 32.715 7.122 -44.948 1.00 54.25 774 PHE A O 1
ATOM 5071 N N . ASN A 1 775 ? 32.594 7.557 -42.740 1.00 45.94 775 ASN A N 1
ATOM 5072 C CA . ASN A 1 775 ? 33.772 8.438 -42.682 1.00 45.94 775 ASN A CA 1
ATOM 5073 C C . ASN A 1 775 ? 35.053 7.762 -43.210 1.00 45.94 775 ASN A C 1
ATOM 5075 O O . ASN A 1 775 ? 35.935 8.423 -43.761 1.00 45.94 775 ASN A O 1
ATOM 5079 N N . LEU A 1 776 ? 35.143 6.434 -43.088 1.00 56.41 776 LEU A N 1
ATOM 5080 C CA . LEU A 1 776 ? 36.162 5.591 -43.711 1.00 56.41 776 LEU A CA 1
ATOM 5081 C C . LEU A 1 776 ? 35.504 4.348 -44.339 1.00 56.41 776 LEU A C 1
ATOM 5083 O O . LEU A 1 776 ? 34.534 3.836 -43.784 1.00 56.41 776 LEU A O 1
ATOM 5087 N N . PRO A 1 777 ? 36.027 3.802 -45.458 1.00 63.81 777 PRO A N 1
ATOM 5088 C CA . PRO A 1 777 ? 35.509 2.558 -46.026 1.00 63.81 777 PRO A CA 1
ATOM 5089 C C . PRO A 1 777 ? 35.579 1.393 -45.017 1.00 63.81 777 PRO A C 1
ATOM 5091 O O . PRO A 1 777 ? 36.615 1.265 -44.354 1.00 63.81 777 PRO A O 1
ATOM 5094 N N . PRO A 1 778 ? 34.558 0.511 -44.952 1.00 74.31 778 PRO A N 1
ATOM 5095 C CA . PRO A 1 778 ? 34.552 -0.633 -44.038 1.00 74.31 778 PRO A CA 1
ATOM 5096 C C . PRO A 1 778 ? 35.768 -1.550 -44.220 1.00 74.31 778 PRO A C 1
ATOM 5098 O O . PRO A 1 778 ? 36.334 -1.630 -45.317 1.00 74.31 778 PRO A O 1
ATOM 5101 N N . LYS A 1 779 ? 36.162 -2.267 -43.167 1.00 77.06 779 LYS A N 1
ATOM 5102 C CA . LYS A 1 779 ? 37.311 -3.194 -43.155 1.00 77.06 779 LYS A CA 1
ATOM 5103 C C . LYS A 1 779 ? 36.876 -4.618 -42.787 1.00 77.06 779 LYS A C 1
ATOM 5105 O O . LYS A 1 779 ? 35.773 -4.804 -42.294 1.00 77.06 779 LYS A O 1
ATOM 5110 N N . ASN A 1 780 ? 37.733 -5.616 -42.999 1.00 76.56 780 ASN A N 1
ATOM 5111 C CA . ASN A 1 780 ? 37.647 -6.909 -42.294 1.00 76.56 780 ASN A CA 1
ATOM 5112 C C . ASN A 1 780 ? 38.563 -6.919 -41.054 1.00 76.56 780 ASN A C 1
ATOM 5114 O O . ASN A 1 780 ? 39.315 -5.960 -40.851 1.00 76.56 780 ASN A O 1
ATOM 5118 N N . ALA A 1 781 ? 38.559 -7.987 -40.245 1.00 70.31 781 ALA A N 1
ATOM 5119 C CA . ALA A 1 781 ? 39.401 -8.057 -39.038 1.00 70.31 781 ALA A CA 1
ATOM 5120 C C . ALA A 1 781 ? 40.917 -8.045 -39.335 1.00 70.31 781 ALA A C 1
ATOM 5122 O O . ALA A 1 781 ? 41.732 -7.774 -38.457 1.00 70.31 781 ALA A O 1
ATOM 5123 N N . LYS A 1 782 ? 41.320 -8.274 -40.594 1.00 73.25 782 LYS A N 1
ATOM 5124 C CA . LYS A 1 782 ? 42.708 -8.120 -41.072 1.00 73.25 782 LYS A CA 1
ATOM 5125 C C . LYS A 1 782 ? 43.058 -6.673 -41.458 1.00 73.25 782 LYS A C 1
ATOM 5127 O O . LYS A 1 782 ? 44.165 -6.415 -41.928 1.00 73.25 782 LYS A O 1
ATOM 5132 N N . GLY A 1 783 ? 42.124 -5.733 -41.303 1.00 74.88 783 GLY A N 1
ATOM 5133 C CA . GLY A 1 783 ? 42.273 -4.321 -41.659 1.00 74.88 783 GLY A CA 1
ATOM 5134 C C . GLY A 1 783 ? 42.133 -4.012 -43.157 1.00 74.88 783 GLY A C 1
ATOM 5135 O O . GLY A 1 783 ? 42.356 -2.869 -43.563 1.00 74.88 783 GLY A O 1
ATOM 5136 N N . GLU A 1 784 ? 41.768 -4.985 -43.998 1.00 78.12 784 GLU A N 1
ATOM 5137 C CA . GLU A 1 784 ? 41.661 -4.793 -45.448 1.00 78.12 784 GLU A CA 1
ATOM 5138 C C . GLU A 1 784 ? 40.399 -4.002 -45.813 1.00 78.12 784 GLU A C 1
ATOM 5140 O O . GLU A 1 784 ? 39.286 -4.400 -45.481 1.00 78.12 784 GLU A O 1
ATOM 5145 N N . ALA A 1 785 ? 40.554 -2.902 -46.556 1.00 80.00 785 ALA A N 1
ATOM 5146 C CA . ALA A 1 785 ? 39.435 -2.038 -46.930 1.00 80.00 785 ALA A CA 1
ATOM 5147 C C . ALA A 1 785 ? 38.485 -2.698 -47.953 1.00 80.00 785 ALA A C 1
ATOM 5149 O O . ALA A 1 785 ? 38.803 -2.810 -49.148 1.00 80.00 785 ALA A O 1
ATOM 5150 N N . LEU A 1 786 ? 37.275 -3.023 -47.504 1.00 79.50 786 LEU A N 1
ATOM 5151 C CA . LEU A 1 786 ? 36.183 -3.630 -48.261 1.00 79.50 786 LEU A CA 1
ATOM 5152 C C . LEU A 1 786 ? 35.577 -2.673 -49.297 1.00 79.50 786 LEU A C 1
ATOM 5154 O O . LEU A 1 786 ? 35.777 -1.454 -49.264 1.00 79.50 786 LEU A O 1
ATOM 5158 N N . LYS A 1 787 ? 34.852 -3.239 -50.260 1.00 78.94 787 LYS A N 1
ATOM 5159 C CA . LYS A 1 787 ? 34.144 -2.540 -51.337 1.00 78.94 787 LYS A CA 1
ATOM 5160 C C . LYS A 1 787 ? 32.735 -3.111 -51.459 1.00 78.94 787 LYS A C 1
ATOM 5162 O O . LYS A 1 787 ? 32.575 -4.331 -51.418 1.00 78.94 787 LYS A O 1
ATOM 5167 N N . GLN A 1 788 ? 31.741 -2.244 -51.632 1.00 79.19 788 GLN A N 1
ATOM 5168 C CA . GLN A 1 788 ? 30.363 -2.653 -51.883 1.00 79.19 788 GLN A CA 1
ATOM 5169 C C . GLN A 1 788 ? 30.247 -3.219 -53.301 1.00 79.19 788 GLN A C 1
ATOM 5171 O O . GLN A 1 788 ? 30.644 -2.566 -54.274 1.00 79.19 788 GLN A O 1
ATOM 5176 N N . ILE A 1 789 ? 29.702 -4.427 -53.412 1.00 82.56 789 ILE A N 1
ATOM 5177 C CA . ILE A 1 789 ? 29.448 -5.125 -54.670 1.00 82.56 789 ILE A CA 1
ATOM 5178 C C . ILE A 1 789 ? 27.955 -5.411 -54.772 1.00 82.56 789 ILE A C 1
ATOM 5180 O O . ILE A 1 789 ? 27.378 -6.099 -53.930 1.00 82.56 789 ILE A O 1
ATOM 5184 N N . THR A 1 790 ? 27.346 -4.903 -55.833 1.00 83.56 790 THR A N 1
ATOM 5185 C CA . THR A 1 790 ? 25.928 -5.059 -56.134 1.00 83.56 790 THR A CA 1
ATOM 5186 C C . THR A 1 790 ? 25.759 -6.187 -57.150 1.00 83.56 790 THR A C 1
ATOM 5188 O O . THR A 1 790 ? 25.988 -6.015 -58.347 1.00 83.56 790 THR A O 1
ATOM 5191 N N . ILE A 1 791 ? 25.392 -7.372 -56.675 1.00 83.50 791 ILE A N 1
ATOM 5192 C CA . ILE A 1 791 ? 25.096 -8.554 -57.483 1.00 83.50 791 ILE A CA 1
ATOM 5193 C C . ILE A 1 791 ? 23.726 -8.388 -58.149 1.00 83.50 791 ILE A C 1
ATOM 5195 O O . ILE A 1 791 ? 22.718 -8.144 -57.484 1.00 83.50 791 ILE A O 1
ATOM 5199 N N . ILE A 1 792 ? 23.686 -8.571 -59.470 1.00 85.56 792 ILE A N 1
ATOM 5200 C CA . ILE A 1 792 ? 22.468 -8.469 -60.283 1.00 85.56 792 ILE A CA 1
ATOM 5201 C C . ILE A 1 792 ? 22.256 -9.794 -61.012 1.00 85.56 792 ILE A C 1
ATOM 5203 O O . ILE A 1 792 ? 23.088 -10.202 -61.827 1.00 85.56 792 ILE A O 1
ATOM 5207 N N . LEU A 1 793 ? 21.142 -10.469 -60.711 1.00 85.00 793 LEU A N 1
ATOM 5208 C CA . LEU A 1 793 ? 20.788 -11.770 -61.280 1.00 85.00 793 LEU A CA 1
ATOM 5209 C C . LEU A 1 793 ? 19.786 -11.591 -62.425 1.00 85.00 793 LEU A C 1
ATOM 5211 O O . LEU A 1 793 ? 18.642 -11.184 -62.225 1.00 85.00 793 LEU A O 1
ATOM 5215 N N . GLU A 1 794 ? 20.213 -11.903 -63.645 1.00 80.25 794 GLU A N 1
ATOM 5216 C CA . GLU A 1 794 ? 19.381 -11.739 -64.837 1.00 80.25 794 GLU A CA 1
ATOM 5217 C C . GLU A 1 794 ? 18.100 -12.586 -64.748 1.00 80.25 794 GLU A C 1
ATOM 5219 O O . GLU A 1 794 ? 18.148 -13.800 -64.544 1.00 80.25 794 GLU A O 1
ATOM 5224 N N . GLY A 1 795 ? 16.941 -11.936 -64.884 1.00 72.56 795 GLY A N 1
ATOM 5225 C CA . GLY A 1 795 ? 15.632 -12.590 -64.801 1.00 72.56 795 GLY A CA 1
ATOM 5226 C C . GLY A 1 795 ? 15.165 -12.971 -63.388 1.00 72.56 795 GLY A C 1
ATOM 5227 O O . GLY A 1 795 ? 14.139 -13.635 -63.276 1.00 72.56 795 GLY A O 1
ATOM 5228 N N . ASN A 1 796 ? 15.868 -12.573 -62.319 1.00 67.38 796 ASN A N 1
ATOM 5229 C CA . ASN A 1 796 ? 15.461 -12.845 -60.934 1.00 67.38 796 ASN A CA 1
ATOM 5230 C C . ASN A 1 796 ? 15.711 -11.639 -60.015 1.00 67.38 796 ASN A C 1
ATOM 5232 O O . ASN A 1 796 ? 16.713 -11.572 -59.308 1.00 67.38 796 ASN A O 1
ATOM 5236 N N . SER A 1 797 ? 14.765 -10.701 -60.028 1.00 65.06 797 SER A N 1
ATOM 5237 C CA . SER A 1 797 ? 14.761 -9.482 -59.210 1.00 65.06 797 SER A CA 1
ATOM 5238 C C . SER A 1 797 ? 13.663 -9.499 -58.136 1.00 65.06 797 SER A C 1
ATOM 5240 O O . SER A 1 797 ? 13.115 -8.455 -57.794 1.00 65.06 797 SER A O 1
ATOM 5242 N N . THR A 1 798 ? 13.247 -10.682 -57.666 1.00 73.00 798 THR A N 1
ATOM 5243 C CA . THR A 1 798 ? 12.171 -10.819 -56.670 1.00 73.00 798 THR A CA 1
ATOM 5244 C C . THR A 1 798 ? 12.722 -10.601 -55.255 1.00 73.00 798 THR A C 1
ATOM 5246 O O . THR A 1 798 ? 13.551 -11.410 -54.831 1.00 73.00 798 THR A O 1
ATOM 5249 N N . PRO A 1 799 ? 12.253 -9.588 -54.497 1.00 72.25 799 PRO A N 1
ATOM 5250 C CA . PRO A 1 799 ? 12.722 -9.345 -53.134 1.00 72.25 799 PRO A CA 1
ATOM 5251 C C . PRO A 1 799 ? 12.487 -10.532 -52.186 1.00 72.25 799 PRO A C 1
ATOM 5253 O O . PRO A 1 799 ? 11.580 -11.346 -52.387 1.00 72.25 799 PRO A O 1
ATOM 5256 N N . GLY A 1 800 ? 13.320 -10.645 -51.151 1.00 59.00 800 GLY A N 1
ATOM 5257 C CA . GLY A 1 800 ? 13.260 -11.695 -50.129 1.00 59.00 800 GLY A CA 1
ATOM 5258 C C . GLY A 1 800 ? 13.689 -13.092 -50.600 1.00 59.00 800 GLY A C 1
ATOM 5259 O O . GLY A 1 800 ? 13.599 -14.055 -49.838 1.00 59.00 800 GLY A O 1
ATOM 5260 N N . LYS A 1 801 ? 14.153 -13.264 -51.847 1.00 73.81 801 LYS A N 1
ATOM 5261 C CA . LYS A 1 801 ? 14.646 -14.565 -52.333 1.00 73.81 801 LYS A CA 1
ATOM 5262 C C . LYS A 1 801 ? 16.085 -14.805 -51.893 1.00 73.81 801 LYS A C 1
ATOM 5264 O O . LYS A 1 801 ? 16.977 -14.067 -52.300 1.00 73.81 801 LYS A O 1
ATOM 5269 N N . LYS A 1 802 ? 16.314 -15.878 -51.120 1.00 73.94 802 LYS A N 1
ATOM 5270 C CA . LYS A 1 802 ? 17.661 -16.296 -50.698 1.00 73.94 802 LYS A CA 1
ATOM 5271 C C . LYS A 1 802 ? 18.592 -16.540 -51.893 1.00 73.94 802 LYS A C 1
ATOM 5273 O O . LYS A 1 802 ? 18.172 -17.069 -52.932 1.00 73.94 802 LYS A O 1
ATOM 5278 N N . VAL A 1 803 ? 19.861 -16.182 -51.722 1.00 75.00 803 VAL A N 1
ATOM 5279 C CA . VAL A 1 803 ? 20.948 -16.333 -52.693 1.00 75.00 803 VAL A CA 1
ATOM 5280 C C . VAL A 1 803 ? 22.092 -17.097 -52.029 1.00 75.00 803 VAL A C 1
ATOM 5282 O O . VAL A 1 803 ? 22.679 -16.631 -51.063 1.00 75.00 803 VAL A O 1
ATOM 5285 N N . VAL A 1 804 ? 22.439 -18.263 -52.569 1.00 80.56 804 VAL A N 1
ATOM 5286 C CA . VAL A 1 804 ? 23.590 -19.062 -52.130 1.00 80.56 804 VAL A CA 1
ATOM 5287 C C . VAL A 1 804 ? 24.737 -18.827 -53.104 1.00 80.56 804 VAL A C 1
ATOM 5289 O O . VAL A 1 804 ? 24.562 -18.980 -54.314 1.00 80.56 804 VAL A O 1
ATOM 5292 N N . LEU A 1 805 ? 25.914 -18.472 -52.596 1.00 86.25 805 LEU A N 1
ATOM 5293 C CA . LEU A 1 805 ? 27.109 -18.193 -53.393 1.00 86.25 805 LEU A CA 1
ATOM 5294 C C . LEU A 1 805 ? 28.383 -18.615 -52.647 1.00 86.25 805 LEU A C 1
ATOM 5296 O O . LEU A 1 805 ? 28.347 -18.912 -51.459 1.00 86.25 805 LEU A O 1
ATOM 5300 N N . THR A 1 806 ? 29.519 -18.679 -53.344 1.00 85.69 806 THR A N 1
ATOM 5301 C CA . THR A 1 806 ? 30.830 -18.955 -52.734 1.00 85.69 806 THR A CA 1
ATOM 5302 C C . THR A 1 806 ? 31.741 -17.746 -52.898 1.00 85.69 806 THR A C 1
ATOM 5304 O O . THR A 1 806 ? 31.924 -17.264 -54.020 1.00 85.69 806 THR A O 1
ATOM 5307 N N . LEU A 1 807 ? 32.344 -17.309 -51.792 1.00 86.44 807 LEU A N 1
ATOM 5308 C CA . LEU A 1 807 ? 33.289 -16.197 -51.716 1.00 86.44 807 LEU A CA 1
ATOM 5309 C C . LEU A 1 807 ? 34.688 -16.728 -51.399 1.00 86.44 807 LEU A C 1
ATOM 5311 O O . LEU A 1 807 ? 34.854 -17.621 -50.569 1.00 86.44 807 LEU A O 1
ATOM 5315 N N . ILE A 1 808 ? 35.692 -16.224 -52.112 1.00 85.62 808 ILE A N 1
ATOM 5316 C CA . ILE A 1 808 ? 37.080 -16.698 -52.041 1.00 85.62 808 ILE A CA 1
ATOM 5317 C C . ILE A 1 808 ? 38.023 -15.496 -52.023 1.00 85.62 808 ILE A C 1
ATOM 5319 O O . ILE A 1 808 ? 37.832 -14.558 -52.793 1.00 85.62 808 ILE A O 1
ATOM 5323 N N . ASN A 1 809 ? 39.035 -15.533 -51.165 1.00 82.56 809 ASN A N 1
ATOM 5324 C CA . ASN A 1 809 ? 40.083 -14.523 -51.038 1.00 82.56 809 ASN A CA 1
ATOM 5325 C C . ASN A 1 809 ? 41.033 -14.500 -52.246 1.00 82.56 809 ASN A C 1
ATOM 5327 O O . ASN A 1 809 ? 41.091 -15.435 -53.046 1.00 82.56 809 ASN A O 1
ATOM 5331 N N . ALA A 1 810 ? 41.849 -13.448 -52.350 1.00 78.88 810 ALA A N 1
ATOM 5332 C CA . ALA A 1 810 ? 42.879 -13.346 -53.387 1.00 78.88 810 ALA A CA 1
ATOM 5333 C C . ALA A 1 810 ? 43.950 -14.463 -53.306 1.00 78.88 810 ALA A C 1
ATOM 5335 O O . ALA A 1 810 ? 44.578 -14.775 -54.317 1.00 78.88 810 ALA A O 1
ATOM 5336 N N . ASP A 1 811 ? 44.131 -15.081 -52.133 1.00 78.88 811 ASP A N 1
ATOM 5337 C CA . ASP A 1 811 ? 45.031 -16.222 -51.890 1.00 78.88 811 ASP A CA 1
ATOM 5338 C C . ASP A 1 811 ? 44.412 -17.600 -52.227 1.00 78.88 811 ASP A C 1
ATOM 5340 O O . ASP A 1 811 ? 45.111 -18.612 -52.219 1.00 78.88 811 ASP A O 1
ATOM 5344 N N . GLY A 1 812 ? 43.115 -17.654 -52.558 1.00 77.31 812 GLY A N 1
ATOM 5345 C CA . GLY A 1 812 ? 42.384 -18.889 -52.859 1.00 77.31 812 GLY A CA 1
ATOM 5346 C C . GLY A 1 812 ? 41.694 -19.567 -51.667 1.00 77.31 812 GLY A C 1
ATOM 5347 O O . GLY A 1 812 ? 40.964 -20.537 -51.886 1.00 77.31 812 GLY A O 1
ATOM 5348 N N . SER A 1 813 ? 41.859 -19.066 -50.439 1.00 83.38 813 SER A N 1
ATOM 5349 C CA . SER A 1 813 ? 41.084 -19.502 -49.266 1.00 83.38 813 SER A CA 1
ATOM 5350 C C . SER A 1 813 ? 39.620 -19.044 -49.347 1.00 83.38 813 SER A C 1
ATOM 5352 O O . SER A 1 813 ? 39.290 -18.104 -50.069 1.00 83.38 813 SER A O 1
ATOM 5354 N N . ILE A 1 814 ? 38.712 -19.699 -48.618 1.00 80.31 814 ILE A N 1
ATOM 5355 C CA . ILE A 1 814 ? 37.324 -19.223 -48.491 1.00 80.31 814 ILE A CA 1
ATOM 5356 C C . ILE A 1 814 ? 37.341 -17.899 -47.712 1.00 80.31 814 ILE A C 1
ATOM 5358 O O . ILE A 1 814 ? 38.010 -17.802 -46.685 1.00 80.31 814 ILE A O 1
ATOM 5362 N N . TYR A 1 815 ? 36.627 -16.882 -48.200 1.00 79.31 815 TYR A N 1
ATOM 5363 C CA . TYR A 1 815 ? 36.449 -15.638 -47.447 1.00 79.31 815 TYR A CA 1
ATOM 5364 C C . TYR A 1 815 ? 35.391 -15.874 -46.351 1.00 79.31 815 TYR A C 1
ATOM 5366 O O . TYR A 1 815 ? 34.294 -16.316 -46.707 1.00 79.31 815 TYR A O 1
ATOM 5374 N N . PRO A 1 816 ? 35.695 -15.645 -45.054 1.00 67.31 816 PRO A N 1
ATOM 5375 C CA . PRO A 1 816 ? 34.722 -15.786 -43.973 1.00 67.31 816 PRO A CA 1
ATOM 5376 C C . PRO A 1 816 ? 33.654 -14.698 -44.108 1.00 67.31 816 PRO A C 1
ATOM 5378 O O . PRO A 1 816 ? 33.862 -13.536 -43.779 1.00 67.31 816 PRO A O 1
ATOM 5381 N N . TYR A 1 817 ? 32.529 -15.087 -44.695 1.00 70.19 817 TYR A N 1
ATOM 5382 C CA . TYR A 1 817 ? 31.369 -14.238 -44.921 1.00 70.19 817 TYR A CA 1
ATOM 5383 C C . TYR A 1 817 ? 30.143 -15.144 -44.920 1.00 70.19 817 TYR A C 1
ATOM 5385 O O . TYR A 1 817 ? 30.058 -16.087 -45.718 1.00 70.19 817 TYR A O 1
ATOM 5393 N N . ASN A 1 818 ? 29.217 -14.903 -44.002 1.00 64.56 818 ASN A N 1
ATOM 5394 C CA . ASN A 1 818 ? 28.019 -15.696 -43.832 1.00 64.56 818 ASN A CA 1
ATOM 5395 C C . ASN A 1 818 ? 27.103 -15.487 -45.042 1.00 64.56 818 ASN A C 1
ATOM 5397 O O . ASN A 1 818 ? 26.559 -14.415 -45.302 1.00 64.56 818 ASN A O 1
ATOM 5401 N N . THR A 1 819 ? 26.951 -16.550 -45.827 1.00 65.81 819 THR A N 1
ATOM 5402 C CA . THR A 1 819 ? 26.144 -16.547 -47.054 1.00 65.81 819 THR A CA 1
ATOM 5403 C C . THR A 1 819 ? 24.731 -17.090 -46.835 1.00 65.81 819 THR A C 1
ATOM 5405 O O . THR A 1 819 ? 23.937 -17.122 -47.773 1.00 65.81 819 THR A O 1
ATOM 5408 N N . SER A 1 820 ? 24.388 -17.521 -45.616 1.00 59.03 820 SER A N 1
ATOM 5409 C CA . SER A 1 820 ? 23.141 -18.244 -45.328 1.00 59.03 820 SER A CA 1
ATOM 5410 C C . SER A 1 820 ? 21.897 -17.344 -45.262 1.00 59.03 820 SER A C 1
ATOM 5412 O O . SER A 1 820 ? 20.776 -17.815 -45.504 1.00 59.03 820 SER A O 1
ATOM 5414 N N . HIS A 1 821 ? 22.081 -16.055 -44.959 1.00 57.47 821 HIS A N 1
ATOM 5415 C CA . HIS A 1 821 ? 21.013 -15.055 -44.828 1.00 57.47 821 HIS A CA 1
ATOM 5416 C C . HIS A 1 821 ? 20.885 -14.124 -46.049 1.00 57.47 821 HIS A C 1
ATOM 5418 O O . HIS A 1 821 ? 19.917 -13.374 -46.135 1.00 57.47 821 HIS A O 1
ATOM 5424 N N . LEU A 1 822 ? 21.795 -14.199 -47.031 1.00 67.81 822 LEU A N 1
ATOM 5425 C CA . LEU A 1 822 ? 21.787 -13.305 -48.196 1.00 67.81 822 LEU A CA 1
ATOM 5426 C C . LEU A 1 822 ? 20.491 -13.440 -49.008 1.00 67.81 822 LEU A C 1
ATOM 5428 O O . LEU A 1 822 ? 20.138 -14.532 -49.461 1.00 67.81 822 LEU A O 1
ATOM 5432 N N . VAL A 1 823 ? 19.811 -12.317 -49.240 1.00 67.62 823 VAL A N 1
ATOM 5433 C CA . VAL A 1 823 ? 18.569 -12.215 -50.021 1.00 67.62 823 VAL A CA 1
ATOM 5434 C C . VAL A 1 823 ? 18.673 -11.130 -51.091 1.00 67.62 823 VAL A C 1
ATOM 5436 O O . VAL A 1 823 ? 19.441 -10.181 -50.964 1.00 67.62 823 VAL A O 1
ATOM 5439 N N . ILE A 1 824 ? 17.879 -11.260 -52.153 1.00 68.62 824 ILE A N 1
ATOM 5440 C CA . ILE A 1 824 ? 17.585 -10.137 -53.051 1.00 68.62 824 ILE A CA 1
ATOM 5441 C C . ILE A 1 824 ? 16.794 -9.086 -52.263 1.00 68.62 824 ILE A C 1
ATOM 5443 O O . ILE A 1 824 ? 15.744 -9.407 -51.702 1.00 68.62 824 ILE A O 1
ATOM 5447 N N . GLY A 1 825 ? 17.287 -7.853 -52.225 1.00 60.31 825 GLY A N 1
ATOM 5448 C CA . GLY A 1 825 ? 16.665 -6.742 -51.520 1.00 60.31 825 GLY A CA 1
ATOM 5449 C C . GLY A 1 825 ? 15.489 -6.118 -52.269 1.00 60.31 825 GLY A C 1
ATOM 5450 O O . GLY A 1 825 ? 15.119 -6.522 -53.376 1.00 60.31 825 GLY A O 1
ATOM 5451 N N . LYS A 1 826 ? 14.888 -5.097 -51.653 1.00 59.28 826 LYS A N 1
ATOM 5452 C CA . LYS A 1 826 ? 13.702 -4.383 -52.169 1.00 59.28 826 LYS A CA 1
ATOM 5453 C C . LYS A 1 826 ? 13.935 -3.656 -53.506 1.00 59.28 826 LYS A C 1
ATOM 5455 O O . LYS A 1 826 ? 12.973 -3.415 -54.229 1.00 59.28 826 LYS A O 1
ATOM 5460 N N . ASP A 1 827 ? 15.187 -3.361 -53.862 1.00 63.16 827 ASP A N 1
ATOM 5461 C CA . ASP A 1 827 ? 15.598 -2.801 -55.162 1.00 63.16 827 ASP A CA 1
ATOM 5462 C C . ASP A 1 827 ? 15.745 -3.860 -56.277 1.00 63.16 827 ASP A C 1
ATOM 5464 O O . ASP A 1 827 ? 16.037 -3.523 -57.427 1.00 63.16 827 ASP A O 1
ATOM 5468 N N . GLY A 1 828 ? 15.556 -5.145 -55.954 1.00 71.50 828 GLY A N 1
ATOM 5469 C CA . GLY A 1 828 ? 15.733 -6.262 -56.879 1.00 71.50 828 GLY A CA 1
ATOM 5470 C C . GLY A 1 828 ? 17.190 -6.688 -57.095 1.00 71.50 828 GLY A C 1
ATOM 5471 O O . GLY A 1 828 ? 17.449 -7.470 -58.015 1.00 71.50 828 GLY A O 1
ATOM 5472 N N . LYS A 1 829 ? 18.136 -6.209 -56.274 1.00 77.50 829 LYS A N 1
ATOM 5473 C CA . LYS A 1 829 ? 19.570 -6.550 -56.321 1.00 77.50 829 LYS A CA 1
ATOM 5474 C C . LYS A 1 829 ? 20.027 -7.173 -54.991 1.00 77.50 829 LYS A C 1
ATOM 5476 O O . LYS A 1 829 ? 19.293 -7.169 -54.012 1.00 77.50 829 LYS A O 1
ATOM 5481 N N . LEU A 1 830 ? 21.233 -7.737 -54.938 1.00 74.31 830 LEU A N 1
ATOM 5482 C CA . LEU A 1 830 ? 21.881 -8.178 -53.690 1.00 74.31 830 LEU A CA 1
ATOM 5483 C C . LEU A 1 830 ? 23.139 -7.334 -53.466 1.00 74.31 830 LEU A C 1
ATOM 5485 O O . LEU A 1 830 ? 23.962 -7.227 -54.370 1.00 74.31 830 LEU A O 1
ATOM 5489 N N . HIS A 1 831 ? 23.326 -6.780 -52.271 1.00 74.38 831 HIS A N 1
ATOM 5490 C CA . HIS A 1 831 ? 24.508 -5.985 -51.918 1.00 74.38 831 HIS A CA 1
ATOM 5491 C C . HIS A 1 831 ? 25.364 -6.744 -50.899 1.00 74.38 831 HIS A C 1
ATOM 5493 O O . HIS A 1 831 ? 24.831 -7.276 -49.931 1.00 74.38 831 HIS A O 1
ATOM 5499 N N . ILE A 1 832 ? 26.679 -6.815 -51.123 1.00 75.38 832 ILE A N 1
ATOM 5500 C CA . ILE A 1 832 ? 27.652 -7.442 -50.208 1.00 75.38 832 ILE A CA 1
ATOM 5501 C C . ILE A 1 832 ? 28.947 -6.624 -50.127 1.00 75.38 832 ILE A C 1
ATOM 5503 O O . ILE A 1 832 ? 29.259 -5.857 -51.040 1.00 75.38 832 ILE A O 1
ATOM 5507 N N . TRP A 1 833 ? 29.730 -6.816 -49.065 1.00 77.75 833 TRP A N 1
ATOM 5508 C CA . TRP A 1 833 ? 31.007 -6.123 -48.841 1.00 77.75 833 TRP A CA 1
ATOM 5509 C C . TRP A 1 833 ? 32.181 -7.098 -48.946 1.00 77.75 833 TRP A C 1
ATOM 5511 O O . TRP A 1 833 ? 32.186 -8.120 -48.269 1.00 77.75 833 TRP A O 1
ATOM 5521 N N . LEU A 1 834 ? 33.168 -6.806 -49.802 1.00 78.75 834 LEU A N 1
ATOM 5522 C CA . LEU A 1 834 ? 34.285 -7.720 -50.097 1.00 78.75 834 LEU A CA 1
ATOM 5523 C C . LEU A 1 834 ? 35.637 -6.999 -50.256 1.00 78.75 834 LEU A C 1
ATOM 5525 O O . LEU A 1 834 ? 35.665 -5.877 -50.771 1.00 78.75 834 LEU A O 1
ATOM 5529 N N . PRO A 1 835 ? 36.774 -7.631 -49.904 1.00 84.25 835 PRO A N 1
ATOM 5530 C CA . PRO A 1 835 ? 38.099 -7.060 -50.129 1.00 84.25 835 PRO A CA 1
ATOM 5531 C C . PRO A 1 835 ? 38.509 -7.108 -51.612 1.00 84.25 835 PRO A C 1
ATOM 5533 O O . PRO A 1 835 ? 38.028 -7.920 -52.410 1.00 84.25 835 PRO A O 1
ATOM 5536 N N . LYS A 1 836 ? 39.446 -6.234 -51.999 1.00 85.88 836 LYS A N 1
ATOM 5537 C CA . LYS A 1 836 ? 40.014 -6.187 -53.358 1.00 85.88 836 LYS A CA 1
ATOM 5538 C C . LYS A 1 836 ? 40.643 -7.538 -53.724 1.00 85.88 836 LYS A C 1
ATOM 5540 O O . LYS A 1 836 ? 41.537 -8.017 -53.039 1.00 85.88 836 LYS A O 1
ATOM 5545 N N . GLY A 1 837 ? 40.251 -8.096 -54.866 1.00 84.88 837 GLY A N 1
ATOM 5546 C CA . GLY A 1 837 ? 40.737 -9.385 -55.365 1.00 84.88 837 GLY A CA 1
ATOM 5547 C C . GLY A 1 837 ? 39.900 -10.591 -54.933 1.00 84.88 837 GLY A C 1
ATOM 5548 O O . GLY A 1 837 ? 40.137 -11.680 -55.455 1.00 84.88 837 GLY A O 1
ATOM 5549 N N . ALA A 1 838 ? 38.900 -10.413 -54.061 1.00 87.75 838 ALA A N 1
ATOM 5550 C CA . ALA A 1 838 ? 37.948 -11.471 -53.737 1.00 87.75 838 ALA A CA 1
ATOM 5551 C C . ALA A 1 838 ? 37.181 -11.950 -54.983 1.00 87.75 838 ALA A C 1
ATOM 5553 O O . ALA A 1 838 ? 36.917 -11.180 -55.913 1.00 87.75 838 ALA A O 1
ATOM 5554 N N . VAL A 1 839 ? 36.807 -13.229 -54.999 1.00 89.19 839 VAL A N 1
ATOM 5555 C CA . VAL A 1 839 ? 36.155 -13.902 -56.126 1.00 89.19 839 VAL A CA 1
ATOM 5556 C C . VAL A 1 839 ? 34.787 -14.436 -55.712 1.00 89.19 839 VAL A C 1
ATOM 5558 O O . VAL A 1 839 ? 34.686 -15.335 -54.879 1.00 89.19 839 VAL A O 1
ATOM 5561 N N . ILE A 1 840 ? 33.741 -13.925 -56.360 1.00 89.69 840 ILE A N 1
ATOM 5562 C CA . ILE A 1 840 ? 32.356 -14.392 -56.224 1.00 89.69 840 ILE A CA 1
ATOM 5563 C C . ILE A 1 840 ? 32.112 -15.472 -57.279 1.00 89.69 840 ILE A C 1
ATOM 5565 O O . ILE A 1 840 ? 32.366 -15.229 -58.462 1.00 89.69 840 ILE A O 1
ATOM 5569 N N . LYS A 1 841 ? 31.620 -16.653 -56.894 1.00 87.94 841 LYS A N 1
ATOM 5570 C CA . LYS A 1 841 ? 31.272 -17.748 -57.825 1.00 87.94 841 LYS A CA 1
ATOM 5571 C C . LYS A 1 841 ? 30.134 -18.628 -57.288 1.00 87.94 841 LYS A C 1
ATOM 5573 O O . LYS A 1 841 ? 29.621 -18.390 -56.200 1.00 87.94 841 LYS A O 1
ATOM 5578 N N . ASN A 1 842 ? 29.776 -19.679 -58.037 1.00 85.31 842 ASN A N 1
ATOM 5579 C CA . ASN A 1 842 ? 28.801 -20.714 -57.646 1.00 85.31 842 ASN A CA 1
ATOM 5580 C C . ASN A 1 842 ? 27.393 -20.182 -57.295 1.00 85.31 842 ASN A C 1
ATOM 5582 O O . ASN A 1 842 ? 26.683 -20.799 -56.505 1.00 85.31 842 ASN A O 1
ATOM 5586 N N . ILE A 1 843 ? 26.991 -19.043 -57.864 1.00 86.44 843 ILE A N 1
ATOM 5587 C CA . ILE A 1 843 ? 25.775 -18.341 -57.445 1.00 86.44 843 ILE A CA 1
ATOM 5588 C C . ILE A 1 843 ? 24.519 -19.121 -57.841 1.00 86.44 843 ILE A C 1
ATOM 5590 O O . ILE A 1 843 ? 24.375 -19.586 -58.977 1.00 86.44 843 ILE A O 1
ATOM 5594 N N . SER A 1 844 ? 23.576 -19.218 -56.912 1.00 84.12 844 SER A N 1
ATOM 5595 C CA . SER A 1 844 ? 22.236 -19.733 -57.154 1.00 84.12 844 SER A CA 1
ATOM 5596 C C . SER A 1 844 ? 21.190 -19.029 -56.296 1.00 84.12 844 SER A C 1
ATOM 5598 O O . SER A 1 844 ? 21.476 -18.591 -55.187 1.00 84.12 844 SER A O 1
ATOM 5600 N N . SER A 1 845 ? 19.967 -18.917 -56.802 1.00 82.56 845 SER A N 1
ATOM 5601 C CA . SER A 1 845 ? 18.822 -18.379 -56.063 1.00 82.56 845 SER A CA 1
ATOM 5602 C C . SER A 1 845 ? 17.556 -19.073 -56.547 1.00 82.56 845 SER A C 1
ATOM 5604 O O . SER A 1 845 ? 17.410 -19.325 -57.742 1.00 82.56 845 SER A O 1
ATOM 5606 N N . ASN A 1 846 ? 16.665 -19.442 -55.622 1.00 76.31 846 ASN A N 1
ATOM 5607 C CA . ASN A 1 846 ? 15.413 -20.150 -55.927 1.00 76.31 846 ASN A CA 1
ATOM 5608 C C . ASN A 1 846 ? 15.604 -21.390 -56.847 1.00 76.31 846 ASN A C 1
ATOM 5610 O O . ASN A 1 846 ? 14.825 -21.630 -57.765 1.00 76.31 846 ASN A O 1
ATOM 5614 N N . GLY A 1 847 ? 16.696 -22.143 -56.651 1.00 73.38 847 GLY A N 1
ATOM 5615 C CA . GLY A 1 847 ? 17.082 -23.306 -57.470 1.00 73.38 847 GLY A CA 1
ATOM 5616 C C . GLY A 1 847 ? 17.756 -22.987 -58.817 1.00 73.38 847 GLY A C 1
ATOM 5617 O O . GLY A 1 847 ? 18.429 -23.853 -59.381 1.00 73.38 847 GLY A O 1
ATOM 5618 N N . ILE A 1 848 ? 17.649 -21.753 -59.316 1.00 80.25 848 ILE A N 1
ATOM 5619 C CA . ILE A 1 848 ? 18.304 -21.291 -60.547 1.00 80.25 848 ILE A CA 1
ATOM 5620 C C . ILE A 1 848 ? 19.801 -21.102 -60.277 1.00 80.25 848 ILE A C 1
ATOM 5622 O O . ILE A 1 848 ? 20.174 -20.469 -59.292 1.00 80.25 848 ILE A O 1
ATOM 5626 N N . LYS A 1 849 ? 20.668 -21.633 -61.151 1.00 83.25 849 LYS A N 1
ATOM 5627 C CA . LYS A 1 849 ? 22.134 -21.494 -61.062 1.00 83.25 849 LYS A CA 1
ATOM 5628 C C . LYS A 1 849 ? 22.656 -20.524 -62.120 1.00 83.25 849 LYS A C 1
ATOM 5630 O O . LYS A 1 849 ? 22.368 -20.695 -63.304 1.00 83.25 849 LYS A O 1
ATOM 5635 N N . TYR A 1 850 ? 23.480 -19.570 -61.699 1.00 85.12 850 TYR A N 1
ATOM 5636 C CA . TYR A 1 850 ? 24.045 -18.520 -62.543 1.00 85.12 850 TYR A CA 1
ATOM 5637 C C . TYR A 1 850 ? 25.536 -18.803 -62.783 1.00 85.12 850 TYR A C 1
ATOM 5639 O O . TYR A 1 850 ? 26.345 -18.669 -61.859 1.00 85.12 850 TYR A O 1
ATOM 5647 N N . PRO A 1 851 ? 25.939 -19.253 -63.986 1.00 75.62 851 PRO A N 1
ATOM 5648 C CA . PRO A 1 851 ? 27.333 -19.574 -64.257 1.00 75.62 851 PRO A CA 1
ATOM 5649 C C . PRO A 1 851 ? 28.168 -18.303 -64.421 1.00 75.62 851 PRO A C 1
ATOM 5651 O O . PRO A 1 851 ? 27.889 -17.453 -65.262 1.00 75.62 851 PRO A O 1
ATOM 5654 N N . GLY A 1 852 ? 29.256 -18.209 -63.664 1.00 78.69 852 GLY A N 1
ATOM 5655 C CA . GLY A 1 852 ? 30.222 -17.130 -63.804 1.00 78.69 852 GLY A CA 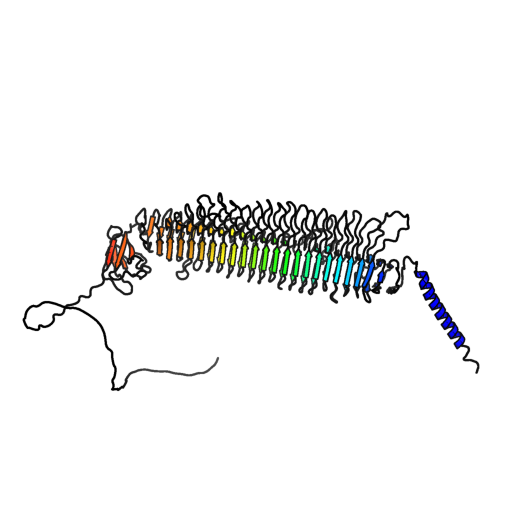1
ATOM 5656 C C . GLY A 1 852 ? 31.185 -17.063 -62.629 1.00 78.69 852 GLY A C 1
ATOM 5657 O O . GLY A 1 852 ? 31.073 -17.817 -61.658 1.00 78.69 852 GLY A O 1
ATOM 5658 N N . LYS A 1 853 ? 32.123 -16.123 -62.723 1.00 86.69 853 LYS A N 1
ATOM 5659 C CA . LYS A 1 853 ? 32.844 -15.587 -61.572 1.00 86.69 853 LYS A CA 1
ATOM 5660 C C . LYS A 1 853 ? 32.996 -14.078 -61.730 1.00 86.69 853 LYS A C 1
ATOM 5662 O O . LYS A 1 853 ? 33.238 -13.614 -62.844 1.00 86.69 853 LYS A O 1
ATOM 5667 N N . TYR A 1 854 ? 32.901 -13.343 -60.633 1.00 89.50 854 TYR A N 1
ATOM 5668 C CA . TYR A 1 854 ? 33.251 -11.925 -60.568 1.00 89.50 854 TYR A CA 1
ATOM 5669 C C . TYR A 1 854 ? 34.489 -11.759 -59.687 1.00 89.50 854 TYR A C 1
ATOM 5671 O O . TYR A 1 854 ? 34.640 -12.500 -58.719 1.00 89.50 854 TYR A O 1
ATOM 5679 N N . VAL A 1 855 ? 35.377 -10.822 -60.025 1.00 87.50 855 VAL A N 1
ATOM 5680 C CA . VAL A 1 855 ? 36.585 -10.521 -59.241 1.00 87.50 855 VAL A CA 1
ATOM 5681 C C . VAL A 1 855 ? 36.525 -9.063 -58.815 1.00 87.50 855 VAL A C 1
ATOM 5683 O O . VAL A 1 855 ? 36.416 -8.176 -59.660 1.00 87.50 855 VAL A O 1
ATOM 5686 N N . VAL A 1 856 ? 36.598 -8.821 -57.511 1.00 85.56 856 VAL A N 1
ATOM 5687 C CA . VAL A 1 856 ? 36.438 -7.494 -56.916 1.00 85.56 856 VAL A CA 1
ATOM 5688 C C . VAL A 1 856 ? 37.617 -6.596 -57.282 1.00 85.56 856 VAL A C 1
ATOM 5690 O O . VAL A 1 856 ? 38.766 -6.869 -56.930 1.00 85.56 856 VAL A O 1
ATOM 5693 N N . THR A 1 857 ? 37.337 -5.503 -57.990 1.00 82.38 857 THR A N 1
ATOM 5694 C CA . THR A 1 857 ? 38.342 -4.492 -58.355 1.00 82.38 857 THR A CA 1
ATOM 5695 C C . THR A 1 857 ? 38.520 -3.456 -57.232 1.00 82.38 857 THR A C 1
ATOM 5697 O O . THR A 1 857 ? 38.021 -3.640 -56.125 1.00 82.38 857 THR A O 1
ATOM 5700 N N . SER A 1 858 ? 39.254 -2.365 -57.468 1.00 71.75 858 SER A N 1
ATOM 5701 C CA . SER A 1 858 ? 39.537 -1.340 -56.447 1.00 71.75 858 SER A CA 1
ATOM 5702 C C . SER A 1 858 ? 38.442 -0.279 -56.248 1.00 71.75 858 SER A C 1
ATOM 5704 O O . SER A 1 858 ? 38.568 0.531 -55.331 1.00 71.75 858 SER A O 1
ATOM 5706 N N . LYS A 1 859 ? 37.398 -0.240 -57.087 1.00 73.31 859 LYS A N 1
ATOM 5707 C CA . LYS A 1 859 ? 36.319 0.767 -57.013 1.00 73.31 859 LYS A CA 1
ATOM 5708 C C . LYS A 1 859 ? 35.287 0.416 -55.933 1.00 73.31 859 LYS A C 1
ATOM 5710 O O . LYS A 1 859 ? 35.126 -0.757 -55.616 1.00 73.31 859 LYS A O 1
ATOM 5715 N N . ASN A 1 860 ? 34.569 1.398 -55.387 1.00 72.12 860 ASN A N 1
ATOM 5716 C CA . ASN A 1 860 ? 33.362 1.113 -54.599 1.00 72.12 860 ASN A CA 1
ATOM 5717 C C . ASN A 1 860 ? 32.139 0.942 -55.523 1.00 72.12 860 ASN A C 1
ATOM 5719 O O . ASN A 1 860 ? 32.223 1.297 -56.701 1.00 72.12 860 ASN A O 1
ATOM 5723 N N . ASN A 1 861 ? 31.040 0.405 -54.990 1.00 70.81 861 ASN A N 1
ATOM 5724 C CA . ASN A 1 861 ? 29.732 0.267 -55.650 1.00 70.81 861 ASN A CA 1
ATOM 5725 C C . ASN A 1 861 ? 29.835 -0.414 -57.033 1.00 70.81 861 ASN A C 1
ATOM 5727 O O . ASN A 1 861 ? 29.389 0.115 -58.052 1.00 70.81 861 ASN A O 1
ATOM 5731 N N . GLN A 1 862 ? 30.495 -1.575 -57.086 1.00 79.56 862 GLN A N 1
ATOM 5732 C CA . GLN A 1 862 ? 30.708 -2.315 -58.334 1.00 79.56 862 GLN A CA 1
ATOM 5733 C C . GLN A 1 862 ? 29.490 -3.187 -58.660 1.00 79.56 862 GLN A C 1
ATOM 5735 O O . GLN A 1 862 ? 29.123 -4.042 -57.859 1.00 79.56 862 GLN A O 1
ATOM 5740 N N . GLU A 1 863 ? 28.904 -3.051 -59.851 1.00 84.06 863 GLU A N 1
ATOM 5741 C CA . GLU A 1 863 ? 27.834 -3.956 -60.286 1.00 84.06 863 GLU A CA 1
ATOM 5742 C C . GLU A 1 863 ? 28.396 -5.266 -60.870 1.00 84.06 863 GLU A C 1
ATOM 5744 O O . GLU A 1 863 ? 29.138 -5.277 -61.859 1.00 84.06 863 GLU A O 1
ATOM 5749 N N . ALA A 1 864 ? 28.019 -6.389 -60.259 1.00 85.06 864 ALA A N 1
ATOM 5750 C CA . ALA A 1 864 ? 28.401 -7.739 -60.649 1.00 85.06 864 ALA A CA 1
ATOM 5751 C C . ALA A 1 864 ? 27.208 -8.447 -61.315 1.00 85.06 864 ALA A C 1
ATOM 5753 O O . ALA A 1 864 ? 26.379 -9.079 -60.660 1.00 85.06 864 ALA A O 1
ATOM 5754 N N . TYR A 1 865 ? 27.117 -8.320 -62.639 1.00 84.50 865 TYR A N 1
ATOM 5755 C CA . TYR A 1 865 ? 26.052 -8.917 -63.448 1.00 84.50 865 TYR A CA 1
ATOM 5756 C C . TYR A 1 865 ? 26.288 -10.412 -63.692 1.00 84.50 865 TYR A C 1
ATOM 5758 O O . TYR A 1 865 ? 27.287 -10.797 -64.306 1.00 84.50 865 TYR A O 1
ATOM 5766 N N . PHE A 1 866 ? 25.327 -11.250 -63.300 1.00 85.25 866 PHE A N 1
ATOM 5767 C CA . PHE A 1 866 ? 25.332 -12.686 -63.572 1.00 85.25 866 PHE A CA 1
ATOM 5768 C C . PHE A 1 866 ? 24.134 -13.077 -64.436 1.00 85.25 866 PHE A C 1
ATOM 5770 O O . PHE A 1 866 ? 22.973 -12.911 -64.056 1.00 85.25 866 PHE A O 1
ATOM 5777 N N . LYS A 1 867 ? 24.441 -13.599 -65.624 1.00 80.56 867 LYS A N 1
ATOM 5778 C CA . LYS A 1 867 ? 23.461 -13.964 -66.647 1.00 80.56 867 LYS A CA 1
ATOM 5779 C C . LYS A 1 867 ? 22.954 -15.392 -66.482 1.00 80.56 867 LYS A C 1
ATOM 5781 O O . LYS A 1 867 ? 23.643 -16.249 -65.922 1.00 80.56 867 LYS A O 1
ATOM 5786 N N . LEU A 1 868 ? 21.760 -15.660 -67.005 1.00 75.69 868 LEU A N 1
ATOM 5787 C CA . LEU A 1 868 ? 21.286 -17.036 -67.152 1.00 75.69 868 LEU A CA 1
ATOM 5788 C C . LEU A 1 868 ? 22.151 -17.758 -68.189 1.00 75.69 868 LEU A C 1
ATOM 5790 O O . LEU A 1 868 ? 22.622 -17.157 -69.158 1.00 75.69 868 LEU A O 1
ATOM 5794 N N . LYS A 1 869 ? 22.355 -19.070 -68.020 1.00 57.75 869 LYS A N 1
ATOM 5795 C CA . LYS A 1 869 ? 23.008 -19.848 -69.076 1.00 57.75 869 LYS A CA 1
ATOM 5796 C C . LYS A 1 869 ? 22.065 -19.922 -70.274 1.00 57.75 869 LYS A C 1
ATOM 5798 O O . LYS A 1 869 ? 21.044 -20.602 -70.204 1.00 57.75 869 LYS A O 1
ATOM 5803 N N . GLY A 1 870 ? 22.417 -19.249 -71.366 1.00 47.66 870 GLY A N 1
ATOM 5804 C CA . GLY A 1 870 ? 21.699 -19.394 -72.626 1.00 47.66 870 GLY A CA 1
ATOM 5805 C C . GLY A 1 870 ? 21.667 -20.861 -73.055 1.00 47.66 870 GLY A C 1
ATOM 5806 O O . GLY A 1 870 ? 22.702 -21.530 -73.081 1.00 47.66 870 GLY A O 1
ATOM 5807 N N . ASN A 1 871 ? 20.478 -21.361 -73.392 1.00 38.09 871 ASN A N 1
ATOM 5808 C CA . ASN A 1 871 ? 20.371 -22.568 -74.198 1.00 38.09 871 ASN A CA 1
ATOM 5809 C C . ASN A 1 871 ? 20.794 -22.201 -75.622 1.00 38.09 871 ASN A C 1
ATOM 5811 O O . ASN A 1 871 ? 20.115 -21.406 -76.272 1.00 38.09 871 ASN A O 1
ATOM 5815 N N . ASP A 1 872 ? 21.880 -22.797 -76.114 1.00 37.25 872 ASP A N 1
ATOM 5816 C CA . ASP A 1 872 ? 22.251 -22.721 -77.527 1.00 37.25 872 ASP A CA 1
ATOM 5817 C C . ASP A 1 872 ? 21.170 -23.416 -78.370 1.00 37.25 872 ASP A C 1
ATOM 5819 O O . ASP A 1 872 ? 21.201 -24.633 -78.582 1.00 37.25 872 ASP A O 1
ATOM 5823 N N . ILE A 1 873 ? 20.188 -22.648 -78.852 1.00 33.28 873 ILE A N 1
ATOM 5824 C CA . ILE A 1 873 ? 19.181 -23.145 -79.792 1.00 33.28 873 ILE A CA 1
ATOM 5825 C C . ILE A 1 873 ? 19.882 -23.397 -81.130 1.00 33.28 873 ILE A C 1
ATOM 5827 O O . ILE A 1 873 ? 19.980 -22.522 -81.991 1.00 33.28 873 ILE A O 1
ATOM 5831 N N . LYS A 1 874 ? 20.371 -24.629 -81.307 1.00 31.25 874 LYS A N 1
ATOM 5832 C CA . LYS A 1 874 ? 20.836 -25.143 -82.597 1.00 31.25 874 LYS A CA 1
ATOM 5833 C C . LYS A 1 874 ? 19.699 -25.078 -83.615 1.00 31.25 874 LYS A C 1
ATOM 5835 O O . LYS A 1 874 ? 18.854 -25.973 -83.678 1.00 31.25 874 LYS A O 1
ATOM 5840 N N . VAL A 1 875 ? 19.726 -24.051 -84.459 1.00 33.72 875 VAL A N 1
ATOM 5841 C CA . VAL A 1 875 ? 18.922 -24.005 -85.682 1.00 33.72 875 VAL A CA 1
ATOM 5842 C C . VAL A 1 875 ? 19.281 -25.227 -86.526 1.00 33.72 875 VAL A C 1
ATOM 5844 O O . VAL A 1 875 ? 20.417 -25.376 -86.975 1.00 33.72 875 VAL A O 1
ATOM 5847 N N . THR A 1 876 ? 18.312 -26.117 -86.723 1.00 31.19 876 THR A N 1
ATOM 5848 C CA . THR A 1 876 ? 18.450 -27.278 -87.607 1.00 31.19 876 THR A CA 1
ATOM 5849 C C . THR A 1 876 ? 17.833 -26.914 -88.961 1.00 31.19 876 THR A C 1
ATOM 5851 O O . THR A 1 876 ? 16.646 -26.589 -88.989 1.00 31.19 876 THR A O 1
ATOM 5854 N N . PRO A 1 877 ? 18.590 -26.916 -90.077 1.00 32.62 877 PRO A N 1
ATOM 5855 C CA . PRO A 1 877 ? 18.063 -26.476 -91.369 1.00 32.62 877 PRO A CA 1
ATOM 5856 C C . PRO A 1 877 ? 16.937 -27.374 -91.898 1.00 32.62 877 PRO A C 1
ATOM 5858 O O . PRO A 1 877 ? 17.074 -28.597 -91.946 1.00 32.62 877 PRO A O 1
ATOM 5861 N N . GLY A 1 878 ? 15.842 -26.760 -92.353 1.00 31.75 878 GLY A N 1
ATOM 5862 C CA . GLY A 1 878 ? 14.781 -27.453 -93.085 1.00 31.75 878 GLY A CA 1
ATOM 5863 C C . GLY A 1 878 ? 15.220 -27.854 -94.500 1.00 31.75 878 GLY A C 1
ATOM 5864 O O . GLY A 1 878 ? 16.018 -27.164 -95.134 1.00 31.75 878 GLY A O 1
ATOM 5865 N N . LYS A 1 879 ? 14.684 -28.969 -95.015 1.00 31.58 879 LYS A N 1
ATOM 5866 C CA . LYS A 1 879 ? 14.850 -29.354 -96.429 1.00 31.58 879 LYS A CA 1
ATOM 5867 C C . LYS A 1 879 ? 14.006 -28.447 -97.347 1.00 31.58 879 LYS A C 1
ATOM 5869 O O . LYS A 1 879 ? 12.954 -27.982 -96.917 1.00 31.58 879 LYS A O 1
ATOM 5874 N N . PRO A 1 880 ? 14.435 -28.210 -98.601 1.00 37.47 880 PRO A N 1
ATOM 5875 C CA . PRO A 1 880 ? 13.822 -27.206 -99.465 1.00 37.47 880 PRO A CA 1
ATOM 5876 C C . PRO A 1 880 ? 12.585 -27.720 -100.212 1.00 37.47 880 PRO A C 1
ATOM 5878 O O . PRO A 1 880 ? 12.587 -28.835 -100.737 1.00 37.47 880 PRO A O 1
ATOM 5881 N N . SER A 1 881 ? 11.590 -26.848 -100.375 1.00 30.64 881 SER A N 1
ATOM 5882 C CA . SER A 1 881 ? 10.655 -26.878 -101.503 1.00 30.64 881 SER A CA 1
ATOM 5883 C C . SER A 1 881 ? 11.131 -25.894 -102.576 1.00 30.64 881 SER A C 1
ATOM 5885 O O . SER A 1 881 ? 11.536 -24.775 -102.266 1.00 30.64 881 SER A O 1
ATOM 5887 N N . LYS A 1 882 ? 11.089 -26.306 -103.845 1.00 35.12 882 LYS A N 1
ATOM 5888 C CA . LYS A 1 882 ? 11.161 -25.376 -104.979 1.00 35.12 882 LYS A CA 1
ATOM 5889 C C . LYS A 1 882 ? 9.744 -24.902 -105.286 1.00 35.12 882 LYS A C 1
ATOM 5891 O O . LYS A 1 882 ? 8.867 -25.755 -105.341 1.00 35.12 882 LYS A O 1
ATOM 5896 N N . GLU A 1 883 ? 9.556 -23.608 -105.532 1.00 29.88 883 GLU A N 1
ATOM 5897 C CA . GLU A 1 883 ? 9.065 -23.075 -106.818 1.00 29.88 883 GLU A CA 1
ATOM 5898 C C . GLU A 1 883 ? 8.867 -21.550 -106.748 1.00 29.88 883 GLU A C 1
ATOM 5900 O O . GLU A 1 883 ? 8.212 -21.024 -105.851 1.00 29.88 883 GLU A O 1
ATOM 5905 N N . ASP A 1 884 ? 9.457 -20.853 -107.719 1.00 27.44 884 ASP A N 1
ATOM 5906 C CA . ASP A 1 884 ? 9.211 -19.447 -108.052 1.00 27.44 884 ASP A CA 1
ATOM 5907 C C . ASP A 1 884 ? 8.095 -19.360 -109.121 1.00 27.44 884 ASP A C 1
ATOM 5909 O O . ASP A 1 884 ? 7.849 -20.341 -109.826 1.00 27.44 884 ASP A O 1
ATOM 5913 N N . PRO A 1 885 ? 7.571 -18.166 -109.453 1.00 55.06 885 PRO A N 1
ATOM 5914 C CA . PRO A 1 885 ? 7.075 -17.104 -108.567 1.00 55.06 885 PRO A CA 1
ATOM 5915 C C . PRO A 1 885 ? 5.694 -16.585 -109.052 1.00 55.06 885 PRO A C 1
ATOM 5917 O O . PRO A 1 885 ? 5.258 -16.969 -110.139 1.00 55.06 885 PRO A O 1
ATOM 5920 N N . LYS A 1 886 ? 5.055 -15.620 -108.350 1.00 29.67 886 LYS A N 1
ATOM 5921 C CA . LYS A 1 886 ? 4.346 -14.494 -109.021 1.00 29.67 886 LYS A CA 1
ATOM 5922 C C . LYS A 1 886 ? 3.801 -13.354 -108.137 1.00 29.67 886 LYS A C 1
ATOM 5924 O O . LYS A 1 886 ? 3.084 -13.584 -107.178 1.00 29.67 886 LYS A O 1
ATOM 5929 N N . GLU A 1 887 ? 4.090 -12.142 -108.621 1.00 27.08 887 GLU A N 1
ATOM 5930 C CA . GLU A 1 887 ? 3.256 -10.923 -108.723 1.00 27.08 887 GLU A CA 1
ATOM 5931 C C . GLU A 1 887 ? 2.591 -10.230 -107.504 1.00 27.08 887 GLU A C 1
ATOM 5933 O O . GLU A 1 887 ? 2.013 -10.807 -106.592 1.00 27.08 887 GLU A O 1
ATOM 5938 N N . HIS A 1 888 ? 2.645 -8.893 -107.575 1.00 27.94 888 HIS A N 1
ATOM 5939 C CA . HIS A 1 888 ? 2.062 -7.904 -106.666 1.00 27.94 888 HIS A CA 1
ATOM 5940 C C . HIS A 1 888 ? 0.516 -7.921 -106.638 1.00 27.94 888 HIS A C 1
ATOM 5942 O O . HIS A 1 888 ? -0.085 -7.887 -107.712 1.00 27.94 888 HIS A O 1
ATOM 5948 N N . LYS A 1 889 ? -0.107 -7.668 -105.466 1.00 26.09 889 LYS A N 1
ATOM 5949 C CA . LYS A 1 889 ? -0.810 -6.381 -105.174 1.00 26.09 889 LYS A CA 1
ATOM 5950 C C . LYS A 1 889 ? -1.495 -6.281 -103.787 1.00 26.09 889 LYS A C 1
ATOM 5952 O O . LYS A 1 889 ? -2.277 -7.135 -103.415 1.00 26.09 889 LYS A O 1
ATOM 5957 N N . VAL A 1 890 ? -1.249 -5.148 -103.111 1.00 27.36 890 VAL A N 1
ATOM 5958 C CA . VAL A 1 890 ? -2.234 -4.163 -102.578 1.00 27.36 890 VAL A CA 1
ATOM 5959 C C . VAL A 1 890 ? -3.491 -4.671 -101.812 1.00 27.36 890 VAL A C 1
ATOM 5961 O O . VAL A 1 890 ? -4.437 -5.144 -102.427 1.00 27.36 890 VAL A O 1
ATOM 5964 N N . ILE A 1 891 ? -3.480 -4.437 -100.481 1.00 31.66 891 ILE A N 1
ATOM 5965 C CA . ILE A 1 891 ? -4.539 -3.960 -99.525 1.00 31.66 891 ILE A CA 1
ATOM 5966 C C . ILE A 1 891 ? -5.933 -3.539 -100.075 1.00 31.66 891 ILE A C 1
ATOM 5968 O O . ILE A 1 891 ? -5.980 -3.074 -101.212 1.00 31.66 891 ILE A O 1
ATOM 5972 N N . PRO A 1 892 ? -7.036 -3.480 -99.266 1.00 54.34 892 PRO A N 1
ATOM 5973 C CA . PRO A 1 892 ? -7.216 -3.716 -97.807 1.00 54.34 892 PRO A CA 1
ATOM 5974 C C . PRO A 1 892 ? -8.339 -4.791 -97.527 1.00 54.34 892 PRO A C 1
ATOM 5976 O O . PRO A 1 892 ? -8.318 -5.777 -98.255 1.00 54.34 892 PRO A O 1
ATOM 5979 N N . THR A 1 893 ? -9.283 -4.821 -96.550 1.00 31.64 893 THR A N 1
ATOM 5980 C CA . THR A 1 893 ? -9.773 -3.903 -95.476 1.00 31.64 893 THR A CA 1
ATOM 5981 C C . THR A 1 893 ? -10.585 -4.624 -94.359 1.00 31.64 893 THR A C 1
ATOM 5983 O O . THR A 1 893 ? -11.265 -5.604 -94.632 1.00 31.64 893 THR A O 1
ATOM 5986 N N . ASP A 1 894 ? -10.558 -4.063 -93.138 1.00 30.89 894 ASP A N 1
ATOM 5987 C CA . ASP A 1 894 ? -11.633 -3.865 -92.126 1.00 30.89 894 ASP A CA 1
ATOM 5988 C C . ASP A 1 894 ? -12.676 -4.922 -91.639 1.00 30.89 894 ASP A C 1
ATOM 5990 O O . ASP A 1 894 ? -13.557 -5.384 -92.355 1.00 30.89 894 ASP A O 1
ATOM 5994 N N . THR A 1 895 ? -12.750 -4.985 -90.294 1.00 32.81 895 THR A N 1
ATOM 5995 C CA . THR A 1 895 ? -13.945 -5.010 -89.397 1.00 32.81 895 THR A CA 1
ATOM 5996 C C . THR A 1 895 ? -14.748 -6.283 -89.023 1.00 32.81 895 THR A C 1
ATOM 5998 O O . THR A 1 895 ? -15.364 -6.952 -89.839 1.00 32.81 895 THR A O 1
ATOM 6001 N N . ASN A 1 896 ? -14.898 -6.411 -87.690 1.00 31.75 896 ASN A N 1
ATOM 6002 C CA . ASN A 1 896 ? -16.099 -6.732 -86.887 1.00 31.75 896 ASN A CA 1
ATOM 6003 C C . ASN A 1 896 ? -16.685 -8.162 -86.706 1.00 31.75 896 ASN A C 1
ATOM 6005 O O . ASN A 1 896 ? -17.258 -8.771 -87.596 1.00 31.75 896 ASN A O 1
ATOM 6009 N N . SER A 1 897 ? -16.723 -8.528 -85.409 1.00 28.67 897 SER A N 1
ATOM 6010 C CA . SER A 1 897 ? -17.820 -9.152 -84.629 1.00 28.67 897 SER A CA 1
ATOM 6011 C C . SER A 1 897 ? -18.349 -10.573 -84.916 1.00 28.67 897 SER A C 1
ATOM 6013 O O . SER A 1 897 ? -18.932 -10.821 -85.959 1.00 28.67 897 SER A O 1
ATOM 6015 N N . LYS A 1 898 ? -18.285 -11.406 -83.853 1.00 35.97 898 LYS A N 1
ATOM 6016 C CA . LYS A 1 898 ? -19.351 -12.259 -83.246 1.00 35.97 898 LYS A CA 1
ATOM 6017 C C . LYS A 1 898 ? -20.372 -12.928 -84.194 1.00 35.97 898 LYS A C 1
ATOM 6019 O O . LYS A 1 898 ? -21.083 -12.247 -84.913 1.00 35.97 898 LYS A O 1
ATOM 6024 N N . ASP A 1 899 ? -20.603 -14.242 -84.145 1.00 32.22 899 ASP A N 1
ATOM 6025 C CA . ASP A 1 899 ? -21.194 -14.991 -83.010 1.00 32.22 899 ASP A CA 1
ATOM 6026 C C . ASP A 1 899 ? -21.156 -16.528 -83.274 1.00 32.22 899 ASP A C 1
ATOM 6028 O O . ASP A 1 899 ? -20.694 -16.956 -84.327 1.00 32.22 899 ASP A O 1
ATOM 6032 N N . GLY A 1 900 ? -21.723 -17.368 -82.383 1.00 27.91 900 GLY A N 1
ATOM 6033 C CA . GLY A 1 900 ? -22.401 -18.609 -82.841 1.00 27.91 900 GLY A CA 1
ATOM 6034 C C . GLY A 1 900 ? -21.917 -20.004 -82.378 1.00 27.91 900 GLY A C 1
ATOM 6035 O O . GLY A 1 900 ? -21.377 -20.768 -83.163 1.00 27.91 900 GLY A O 1
ATOM 6036 N N . ARG A 1 901 ? -22.256 -20.380 -81.135 1.00 26.97 901 ARG A N 1
ATOM 6037 C CA . ARG A 1 901 ? -22.711 -21.722 -80.655 1.00 26.97 901 ARG A CA 1
ATOM 6038 C C . ARG A 1 901 ? -22.158 -23.069 -81.222 1.00 26.97 901 ARG A C 1
ATOM 6040 O O . ARG A 1 901 ? -22.459 -23.489 -82.330 1.00 26.97 901 ARG A O 1
ATOM 6047 N N . LEU A 1 902 ? -21.603 -23.847 -80.277 1.00 41.59 902 LEU A N 1
ATOM 6048 C CA . LEU A 1 902 ? -21.676 -25.321 -80.049 1.00 41.59 902 LEU A CA 1
ATOM 6049 C C . LEU A 1 902 ? -22.981 -26.035 -80.525 1.00 41.59 902 LEU A C 1
ATOM 6051 O O . LEU A 1 902 ? -24.031 -25.388 -80.447 1.00 41.59 902 LEU A O 1
ATOM 6055 N N . PRO A 1 903 ? -22.989 -27.360 -80.884 1.00 43.81 903 PRO A N 1
ATOM 6056 C CA . PRO A 1 903 ? -22.951 -28.448 -79.864 1.00 43.81 903 PRO A CA 1
ATOM 6057 C C . PRO A 1 903 ? -22.395 -29.876 -80.207 1.00 43.81 903 PRO A C 1
ATOM 6059 O O . PRO A 1 903 ? -22.723 -30.471 -81.222 1.00 43.81 903 PRO A O 1
ATOM 6062 N N . ARG A 1 904 ? -21.644 -30.440 -79.234 1.00 33.19 904 ARG A N 1
ATOM 6063 C CA . ARG A 1 904 ? -21.680 -31.779 -78.548 1.00 33.19 904 ARG A CA 1
ATOM 6064 C C . ARG A 1 904 ? -22.178 -33.099 -79.229 1.00 33.19 904 ARG A C 1
ATOM 6066 O O . ARG A 1 904 ? -23.192 -33.109 -79.910 1.00 33.19 904 ARG A O 1
ATOM 6073 N N . THR A 1 905 ? -21.596 -34.230 -78.759 1.00 33.19 905 THR A N 1
ATOM 6074 C CA . THR A 1 905 ? -21.853 -35.696 -79.011 1.00 33.19 905 THR A CA 1
ATOM 6075 C C . THR A 1 905 ? -21.139 -36.280 -80.248 1.00 33.19 905 THR A C 1
ATOM 6077 O O . THR A 1 905 ? -20.934 -35.541 -81.201 1.00 33.19 905 THR A O 1
ATOM 6080 N N . GLY A 1 906 ? -20.689 -37.546 -80.329 1.00 28.97 906 GLY A N 1
ATOM 6081 C CA . GLY A 1 906 ? -20.595 -38.680 -79.372 1.00 28.97 906 GLY A CA 1
ATOM 6082 C C . GLY A 1 906 ? -20.527 -40.038 -80.130 1.00 28.97 906 GLY A C 1
ATOM 6083 O O . GLY A 1 906 ? -20.957 -40.070 -81.279 1.00 28.97 906 GLY A O 1
ATOM 6084 N N . ASP A 1 907 ? -20.038 -41.201 -79.659 1.00 32.25 907 ASP A N 1
ATOM 6085 C CA . ASP A 1 907 ? -19.285 -41.668 -78.463 1.00 32.25 907 ASP A CA 1
ATOM 6086 C C . ASP A 1 907 ? -18.708 -43.107 -78.761 1.00 32.25 907 ASP A C 1
ATOM 6088 O O . ASP A 1 907 ? -18.881 -43.583 -79.885 1.00 32.25 907 ASP A O 1
ATOM 6092 N N . LYS A 1 908 ? -18.129 -43.838 -77.769 1.00 30.06 908 LYS A N 1
ATOM 6093 C CA . LYS A 1 908 ? -17.526 -45.225 -77.802 1.00 30.06 908 LYS A CA 1
ATOM 6094 C C . LYS A 1 908 ? -16.040 -45.327 -78.254 1.00 30.06 908 LYS A C 1
ATOM 6096 O O . LYS A 1 908 ? -15.562 -44.420 -78.919 1.00 30.06 908 LYS A O 1
ATOM 6101 N N . GLU A 1 909 ? -15.227 -46.358 -77.939 1.00 27.64 909 GLU A N 1
ATOM 6102 C CA . GLU A 1 909 ? -15.399 -47.683 -77.267 1.00 27.64 909 GLU A CA 1
ATOM 6103 C C . GLU A 1 909 ? -14.484 -47.884 -76.015 1.00 27.64 909 GLU A C 1
ATOM 6105 O O . GLU A 1 909 ? -13.904 -46.931 -75.505 1.00 27.64 909 GLU A O 1
ATOM 6110 N N . SER A 1 910 ? -14.400 -49.113 -75.471 1.00 27.20 910 SER A N 1
ATOM 6111 C CA . SER A 1 910 ? -13.763 -49.494 -74.189 1.00 27.20 910 SER A CA 1
ATOM 6112 C C . SER A 1 910 ? -12.879 -50.748 -74.315 1.00 27.20 910 SER A C 1
ATOM 6114 O O . SER A 1 910 ? -13.267 -51.671 -75.028 1.00 27.20 910 SER A O 1
ATOM 6116 N N . THR A 1 911 ? -11.759 -50.840 -73.571 1.00 27.11 911 THR A N 1
ATOM 6117 C CA . THR A 1 911 ? -11.309 -52.087 -72.885 1.00 27.11 911 THR A CA 1
ATOM 6118 C C . THR A 1 911 ? -10.121 -51.880 -71.919 1.00 27.11 911 THR A C 1
ATOM 6120 O O . THR A 1 911 ? -9.466 -50.842 -71.925 1.00 27.11 911 THR A O 1
ATOM 6123 N N . VAL A 1 912 ? -9.873 -52.887 -71.066 1.00 30.38 912 VAL A N 1
ATOM 6124 C CA . VAL A 1 912 ? -8.869 -52.985 -69.974 1.00 30.38 912 VAL A CA 1
ATOM 6125 C C . VAL A 1 912 ? -8.257 -54.406 -70.021 1.00 30.38 912 VAL A C 1
ATOM 6127 O O . VAL A 1 912 ? -9.018 -55.327 -70.328 1.00 30.38 912 VAL A O 1
ATOM 6130 N N . PRO A 1 913 ? -6.932 -54.629 -69.812 1.00 39.94 913 PRO A N 1
ATOM 6131 C CA . PRO A 1 913 ? -6.468 -55.403 -68.632 1.00 39.94 913 PRO A CA 1
ATOM 6132 C C . PRO A 1 913 ? -5.026 -55.077 -68.124 1.00 39.94 913 PRO A C 1
ATOM 6134 O O . PRO A 1 913 ? -4.497 -53.995 -68.367 1.00 39.94 913 PRO A O 1
ATOM 6137 N N . THR A 1 914 ? -4.419 -55.996 -67.349 1.00 29.77 914 THR A N 1
ATOM 6138 C CA . THR A 1 914 ? -3.546 -55.711 -66.182 1.00 29.77 914 THR A CA 1
ATOM 6139 C C . THR A 1 914 ? -2.347 -56.681 -66.020 1.00 29.77 914 THR A C 1
ATOM 6141 O O . THR A 1 914 ? -2.465 -57.836 -66.417 1.00 29.77 914 THR A O 1
ATOM 6144 N N . MET A 1 915 ? -1.312 -56.282 -65.242 1.00 29.23 915 MET A N 1
ATOM 6145 C CA . MET A 1 915 ? -0.354 -57.163 -64.493 1.00 29.23 915 MET A CA 1
ATOM 6146 C C . MET A 1 915 ? 0.666 -57.969 -65.364 1.00 29.23 915 MET A C 1
ATOM 6148 O O . MET A 1 915 ? 0.528 -57.960 -66.579 1.00 29.23 915 MET A O 1
ATOM 6152 N N . ILE A 1 916 ? 1.771 -58.622 -64.929 1.00 31.22 916 ILE A N 1
ATOM 6153 C CA . ILE A 1 916 ? 2.427 -59.096 -63.663 1.00 31.22 916 ILE A CA 1
ATOM 6154 C C . ILE A 1 916 ? 3.958 -58.781 -63.774 1.00 31.22 916 ILE A C 1
ATOM 6156 O O . ILE A 1 916 ? 4.425 -58.633 -64.899 1.00 31.22 916 ILE A O 1
ATOM 6160 N N . GLY A 1 917 ? 4.844 -58.661 -62.761 1.00 28.41 917 GLY A N 1
ATOM 6161 C CA . GLY A 1 917 ? 4.860 -58.913 -61.295 1.00 28.41 917 GLY A CA 1
ATOM 6162 C C . GLY A 1 917 ? 6.009 -58.105 -60.624 1.00 28.41 917 GLY A C 1
ATOM 6163 O O . GLY A 1 917 ? 6.094 -56.920 -60.916 1.00 28.41 917 GLY A O 1
ATOM 6164 N N . SER A 1 918 ? 6.971 -58.580 -59.802 1.00 29.12 918 SER A N 1
ATOM 6165 C CA . SER A 1 918 ? 7.259 -59.811 -58.997 1.00 29.12 918 SER A CA 1
ATOM 6166 C C . SER A 1 918 ? 8.772 -59.802 -58.609 1.00 29.12 918 SER A C 1
ATOM 6168 O O . SER A 1 918 ? 9.540 -59.269 -59.402 1.00 29.12 918 SER A O 1
ATOM 6170 N N . LEU A 1 919 ? 9.358 -60.428 -57.566 1.00 25.62 919 LEU A N 1
ATOM 6171 C CA . LEU A 1 919 ? 8.981 -61.016 -56.255 1.00 25.62 919 LEU A CA 1
ATOM 6172 C C . LEU A 1 919 ? 10.232 -61.734 -55.657 1.00 25.62 919 LEU A C 1
ATOM 6174 O O . LEU A 1 919 ? 10.906 -62.424 -56.412 1.00 25.62 919 LEU A O 1
ATOM 6178 N N . LEU A 1 920 ? 10.474 -61.636 -54.334 1.00 26.17 920 LEU A N 1
ATOM 6179 C CA . LEU A 1 920 ? 11.194 -62.543 -53.382 1.00 26.17 920 LEU A CA 1
ATOM 6180 C C . LEU A 1 920 ? 11.218 -61.804 -51.994 1.00 26.17 920 LEU A C 1
ATOM 6182 O O . LEU A 1 920 ? 10.799 -60.650 -51.960 1.00 26.17 920 LEU A O 1
ATOM 6186 N N . PHE A 1 921 ? 11.743 -62.261 -50.840 1.00 29.36 921 PHE A N 1
ATOM 6187 C CA . PHE A 1 921 ? 11.628 -63.483 -49.994 1.00 29.36 921 PHE A CA 1
ATOM 6188 C C . PHE A 1 921 ? 12.402 -63.211 -48.666 1.00 29.36 921 PHE A C 1
ATOM 6190 O O . PHE A 1 921 ? 13.318 -62.398 -48.692 1.00 29.36 921 PHE A O 1
ATOM 6197 N N . LEU A 1 922 ? 12.186 -63.841 -47.497 1.00 27.70 922 LEU A N 1
ATOM 6198 C CA . LEU A 1 922 ? 11.110 -64.685 -46.925 1.00 27.70 922 LEU A CA 1
ATOM 6199 C C . LEU A 1 922 ? 11.318 -64.745 -45.375 1.00 27.70 922 LEU A C 1
ATOM 6201 O O . LEU A 1 922 ? 12.390 -64.368 -44.914 1.00 27.70 922 LEU A O 1
ATOM 6205 N N . LEU A 1 923 ? 10.368 -65.319 -44.609 1.00 25.14 923 LEU A N 1
ATOM 6206 C CA . LEU A 1 923 ? 10.404 -65.590 -43.141 1.00 25.14 923 LEU A CA 1
ATOM 6207 C C . LEU A 1 923 ? 10.231 -64.336 -42.243 1.00 25.14 923 LEU A C 1
ATOM 6209 O O . LEU A 1 923 ? 10.678 -63.257 -42.603 1.00 25.14 923 LEU A O 1
ATOM 6213 N N . GLY A 1 924 ? 9.579 -64.366 -41.068 1.00 25.53 924 GLY A N 1
ATOM 6214 C CA . GLY A 1 924 ? 8.949 -65.453 -40.281 1.00 25.53 924 GLY A CA 1
ATOM 6215 C C . GLY A 1 924 ? 9.485 -65.446 -38.830 1.00 25.53 924 GLY A C 1
ATOM 6216 O O . GLY A 1 924 ? 10.691 -65.362 -38.659 1.00 25.53 924 GLY A O 1
ATOM 6217 N N . SER A 1 925 ? 8.715 -65.543 -37.733 1.00 26.81 925 SER A N 1
ATOM 6218 C CA . SER A 1 925 ? 7.336 -66.046 -37.535 1.00 26.81 925 SER A CA 1
ATOM 6219 C C . SER A 1 925 ? 6.642 -65.411 -36.296 1.00 26.81 925 SER A C 1
ATOM 6221 O O . SER A 1 925 ? 7.142 -64.449 -35.724 1.00 26.81 925 SER A O 1
ATOM 6223 N N . TYR A 1 926 ? 5.484 -65.945 -35.880 1.00 27.05 926 TYR A N 1
ATOM 6224 C CA . TYR A 1 926 ? 4.530 -65.387 -34.898 1.00 27.05 926 TYR A CA 1
ATOM 6225 C C . TYR A 1 926 ? 4.397 -66.296 -33.656 1.00 27.05 926 TYR A C 1
ATOM 6227 O O . TYR A 1 926 ? 4.275 -67.500 -33.867 1.00 27.05 926 TYR A O 1
ATOM 6235 N N . TYR A 1 927 ? 4.343 -65.777 -32.412 1.00 25.52 927 TYR A N 1
ATOM 6236 C CA . TYR A 1 927 ? 3.601 -66.400 -31.282 1.00 25.52 927 TYR A CA 1
ATOM 6237 C C . TYR A 1 927 ? 3.439 -65.492 -30.034 1.00 25.52 927 TYR A C 1
ATOM 6239 O O . TYR A 1 927 ? 4.041 -64.428 -29.941 1.00 25.52 927 TYR A O 1
ATOM 6247 N N . ILE A 1 928 ? 2.605 -65.931 -29.077 1.00 31.48 928 ILE A N 1
ATOM 6248 C CA . ILE A 1 928 ? 2.167 -65.229 -27.847 1.00 31.48 928 ILE A CA 1
ATOM 6249 C C . ILE A 1 928 ? 2.506 -66.078 -26.602 1.00 31.48 928 ILE A C 1
ATOM 6251 O O . ILE A 1 928 ? 2.331 -67.290 -26.686 1.00 31.48 928 ILE A O 1
ATOM 6255 N N . VAL A 1 929 ? 2.872 -65.479 -25.447 1.00 24.36 929 VAL A N 1
ATOM 6256 C CA . VAL A 1 929 ? 2.426 -65.866 -24.068 1.00 24.36 929 VAL A CA 1
ATOM 6257 C C . VAL A 1 929 ? 3.042 -64.977 -22.959 1.00 24.36 929 VAL A C 1
ATOM 6259 O O . VAL A 1 929 ? 4.092 -64.374 -23.135 1.00 24.36 929 VAL A O 1
ATOM 6262 N N . ARG A 1 930 ? 2.335 -64.873 -21.818 1.00 26.16 930 ARG A N 1
ATOM 6263 C CA . ARG A 1 930 ? 2.678 -64.117 -20.589 1.00 26.16 930 ARG A CA 1
ATOM 6264 C C . ARG A 1 930 ? 3.747 -64.786 -19.693 1.00 26.16 930 ARG A C 1
ATOM 6266 O O . ARG A 1 930 ? 3.887 -66.006 -19.716 1.00 26.16 930 ARG A O 1
ATOM 6273 N N . LYS A 1 931 ? 4.225 -63.989 -18.720 1.00 25.86 931 LYS A N 1
ATOM 6274 C CA . LYS A 1 931 ? 5.037 -64.288 -17.513 1.00 25.86 931 LYS A CA 1
ATOM 6275 C C . LYS A 1 931 ? 6.558 -64.217 -17.735 1.00 25.86 931 LYS A C 1
ATOM 6277 O O . LYS A 1 931 ? 7.041 -64.673 -18.762 1.00 25.86 931 LYS A O 1
ATOM 6282 N N . LYS A 1 932 ? 7.345 -63.737 -16.765 1.00 31.02 932 LYS A N 1
ATOM 6283 C CA . LYS A 1 932 ? 6.954 -63.159 -15.457 1.00 31.02 932 LYS A CA 1
ATOM 6284 C C . LYS A 1 932 ? 6.782 -61.648 -15.531 1.00 31.02 932 LYS A C 1
ATOM 6286 O O . LYS A 1 932 ? 7.625 -61.019 -16.191 1.00 31.02 932 LYS A O 1
#

pLDDT: mean 75.38, std 20.86, range [24.36, 98.31]

Foldseek 3Di:
DPDDVPPCVVVVVVVVVVVVVVVVVVVVCVVPQPDDQEDEDDDPQEDEDDDPDADAHHAYEYEDEHAEYEYEDEAVDEYQAYHYAYDALRHAHEYEHAEHEYEQEHDLPDDDPPDDQPDQSWEWSYEANYQHEYEYDDEEYEFYTEQYSVQAKAWSYEHAHHYEYAHYAYFFEIAAGEDQYEWHESYYYAFEYEYDDHDAYEYHGETYEYENYEWHWRYDYQWEYYAAHHEYFFEWEYYLETHWREEFAPQPPPDPDDRTREYEFHQQYEYFFYWYENENAETYKRYETLAAHEYEHAGEYWFEWAEYQAEWHKRAYKLDDPDDRGDRDLDPVGFYEHDQAYEAWFATHAHDAAAEWYKRAEAAAEYDDHAHHYWFHWYEGADAYETYKRHEHESPDEHAFENYEAWFEWYGYHQQYETHKRYEYLAEYEWYHQYEHWFETYEGHAAYEWYKRYYHNEEYAYYHAYEYWFEWHEYQYNHETYKRYEHAAAYEYELYEYWFAWYAYAAAAIYKRYEYANPVLDPQRYEAYDAYEYWFHWYAARDLAHETYKRYEYNPQARHEYHFAPYEYWFEWYEWHDDPQEIYETAWSYHHHEYDWDNLGEYWFEWYAINCLADLRYYEIHKREEGAEEYAWEFNYEYWFAWYRHNEWHKRYEYQYEYAFYDDDLPRGYEYWFHWYAHPPFTAKRAYEQEEYAAAQHEYFAHTHDAHYERHEYAYEYEAHAYEYEAEYQASYAYNAEYEHADYEYEYDHEYYDQAYEHQAYFYYDDPPDDHPHVAAYYYPVRARKAKEKEAEPPQLDWPWQKAKWKAALVGHGRRYHRGRFTRHPRSITIGIGGQQMKIAQIDTPNATFHDIDGHHPDHHHYDYTYHPDDPPPDDDDDDDDDDDDDDDDDDDDDDDDDDDDDDDDDDDDDDDDDDDDDDDDDDDDDDDDDD

Secondary structure (DSSP, 8-state):
--SSTTTHHHHHHHHHHHHHHHHHHHHHHHHHGGG-S------TT---EE----S-PPPEEEE--SS-EEEEE-TTEEES-EEEE---TT-EEEEEEEEEEEEEE-------TT----S-----SEEEESSSEEEEEEEEEEEE----TTSPPPPSEEESS-EEEES-EEEEEPPPPSSSSPPPPSEEESS-EEE-SSS--EEEEEPPP-SSSPPPPSEEESS-EEE-SSEEEEE---BSSPPPSEEE--------SS--S-EEE-TT-EEEEEPPPBSSSBPPPSEEESS-EEEETT-EEEEEPPPBSSBPPPSEE-S---STTS-----TT-SEEEES--EEEEEPPPBSSSBBPPPSEES-EEEESS--EEEEEPPPPBTTPPPPPSEEE-SSPPEEEESSEEEEEPPPP-TTPPPPPSEEESS-EEEETT-EEEEEPPPB-TTSPPPPSEEESS-EEEESS-EEEEEPPPBSSSSPPPPSEEESS-EEEES-EEEEEPPPBSSSPPPPSEEE--TT--S-SEEEESS-EEEEEPPPP-STTPPPPPSEEES-TTT--EEEES-EEEEEPPPPP--SS--PPPPPSEEES-EEEETT-EEEEEPPPPTTTTSTTSPPPPPSEEESS-EEE-TT-EEEEEPPPSSSPPPSEEESS-EEE--S-SSS--EEEEEPPP-SS-PPPSB--SS-EEE-SSEEEEE--TTT--SB--SSEEEE-SSEEEEESSSSB--SSEEEESS-EEEEES-B--S-EEESSSEE----S-----SS--B-TT--B-EEEEEEETT---TT-BEEEEEE-TTSSBP----SS-B--TTSSEEEEE-TT-EEEEEEETTEE---EEE--SSSSEEEEE---------PPPPPPP--------------------------------------------------

Sequence (932 aa):
MKKVMRREKIVYKALVSFISALLLFFSLNAHVFANVNTVTVYVGDVLVWNGANTGNVPGISITGSGSDLDINVSGGTTYKGLSVSGGASSDTIHINILSGSATFQGDNNSLPPGAPANGSGGRAGIYVNSSATLVISGGELKAIGVTGNDGTGHAGIATNGSMTINNTNVTATGANSTNNSPGGNGIETLGDFIVAQNGQPTINVTGGSSQQSDGGNGIFSMGKIDVKLGVVNARGNTGVNGGNGVVAADYPSGSASAPQDAVIVENSATLNAFGGTGTTGIGGDGVLTSKSIDITSGGNIAGTGGNGATEGGVGLAAASSLGSGYPANTNVNDSIHSDNGGNIHGTGGDATSSGMGGIGIATNVIANTGGAEILGEGGNGAGSGSGGDGIQAMSGNSNVITGANLSGVGGDGGVNGNGGDGIQTDQSLSVSNGARVTGAGGEGNGAGIGGTGILVGKDITATGGAAVTGTGGNNQGTGASGIGIKVAGTIQSNNSQISGTGGSGSATNAGDGINIENIQGTSPALSSQNGSVIKGIGGKGGAASGNGGNGITIGNAQISLIENGDSTITGTGGDGGSSNTTSGSGGSGMDVGPIDNTDNGTITGNGGNAGNSDQTNSGDGGDGIHSGGDINNSDGSNITGNGGNGKDGGDGIHSDGNIDNGGTSTNDAGTITGQGGESPNAGGNGIDSDGDITLGTGSASGTGGNTGGTGIHMDGDGTIAGGNNTASGSPAIDSGTGIHVSDGTTSTKGDTKTPSLIIDGGSYGEVPSGSNVFNLPPKNAKGEALKQITIILEGNSTPGKKVVLTLINADGSIYPYNTSHLVIGKDGKLHIWLPKGAVIKNISSNGIKYPGKYVVTSKNNQEAYFKLKGNDIKVTPGKPSKEDPKEHKVIPTDTNSKDGRLPRTGDKESTVPTMIGSLLFLLGSYYIVRKK

Radius of gyration: 46.63 Å; chains: 1; bounding box: 119×95×182 Å

Organism: Listeria monocytogenes (NCBI:txid1639)

InterPro domains:
  IPR019931 LPXTG cell wall anchor motif [PS50847] (902-932)